Protein AF-A0A150QKT9-F1 (afdb_monomer)

pLDDT: mean 78.92, std 23.18, range [20.81, 98.81]

Sequence (1022 aa):
MRRGVLAGAAAAALGCSGGPGAERGAGDDGDVEAGEPPALGAASLALSSDGKVCVTLQRGTRGTVRDATLWQNAAAWNDSTSPNLSTGFVPRAGHRRSVVQFDLSLVPAGATVVSATLGFHQTHKLESSELSVHRVTVPWDERTVSWRSLGDGGFDAESAATIAAEAGVGARATDVSPLVQTWVLGTAENHGVLLDEAPARLTNLRSSEIERAEERPRLEVCYVTCSDGVMNGHEAGVDCGGPHCAPCVGATTGASSAATSSAATSSSTGASSAADGPCVDPDALPPDPSPPERLSETGLYADIATRSRAANTLEFRPAYELWSDGASKRRFVYLPRCSTVDTSDMDHWSLPVGTRFWKEFRAEGVAVETRLIHRFGPGIDDWLFAAYAWDPSRNDAFLVEEGVEDARGTRHDIPRTADCWECHGKLPERILGFSALQLSHDGPGETMASLSRAGWLTVPRPRGVRPPGDAEAAAALGYLHANCGNCHNSTGVATLRTRLLVANTTVESTDTYTTGVGVTPSFWESGVVHRITAGDPASSAVVRRMAHRGTRAQMPSIGSDVADAAGLAAVSAWIDGLRPPAGAAGGGSSGAAMSSASASSVGASSASASSGAGAGGADPGTGSSSSGAGGAGGAGGASPGGGSGGACSGVPRLKLTQIASGLEAPLFLTSPPGDRSRMFVLEKDGVVRLIKDGVLQATPFLDIRGGTSCPPSRPASAHPLVCTPSPTAEGGLLGMAFHPSYASNGRFWLFYTAAPSGNVTIAELRRSASNPDVADTSAASLPVRKLLDARHGGWNHAGGTLAFGPDGHLYASVGDAAVTPYSTSPAKDLSSPLGKILRINVDTGLGPSGNLTGEGVNPLVWDHGLRNPWRFSFDRRTGDLYIADVGQNAWEELNIEPAGTGRRNYGWPTMEGNHCVAAGCSRVGVAPAVEHSHSSGEGGSITGGYVYRGAAIPCLQGRYVYGDYGTHRFWTLRWDGATVRDHVEITADLASSLPAASFGEDAAGELHVVMLTGEVFRIDPR

Solvent-accessible surface area (backbone atoms only — not comparable to full-atom values): 58226 Å² total; per-residue (Å²): 132,84,89,83,91,89,84,89,79,92,83,87,80,89,86,84,88,87,89,90,87,85,83,88,89,85,80,88,86,89,84,89,80,84,80,79,81,81,88,88,76,81,93,71,94,68,82,48,100,79,68,46,49,73,47,67,32,24,45,96,76,32,56,60,51,45,42,29,25,25,27,54,69,43,33,80,43,50,40,50,81,43,56,50,28,38,26,12,30,38,87,97,50,34,47,26,29,22,40,42,31,72,48,58,86,89,53,64,77,66,35,49,60,77,41,24,39,41,34,33,25,35,73,39,29,83,65,65,49,58,33,38,32,17,45,24,73,46,88,79,50,53,86,67,41,12,15,76,70,52,59,89,44,52,49,48,93,62,59,74,34,61,35,75,45,57,52,45,67,46,82,40,62,33,67,39,36,74,62,53,34,32,39,34,58,64,78,38,80,83,47,29,36,34,39,37,35,64,93,44,81,46,38,33,29,32,20,64,67,38,89,54,64,92,44,23,39,36,38,39,42,25,30,38,65,103,65,96,81,80,86,75,93,90,71,95,75,88,84,90,82,86,94,85,88,86,91,88,87,86,83,89,88,88,88,89,86,90,82,91,89,90,88,86,87,83,90,88,86,90,87,80,82,90,76,98,63,84,80,75,52,91,86,65,74,76,72,54,83,69,78,60,64,37,49,62,72,70,55,61,29,72,36,53,81,81,60,40,60,17,87,75,48,43,49,38,47,41,73,40,69,60,77,42,65,82,39,45,75,50,36,37,39,32,68,45,63,91,57,49,32,42,36,85,46,59,78,54,47,47,74,46,62,55,25,32,36,39,40,40,36,28,39,99,83,42,68,38,38,36,35,45,37,33,26,40,38,91,59,89,76,35,59,38,64,41,30,20,43,47,39,90,90,74,58,48,21,38,59,30,60,84,32,37,76,47,30,93,82,34,95,46,64,44,64,30,35,74,58,50,48,72,62,28,68,42,44,89,57,48,62,88,57,77,45,52,61,24,22,49,56,98,64,76,55,53,24,49,76,48,40,43,74,73,58,39,40,72,52,78,74,77,85,83,46,50,62,27,65,57,77,50,41,23,47,22,48,32,43,36,24,44,54,40,13,49,49,11,29,95,78,24,88,42,81,49,25,28,42,75,52,78,84,30,74,39,52,74,65,25,49,44,35,74,42,16,55,75,30,68,53,99,66,90,53,94,71,50,67,12,31,28,27,48,52,31,37,80,29,7,40,56,52,54,22,34,64,46,63,97,50,101,66,27,46,58,83,66,80,52,84,53,60,54,64,65,60,50,48,36,42,36,50,36,28,47,72,33,73,66,71,96,76,86,78,79,87,86,81,91,85,82,84,86,83,87,81,88,88,90,83,92,87,82,90,85,79,86,88,79,89,87,90,87,88,85,85,90,84,88,87,87,79,91,89,82,90,80,90,85,87,87,88,87,88,86,84,81,89,86,76,80,88,76,72,77,79,61,88,63,76,70,65,38,28,63,45,79,62,47,67,86,45,65,45,28,37,34,43,38,35,42,73,74,37,77,49,42,41,40,33,27,18,25,56,22,35,29,39,31,30,45,79,74,41,73,47,90,65,51,28,39,70,23,24,13,32,68,31,69,55,43,94,59,65,73,28,98,58,42,43,12,19,17,67,38,98,85,40,66,45,10,29,40,24,56,30,57,37,89,57,28,92,80,69,34,39,32,35,41,26,27,16,24,45,58,77,52,20,46,27,31,30,35,37,39,42,24,94,90,42,80,76,27,46,41,80,48,84,92,33,63,63,66,40,73,63,40,77,40,86,46,90,37,64,35,35,56,28,19,30,41,43,67,46,89,86,74,32,40,32,37,27,24,9,25,18,72,44,82,61,51,89,69,34,33,13,69,38,54,58,48,78,28,1,20,36,32,34,29,29,83,85,81,55,41,42,47,93,84,37,42,83,57,91,72,39,34,45,39,33,28,30,31,10,36,47,17,30,41,21,60,36,61,30,94,86,73,40,30,39,39,39,10,28,32,42,90,86,51,28,18,28,35,34,72,44,61,51,89,64,67,64,45,40,48,21,20,60,53,26,48,48,89,37,62,68,48,94,88,57,79,91,59,58,54,71,52,70,44,73,28,36,41,89,78,67,65,26,68,32,32,22,23,39,45,49,34,60,27,76,90,44,72,51,46,53,66,24,36,41,34,34,23,34,63,64,36,41,30,37,33,30,30,75,77,87,84,52,77,38,78,74,43,80,43,34,87,41,49,62,52,95,52,40,37,49,17,41,27,45,45,44,67,29,48,45,31,42,27,24,42,90,10,37,32,24,36,65,40,71,104

Structure (mmCIF, N/CA/C/O backbone):
data_AF-A0A150QKT9-F1
#
_entry.id   AF-A0A150QKT9-F1
#
loop_
_atom_site.group_PDB
_atom_site.id
_atom_site.type_symbol
_atom_site.label_atom_id
_atom_site.label_alt_id
_atom_site.label_comp_id
_atom_site.label_asym_id
_atom_site.label_entity_id
_atom_site.label_seq_id
_atom_site.pdbx_PDB_ins_code
_atom_site.Cartn_x
_atom_site.Cartn_y
_atom_site.Cartn_z
_atom_site.occupancy
_atom_site.B_iso_or_equiv
_atom_site.auth_seq_id
_atom_site.auth_comp_id
_atom_site.auth_asym_id
_atom_site.auth_atom_id
_atom_site.pdbx_PDB_model_num
ATOM 1 N N . MET A 1 1 ? 11.287 46.694 56.024 1.00 31.45 1 MET A N 1
ATOM 2 C CA . MET A 1 1 ? 11.157 47.951 56.808 1.00 31.45 1 MET A CA 1
ATOM 3 C C . MET A 1 1 ? 10.977 49.113 55.833 1.00 31.45 1 MET A C 1
ATOM 5 O O . MET A 1 1 ? 11.669 49.072 54.829 1.00 31.45 1 MET A O 1
ATOM 9 N N . ARG A 1 2 ? 10.151 50.135 56.153 1.00 28.80 2 ARG A N 1
ATOM 10 C CA . ARG A 1 2 ? 9.800 51.316 55.299 1.00 28.80 2 ARG A CA 1
ATOM 11 C C . ARG A 1 2 ? 9.001 50.914 54.023 1.00 28.80 2 ARG A C 1
ATOM 13 O O . ARG A 1 2 ? 9.320 49.908 53.412 1.00 28.80 2 ARG A O 1
ATOM 20 N N . ARG A 1 3 ? 7.773 51.422 53.794 1.00 29.80 3 ARG A N 1
ATOM 21 C CA . ARG A 1 3 ? 7.342 52.730 53.208 1.00 29.80 3 ARG A CA 1
ATOM 22 C C . ARG A 1 3 ? 7.896 52.972 51.785 1.00 29.80 3 ARG A C 1
ATOM 24 O O . ARG A 1 3 ? 9.108 52.898 51.649 1.00 29.80 3 ARG A O 1
ATOM 31 N N . GLY A 1 4 ? 7.129 53.332 50.740 1.00 27.70 4 GLY A N 1
ATOM 32 C CA . GLY A 1 4 ? 5.660 53.437 50.555 1.00 27.70 4 GLY A CA 1
ATOM 33 C C . GLY A 1 4 ? 5.165 54.798 50.002 1.00 27.70 4 GLY A C 1
ATOM 34 O O . GLY A 1 4 ? 5.603 55.822 50.517 1.00 27.70 4 GLY A O 1
ATOM 35 N N . VAL A 1 5 ? 4.176 54.777 49.077 1.00 32.66 5 VAL A N 1
ATOM 36 C CA . VAL A 1 5 ? 3.470 55.927 48.412 1.00 32.66 5 VAL A CA 1
ATOM 37 C C . VAL A 1 5 ? 4.358 56.670 47.371 1.00 32.66 5 VAL A C 1
ATOM 39 O O . VAL A 1 5 ? 5.538 56.858 47.635 1.00 32.66 5 VAL A O 1
ATOM 42 N N . LEU A 1 6 ? 3.954 56.961 46.115 1.00 27.08 6 LEU A N 1
ATOM 43 C CA . LEU A 1 6 ? 2.999 57.962 45.550 1.00 27.08 6 LEU A CA 1
ATOM 44 C C . LEU A 1 6 ? 2.778 57.701 44.020 1.00 27.08 6 LEU A C 1
ATOM 46 O O . LEU A 1 6 ? 3.525 56.903 43.465 1.00 27.08 6 LEU A O 1
ATOM 50 N N . ALA A 1 7 ? 1.951 58.420 43.232 1.00 26.91 7 ALA A N 1
ATOM 51 C CA . ALA A 1 7 ? 0.541 58.862 43.352 1.00 26.91 7 ALA A CA 1
ATOM 52 C C . ALA A 1 7 ? 0.097 59.691 42.101 1.00 26.91 7 ALA A C 1
ATOM 54 O O . ALA A 1 7 ? 0.772 60.656 41.760 1.00 26.91 7 ALA A O 1
ATOM 55 N N . GLY A 1 8 ? -1.078 59.400 41.509 1.00 25.11 8 GLY A N 1
ATOM 56 C CA . GLY A 1 8 ? -1.787 60.257 40.520 1.00 25.11 8 GLY A CA 1
ATOM 57 C C . GLY A 1 8 ? -1.259 60.261 39.063 1.00 25.11 8 GLY A C 1
ATOM 58 O O . GLY A 1 8 ? -0.149 59.808 38.821 1.00 25.11 8 GLY A O 1
ATOM 59 N N . ALA A 1 9 ? -1.995 60.757 38.049 1.00 25.12 9 ALA A N 1
ATOM 60 C CA . ALA A 1 9 ? -3.425 61.122 37.975 1.00 25.12 9 ALA A CA 1
ATOM 61 C C . ALA A 1 9 ? -3.931 61.293 36.506 1.00 25.12 9 ALA A C 1
ATOM 63 O O . ALA A 1 9 ? -3.152 61.711 35.662 1.00 25.12 9 ALA A O 1
ATOM 64 N N . ALA A 1 10 ? -5.230 61.011 36.275 1.00 26.58 10 ALA A N 1
ATOM 65 C CA . ALA A 1 10 ? -6.266 61.755 35.501 1.00 26.58 10 ALA A CA 1
ATOM 66 C C . ALA A 1 10 ? -5.998 62.437 34.116 1.00 26.58 10 ALA A C 1
ATOM 68 O O . ALA A 1 10 ? -4.917 62.952 33.879 1.00 26.58 10 ALA A O 1
ATOM 69 N N . ALA A 1 11 ? -6.983 62.660 33.215 1.00 27.53 11 ALA A N 1
ATOM 70 C CA . ALA A 1 11 ? -8.348 62.114 32.983 1.00 27.53 11 ALA A CA 1
ATOM 71 C C . ALA A 1 11 ? -9.017 62.758 31.719 1.00 27.53 11 ALA A C 1
ATOM 73 O O . ALA A 1 11 ? -8.496 63.736 31.189 1.00 27.53 11 ALA A O 1
ATOM 74 N N . ALA A 1 12 ? -10.243 62.299 31.384 1.00 27.05 12 ALA A N 1
ATOM 75 C CA . ALA A 1 12 ? -11.297 62.947 30.559 1.00 27.05 12 ALA A CA 1
ATOM 76 C C . ALA A 1 12 ? -11.222 62.771 29.008 1.00 27.05 12 ALA A C 1
ATOM 78 O O . ALA A 1 12 ? -10.157 62.471 28.485 1.00 27.05 12 ALA A O 1
ATOM 79 N N . ALA A 1 13 ? -12.318 62.891 28.224 1.00 25.64 13 ALA A N 1
ATOM 80 C CA . ALA A 1 13 ? -13.681 63.376 28.538 1.00 25.64 13 ALA A CA 1
ATOM 81 C C . ALA A 1 13 ? -14.808 62.852 27.590 1.00 25.64 13 ALA A C 1
ATOM 83 O O . ALA A 1 13 ? -14.541 62.691 26.409 1.00 25.64 13 ALA A O 1
ATOM 84 N N . LEU A 1 14 ? -16.061 62.783 28.104 1.00 26.94 14 LEU A N 1
ATOM 85 C CA . LEU A 1 14 ? -17.384 62.980 27.425 1.00 26.94 14 LEU A CA 1
ATOM 86 C C . LEU A 1 14 ? -17.782 62.063 26.226 1.00 26.94 14 LEU A C 1
ATOM 88 O O . LEU A 1 14 ? -16.936 61.442 25.607 1.00 26.94 14 LEU A O 1
ATOM 92 N N . GLY A 1 15 ? -19.061 61.900 25.834 1.00 23.14 15 GLY A N 1
ATOM 93 C CA . GLY A 1 15 ? -20.359 62.428 26.315 1.00 23.14 15 GLY A CA 1
ATOM 94 C C . GLY A 1 15 ? -21.555 61.763 25.572 1.00 23.14 15 GLY A C 1
ATOM 95 O O . GLY A 1 15 ? -21.329 60.967 24.667 1.00 23.14 15 GLY A O 1
ATOM 96 N N . CYS A 1 16 ? -22.820 62.037 25.945 1.00 20.81 16 CYS A N 1
ATOM 97 C CA . CYS A 1 16 ? -23.999 61.246 25.508 1.00 20.81 16 CYS A CA 1
ATOM 98 C C . CYS A 1 16 ? -25.006 61.962 24.566 1.00 20.81 16 CYS A C 1
ATOM 100 O O . CYS A 1 16 ? -25.312 63.131 24.768 1.00 20.81 16 CYS A O 1
ATOM 102 N N . SER A 1 17 ? -25.609 61.174 23.658 1.00 26.55 17 SER A N 1
ATOM 103 C CA . SER A 1 17 ? -27.022 61.184 23.183 1.00 26.55 17 SER A CA 1
ATOM 104 C C . SER A 1 17 ? -27.730 62.452 22.636 1.00 26.55 17 SER A C 1
ATOM 106 O O . SER A 1 17 ? -28.019 63.374 23.395 1.00 26.55 17 SER A O 1
ATOM 108 N N . GLY A 1 18 ? -28.296 62.334 21.417 1.00 25.33 18 GLY A N 1
ATOM 109 C CA . GLY A 1 18 ? -29.719 62.664 21.157 1.00 25.33 18 GLY A CA 1
ATOM 110 C C . GLY A 1 18 ? -30.081 63.660 20.030 1.00 25.33 18 GLY A C 1
ATOM 111 O O . GLY A 1 18 ? -29.546 64.759 19.979 1.00 25.33 18 GLY A O 1
ATOM 112 N N . GLY A 1 19 ? -31.104 63.318 19.221 1.00 23.36 19 GLY A N 1
ATOM 113 C CA . GLY A 1 19 ? -31.942 64.278 18.461 1.00 23.36 19 GLY A CA 1
ATOM 114 C C . GLY A 1 19 ? -31.843 64.249 16.913 1.00 23.36 19 GLY A C 1
ATOM 115 O O . GLY A 1 19 ? -30.731 64.279 16.395 1.00 23.36 19 GLY A O 1
ATOM 116 N N . PRO A 1 20 ? -32.971 64.226 16.158 1.00 53.91 20 PRO A N 1
ATOM 117 C CA . PRO A 1 20 ? -32.985 64.233 14.684 1.00 53.91 20 PRO A CA 1
ATOM 118 C C . PRO A 1 20 ? -33.396 65.583 14.042 1.00 53.91 20 PRO A C 1
ATOM 120 O O . PRO A 1 20 ? -34.081 66.399 14.656 1.00 53.91 20 PRO A O 1
ATOM 123 N N . GLY A 1 21 ? -33.053 65.771 12.761 1.00 25.78 21 GLY A N 1
ATOM 124 C CA . GLY A 1 21 ? -33.454 66.896 11.894 1.00 25.78 21 GLY A CA 1
ATOM 125 C C . GLY A 1 21 ? -33.069 66.627 10.426 1.00 25.78 21 GLY A C 1
ATOM 126 O O . GLY A 1 21 ? -32.240 65.752 10.183 1.00 25.78 21 GLY A O 1
ATOM 127 N N . ALA A 1 22 ? -33.679 67.309 9.447 1.00 25.52 22 ALA A N 1
ATOM 128 C CA . ALA A 1 22 ? -33.623 66.914 8.027 1.00 25.52 22 ALA A CA 1
ATOM 129 C C . ALA A 1 22 ? -33.401 68.074 7.025 1.00 25.52 22 ALA A C 1
ATOM 131 O O . ALA A 1 22 ? -33.485 69.240 7.395 1.00 25.52 22 ALA A O 1
ATOM 132 N N . GLU A 1 23 ? -33.232 67.685 5.748 1.00 26.81 23 GLU A N 1
ATOM 133 C CA . GLU A 1 23 ? -33.258 68.465 4.486 1.00 26.81 23 GLU A CA 1
ATOM 134 C C . GLU A 1 23 ? -31.942 69.053 3.898 1.00 26.81 23 GLU A C 1
ATOM 136 O O . GLU A 1 23 ? -31.367 69.982 4.445 1.00 26.81 23 GLU A O 1
ATOM 141 N N . ARG A 1 24 ? -31.605 68.563 2.679 1.00 26.36 24 ARG A N 1
ATOM 142 C CA . ARG A 1 24 ? -31.046 69.250 1.470 1.00 26.36 24 ARG A CA 1
ATOM 143 C C . ARG A 1 24 ? -29.730 70.070 1.607 1.00 26.36 24 ARG A C 1
ATOM 145 O O . ARG A 1 24 ? -29.690 71.039 2.347 1.00 26.36 24 ARG A O 1
ATOM 152 N N . GLY A 1 25 ? -28.651 69.875 0.827 1.00 24.56 25 GLY A N 1
ATOM 153 C CA . GLY A 1 25 ? -28.302 68.902 -0.238 1.00 24.56 25 GLY A CA 1
ATOM 154 C C . GLY A 1 25 ? -27.644 69.560 -1.481 1.00 24.56 25 GLY A C 1
ATOM 155 O O . GLY A 1 25 ? -28.167 70.577 -1.927 1.00 24.56 25 GLY A O 1
ATOM 156 N N . ALA A 1 26 ? -26.545 68.998 -2.033 1.00 26.14 26 ALA A N 1
ATOM 157 C CA . ALA A 1 26 ? -25.980 69.239 -3.391 1.00 26.14 26 ALA A CA 1
ATOM 158 C C . ALA A 1 26 ? -24.683 68.413 -3.657 1.00 26.14 26 ALA A C 1
ATOM 160 O O . ALA A 1 26 ? -23.853 68.337 -2.755 1.00 26.14 26 ALA A O 1
ATOM 161 N N . GLY A 1 27 ? -24.483 67.908 -4.891 1.00 26.19 27 GLY A N 1
ATOM 162 C CA . GLY A 1 27 ? -23.297 67.143 -5.363 1.00 26.19 27 GLY A CA 1
ATOM 163 C C . GLY A 1 27 ? -23.378 65.633 -5.059 1.00 26.19 27 GLY A C 1
ATOM 164 O O . GLY A 1 27 ? -23.665 65.296 -3.913 1.00 26.19 27 GLY A O 1
ATOM 165 N N . ASP A 1 28 ? -23.215 64.665 -5.977 1.00 26.48 28 ASP A N 1
ATOM 166 C CA . ASP A 1 28 ? -22.579 64.583 -7.322 1.00 26.48 28 ASP A CA 1
ATOM 167 C C . ASP A 1 28 ? -21.125 65.096 -7.343 1.00 26.48 28 ASP A C 1
ATOM 169 O O . ASP A 1 28 ? -20.882 66.251 -6.992 1.00 26.48 28 ASP A O 1
ATOM 173 N N . ASP A 1 29 ? -20.086 64.360 -7.752 1.00 28.52 29 ASP A N 1
ATOM 174 C CA . ASP A 1 29 ? -19.856 62.930 -8.066 1.00 28.52 29 ASP A CA 1
ATOM 175 C C . ASP A 1 29 ? -18.399 62.637 -7.600 1.00 28.52 29 ASP A C 1
ATOM 177 O O . ASP A 1 29 ? -17.619 63.573 -7.425 1.00 28.52 29 ASP A O 1
ATOM 181 N N . GLY A 1 30 ? -17.896 61.423 -7.368 1.00 26.66 30 GLY A N 1
ATOM 182 C CA . GLY A 1 30 ? -18.403 60.078 -7.633 1.00 26.66 30 GLY A CA 1
ATOM 183 C C . GLY A 1 30 ? -17.212 59.191 -8.030 1.00 26.66 30 GLY A C 1
ATOM 184 O O . GLY A 1 30 ? -16.739 59.285 -9.156 1.00 26.66 30 GLY A O 1
ATOM 185 N N . ASP A 1 31 ? -16.708 58.366 -7.109 1.00 27.67 31 ASP A N 1
ATOM 186 C CA . ASP A 1 31 ? -15.625 57.395 -7.347 1.00 27.67 31 ASP A CA 1
ATOM 187 C C . ASP A 1 31 ? -15.801 56.184 -6.410 1.00 27.67 31 ASP A C 1
ATOM 189 O O . ASP A 1 31 ? -16.406 56.308 -5.342 1.00 27.67 31 ASP A O 1
ATOM 193 N N . VAL A 1 32 ? -15.330 55.002 -6.824 1.00 32.78 32 VAL A N 1
ATOM 194 C CA . VAL A 1 32 ? -15.697 53.713 -6.204 1.00 32.78 32 VAL A CA 1
ATOM 195 C C . VAL A 1 32 ? -14.490 53.017 -5.575 1.00 32.78 32 VAL A C 1
ATOM 197 O O . VAL A 1 32 ? -13.610 52.544 -6.290 1.00 32.78 32 VAL A O 1
ATOM 200 N N . GLU A 1 33 ? -14.510 52.840 -4.251 1.00 29.08 33 GLU A N 1
ATOM 201 C CA . GLU A 1 33 ? -13.667 51.860 -3.551 1.00 29.08 33 GLU A CA 1
ATOM 202 C C . GLU A 1 33 ? -14.519 50.759 -2.901 1.00 29.08 33 GLU A C 1
ATOM 204 O O . GLU A 1 33 ? -15.658 50.979 -2.484 1.00 29.08 33 GLU A O 1
ATOM 209 N N . ALA A 1 34 ? -13.968 49.544 -2.850 1.00 28.50 34 ALA A N 1
ATOM 210 C CA . ALA A 1 34 ? -14.644 48.370 -2.309 1.00 28.50 34 ALA A CA 1
ATOM 211 C C . ALA A 1 34 ? -14.567 48.344 -0.774 1.00 28.50 34 ALA A C 1
ATOM 213 O O . ALA A 1 34 ? -13.489 48.484 -0.199 1.00 28.50 34 ALA A O 1
ATOM 214 N N . GLY A 1 35 ? -15.705 48.129 -0.111 1.00 26.20 35 GLY A N 1
ATOM 215 C CA . GLY A 1 35 ? -15.766 48.038 1.348 1.00 26.20 35 GLY A CA 1
ATOM 216 C C . GLY A 1 35 ? -15.135 46.754 1.897 1.00 26.20 35 GLY A C 1
ATOM 217 O O . GLY A 1 35 ? -15.334 45.670 1.348 1.00 26.20 35 GLY A O 1
ATOM 218 N N . GLU A 1 36 ? -14.419 46.871 3.016 1.00 30.30 36 GLU A N 1
ATOM 219 C CA . GLU A 1 36 ? -13.932 45.720 3.782 1.00 30.30 36 GLU A CA 1
ATOM 220 C C . GLU A 1 36 ? -15.105 44.877 4.330 1.00 30.30 36 GLU A C 1
ATOM 222 O O . GLU A 1 36 ? -16.070 45.440 4.860 1.00 30.30 36 GLU A O 1
ATOM 227 N N . PRO A 1 37 ? -15.035 43.532 4.289 1.00 30.80 37 PRO A N 1
ATOM 228 C CA . PRO A 1 37 ? -15.938 42.693 5.067 1.00 30.80 37 PRO A CA 1
ATOM 229 C C . PRO A 1 37 ? -15.598 42.804 6.570 1.00 30.80 37 PRO A C 1
ATOM 231 O O . PRO A 1 37 ? -14.420 42.795 6.933 1.00 30.80 37 PRO A O 1
ATOM 234 N N . PRO A 1 38 ? -16.595 42.889 7.471 1.00 31.42 38 PRO A N 1
ATOM 235 C CA . PRO A 1 38 ? -16.352 43.126 8.893 1.00 31.42 38 PRO A CA 1
ATOM 236 C C . PRO A 1 38 ? -15.676 41.935 9.590 1.00 31.42 38 PRO A C 1
ATOM 238 O O . PRO A 1 38 ? -15.958 40.771 9.300 1.00 31.42 38 PRO A O 1
ATOM 241 N N . ALA A 1 39 ? -14.813 42.238 10.563 1.00 28.41 39 ALA A N 1
ATOM 242 C CA . ALA A 1 39 ? -14.080 41.239 11.336 1.00 28.41 39 ALA A CA 1
ATOM 243 C C . ALA A 1 39 ? -15.013 40.341 12.174 1.00 28.41 39 ALA A C 1
ATOM 245 O O . ALA A 1 39 ? -15.878 40.826 12.905 1.00 28.41 39 ALA A O 1
ATOM 246 N N . LEU A 1 40 ? -14.798 39.025 12.103 1.00 30.45 40 LEU A N 1
ATOM 247 C CA . LEU A 1 40 ? -15.581 38.025 12.830 1.00 30.45 40 LEU A CA 1
ATOM 248 C C . LEU A 1 40 ? -14.998 37.770 14.227 1.00 30.45 40 LEU A C 1
ATOM 250 O O . LEU A 1 40 ? -13.840 37.380 14.364 1.00 30.45 40 LEU A O 1
ATOM 254 N N . GLY A 1 41 ? -15.819 37.932 15.267 1.00 27.27 41 GLY A N 1
ATOM 255 C CA . GLY A 1 41 ? -15.445 37.612 16.643 1.00 27.27 41 GLY A CA 1
ATOM 256 C C . GLY A 1 41 ? -16.657 37.419 17.558 1.00 27.27 41 GLY A C 1
ATOM 257 O O . GLY A 1 41 ? -17.551 38.255 17.579 1.00 27.27 41 GLY A O 1
ATOM 258 N N . ALA A 1 42 ? -16.648 36.321 18.323 1.00 28.97 42 ALA A N 1
ATOM 259 C CA . ALA A 1 42 ? -17.553 35.995 19.435 1.00 28.97 42 ALA A CA 1
ATOM 260 C C . ALA A 1 42 ? -19.074 36.174 19.191 1.00 28.97 42 ALA A C 1
ATOM 262 O O . ALA A 1 42 ? -19.663 37.215 19.485 1.00 28.97 42 ALA A O 1
ATOM 263 N N . ALA A 1 43 ? -19.752 35.093 18.787 1.00 32.69 43 ALA A N 1
ATOM 264 C CA . ALA A 1 43 ? -21.215 35.037 18.732 1.00 32.69 43 ALA A CA 1
ATOM 265 C C . ALA A 1 43 ? -21.848 35.142 20.139 1.00 32.69 43 ALA A C 1
ATOM 267 O O . ALA A 1 43 ? -21.911 34.166 20.891 1.00 32.69 43 ALA A O 1
ATOM 268 N N . SER A 1 44 ? -22.334 36.333 20.498 1.00 33.03 44 SER A N 1
ATOM 269 C CA . SER A 1 44 ? -23.063 36.562 21.751 1.00 33.03 44 SER A CA 1
ATOM 270 C C . SER A 1 44 ? -24.529 36.116 21.658 1.00 33.03 44 SER A C 1
ATOM 272 O O . SER A 1 44 ? -25.183 36.317 20.636 1.00 33.03 44 SER A O 1
ATOM 274 N N . LEU A 1 45 ? -25.078 35.561 22.745 1.00 40.56 45 LEU A N 1
ATOM 275 C CA . LEU A 1 45 ? -26.527 35.371 22.903 1.00 40.56 45 LEU A CA 1
ATOM 276 C C . LEU A 1 45 ? -27.175 36.689 23.354 1.00 40.56 45 LEU A C 1
ATOM 278 O O . LEU A 1 45 ? -27.586 36.842 24.503 1.00 40.56 45 LEU A O 1
ATOM 282 N N . ALA A 1 46 ? -27.233 37.655 22.439 1.00 35.59 46 ALA A N 1
ATOM 283 C CA . ALA A 1 46 ? -27.977 38.892 22.625 1.00 35.59 46 ALA A CA 1
ATOM 284 C C . ALA A 1 46 ? -29.420 38.717 22.129 1.00 35.59 46 ALA A C 1
ATOM 286 O O . ALA A 1 46 ? -29.654 38.483 20.943 1.00 35.59 46 ALA A O 1
ATOM 287 N N . LEU A 1 47 ? -30.396 38.870 23.028 1.00 39.03 47 LEU A N 1
ATOM 288 C CA . LEU A 1 47 ? -31.778 39.128 22.625 1.00 39.03 47 LEU A CA 1
ATOM 289 C C . LEU A 1 47 ? -31.826 40.511 21.965 1.00 39.03 47 LEU A C 1
ATOM 291 O O . LEU A 1 47 ? -31.536 41.518 22.612 1.00 39.03 47 LEU A O 1
ATOM 295 N N . SER A 1 48 ? -32.167 40.550 20.677 1.00 40.44 48 SER A N 1
ATOM 296 C CA . SER A 1 48 ? -32.446 41.805 19.975 1.00 40.44 48 SER A CA 1
ATOM 297 C C . SER A 1 48 ? -33.729 42.452 20.514 1.00 40.44 48 SER A C 1
ATOM 299 O O . SER A 1 48 ? -34.590 41.772 21.077 1.00 40.44 48 SER A O 1
ATOM 301 N N . SER A 1 49 ? -33.887 43.763 20.314 1.00 45.34 49 SER A N 1
ATOM 302 C CA . SER A 1 49 ? -35.093 44.518 20.698 1.00 45.34 49 SER A CA 1
ATOM 303 C C . SER A 1 49 ? -36.380 44.043 20.013 1.00 45.34 49 SER A C 1
ATOM 305 O O . SER A 1 49 ? -37.471 44.427 20.429 1.00 45.34 49 SER A O 1
ATOM 307 N N . ASP A 1 50 ? -36.251 43.205 18.984 1.00 52.38 50 ASP A N 1
ATOM 308 C CA . ASP A 1 50 ? -37.288 42.943 17.989 1.00 52.38 50 ASP A CA 1
ATOM 309 C C . ASP A 1 50 ? -37.875 41.521 18.128 1.00 52.38 50 ASP A C 1
ATOM 311 O O . ASP A 1 50 ? -38.581 41.039 17.246 1.00 52.38 50 ASP A O 1
ATOM 315 N N . GLY A 1 51 ? -37.541 40.805 19.212 1.00 61.84 51 GLY A N 1
ATOM 316 C CA . GLY A 1 51 ? -38.013 39.438 19.491 1.00 61.84 51 GLY A CA 1
ATOM 317 C C . GLY A 1 51 ? -37.397 38.336 18.615 1.00 61.84 51 GLY A C 1
ATOM 318 O O . GLY A 1 51 ? -37.703 37.159 18.799 1.00 61.84 51 GLY A O 1
ATOM 319 N N . LYS A 1 52 ? -36.511 38.696 17.678 1.00 76.94 52 LYS A N 1
ATOM 320 C CA . LYS A 1 52 ? -35.801 37.779 16.775 1.00 76.94 52 LYS A CA 1
ATOM 321 C C . LYS A 1 52 ? -34.627 37.098 17.484 1.00 76.94 52 LYS A C 1
ATOM 323 O O . LYS A 1 52 ? -33.755 37.770 18.044 1.00 76.94 52 LYS A O 1
ATOM 328 N N . VAL A 1 53 ? -34.590 35.767 17.394 1.00 82.94 53 VAL A N 1
ATOM 329 C CA . VAL A 1 53 ? -33.495 34.894 17.848 1.00 82.94 53 VAL A CA 1
ATOM 330 C C . VAL A 1 53 ? -32.737 34.387 16.623 1.00 82.94 53 VAL A C 1
ATOM 332 O O . VAL A 1 53 ? -33.365 33.995 15.644 1.00 82.94 53 VAL A O 1
ATOM 335 N N . CYS A 1 54 ? -31.403 34.380 16.667 1.00 86.88 54 CYS A N 1
ATOM 336 C CA . CYS A 1 54 ? -30.546 33.848 15.603 1.00 86.88 54 CYS A CA 1
ATOM 337 C C . CYS A 1 54 ? -29.656 32.713 16.123 1.00 86.88 54 CYS A C 1
ATOM 339 O O . CYS A 1 54 ? -29.105 32.800 17.223 1.00 86.88 54 CYS A O 1
ATOM 341 N N . VAL A 1 55 ? -29.494 31.663 15.318 1.00 88.44 55 VAL A N 1
ATOM 342 C CA . VAL A 1 55 ? -28.612 30.520 15.581 1.00 88.44 55 VAL A CA 1
ATOM 343 C C . VAL A 1 55 ? -27.762 30.209 14.350 1.00 88.44 55 VAL A C 1
ATOM 345 O O . VAL A 1 55 ? -28.269 30.125 13.237 1.00 88.44 55 VAL A O 1
ATOM 348 N N . THR A 1 56 ? -26.460 30.009 14.550 1.00 90.12 56 THR A N 1
ATOM 349 C CA . THR A 1 56 ? -25.548 29.504 13.514 1.00 90.12 56 THR A CA 1
ATOM 350 C C . THR A 1 56 ? -25.356 28.005 13.712 1.00 90.12 56 THR A C 1
ATOM 352 O O . THR A 1 56 ? -24.997 27.573 14.808 1.00 90.12 56 THR A O 1
ATOM 355 N N . LEU A 1 57 ? -25.608 27.225 12.664 1.00 90.62 57 LEU A N 1
ATOM 356 C CA . LEU A 1 57 ? -25.515 25.766 12.636 1.00 90.62 57 LEU A CA 1
ATOM 357 C C . LEU A 1 57 ? -24.273 25.373 11.827 1.00 90.62 57 LEU A C 1
ATOM 359 O O . LEU A 1 57 ? -24.152 25.763 10.664 1.00 90.62 57 LEU A O 1
ATOM 363 N N . GLN A 1 58 ? -23.328 24.673 12.459 1.00 88.75 58 GLN A N 1
ATOM 364 C CA . GLN A 1 58 ? -21.976 24.430 11.936 1.00 88.75 58 GLN A CA 1
ATOM 365 C C . GLN A 1 58 ? -21.291 23.290 12.719 1.00 88.75 58 GLN A C 1
ATOM 367 O O . GLN A 1 58 ? -21.327 23.289 13.957 1.00 88.75 58 GLN A O 1
ATOM 372 N N . ARG A 1 59 ? -20.657 22.323 12.023 1.00 83.31 59 ARG A N 1
ATOM 373 C CA . ARG A 1 59 ? -19.999 21.153 12.654 1.00 83.31 59 ARG A CA 1
ATOM 374 C C . ARG A 1 59 ? -18.937 21.611 13.657 1.00 83.31 59 ARG A C 1
ATOM 376 O O . ARG A 1 59 ? -18.102 22.460 13.348 1.00 83.31 59 ARG A O 1
ATOM 383 N N . GLY A 1 60 ? -18.968 21.038 14.860 1.00 69.62 60 GLY A N 1
ATOM 384 C CA . GLY A 1 60 ? -18.064 21.394 15.961 1.00 69.62 60 GLY A CA 1
ATOM 385 C C . GLY A 1 60 ? -18.393 22.718 16.664 1.00 69.62 60 GLY A C 1
ATOM 386 O O . GLY A 1 60 ? -17.660 23.119 17.559 1.00 69.62 60 GLY A O 1
ATOM 387 N N . THR A 1 61 ? -19.485 23.398 16.297 1.00 77.69 61 THR A N 1
ATOM 388 C CA . THR A 1 61 ? -19.958 24.607 16.992 1.00 77.69 61 THR A CA 1
ATOM 389 C C . THR A 1 61 ? -21.354 24.396 17.570 1.00 77.69 61 THR A C 1
ATOM 391 O O . THR A 1 61 ? -21.514 24.430 18.789 1.00 77.69 61 THR A O 1
ATOM 394 N N . ARG A 1 62 ? -22.369 24.159 16.724 1.00 71.38 62 ARG A N 1
ATOM 395 C CA . ARG A 1 62 ? -23.761 23.883 17.132 1.00 71.38 62 ARG A CA 1
ATOM 396 C C . ARG A 1 62 ? -24.504 23.088 16.058 1.00 71.38 62 ARG A C 1
ATOM 398 O O . ARG A 1 62 ? -24.395 23.407 14.876 1.00 71.38 62 ARG A O 1
ATOM 405 N N . GLY A 1 63 ? -25.303 22.114 16.497 1.00 68.94 63 GLY A N 1
ATOM 406 C CA . GLY A 1 63 ? -25.997 21.163 15.622 1.00 68.94 63 GLY A CA 1
ATOM 407 C C . GLY A 1 63 ? -25.045 20.153 14.974 1.00 68.94 63 GLY A C 1
ATOM 408 O O . GLY A 1 63 ? -23.821 20.303 15.015 1.00 68.94 63 GLY A O 1
ATOM 409 N N . THR A 1 64 ? -25.606 19.112 14.361 1.00 81.94 64 THR A N 1
ATOM 410 C CA . THR A 1 64 ? -24.850 18.286 13.408 1.00 81.94 64 THR A CA 1
ATOM 411 C C . THR A 1 64 ? -24.945 18.878 11.999 1.00 81.94 64 THR A C 1
ATOM 413 O O . THR A 1 64 ? -25.962 19.446 11.606 1.00 81.94 64 THR A O 1
ATOM 416 N N . VAL A 1 65 ? -23.862 18.770 11.233 1.00 91.25 65 VAL A N 1
ATOM 417 C CA . VAL A 1 65 ? -23.831 19.095 9.800 1.00 91.25 65 VAL A CA 1
ATOM 418 C C . VAL A 1 65 ? -23.181 17.917 9.105 1.00 91.25 65 VAL A C 1
ATOM 420 O O . VAL A 1 65 ? -22.184 17.413 9.623 1.00 91.25 65 VAL A O 1
ATOM 423 N N . ARG A 1 66 ? -23.750 17.466 7.990 1.00 94.00 66 ARG A N 1
ATOM 424 C CA . ARG A 1 66 ? -23.218 16.388 7.147 1.00 94.00 66 ARG A CA 1
ATOM 425 C C . ARG A 1 66 ? -22.887 16.930 5.771 1.00 94.00 66 ARG A C 1
ATOM 427 O O . ARG A 1 66 ? -23.717 17.672 5.251 1.00 94.00 66 ARG A O 1
ATOM 434 N N . ASP A 1 67 ? -21.783 16.519 5.156 1.00 95.25 67 ASP A N 1
ATOM 435 C CA . ASP A 1 67 ? -21.513 16.813 3.745 1.00 95.25 67 ASP A CA 1
ATOM 436 C C . ASP A 1 67 ? -20.647 15.769 3.018 1.00 95.25 67 ASP A C 1
ATOM 438 O O . ASP A 1 67 ? -19.949 14.964 3.627 1.00 95.25 67 ASP A O 1
ATOM 442 N N . ALA A 1 68 ? -20.767 15.729 1.686 1.00 93.31 68 ALA A N 1
ATOM 443 C CA . ALA A 1 68 ? -19.996 14.834 0.821 1.00 93.31 68 ALA A CA 1
ATOM 444 C C . ALA A 1 68 ? -19.940 15.337 -0.631 1.00 93.31 68 ALA A C 1
ATOM 446 O O . ALA A 1 68 ? -20.887 15.959 -1.123 1.00 93.31 68 ALA A O 1
ATOM 447 N N . THR A 1 69 ? -18.873 14.992 -1.360 1.00 93.50 69 THR A N 1
ATOM 448 C CA . THR A 1 69 ? -18.800 15.192 -2.822 1.00 93.50 69 THR A CA 1
ATOM 449 C C . THR A 1 69 ? -19.225 13.926 -3.583 1.00 93.50 69 THR A C 1
ATOM 451 O O . THR A 1 69 ? -18.834 12.809 -3.251 1.00 93.50 69 THR A O 1
ATOM 454 N N . LEU A 1 70 ? -20.002 14.092 -4.655 1.00 91.69 70 LEU A N 1
ATOM 455 C CA . LEU A 1 70 ? -20.486 13.037 -5.551 1.00 91.69 70 LEU A CA 1
ATOM 456 C C . LEU A 1 70 ? -19.698 13.061 -6.872 1.00 91.69 70 LEU A C 1
ATOM 458 O O . LEU A 1 70 ? -19.483 14.121 -7.465 1.00 91.69 70 LEU A O 1
ATOM 462 N N . TRP A 1 71 ? -19.266 11.888 -7.343 1.00 89.44 71 TRP A N 1
ATOM 463 C CA . TRP A 1 71 ? -18.292 11.746 -8.435 1.00 89.44 71 TRP A CA 1
ATOM 464 C C . TRP A 1 71 ? -18.864 10.958 -9.628 1.00 89.44 71 TRP A C 1
ATOM 466 O O . TRP A 1 71 ? -18.974 9.737 -9.557 1.00 89.44 71 TRP A O 1
ATOM 476 N N . GLN A 1 72 ? -19.159 11.617 -10.755 1.00 86.88 72 GLN A N 1
ATOM 477 C CA . GLN A 1 72 ? -19.812 10.971 -11.908 1.00 86.88 72 GLN A CA 1
ATOM 478 C C . GLN A 1 72 ? -19.030 9.780 -12.490 1.00 86.88 72 GLN A C 1
ATOM 480 O O . GLN A 1 72 ? -19.580 8.689 -12.629 1.00 86.88 72 GLN A O 1
ATOM 485 N N . ASN A 1 73 ? -17.733 9.943 -12.780 1.00 80.31 73 ASN A N 1
ATOM 486 C CA . ASN A 1 73 ? -16.923 8.861 -13.367 1.00 80.31 73 ASN A CA 1
ATOM 487 C C . ASN A 1 73 ? -16.482 7.801 -12.340 1.00 80.31 73 ASN A C 1
ATOM 489 O O . ASN A 1 73 ? -15.870 6.804 -12.713 1.00 80.31 73 ASN A O 1
ATOM 493 N N . ALA A 1 74 ? -16.784 8.000 -11.056 1.00 74.38 74 ALA A N 1
ATOM 494 C CA . ALA A 1 74 ? -16.522 7.051 -9.981 1.00 74.38 74 ALA A CA 1
ATOM 495 C C . ALA A 1 74 ? -17.833 6.812 -9.224 1.00 74.38 74 ALA A C 1
ATOM 497 O O . ALA A 1 74 ? -17.946 7.116 -8.045 1.00 74.38 74 ALA A O 1
ATOM 498 N N . ALA A 1 75 ? -18.866 6.331 -9.922 1.00 80.44 75 ALA A N 1
ATOM 499 C CA . ALA A 1 75 ? -20.249 6.560 -9.499 1.00 80.44 75 ALA A CA 1
ATOM 500 C C . ALA A 1 75 ? -20.672 5.936 -8.147 1.00 80.44 75 ALA A C 1
ATOM 502 O O . ALA A 1 75 ? -21.698 6.328 -7.595 1.00 80.44 75 ALA A O 1
ATOM 503 N N . ALA A 1 76 ? -19.909 4.978 -7.611 1.00 71.50 76 ALA A N 1
ATOM 504 C CA . ALA A 1 76 ? -20.110 4.400 -6.275 1.00 71.50 76 ALA A CA 1
ATOM 505 C C . ALA A 1 76 ? -19.251 5.057 -5.171 1.00 71.50 76 ALA A C 1
ATOM 507 O O . ALA A 1 76 ? -19.383 4.700 -4.006 1.00 71.50 76 ALA A O 1
ATOM 508 N N . TRP A 1 77 ? -18.367 5.993 -5.526 1.00 66.12 77 TRP A N 1
ATOM 509 C CA . TRP A 1 77 ? -17.492 6.701 -4.594 1.00 66.12 77 TRP A CA 1
ATOM 510 C C . TRP A 1 77 ? -18.290 7.655 -3.703 1.00 66.12 77 TRP A C 1
ATOM 512 O O . TRP A 1 77 ? -19.172 8.380 -4.175 1.00 66.12 77 TRP A O 1
ATOM 522 N N . ASN A 1 78 ? -17.930 7.653 -2.423 1.00 74.88 78 ASN A N 1
ATOM 523 C CA . ASN A 1 78 ? -18.369 8.589 -1.401 1.00 74.88 78 ASN A CA 1
ATOM 524 C C . ASN A 1 78 ? -17.149 9.400 -0.951 1.00 74.88 78 ASN A C 1
ATOM 526 O O . ASN A 1 78 ? -16.107 8.825 -0.645 1.00 74.88 78 ASN A O 1
ATOM 530 N N . ASP A 1 79 ? -17.283 10.722 -0.913 1.00 77.44 79 ASP A N 1
ATOM 531 C CA . ASP A 1 79 ? -16.188 11.650 -0.615 1.00 77.44 79 ASP A CA 1
ATOM 532 C C . ASP A 1 79 ? -16.571 12.542 0.577 1.00 77.44 79 ASP A C 1
ATOM 534 O O . ASP A 1 79 ? -16.723 13.757 0.444 1.00 77.44 79 ASP A O 1
ATOM 538 N N . SER A 1 80 ? -16.831 11.899 1.723 1.00 70.94 80 SER A N 1
ATOM 539 C CA . SER A 1 80 ? -17.311 12.525 2.972 1.00 70.94 80 SER A CA 1
ATOM 540 C C . SER A 1 80 ? -16.217 12.855 3.991 1.00 70.94 80 SER A C 1
ATOM 542 O O . SER A 1 80 ? -16.501 13.360 5.071 1.00 70.94 80 SER A O 1
ATOM 544 N N . THR A 1 81 ? -14.954 12.575 3.658 1.00 70.94 81 THR A N 1
ATOM 545 C CA . THR A 1 81 ? -13.786 12.879 4.506 1.00 70.94 81 THR A CA 1
ATOM 546 C C . THR A 1 81 ? -12.770 13.787 3.802 1.00 70.94 81 THR A C 1
ATOM 548 O O . THR A 1 81 ? -11.637 13.940 4.259 1.00 70.94 81 THR A O 1
ATOM 551 N N . SER A 1 82 ? -13.131 14.361 2.650 1.00 76.19 82 SER A N 1
ATOM 552 C CA . SER A 1 82 ? -12.318 15.374 1.972 1.00 76.19 82 SER A CA 1
ATOM 553 C C . SER A 1 82 ? -12.411 16.706 2.728 1.00 76.19 82 SER A C 1
ATOM 555 O O . SER A 1 82 ? -13.514 17.095 3.103 1.00 76.19 82 SER A O 1
ATOM 557 N N . PRO A 1 83 ? -11.317 17.480 2.882 1.00 80.88 83 PRO A N 1
ATOM 558 C CA . PRO A 1 83 ? -11.350 18.841 3.435 1.00 80.88 83 PRO A CA 1
ATOM 559 C C . PRO A 1 83 ? -11.932 19.892 2.461 1.00 80.88 83 PRO A C 1
ATOM 561 O O . PRO A 1 83 ? -11.900 21.092 2.749 1.00 80.88 83 PRO A O 1
ATOM 564 N N . ASN A 1 84 ? -12.413 19.476 1.281 1.00 87.88 84 ASN A N 1
ATOM 565 C CA . ASN A 1 84 ? -13.095 20.343 0.320 1.00 87.88 84 ASN A CA 1
ATOM 566 C C . ASN A 1 84 ? -14.288 19.632 -0.343 1.00 87.88 84 ASN A C 1
ATOM 568 O O . ASN A 1 84 ? -14.172 18.488 -0.785 1.00 87.88 84 ASN A O 1
ATOM 572 N N . LEU A 1 85 ? -15.387 20.365 -0.501 1.00 93.19 85 LEU A N 1
ATOM 573 C CA . LEU A 1 85 ? -16.503 20.041 -1.388 1.00 93.19 85 LEU A CA 1
ATOM 574 C C . LEU A 1 85 ? -16.204 20.533 -2.812 1.00 93.19 85 LEU A C 1
ATOM 576 O O . LEU A 1 85 ? -15.531 21.552 -2.982 1.00 93.19 85 LEU A O 1
ATOM 580 N N . SER A 1 86 ? -16.690 19.827 -3.837 1.00 92.31 86 SER A N 1
ATOM 581 C CA . SER A 1 86 ? -16.432 20.155 -5.253 1.00 92.31 86 SER A CA 1
ATOM 582 C C . SER A 1 86 ? -17.700 20.202 -6.116 1.00 92.31 86 SER A C 1
ATOM 584 O O . SER A 1 86 ? -18.580 19.349 -5.980 1.00 92.31 86 SER A O 1
ATOM 586 N N . THR A 1 87 ? -17.756 21.126 -7.080 1.00 92.81 87 THR A N 1
ATOM 587 C CA . THR A 1 87 ? -18.790 21.179 -8.138 1.00 92.81 87 THR A CA 1
ATOM 588 C C . THR A 1 87 ? -18.202 21.458 -9.524 1.00 92.81 87 THR A C 1
ATOM 590 O O . THR A 1 87 ? -17.067 21.919 -9.645 1.00 92.81 87 THR A O 1
ATOM 593 N N . GLY A 1 88 ? -18.961 21.180 -10.586 1.00 89.88 88 GLY A N 1
ATOM 594 C CA . GLY A 1 88 ? -18.544 21.434 -11.973 1.00 89.88 88 GLY A CA 1
ATOM 595 C C . GLY A 1 88 ? -17.807 20.253 -12.611 1.00 89.88 88 GLY A C 1
ATOM 596 O O . GLY A 1 88 ? -17.860 19.128 -12.116 1.00 89.88 88 GLY A O 1
ATOM 597 N N . PHE A 1 89 ? -17.166 20.455 -13.763 1.00 86.00 89 PHE A N 1
ATOM 598 C CA . PHE A 1 89 ? -16.625 19.364 -14.579 1.00 86.00 89 PHE A CA 1
ATOM 599 C C . PHE A 1 89 ? -15.097 19.260 -14.514 1.00 86.00 89 PHE A C 1
ATOM 601 O O . PHE A 1 89 ? -14.381 20.168 -14.934 1.00 86.00 89 PHE A O 1
ATOM 608 N N . VAL A 1 90 ? -14.596 18.100 -14.076 1.00 75.81 90 VAL A N 1
ATOM 609 C CA . VAL A 1 90 ? -13.160 17.807 -13.982 1.00 75.81 90 VAL A CA 1
ATOM 610 C C . VAL A 1 90 ? -12.733 16.861 -15.118 1.00 75.81 90 VAL A C 1
ATOM 612 O O . VAL A 1 90 ? -13.256 15.745 -15.216 1.00 75.81 90 VAL A O 1
ATOM 615 N N . PRO A 1 91 ? -11.750 17.230 -15.966 1.00 58.41 91 PRO A N 1
ATOM 616 C CA . PRO A 1 91 ? -11.222 16.346 -17.006 1.00 58.41 91 PRO A CA 1
ATOM 617 C C . PRO A 1 91 ? -10.786 14.979 -16.456 1.00 58.41 91 PRO A C 1
ATOM 619 O O . PRO A 1 91 ? -10.160 14.895 -15.402 1.00 58.41 91 PRO A O 1
ATOM 622 N N . ARG A 1 92 ? -11.120 13.900 -17.179 1.00 54.41 92 ARG A N 1
ATOM 623 C CA . ARG A 1 92 ? -10.990 12.478 -16.774 1.00 54.41 92 ARG A CA 1
ATOM 624 C C . ARG A 1 92 ? -11.856 12.044 -15.578 1.00 54.41 92 ARG A C 1
ATOM 626 O O . ARG A 1 92 ? -12.296 10.899 -15.571 1.00 54.41 92 ARG A O 1
ATOM 633 N N . ALA A 1 93 ? -12.144 12.916 -14.611 1.00 54.84 93 ALA A N 1
ATOM 634 C CA . ALA A 1 93 ? -12.866 12.558 -13.384 1.00 54.84 93 ALA A CA 1
ATOM 635 C C . ALA A 1 93 ? -14.387 12.842 -13.405 1.00 54.84 93 ALA A C 1
ATOM 637 O O . ALA A 1 93 ? -15.088 12.407 -12.488 1.00 54.84 93 ALA A O 1
ATOM 638 N N . GLY A 1 94 ? -14.899 13.511 -14.442 1.00 82.06 94 GLY A N 1
ATOM 639 C CA . GLY A 1 94 ? -16.331 13.698 -14.706 1.00 82.06 94 GLY A CA 1
ATOM 640 C C . GLY A 1 94 ? -16.953 14.904 -14.000 1.00 82.06 94 GLY A C 1
ATOM 641 O O . GLY A 1 94 ? -16.255 15.743 -13.425 1.00 82.06 94 GLY A O 1
ATOM 642 N N . HIS A 1 95 ? -18.284 14.989 -14.046 1.00 90.31 95 HIS A N 1
ATOM 643 C CA . HIS A 1 95 ? -19.055 15.985 -13.298 1.00 90.31 95 HIS A CA 1
ATOM 644 C C . HIS A 1 95 ? -18.941 15.757 -11.776 1.00 90.31 95 HIS A C 1
ATOM 646 O O . HIS A 1 95 ? -18.681 14.644 -11.293 1.00 90.31 95 HIS A O 1
ATOM 652 N N . ARG A 1 96 ? -19.079 16.847 -11.022 1.00 91.75 96 ARG A N 1
ATOM 653 C CA . ARG A 1 96 ? -19.049 16.924 -9.563 1.00 91.75 96 ARG A CA 1
ATOM 654 C C . ARG A 1 96 ? -20.286 17.654 -9.072 1.00 91.75 96 ARG A C 1
ATOM 656 O O . ARG A 1 96 ? -20.603 18.737 -9.559 1.00 91.75 96 ARG A O 1
ATOM 663 N N . ARG A 1 97 ? -20.909 17.068 -8.057 1.00 93.62 97 ARG A N 1
ATOM 664 C CA . ARG A 1 97 ? -21.974 17.650 -7.236 1.00 93.62 97 ARG A CA 1
ATOM 665 C C . ARG A 1 97 ? -21.554 17.510 -5.780 1.00 93.62 97 ARG A C 1
ATOM 667 O O . ARG A 1 97 ? -20.794 16.599 -5.462 1.00 93.62 97 ARG A O 1
ATOM 674 N N . SER A 1 98 ? -22.029 18.374 -4.899 1.00 95.94 98 SER A N 1
ATOM 675 C CA . SER A 1 98 ? -21.777 18.261 -3.455 1.00 95.94 98 SER A CA 1
ATOM 676 C C . SER A 1 98 ? -23.090 18.313 -2.699 1.00 95.94 98 SER A C 1
ATOM 678 O O . SER A 1 98 ? -23.990 19.029 -3.111 1.00 95.94 98 SER A O 1
ATOM 680 N N . VAL A 1 99 ? -23.227 17.576 -1.605 1.00 97.25 99 VAL A N 1
ATOM 681 C CA . VAL A 1 99 ? -24.446 17.566 -0.785 1.00 97.25 99 VAL A CA 1
ATOM 682 C C . VAL A 1 99 ? -24.117 18.003 0.639 1.00 97.25 99 VAL A C 1
ATOM 684 O O . VAL A 1 99 ? -23.054 17.653 1.143 1.00 97.25 99 VAL A O 1
ATOM 687 N N . VAL A 1 100 ? -25.001 18.779 1.277 1.00 97.38 100 VAL A N 1
ATOM 688 C CA . VAL A 1 100 ? -24.870 19.210 2.678 1.00 97.38 100 VAL A CA 1
ATOM 689 C C . VAL A 1 100 ? -26.227 19.265 3.391 1.00 97.38 100 VAL A C 1
ATOM 691 O O . VAL A 1 100 ? -27.212 19.760 2.846 1.00 97.38 100 VAL A O 1
ATOM 694 N N . GLN A 1 101 ? -26.290 18.776 4.630 1.00 97.25 101 GLN A N 1
ATOM 695 C CA . GLN A 1 101 ? -27.481 18.776 5.491 1.00 97.25 101 GLN A CA 1
ATOM 696 C C . GLN A 1 101 ? -27.139 19.395 6.850 1.00 97.25 101 GLN A C 1
ATOM 698 O O . GLN A 1 101 ? -26.138 19.026 7.460 1.00 97.25 101 GLN A O 1
ATOM 703 N N . PHE A 1 102 ? -27.992 20.300 7.338 1.00 96.25 102 PHE A N 1
ATOM 704 C CA . PHE A 1 102 ? -27.861 20.951 8.646 1.00 96.25 102 PHE A CA 1
ATOM 705 C C . PHE A 1 102 ? -28.978 20.486 9.584 1.00 96.25 102 PHE A C 1
ATOM 707 O O . PHE A 1 102 ? -30.146 20.452 9.195 1.00 96.25 102 PHE A O 1
ATOM 714 N N . ASP A 1 103 ? -28.631 20.166 10.825 1.00 91.00 103 ASP A N 1
ATOM 715 C CA . ASP A 1 103 ? -29.575 19.845 11.893 1.00 91.00 103 ASP A CA 1
ATOM 716 C C . ASP A 1 103 ? -30.275 21.105 12.420 1.00 91.00 103 ASP A C 1
ATOM 718 O O . ASP A 1 103 ? -29.652 21.983 13.018 1.00 91.00 103 ASP A O 1
ATOM 722 N N . LEU A 1 104 ? -31.591 21.172 12.213 1.00 91.81 104 LEU A N 1
ATOM 723 C CA . LEU A 1 104 ? -32.442 22.287 12.632 1.00 91.81 104 LEU A CA 1
ATOM 724 C C . LEU A 1 104 ? -33.037 22.106 14.039 1.00 91.81 104 LEU A C 1
ATOM 726 O O . LEU A 1 104 ? -33.878 22.910 14.424 1.00 91.81 104 LEU A O 1
ATOM 730 N N . SER A 1 105 ? -32.632 21.098 14.823 1.00 86.19 105 SER A N 1
ATOM 731 C CA . SER A 1 105 ? -33.198 20.807 16.157 1.00 86.19 105 SER A CA 1
ATOM 732 C C . SER A 1 105 ? -33.132 21.970 17.162 1.00 86.19 105 SER A C 1
ATOM 734 O O . SER A 1 105 ? -33.887 21.993 18.133 1.00 86.19 105 SER A O 1
ATOM 736 N N . LEU A 1 106 ? -32.260 22.954 16.919 1.00 84.19 106 LEU A N 1
ATOM 737 C CA . LEU A 1 106 ? -32.135 24.189 17.702 1.00 84.19 106 LEU A CA 1
ATOM 738 C C . LEU A 1 106 ? -33.128 25.296 17.293 1.00 84.19 106 LEU A C 1
ATOM 740 O O . LEU A 1 106 ? -33.212 26.312 17.981 1.00 84.19 106 LEU A O 1
ATOM 744 N N . VAL A 1 107 ? -33.874 25.119 16.199 1.00 86.69 107 VAL A N 1
ATOM 745 C CA . VAL A 1 107 ? -34.958 26.006 15.758 1.00 86.69 107 VAL A CA 1
ATOM 746 C C . VAL A 1 107 ? -36.296 25.368 16.160 1.00 86.69 107 VAL A C 1
ATOM 748 O O . VAL A 1 107 ? -36.582 24.250 15.729 1.00 86.69 107 VAL A O 1
ATOM 751 N N . PRO A 1 108 ? -37.142 26.031 16.972 1.00 84.12 108 PRO A N 1
ATOM 752 C CA . PRO A 1 108 ? -38.423 25.468 17.392 1.00 84.12 108 PRO A CA 1
ATOM 753 C C . PRO A 1 108 ? -39.332 25.137 16.203 1.00 84.12 108 PRO A C 1
ATOM 755 O O . PRO A 1 108 ? -39.536 25.967 15.316 1.00 84.12 108 PRO A O 1
ATOM 758 N N . ALA A 1 109 ? -39.916 23.937 16.206 1.00 82.75 109 ALA A N 1
ATOM 759 C CA . ALA A 1 109 ? -40.878 23.527 15.186 1.00 82.75 109 ALA A CA 1
ATOM 760 C C . ALA A 1 109 ? -42.073 24.498 15.144 1.00 82.75 109 ALA A C 1
ATOM 762 O O . ALA A 1 109 ? -42.616 24.876 16.183 1.00 82.75 109 ALA A O 1
ATOM 763 N N . GLY A 1 110 ? -42.470 24.911 13.941 1.00 79.75 110 GLY A N 1
ATOM 764 C CA . GLY A 1 110 ? -43.508 25.921 13.733 1.00 79.75 110 GLY A CA 1
ATOM 765 C C . GLY A 1 110 ? -43.055 27.380 13.891 1.00 79.75 110 GLY A C 1
ATOM 766 O O . GLY A 1 110 ? -43.895 28.269 13.779 1.00 79.75 110 GLY A O 1
ATOM 767 N N . ALA A 1 111 ? -41.769 27.661 14.136 1.00 84.69 111 ALA A N 1
ATOM 768 C CA . ALA A 1 111 ? -41.265 29.035 14.175 1.00 84.69 111 ALA A CA 1
ATOM 769 C C . ALA A 1 111 ? -41.299 29.718 12.792 1.00 84.69 111 ALA A C 1
ATOM 771 O O . ALA A 1 111 ? -41.073 29.093 11.749 1.00 84.69 111 ALA A O 1
ATOM 772 N N . THR A 1 112 ? -41.521 31.033 12.787 1.00 88.12 112 THR A N 1
ATOM 773 C CA . THR A 1 112 ? -41.450 31.845 11.567 1.00 88.12 112 THR A CA 1
ATOM 774 C C . THR A 1 112 ? -39.997 32.228 11.316 1.00 88.12 112 THR A C 1
ATOM 776 O O . THR A 1 112 ? -39.393 32.952 12.110 1.00 88.12 112 THR A O 1
ATOM 779 N N . VAL A 1 113 ? -39.428 31.746 10.214 1.00 92.19 113 VAL A N 1
ATOM 780 C CA . VAL A 1 113 ? -38.067 32.056 9.771 1.00 92.19 113 VAL A CA 1
ATOM 781 C C . VAL A 1 113 ? -38.065 33.460 9.169 1.00 92.19 113 VAL A C 1
ATOM 783 O O . VAL A 1 113 ? -38.742 33.731 8.183 1.00 92.19 113 VAL A O 1
ATOM 786 N N . VAL A 1 114 ? -37.299 34.362 9.779 1.00 91.38 114 VAL A N 1
ATOM 787 C CA . VAL A 1 114 ? -37.136 35.756 9.333 1.00 91.38 114 VAL A CA 1
ATOM 788 C C . VAL A 1 114 ? -36.005 35.874 8.310 1.00 91.38 114 VAL A C 1
ATOM 790 O O . VAL A 1 114 ? -36.048 36.738 7.442 1.00 91.38 114 VAL A O 1
ATOM 793 N N . SER A 1 115 ? -34.974 35.035 8.436 1.00 94.12 115 SER A N 1
ATOM 794 C CA . SER A 1 115 ? -33.863 34.934 7.484 1.00 94.12 115 SER A CA 1
ATOM 795 C C . SER A 1 115 ? -33.102 33.623 7.701 1.00 94.12 115 SER A C 1
ATOM 797 O O . SER A 1 115 ? -32.843 33.276 8.853 1.00 94.12 115 SER A O 1
ATOM 799 N N . ALA A 1 116 ? -32.696 32.925 6.642 1.00 96.50 116 ALA A N 1
ATOM 800 C CA . ALA A 1 116 ? -31.785 31.786 6.711 1.00 96.50 116 ALA A CA 1
ATOM 801 C C . ALA A 1 116 ? -30.695 31.889 5.634 1.00 96.50 116 ALA A C 1
ATOM 803 O O . ALA A 1 116 ? -30.980 31.775 4.444 1.00 96.50 116 ALA A O 1
ATOM 804 N N . THR A 1 117 ? -29.446 32.076 6.058 1.00 97.44 117 THR A N 1
ATOM 805 C CA . THR A 1 117 ? -28.297 32.301 5.170 1.00 97.44 117 THR A CA 1
ATOM 806 C C . THR A 1 117 ? -27.404 31.066 5.137 1.00 97.44 117 THR A C 1
ATOM 808 O O . THR A 1 117 ? -26.796 30.709 6.148 1.00 97.44 117 THR A O 1
ATOM 811 N N . LEU A 1 118 ? -27.295 30.426 3.973 1.00 97.56 118 LEU A N 1
ATOM 812 C CA . LEU A 1 118 ? -26.365 29.323 3.725 1.00 97.56 118 LEU A CA 1
ATOM 813 C C . LEU A 1 118 ? -25.010 29.897 3.292 1.00 97.56 118 LEU A C 1
ATOM 815 O O . LEU A 1 118 ? -24.966 30.711 2.372 1.00 97.56 118 LEU A O 1
ATOM 819 N N . GLY A 1 119 ? -23.911 29.481 3.927 1.00 95.44 119 GLY A N 1
ATOM 820 C CA . GLY A 1 119 ? -22.573 30.023 3.674 1.00 95.44 119 GLY A CA 1
ATOM 821 C C . GLY A 1 119 ? -21.454 28.980 3.626 1.00 95.44 119 GLY A C 1
ATOM 822 O O . GLY A 1 119 ? -21.451 28.015 4.388 1.00 95.44 119 GLY A O 1
ATOM 823 N N . PHE A 1 120 ? -20.469 29.225 2.760 1.00 96.44 120 PHE A N 1
ATOM 824 C CA . PHE A 1 120 ? -19.284 28.391 2.529 1.00 96.44 120 PHE A CA 1
ATOM 825 C C . PHE A 1 120 ? -18.020 29.255 2.396 1.00 96.44 120 PHE A C 1
ATOM 827 O O . PHE A 1 120 ? -18.095 30.425 2.014 1.00 96.44 120 PHE A O 1
ATOM 834 N N . HIS A 1 121 ? -16.843 28.669 2.623 1.00 95.00 121 HIS A N 1
ATOM 835 C CA . HIS A 1 121 ? -15.574 29.249 2.177 1.00 95.00 121 HIS A CA 1
ATOM 836 C C . HIS A 1 121 ? -15.154 28.621 0.840 1.00 95.00 121 HIS A C 1
ATOM 838 O O . HIS A 1 121 ? -14.905 27.421 0.766 1.00 95.00 121 HIS A O 1
ATOM 844 N N . GLN A 1 122 ? -15.029 29.423 -0.217 1.00 93.88 122 GLN A N 1
ATOM 845 C CA . GLN A 1 122 ? -14.498 29.003 -1.516 1.00 93.88 122 GLN A CA 1
ATOM 846 C C . GLN A 1 122 ? -12.968 28.990 -1.491 1.00 93.88 122 GLN A C 1
ATOM 848 O O . GLN A 1 122 ? -12.341 29.974 -1.094 1.00 93.88 122 GLN A O 1
ATOM 853 N N . THR A 1 123 ? -12.364 27.886 -1.926 1.00 92.19 123 THR A N 1
ATOM 854 C CA . THR A 1 123 ? -10.906 27.667 -1.921 1.00 92.19 123 THR A CA 1
ATOM 855 C C . THR A 1 123 ? -10.297 27.626 -3.319 1.00 92.19 123 THR A C 1
ATOM 857 O O . THR A 1 123 ? -9.080 27.746 -3.452 1.00 92.19 123 THR A O 1
ATOM 860 N N . HIS A 1 124 ? -11.113 27.494 -4.370 1.00 87.69 124 HIS A N 1
ATOM 861 C CA . HIS A 1 124 ? -10.651 27.592 -5.753 1.00 87.69 124 HIS A CA 1
ATOM 862 C C . HIS A 1 124 ? -11.770 27.972 -6.730 1.00 87.69 124 HIS A C 1
ATOM 864 O O . HIS A 1 124 ? -12.795 27.290 -6.794 1.00 87.69 124 HIS A O 1
ATOM 870 N N . LYS A 1 125 ? -11.513 28.995 -7.556 1.00 88.19 125 LYS A N 1
ATOM 871 C CA . LYS A 1 125 ? -12.251 29.297 -8.790 1.00 88.19 125 LYS A CA 1
ATOM 872 C C . LYS A 1 125 ? -11.354 30.019 -9.801 1.00 88.19 125 LYS A C 1
ATOM 874 O O . LYS A 1 125 ? -10.586 30.892 -9.405 1.00 88.19 125 LYS A O 1
ATOM 879 N N . LEU A 1 126 ? -11.457 29.678 -11.089 1.00 81.69 126 LEU A N 1
ATOM 880 C CA . LEU A 1 126 ? -10.671 30.302 -12.173 1.00 81.69 126 LEU A CA 1
ATOM 881 C C . LEU A 1 126 ? -11.430 31.394 -12.942 1.00 81.69 126 LEU A C 1
ATOM 883 O O . LEU A 1 126 ? -10.866 32.434 -13.254 1.00 81.69 126 LEU A O 1
ATOM 887 N N . GLU A 1 127 ? -12.695 31.138 -13.264 1.00 83.31 127 GLU A N 1
ATOM 888 C CA . GLU A 1 127 ? -13.578 31.986 -14.074 1.00 83.31 127 GLU A CA 1
ATOM 889 C C . GLU A 1 127 ? -14.931 32.026 -13.352 1.00 83.31 127 GLU A C 1
ATOM 891 O O . GLU A 1 127 ? -15.368 30.986 -12.859 1.00 83.31 127 GLU A O 1
ATOM 896 N N . SER A 1 128 ? -15.564 33.195 -13.224 1.00 90.00 128 SER A N 1
ATOM 897 C CA . SER A 1 128 ? -16.771 33.346 -12.395 1.00 90.00 128 SER A CA 1
ATOM 898 C C . SER A 1 128 ? -17.981 32.588 -12.960 1.00 90.00 128 SER A C 1
ATOM 900 O O . SER A 1 128 ? -18.221 32.621 -14.167 1.00 90.00 128 SER A O 1
ATOM 902 N N . SER A 1 129 ? -18.763 31.943 -12.092 1.00 92.44 129 SER A N 1
ATOM 903 C CA . SER A 1 129 ? -19.990 31.208 -12.447 1.00 92.44 129 SER A CA 1
ATOM 904 C C . SER A 1 129 ? -21.012 31.212 -11.299 1.00 92.44 129 SER A C 1
ATOM 906 O O . SER A 1 129 ? -20.751 31.762 -10.230 1.00 92.44 129 SER A O 1
ATOM 908 N N . GLU A 1 130 ? -22.176 30.595 -11.507 1.00 92.44 130 GLU A N 1
ATOM 909 C CA . GLU A 1 130 ? -23.161 30.327 -10.454 1.00 92.44 130 GLU A CA 1
ATOM 910 C C . GLU A 1 130 ? -23.211 28.828 -10.131 1.00 92.44 130 GLU A C 1
ATOM 912 O O . GLU A 1 130 ? -23.277 28.002 -11.044 1.00 92.44 130 GLU A O 1
ATOM 917 N N . LEU A 1 131 ? -23.231 28.480 -8.840 1.00 95.06 131 LEU A N 1
ATOM 918 C CA . LEU A 1 131 ? -23.712 27.175 -8.382 1.00 95.06 131 LEU A CA 1
ATOM 919 C C . LEU A 1 131 ? -25.225 27.252 -8.187 1.00 95.06 131 LEU A C 1
ATOM 921 O O . LEU A 1 131 ? -25.722 28.237 -7.633 1.00 95.06 131 LEU A O 1
ATOM 925 N N . SER A 1 132 ? -25.946 26.198 -8.552 1.00 95.44 132 SER A N 1
ATOM 926 C CA . SER A 1 132 ? -27.360 26.037 -8.222 1.00 95.44 132 SER A CA 1
ATOM 927 C C . SER A 1 132 ? -27.526 25.203 -6.950 1.00 95.44 132 SER A C 1
ATOM 929 O O . SER A 1 132 ? -26.870 24.179 -6.755 1.00 95.44 132 SER A O 1
ATOM 931 N N . VAL A 1 133 ? -28.409 25.656 -6.059 1.00 97.56 133 VAL A N 1
ATOM 932 C CA . VAL A 1 133 ? -28.722 25.004 -4.783 1.00 97.56 133 VAL A CA 1
ATOM 933 C C . VAL A 1 133 ? -30.079 24.322 -4.913 1.00 97.56 133 VAL A C 1
ATOM 935 O O . VAL A 1 133 ? -31.104 24.986 -5.047 1.00 97.56 133 VAL A O 1
ATOM 938 N N . HIS A 1 134 ? -30.097 22.995 -4.870 1.00 97.25 134 HIS A N 1
ATOM 939 C CA . HIS A 1 134 ? -31.287 22.163 -5.040 1.00 97.25 134 HIS A CA 1
ATOM 940 C C . HIS A 1 134 ? -31.702 21.532 -3.710 1.00 97.25 134 HIS A C 1
ATOM 942 O O . HIS A 1 134 ? -30.847 21.076 -2.954 1.00 97.25 134 HIS A O 1
ATOM 948 N N . ARG A 1 135 ? -33.004 21.444 -3.416 1.00 97.25 135 ARG A N 1
ATOM 949 C CA . ARG A 1 135 ? -33.492 20.700 -2.241 1.00 97.25 135 ARG A CA 1
ATOM 950 C C . ARG A 1 135 ? -33.332 19.199 -2.479 1.00 97.25 135 ARG A C 1
ATOM 952 O O . ARG A 1 135 ? -33.801 18.687 -3.493 1.00 97.25 135 ARG A O 1
ATOM 959 N N . VAL A 1 136 ? -32.731 18.482 -1.532 1.00 97.75 136 VAL A N 1
ATOM 960 C CA . VAL A 1 136 ? -32.680 17.012 -1.556 1.00 97.75 136 VAL A CA 1
ATOM 961 C C . VAL A 1 136 ? -34.045 16.443 -1.156 1.00 97.75 136 VAL A C 1
ATOM 963 O O . VAL A 1 136 ? -34.685 16.928 -0.222 1.00 97.75 136 VAL A O 1
ATOM 966 N N . THR A 1 137 ? -34.507 15.415 -1.868 1.00 95.88 137 THR A N 1
ATOM 967 C CA . THR A 1 137 ? -35.849 14.825 -1.714 1.00 95.88 137 THR A CA 1
ATOM 968 C C . THR A 1 137 ? -35.846 13.397 -1.175 1.00 95.88 137 THR A C 1
ATOM 970 O O . THR A 1 137 ? -36.917 12.863 -0.892 1.00 95.88 137 THR A O 1
ATOM 973 N N . VAL A 1 138 ? -34.669 12.793 -0.991 1.00 93.75 138 VAL A N 1
ATOM 974 C CA . VAL A 1 138 ? -34.493 11.447 -0.424 1.00 93.75 138 VAL A CA 1
ATOM 975 C C . VAL A 1 138 ? -33.520 11.466 0.762 1.00 93.75 138 VAL A C 1
ATOM 977 O O . VAL A 1 138 ? -32.554 12.230 0.737 1.00 93.75 138 VAL A O 1
ATOM 980 N N . PRO A 1 139 ? -33.717 10.622 1.791 1.00 94.00 139 PRO A N 1
ATOM 981 C CA . PRO A 1 139 ? -32.749 10.489 2.871 1.00 94.00 139 PRO A CA 1
ATOM 982 C C . PRO A 1 139 ? -31.429 9.907 2.356 1.00 94.00 139 PRO A C 1
ATOM 984 O O . PRO A 1 139 ? -31.413 8.974 1.552 1.00 94.00 139 PRO A O 1
ATOM 987 N N . TRP A 1 140 ? -30.317 10.423 2.874 1.00 94.56 140 TRP A N 1
ATOM 988 C CA . TRP A 1 140 ? -28.968 9.934 2.603 1.00 94.56 140 TRP A CA 1
ATOM 989 C C . TRP A 1 140 ? -28.163 9.813 3.899 1.00 94.56 140 TRP A C 1
ATOM 991 O O . TRP A 1 140 ? -28.421 10.504 4.888 1.00 94.56 140 TRP A O 1
ATOM 1001 N N . ASP A 1 141 ? -27.178 8.916 3.889 1.00 89.19 141 ASP A N 1
ATOM 1002 C CA . ASP A 1 141 ? -26.153 8.854 4.925 1.00 89.19 141 ASP A CA 1
ATOM 1003 C C . ASP A 1 141 ? -24.838 9.412 4.385 1.00 89.19 141 ASP A C 1
ATOM 1005 O O . ASP A 1 141 ? -24.439 9.130 3.252 1.00 89.19 141 ASP A O 1
ATOM 1009 N N . GLU A 1 142 ? -24.161 10.189 5.225 1.00 87.00 142 GLU A N 1
ATOM 1010 C CA . GLU A 1 142 ? -22.922 10.884 4.892 1.00 87.00 142 GLU A CA 1
ATOM 1011 C C . GLU A 1 142 ? -21.850 9.948 4.333 1.00 87.00 142 GLU A C 1
ATOM 1013 O O . GLU A 1 142 ? -21.171 10.312 3.381 1.00 87.00 142 GLU A O 1
ATOM 1018 N N . ARG A 1 143 ? -21.752 8.719 4.850 1.00 77.69 143 ARG A N 1
ATOM 1019 C CA . ARG A 1 143 ? -20.678 7.765 4.535 1.00 77.69 143 ARG A CA 1
ATOM 1020 C C . ARG A 1 143 ? -21.020 6.809 3.391 1.00 77.69 143 ARG A C 1
ATOM 1022 O O . ARG A 1 143 ? -20.215 5.942 3.062 1.00 77.69 143 ARG A O 1
ATOM 1029 N N . THR A 1 144 ? -22.217 6.919 2.809 1.00 83.25 144 THR A N 1
ATOM 1030 C CA . THR A 1 144 ? -22.674 6.033 1.718 1.00 83.25 144 THR A CA 1
ATOM 1031 C C . THR A 1 144 ? -23.254 6.773 0.513 1.00 83.25 144 THR A C 1
ATOM 1033 O O . THR A 1 144 ? -23.424 6.168 -0.548 1.00 83.25 144 THR A O 1
ATOM 1036 N N . VAL A 1 145 ? -23.525 8.079 0.632 1.00 89.25 145 VAL A N 1
ATOM 1037 C CA . VAL A 1 145 ? -24.031 8.882 -0.485 1.00 89.25 145 VAL A CA 1
ATOM 1038 C C . VAL A 1 145 ? -23.009 8.936 -1.623 1.00 89.25 145 VAL A C 1
ATOM 1040 O O . VAL A 1 145 ? -21.832 9.234 -1.427 1.00 89.25 145 VAL A O 1
ATOM 1043 N N . SER A 1 146 ? -23.455 8.610 -2.828 1.00 90.88 146 SER A N 1
ATOM 1044 C CA . SER A 1 146 ? -22.622 8.496 -4.024 1.00 90.88 146 SER A CA 1
ATOM 1045 C C . SER A 1 146 ? -23.393 8.982 -5.249 1.00 90.88 146 SER A C 1
ATOM 1047 O O . SER A 1 146 ? -24.592 9.273 -5.180 1.00 90.88 146 SER A O 1
ATOM 1049 N N . TRP A 1 147 ? -22.732 9.058 -6.405 1.00 91.44 147 TRP A N 1
ATOM 1050 C CA . TRP A 1 147 ? -23.415 9.461 -7.636 1.00 91.44 147 TRP A CA 1
ATOM 1051 C C . TRP A 1 147 ? -24.564 8.499 -8.002 1.00 91.44 147 TRP A C 1
ATOM 1053 O O . TRP A 1 147 ? -25.618 8.937 -8.452 1.00 91.44 147 TRP A O 1
ATOM 1063 N N . ARG A 1 148 ? -24.418 7.197 -7.716 1.00 86.75 148 ARG A N 1
ATOM 1064 C CA . ARG A 1 148 ? -25.478 6.187 -7.891 1.00 86.75 148 ARG A CA 1
ATOM 1065 C C . ARG A 1 148 ? -26.704 6.400 -6.997 1.00 86.75 148 ARG A C 1
ATOM 1067 O O . ARG A 1 148 ? -27.777 5.940 -7.373 1.00 86.75 148 ARG A O 1
ATOM 1074 N N . SER A 1 149 ? -26.561 7.029 -5.826 1.00 88.62 149 SER A N 1
ATOM 1075 C CA . SER A 1 149 ? -27.674 7.216 -4.879 1.00 88.62 149 SER A CA 1
ATOM 1076 C C . SER A 1 149 ? -28.331 8.595 -4.960 1.00 88.62 149 SER A C 1
ATOM 1078 O O . SER A 1 149 ? -29.510 8.703 -4.642 1.00 88.62 149 SER A O 1
ATOM 1080 N N . LEU A 1 150 ? -27.573 9.636 -5.331 1.00 92.06 150 LEU A N 1
ATOM 1081 C CA . LEU A 1 150 ? -28.039 11.032 -5.329 1.00 92.06 150 LEU A CA 1
ATOM 1082 C C . LEU A 1 150 ? -27.520 11.876 -6.519 1.00 92.06 150 LEU A C 1
ATOM 1084 O O . LEU A 1 150 ? -27.939 13.012 -6.717 1.00 92.06 150 LEU A O 1
ATOM 1088 N N . GLY A 1 151 ? -26.593 11.349 -7.325 1.00 82.25 151 GLY A N 1
ATOM 1089 C CA . GLY A 1 151 ? -25.939 12.101 -8.402 1.00 82.25 151 GLY A CA 1
ATOM 1090 C C . GLY A 1 151 ? -26.842 12.386 -9.598 1.00 82.25 151 GLY A C 1
ATOM 1091 O O . GLY A 1 151 ? -26.864 13.520 -10.064 1.00 82.25 151 GLY A O 1
ATOM 1092 N N . ASP A 1 152 ? -27.611 11.397 -10.063 1.00 83.94 152 ASP A N 1
ATOM 1093 C CA . ASP A 1 152 ? -28.511 11.520 -11.229 1.00 83.94 152 ASP A CA 1
ATOM 1094 C C . ASP A 1 152 ? -30.001 11.727 -10.859 1.00 83.94 152 ASP A C 1
ATOM 1096 O O . ASP A 1 152 ? -30.867 11.738 -11.734 1.00 83.94 152 ASP A O 1
ATOM 1100 N N . GLY A 1 153 ? -30.327 11.895 -9.574 1.00 83.75 153 GLY A N 1
ATOM 1101 C CA . GLY A 1 153 ? -31.696 12.109 -9.088 1.00 83.75 153 GLY A CA 1
ATOM 1102 C C . GLY A 1 153 ? -31.785 12.079 -7.560 1.00 83.75 153 GLY A C 1
ATOM 1103 O O . GLY A 1 153 ? -30.788 11.830 -6.897 1.00 83.75 153 GLY A O 1
ATOM 1104 N N . GLY A 1 154 ? -32.971 12.322 -6.992 1.00 90.06 154 GLY A N 1
ATOM 1105 C CA . GLY A 1 154 ? -33.159 12.431 -5.532 1.00 90.06 154 GLY A CA 1
ATOM 1106 C C . GLY A 1 154 ? -33.055 13.862 -4.981 1.00 90.06 154 GLY A C 1
ATOM 1107 O O . GLY A 1 154 ? -32.915 14.060 -3.776 1.00 90.06 154 GLY A O 1
ATOM 1108 N N . PHE A 1 155 ? -33.141 14.861 -5.858 1.00 95.56 155 PHE A N 1
ATOM 1109 C CA . PHE A 1 155 ? -33.240 16.285 -5.539 1.00 95.56 155 PHE A CA 1
ATOM 1110 C C . PHE A 1 155 ? -34.223 16.972 -6.506 1.00 95.56 155 PHE A C 1
ATOM 1112 O O . PHE A 1 155 ? -34.561 16.406 -7.550 1.00 95.56 155 PHE A O 1
ATOM 1119 N N . ASP A 1 156 ? -34.717 18.161 -6.158 1.00 94.88 156 ASP A N 1
ATOM 1120 C CA . ASP A 1 156 ? -35.617 18.939 -7.020 1.00 94.88 156 ASP A CA 1
ATOM 1121 C C . ASP A 1 156 ? -34.873 19.489 -8.246 1.00 94.88 156 ASP A C 1
ATOM 1123 O O . ASP A 1 156 ? -33.807 20.089 -8.122 1.00 94.88 156 ASP A O 1
ATOM 1127 N N . ALA A 1 157 ? -35.452 19.339 -9.441 1.00 89.38 157 ALA A N 1
ATOM 1128 C CA . ALA A 1 157 ? -34.858 19.855 -10.681 1.00 89.38 157 ALA A CA 1
ATOM 1129 C C . ALA A 1 157 ? -34.826 21.398 -10.748 1.00 89.38 157 ALA A C 1
ATOM 1131 O O . ALA A 1 157 ? -34.012 21.967 -11.472 1.00 89.38 157 ALA A O 1
ATOM 1132 N N . GLU A 1 158 ? -35.696 22.068 -9.991 1.00 92.50 158 GLU A N 1
ATOM 1133 C CA . GLU A 1 158 ? -35.696 23.519 -9.807 1.00 92.50 158 GLU A CA 1
ATOM 1134 C C . GLU A 1 158 ? -34.720 23.910 -8.684 1.00 92.50 158 GLU A C 1
ATOM 1136 O O . GLU A 1 158 ? -34.658 23.263 -7.637 1.00 92.50 158 GLU A O 1
ATOM 1141 N N . SER A 1 159 ? -33.927 24.958 -8.907 1.00 94.12 159 SER A N 1
ATOM 1142 C CA . SER A 1 159 ? -32.982 25.479 -7.917 1.00 94.12 159 SER A CA 1
ATOM 1143 C C . SER A 1 159 ? -33.697 26.372 -6.903 1.00 94.12 159 SER A C 1
ATOM 1145 O O . SER A 1 159 ? -34.282 27.386 -7.279 1.00 94.12 159 SER A O 1
ATOM 1147 N N . ALA A 1 160 ? -33.588 26.044 -5.617 1.00 93.31 160 ALA A N 1
ATOM 1148 C CA . ALA A 1 160 ? -34.127 26.839 -4.515 1.00 93.31 160 ALA A CA 1
ATOM 1149 C C . ALA A 1 160 ? -33.355 28.155 -4.282 1.00 93.31 160 ALA A C 1
ATOM 1151 O O . ALA A 1 160 ? -33.931 29.108 -3.762 1.00 93.31 160 ALA A O 1
ATOM 1152 N N . ALA A 1 161 ? -32.071 28.205 -4.657 1.00 96.12 161 ALA A N 1
ATOM 1153 C CA . ALA A 1 161 ? -31.223 29.403 -4.642 1.00 96.12 161 ALA A CA 1
ATOM 1154 C C . ALA A 1 161 ? -30.035 29.252 -5.618 1.00 96.12 161 ALA A C 1
ATOM 1156 O O . ALA A 1 161 ? -29.767 28.148 -6.103 1.00 96.12 161 ALA A O 1
ATOM 1157 N N . THR A 1 162 ? -29.283 30.330 -5.864 1.00 95.62 162 THR A N 1
ATOM 1158 C CA . THR A 1 162 ? -27.963 30.286 -6.527 1.00 95.62 162 THR A CA 1
ATOM 1159 C C . THR A 1 162 ? -26.873 30.900 -5.646 1.00 95.62 162 THR A C 1
ATOM 1161 O O . THR A 1 162 ? -27.155 31.691 -4.745 1.00 95.62 162 THR A O 1
ATOM 1164 N N . ILE A 1 163 ? -25.615 30.515 -5.877 1.00 94.81 163 ILE A N 1
ATOM 1165 C CA . ILE A 1 163 ? -24.426 31.068 -5.212 1.00 94.81 163 ILE A CA 1
ATOM 1166 C C . ILE A 1 163 ? -23.464 31.572 -6.291 1.00 94.81 163 ILE A C 1
ATOM 1168 O O . ILE A 1 163 ? -22.975 30.783 -7.099 1.00 94.81 163 ILE A O 1
ATOM 1172 N N . ALA A 1 164 ? -23.148 32.868 -6.280 1.00 93.44 164 ALA A N 1
ATOM 1173 C CA . ALA A 1 164 ? -22.180 33.464 -7.199 1.00 93.44 164 ALA A CA 1
ATOM 1174 C C . ALA A 1 164 ? -20.737 33.090 -6.805 1.00 93.44 164 ALA A C 1
ATOM 1176 O O . ALA A 1 164 ? -20.167 33.658 -5.873 1.00 93.44 164 ALA A O 1
ATOM 1177 N N . ALA A 1 165 ? -20.130 32.140 -7.515 1.00 90.62 165 ALA A N 1
ATOM 1178 C CA . ALA A 1 165 ? -18.729 31.767 -7.355 1.00 90.62 165 ALA A CA 1
ATOM 1179 C C . ALA A 1 165 ? -17.834 32.633 -8.243 1.00 90.62 165 ALA A C 1
ATOM 1181 O O . ALA A 1 165 ? -17.510 32.284 -9.379 1.00 90.62 165 ALA A O 1
ATOM 1182 N N . GLU A 1 166 ? -17.423 33.781 -7.711 1.00 90.44 166 GLU A N 1
ATOM 1183 C CA . GLU A 1 166 ? -16.453 34.669 -8.357 1.00 90.44 166 GLU A CA 1
ATOM 1184 C C . GLU A 1 166 ? -15.054 34.029 -8.371 1.00 90.44 166 GLU A C 1
ATOM 1186 O O . GLU A 1 166 ? -14.699 33.299 -7.439 1.00 90.44 166 GLU A O 1
ATOM 1191 N N . ALA A 1 167 ? -14.238 34.332 -9.386 1.00 87.38 167 ALA A N 1
ATOM 1192 C CA . ALA A 1 167 ? -12.851 33.868 -9.485 1.00 87.38 167 ALA A CA 1
ATOM 1193 C C . ALA A 1 167 ? -12.009 34.181 -8.222 1.00 87.38 167 ALA A C 1
ATOM 1195 O O . ALA A 1 167 ? -12.151 35.236 -7.610 1.00 87.38 167 ALA A O 1
ATOM 1196 N N . GLY A 1 168 ? -11.100 33.271 -7.850 1.00 80.31 168 GLY A N 1
ATOM 1197 C CA . GLY A 1 168 ? -10.252 33.386 -6.658 1.00 80.31 168 GLY A CA 1
ATOM 1198 C C . GLY A 1 168 ? -10.743 32.573 -5.453 1.00 80.31 168 GLY A C 1
ATOM 1199 O O . GLY A 1 168 ? -11.188 31.428 -5.592 1.00 80.31 168 GLY A O 1
ATOM 1200 N N . VAL A 1 169 ? -10.609 33.150 -4.256 1.00 87.69 169 VAL A N 1
ATOM 1201 C CA . VAL A 1 169 ? -10.948 32.547 -2.952 1.00 87.69 169 VAL A CA 1
ATOM 1202 C C . VAL A 1 169 ? -11.709 33.554 -2.093 1.00 87.69 169 VAL A C 1
ATOM 1204 O O . VAL A 1 169 ? -11.507 34.756 -2.243 1.00 87.69 169 VAL A O 1
ATOM 1207 N N . GLY A 1 170 ? -12.554 33.080 -1.177 1.00 87.44 170 GLY A N 1
ATOM 1208 C CA . GLY A 1 170 ? -13.293 33.955 -0.263 1.00 87.44 170 GLY A CA 1
ATOM 1209 C C . GLY A 1 170 ? -14.578 33.336 0.274 1.00 87.44 170 GLY A C 1
ATOM 1210 O O . GLY A 1 170 ? -14.935 32.207 -0.065 1.00 87.44 170 GLY A O 1
ATOM 1211 N N . ALA A 1 171 ? -15.293 34.080 1.116 1.00 90.88 171 ALA A N 1
ATOM 1212 C CA . ALA A 1 171 ? -16.610 33.669 1.587 1.00 90.88 171 ALA A CA 1
ATOM 1213 C C . ALA A 1 171 ? -17.654 33.743 0.457 1.00 90.88 171 ALA A C 1
ATOM 1215 O O . ALA A 1 171 ? -17.634 34.646 -0.383 1.00 90.88 171 ALA A O 1
ATOM 1216 N N . ARG A 1 172 ? -18.588 32.791 0.464 1.00 95.38 172 ARG A N 1
ATOM 1217 C CA . ARG A 1 172 ? -19.746 32.715 -0.433 1.00 95.38 172 ARG A CA 1
ATOM 1218 C C . ARG A 1 172 ? -20.989 32.459 0.406 1.00 95.38 172 ARG A C 1
ATOM 1220 O O . ARG A 1 172 ? -20.923 31.676 1.352 1.00 95.38 172 ARG A O 1
ATOM 1227 N N . ALA A 1 173 ? -22.099 33.111 0.085 1.00 94.38 173 ALA A N 1
ATOM 1228 C CA . ALA A 1 173 ? -23.356 32.935 0.802 1.00 94.38 173 ALA A CA 1
ATOM 1229 C C . ALA A 1 173 ? -24.565 33.170 -0.110 1.00 94.38 173 ALA A C 1
ATOM 1231 O O . ALA A 1 173 ? -24.444 33.851 -1.128 1.00 94.38 173 ALA A O 1
ATOM 1232 N N . THR A 1 174 ? -25.717 32.619 0.268 1.00 96.81 174 THR A N 1
ATOM 1233 C CA . THR A 1 174 ? -27.010 32.885 -0.372 1.00 96.81 174 THR A CA 1
ATOM 1234 C C . THR A 1 174 ? -28.163 32.740 0.623 1.00 96.81 174 THR A C 1
ATOM 1236 O O . THR A 1 174 ? -28.004 32.117 1.679 1.00 96.81 174 THR A O 1
ATOM 1239 N N . ASP A 1 175 ? -29.316 33.320 0.297 1.00 96.25 175 ASP A N 1
ATOM 1240 C CA . ASP A 1 175 ? -30.542 33.138 1.074 1.00 96.25 175 ASP A CA 1
ATOM 1241 C C . ASP A 1 175 ? -31.191 31.788 0.737 1.00 96.25 175 ASP A C 1
ATOM 1243 O O . ASP A 1 175 ? -31.322 31.409 -0.425 1.00 96.25 175 ASP A O 1
ATOM 1247 N N . VAL A 1 176 ? -31.603 31.064 1.774 1.00 97.31 176 VAL A N 1
ATOM 1248 C CA . VAL A 1 176 ? -32.391 29.826 1.692 1.00 97.31 176 VAL A CA 1
ATOM 1249 C C . VAL A 1 176 ? -33.620 29.898 2.612 1.00 97.31 176 VAL A C 1
ATOM 1251 O O . VAL A 1 176 ? -34.155 28.870 3.035 1.00 97.31 176 VAL A O 1
ATOM 1254 N N . SER A 1 177 ? -34.090 31.110 2.930 1.00 96.31 177 SER A N 1
ATOM 1255 C CA . SER A 1 177 ? -35.203 31.376 3.852 1.00 96.31 177 SER A CA 1
ATOM 1256 C C . SER A 1 177 ? -36.486 30.614 3.501 1.00 96.31 177 SER A C 1
ATOM 1258 O O . SER A 1 177 ? -37.044 29.988 4.406 1.00 96.31 177 SER A O 1
ATOM 1260 N N . PRO A 1 178 ? -36.953 30.565 2.231 1.00 95.12 178 PRO A N 1
ATOM 1261 C CA . PRO A 1 178 ? -38.161 29.816 1.883 1.00 95.12 178 PRO A CA 1
ATOM 1262 C C . PRO A 1 178 ? -38.003 28.312 2.128 1.00 95.12 178 PRO A C 1
ATOM 1264 O O . PRO A 1 178 ? -38.914 27.665 2.644 1.00 95.12 178 PRO A O 1
ATOM 1267 N N . LEU A 1 179 ? -36.827 27.761 1.812 1.00 96.00 179 LEU A N 1
ATOM 1268 C CA . LEU A 1 179 ? -36.527 26.343 1.983 1.00 96.00 179 LEU A CA 1
ATOM 1269 C C . LEU A 1 179 ? -36.499 25.964 3.469 1.00 96.00 179 LEU A C 1
ATOM 1271 O O . LEU A 1 179 ? -37.234 25.068 3.890 1.00 96.00 179 LEU A O 1
ATOM 1275 N N . VAL A 1 180 ? -35.735 26.698 4.283 1.00 96.56 180 VAL A N 1
ATOM 1276 C CA . VAL A 1 180 ? -35.656 26.455 5.732 1.00 96.56 180 VAL A CA 1
ATOM 1277 C C . VAL A 1 180 ? -37.013 26.665 6.405 1.00 96.56 180 VAL A C 1
ATOM 1279 O O . VAL A 1 180 ? -37.361 25.906 7.309 1.00 96.56 180 VAL A O 1
ATOM 1282 N N . GLN A 1 181 ? -37.841 27.601 5.927 1.00 95.31 181 GLN A N 1
ATOM 1283 C CA . GLN A 1 181 ? -39.201 27.761 6.438 1.00 95.31 181 GLN A CA 1
ATOM 1284 C C . GLN A 1 181 ? -40.068 26.508 6.214 1.00 95.31 181 GLN A C 1
ATOM 1286 O O . GLN A 1 181 ? -40.814 26.148 7.126 1.00 95.31 181 GLN A O 1
ATOM 1291 N N . THR A 1 182 ? -39.963 25.811 5.071 1.00 95.38 182 THR A N 1
ATOM 1292 C CA . THR A 1 182 ? -40.709 24.548 4.851 1.00 95.38 182 THR A CA 1
ATOM 1293 C C . THR A 1 182 ? -40.263 23.423 5.783 1.00 95.38 182 THR A C 1
ATOM 1295 O O . THR A 1 182 ? -41.100 22.673 6.288 1.00 95.38 182 THR A O 1
ATOM 1298 N N . TRP A 1 183 ? -38.964 23.345 6.082 1.00 95.88 183 TRP A N 1
ATOM 1299 C CA . TRP A 1 183 ? -38.411 22.375 7.026 1.00 95.88 183 TRP A CA 1
ATOM 1300 C C . TRP A 1 183 ? -38.853 22.651 8.469 1.00 95.88 183 TRP A C 1
ATOM 1302 O O . TRP A 1 183 ? -39.273 21.733 9.168 1.00 95.88 183 TRP A O 1
ATOM 1312 N N . VAL A 1 184 ? -38.835 23.916 8.904 1.00 92.88 184 VAL A N 1
ATOM 1313 C CA . VAL A 1 184 ? -39.263 24.327 10.256 1.00 92.88 184 VAL A CA 1
ATOM 1314 C C . VAL A 1 184 ? -40.779 24.173 10.461 1.00 92.88 184 VAL A C 1
ATOM 1316 O O . VAL A 1 184 ? -41.220 23.881 11.573 1.00 92.88 184 VAL A O 1
ATOM 1319 N N . LEU A 1 185 ? -41.586 24.309 9.401 1.00 89.62 185 LEU A N 1
ATOM 1320 C CA . LEU A 1 185 ? -43.030 24.022 9.426 1.00 89.62 185 LEU A CA 1
ATOM 1321 C C . LEU A 1 185 ? -43.366 22.526 9.288 1.00 89.62 185 LEU A C 1
ATOM 1323 O O . LEU A 1 185 ? -44.533 22.160 9.421 1.00 89.62 185 LEU A O 1
ATOM 1327 N N . GLY A 1 186 ? -42.390 21.665 8.979 1.00 87.50 186 GLY A N 1
ATOM 1328 C CA . GLY A 1 186 ? -42.625 20.249 8.682 1.00 87.50 186 GLY A CA 1
ATOM 1329 C C . GLY A 1 186 ? -43.426 19.995 7.397 1.00 87.50 186 GLY A C 1
ATOM 1330 O O . GLY A 1 186 ? -43.959 18.902 7.220 1.00 87.50 186 GLY A O 1
ATOM 1331 N N . THR A 1 187 ? -43.533 20.979 6.494 1.00 91.56 187 THR A N 1
ATOM 1332 C CA . THR A 1 187 ? -44.214 20.820 5.194 1.00 91.56 187 THR A CA 1
ATOM 1333 C C . THR A 1 187 ? -43.326 20.163 4.136 1.00 91.56 187 THR A C 1
ATOM 1335 O O . THR A 1 187 ? -43.833 19.680 3.125 1.00 91.56 187 THR A O 1
ATOM 1338 N N . ALA A 1 188 ? -42.017 20.086 4.390 1.00 90.12 188 ALA A N 1
ATOM 1339 C CA . ALA A 1 188 ? -41.070 19.235 3.682 1.00 90.12 188 ALA A CA 1
ATOM 1340 C C . ALA A 1 188 ? -40.086 18.602 4.680 1.00 90.12 188 ALA A C 1
ATOM 1342 O O . ALA A 1 188 ? -39.726 19.221 5.681 1.00 90.12 188 ALA A O 1
ATOM 1343 N N . GLU A 1 189 ? -39.608 17.390 4.394 1.00 92.81 189 GLU A N 1
ATOM 1344 C CA . GLU A 1 189 ? -38.528 16.773 5.171 1.00 92.81 189 GLU A CA 1
ATOM 1345 C C . GLU A 1 189 ? -37.180 17.461 4.892 1.00 92.81 189 GLU A C 1
ATOM 1347 O O . GLU A 1 189 ? -36.871 17.832 3.754 1.00 92.81 189 GLU A O 1
ATOM 1352 N N . ASN A 1 190 ? -36.362 17.615 5.937 1.00 95.56 190 ASN A N 1
ATOM 1353 C CA . ASN A 1 190 ? -35.014 18.167 5.834 1.00 95.56 190 ASN A CA 1
ATOM 1354 C C . ASN A 1 190 ? -33.990 17.078 5.497 1.00 95.56 190 ASN A C 1
ATOM 1356 O O . ASN A 1 190 ? -33.343 16.528 6.387 1.00 95.56 190 ASN A O 1
ATOM 1360 N N . HIS A 1 191 ? -33.797 16.834 4.202 1.00 96.38 191 HIS A N 1
ATOM 1361 C CA . HIS A 1 191 ? -32.674 16.044 3.680 1.00 96.38 191 HIS A CA 1
ATOM 1362 C C . HIS A 1 191 ? -31.499 16.922 3.206 1.00 96.38 191 HIS A C 1
ATOM 1364 O O . HIS A 1 191 ? -30.571 16.425 2.576 1.00 96.38 191 HIS A O 1
ATOM 1370 N N . GLY A 1 192 ? -31.501 18.224 3.516 1.00 96.81 192 GLY A N 1
ATOM 1371 C CA . GLY A 1 192 ? -30.455 19.163 3.103 1.00 96.81 192 GLY A CA 1
ATOM 1372 C C . GLY A 1 192 ? -30.550 19.643 1.648 1.00 96.81 192 GLY A C 1
ATOM 1373 O O . GLY A 1 192 ? -31.609 19.593 1.014 1.00 96.81 192 GLY A O 1
ATOM 1374 N N . VAL A 1 193 ? -29.427 20.143 1.128 1.00 97.75 193 VAL A N 1
ATOM 1375 C CA . VAL A 1 193 ? -29.284 20.667 -0.238 1.00 97.75 193 VAL A CA 1
ATOM 1376 C C . VAL A 1 193 ? -28.171 19.976 -1.017 1.00 97.75 193 VAL A C 1
ATOM 1378 O O . VAL A 1 193 ? -27.148 19.587 -0.457 1.00 97.75 193 VAL A O 1
ATOM 1381 N N . LEU A 1 194 ? -28.359 19.886 -2.331 1.00 97.81 194 LEU A N 1
ATOM 1382 C CA . LEU A 1 194 ? -27.334 19.532 -3.300 1.00 97.81 194 LEU A CA 1
ATOM 1383 C C . LEU A 1 194 ? -26.885 20.797 -4.041 1.00 97.81 194 LEU A C 1
ATOM 1385 O O . LEU A 1 194 ? -27.701 21.543 -4.577 1.00 97.81 194 LEU A O 1
ATOM 1389 N N . LEU A 1 195 ? -25.579 21.025 -4.058 1.00 96.94 195 LEU A N 1
ATOM 1390 C CA . LEU A 1 195 ? -24.889 22.007 -4.877 1.00 96.94 195 LEU A CA 1
ATOM 1391 C C . LEU A 1 195 ? -24.539 21.362 -6.218 1.00 96.94 195 LEU A C 1
ATOM 1393 O O . LEU A 1 195 ? -23.801 20.370 -6.267 1.00 96.94 195 LEU A O 1
ATOM 1397 N N . ASP A 1 196 ? -25.040 21.951 -7.295 1.00 94.50 196 ASP A N 1
ATOM 1398 C CA . ASP A 1 196 ? -24.649 21.628 -8.661 1.00 94.50 196 ASP A CA 1
ATOM 1399 C C . ASP A 1 196 ? -23.985 22.834 -9.331 1.00 94.50 196 ASP A C 1
ATOM 1401 O O . ASP A 1 196 ? -24.099 23.976 -8.886 1.00 94.50 196 ASP A O 1
ATOM 1405 N N . GLU A 1 197 ? -23.274 22.575 -10.418 1.00 91.75 197 GLU A N 1
ATOM 1406 C CA . GLU A 1 197 ? -22.757 23.611 -11.298 1.00 91.75 197 GLU A CA 1
ATOM 1407 C C . GLU A 1 197 ? -22.799 23.100 -12.738 1.00 91.75 197 GLU A C 1
ATOM 1409 O O . GLU A 1 197 ? -22.478 21.937 -13.004 1.00 91.75 197 GLU A O 1
ATOM 1414 N N . ALA A 1 198 ? -23.150 23.975 -13.684 1.00 78.75 198 ALA A N 1
ATOM 1415 C CA . ALA A 1 198 ? -23.040 23.684 -15.112 1.00 78.75 198 ALA A CA 1
ATOM 1416 C C . ALA A 1 198 ? -21.589 23.286 -15.505 1.00 78.75 198 ALA A C 1
ATOM 1418 O O . ALA A 1 198 ? -20.672 23.484 -14.705 1.00 78.75 198 ALA A O 1
ATOM 1419 N N . PRO A 1 199 ? -21.331 22.746 -16.720 1.00 67.88 199 PRO A N 1
ATOM 1420 C CA . PRO A 1 199 ? -20.005 22.258 -17.149 1.00 67.88 199 PRO A CA 1
ATOM 1421 C C . PRO A 1 199 ? -18.880 23.317 -17.291 1.00 67.88 199 PRO A C 1
ATOM 1423 O O . PRO A 1 199 ? -18.314 23.519 -18.365 1.00 67.88 199 PRO A O 1
ATOM 1426 N N . ALA A 1 200 ? -18.524 23.969 -16.188 1.00 63.56 200 ALA A N 1
ATOM 1427 C CA . ALA A 1 200 ? -17.391 24.864 -15.995 1.00 63.56 200 ALA A CA 1
ATOM 1428 C C . ALA A 1 200 ? -16.251 24.143 -15.247 1.00 63.56 200 ALA A C 1
ATOM 1430 O O . ALA A 1 200 ? -16.424 23.035 -14.740 1.00 63.56 200 ALA A O 1
ATOM 1431 N N . ARG A 1 201 ? -15.056 24.752 -15.206 1.00 65.94 201 ARG A N 1
ATOM 1432 C CA . ARG A 1 201 ? -13.789 24.022 -14.973 1.00 65.94 201 ARG A CA 1
ATOM 1433 C C . ARG A 1 201 ? -13.597 23.370 -13.595 1.00 65.94 201 ARG A C 1
ATOM 1435 O O . ARG A 1 201 ? -12.731 22.504 -13.532 1.00 65.94 201 ARG A O 1
ATOM 1442 N N . LEU A 1 202 ? -14.303 23.836 -12.551 1.00 86.12 202 LEU A N 1
ATOM 1443 C CA . LEU A 1 202 ? -14.379 23.356 -11.146 1.00 86.12 202 LEU A CA 1
ATOM 1444 C C . LEU A 1 202 ? -14.786 24.539 -10.233 1.00 86.12 202 LEU A C 1
ATOM 1446 O O . LEU A 1 202 ? -14.418 25.684 -10.517 1.00 86.12 202 LEU A O 1
ATOM 1450 N N . THR A 1 203 ? -15.472 24.276 -9.119 1.00 92.81 203 THR A N 1
ATOM 1451 C CA . THR A 1 203 ? -15.429 25.104 -7.894 1.00 92.81 203 THR A CA 1
ATOM 1452 C C . THR A 1 203 ? -15.032 24.219 -6.722 1.00 92.81 203 THR A C 1
ATOM 1454 O O . THR A 1 203 ? -15.615 23.149 -6.563 1.00 92.81 203 THR A O 1
ATOM 1457 N N . ASN A 1 204 ? -14.102 24.679 -5.877 1.00 93.44 204 ASN A N 1
ATOM 1458 C CA . ASN A 1 204 ? -13.862 24.062 -4.570 1.00 93.44 204 ASN A CA 1
ATOM 1459 C C . ASN A 1 204 ? -14.391 24.961 -3.452 1.00 93.44 204 ASN A C 1
ATOM 1461 O O . ASN A 1 204 ? -14.071 26.153 -3.394 1.00 93.44 204 ASN A O 1
ATOM 1465 N N . LEU A 1 205 ? -15.141 24.357 -2.538 1.00 94.44 205 LEU A N 1
ATOM 1466 C CA . LEU A 1 205 ? -15.602 24.922 -1.274 1.00 94.44 205 LEU A CA 1
ATOM 1467 C C . LEU A 1 205 ? -14.993 24.109 -0.123 1.00 94.44 205 LEU A C 1
ATOM 1469 O O . LEU A 1 205 ? -14.503 23.005 -0.335 1.00 94.44 205 LEU A O 1
ATOM 1473 N N . ARG A 1 206 ? -15.029 24.605 1.109 1.00 92.81 206 ARG A N 1
ATOM 1474 C CA . ARG A 1 206 ? -14.703 23.800 2.296 1.00 92.81 206 ARG A CA 1
ATOM 1475 C C . ARG A 1 206 ? -15.843 22.863 2.679 1.00 92.81 206 ARG A C 1
ATOM 1477 O O . ARG A 1 206 ? -17.009 23.221 2.536 1.00 92.81 206 ARG A O 1
ATOM 1484 N N . SER A 1 207 ? -15.472 21.694 3.183 1.00 94.25 207 SER A N 1
ATOM 1485 C CA . SER A 1 207 ? -16.344 20.739 3.872 1.00 94.25 207 SER A CA 1
ATOM 1486 C C . SER A 1 207 ? -16.384 21.014 5.375 1.00 94.25 207 SER A C 1
ATOM 1488 O O . SER A 1 207 ? -15.646 21.860 5.891 1.00 94.25 207 SER A O 1
ATOM 1490 N N . SER A 1 208 ? -17.209 20.265 6.101 1.00 89.38 208 SER A N 1
ATOM 1491 C CA . SER A 1 208 ? -17.218 20.272 7.568 1.00 89.38 208 SER A CA 1
ATOM 1492 C C . SER A 1 208 ? -15.931 19.718 8.210 1.00 89.38 208 SER A C 1
ATOM 1494 O O . SER A 1 208 ? -15.723 19.931 9.403 1.00 89.38 208 SER A O 1
ATOM 1496 N N . GLU A 1 209 ? -15.050 19.080 7.430 1.00 83.19 209 GLU A N 1
ATOM 1497 C CA . GLU A 1 209 ? -13.812 18.427 7.894 1.00 83.19 209 GLU A CA 1
ATOM 1498 C C . GLU A 1 209 ? -12.610 19.374 8.049 1.00 83.19 209 GLU A C 1
ATOM 1500 O O . GLU A 1 209 ? -11.548 18.959 8.511 1.00 83.19 209 GLU A O 1
ATOM 1505 N N . ILE A 1 210 ? -12.722 20.648 7.654 1.00 84.00 210 ILE A N 1
ATOM 1506 C CA . ILE A 1 210 ? -11.623 21.609 7.835 1.00 84.00 210 ILE A CA 1
ATOM 1507 C C . ILE A 1 210 ? -11.446 21.968 9.321 1.00 84.00 210 ILE A C 1
ATOM 1509 O O . ILE A 1 210 ? -12.422 22.186 10.037 1.00 84.00 210 ILE A O 1
ATOM 1513 N N . GLU A 1 211 ? -10.203 22.055 9.799 1.00 73.25 211 GLU A N 1
ATOM 1514 C CA . GLU A 1 211 ? -9.866 22.350 11.207 1.00 73.25 211 GLU A CA 1
ATOM 1515 C C . GLU A 1 211 ? -10.463 23.686 11.693 1.00 73.25 211 GLU A C 1
ATOM 1517 O O . GLU A 1 211 ? -11.031 23.760 12.781 1.00 73.25 211 GLU A O 1
ATOM 1522 N N . ARG A 1 212 ? -10.387 24.734 10.862 1.00 77.25 212 ARG A N 1
ATOM 1523 C CA . ARG A 1 212 ? -10.885 26.081 11.179 1.00 77.25 212 ARG A CA 1
ATOM 1524 C C . ARG A 1 212 ? -12.405 26.151 11.081 1.00 77.25 212 ARG A C 1
ATOM 1526 O O . ARG A 1 212 ? -12.961 26.071 9.986 1.00 77.25 212 ARG A O 1
ATOM 1533 N N . ALA A 1 213 ? -13.078 26.338 12.214 1.00 76.69 213 ALA A N 1
ATOM 1534 C CA . ALA A 1 213 ? -14.537 26.409 12.272 1.00 76.69 213 ALA A CA 1
ATOM 1535 C C . ALA A 1 213 ? -15.098 27.539 11.390 1.00 76.69 213 ALA A C 1
ATOM 1537 O O . ALA A 1 213 ? -16.077 27.335 10.682 1.00 76.69 213 ALA A O 1
ATOM 1538 N N . GLU A 1 214 ? -14.437 28.695 11.340 1.00 81.88 214 GLU A N 1
ATOM 1539 C CA . GLU A 1 214 ? -14.802 29.841 10.503 1.00 81.88 214 GLU A CA 1
ATOM 1540 C C . GLU A 1 214 ? -14.761 29.554 8.987 1.00 81.88 214 GLU A C 1
ATOM 1542 O O . GLU A 1 214 ? -15.443 30.231 8.213 1.00 81.88 214 GLU A O 1
ATOM 1547 N N . GLU A 1 215 ? -14.016 28.527 8.560 1.00 86.25 215 GLU A N 1
ATOM 1548 C CA . GL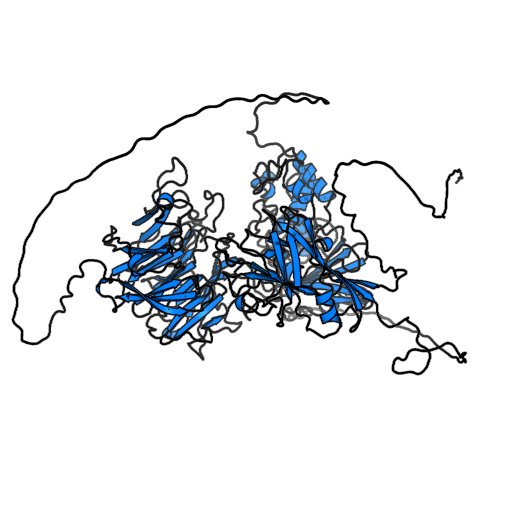U A 1 215 ? -13.949 28.074 7.167 1.00 86.25 215 GLU A CA 1
ATOM 1549 C C . GLU A 1 215 ? -15.051 27.048 6.802 1.00 86.25 215 GLU A C 1
ATOM 1551 O O . GLU A 1 215 ? -15.332 26.873 5.614 1.00 86.25 215 GLU A O 1
ATOM 1556 N N . ARG A 1 216 ? -15.691 26.381 7.778 1.00 93.00 216 ARG A N 1
ATOM 1557 C CA . ARG A 1 216 ? -16.682 25.300 7.553 1.00 93.00 216 ARG A CA 1
ATOM 1558 C C . ARG A 1 216 ? -17.999 25.799 6.926 1.00 93.00 216 ARG A C 1
ATOM 1560 O O . ARG A 1 216 ? -18.392 26.944 7.178 1.00 93.00 216 ARG A O 1
ATOM 1567 N N . PRO A 1 217 ? -18.756 24.935 6.214 1.00 96.50 217 PRO A N 1
ATOM 1568 C CA . PRO A 1 217 ? -20.157 25.178 5.871 1.00 96.50 217 PRO A CA 1
ATOM 1569 C C . PRO A 1 217 ? -20.975 25.619 7.089 1.00 96.50 217 PRO A C 1
ATOM 1571 O O . PRO A 1 217 ? -20.865 25.028 8.166 1.00 96.50 217 PRO A O 1
ATOM 1574 N N . ARG A 1 218 ? -21.811 26.646 6.923 1.00 95.00 218 ARG A N 1
ATOM 1575 C CA . ARG A 1 218 ? -22.703 27.154 7.974 1.00 95.00 218 ARG A CA 1
ATOM 1576 C C . ARG A 1 218 ? -24.086 27.489 7.441 1.00 95.00 218 ARG A C 1
ATOM 1578 O O . ARG A 1 218 ? -24.223 27.951 6.310 1.00 95.00 218 ARG A O 1
ATOM 1585 N N . LEU A 1 219 ? -25.085 27.339 8.301 1.00 96.94 219 LEU A N 1
ATOM 1586 C CA . LEU A 1 219 ? -26.434 27.843 8.085 1.00 96.94 219 LEU A CA 1
ATOM 1587 C C . LEU A 1 219 ? -26.807 28.755 9.257 1.00 96.94 219 LEU A C 1
ATOM 1589 O O . LEU A 1 219 ? -26.928 28.298 10.392 1.00 96.94 219 LEU A O 1
ATOM 1593 N N . GLU A 1 220 ? -26.954 30.051 8.999 1.00 95.75 220 GLU A N 1
ATOM 1594 C CA . GLU A 1 220 ? -27.397 31.024 10.000 1.00 95.75 220 GLU A CA 1
ATOM 1595 C C . GLU A 1 220 ? -28.907 31.227 9.875 1.00 95.75 220 GLU A C 1
ATOM 1597 O O . GLU A 1 220 ? -29.366 31.820 8.904 1.00 95.75 220 GLU A O 1
ATOM 1602 N N . VAL A 1 221 ? -29.679 30.724 10.841 1.00 94.69 221 VAL A N 1
ATOM 1603 C CA . VAL A 1 221 ? -31.144 30.818 10.863 1.00 94.69 221 VAL A CA 1
ATOM 1604 C C . VAL A 1 221 ? -31.577 31.795 11.944 1.00 94.69 221 VAL A C 1
ATOM 1606 O O . VAL A 1 221 ? -31.296 31.597 13.125 1.00 94.69 221 VAL A O 1
ATOM 1609 N N . CYS A 1 222 ? -32.325 32.820 11.554 1.00 92.81 222 CYS A N 1
ATOM 1610 C CA . CYS A 1 222 ? -33.015 33.713 12.468 1.00 92.81 222 CYS A CA 1
ATOM 1611 C C . CYS A 1 222 ? -34.525 33.527 12.374 1.00 92.81 222 CYS A C 1
ATOM 1613 O O . CYS A 1 222 ? -35.090 33.525 11.279 1.00 92.81 222 CYS A O 1
ATOM 1615 N N . TYR A 1 223 ? -35.187 33.441 13.521 1.00 88.19 223 TYR A N 1
ATOM 1616 C CA . TYR A 1 223 ? -36.609 33.145 13.630 1.00 88.19 223 TYR A CA 1
ATOM 1617 C C . TYR A 1 223 ? -37.282 33.949 14.751 1.00 88.19 223 TYR A C 1
ATOM 1619 O O . TYR A 1 223 ? -36.623 34.531 15.616 1.00 88.19 223 TYR A O 1
ATOM 1627 N N . VAL A 1 224 ? -38.614 33.954 14.733 1.00 82.06 224 VAL A N 1
ATOM 1628 C CA . VAL A 1 224 ? -39.479 34.394 15.837 1.00 82.06 224 VAL A CA 1
ATOM 1629 C C . VAL A 1 224 ? -40.448 33.268 16.201 1.00 82.06 224 VAL A C 1
ATOM 1631 O O . VAL A 1 224 ? -40.882 32.506 15.334 1.00 82.06 224 VAL A O 1
ATOM 1634 N N . THR A 1 225 ? -40.794 33.151 17.483 1.00 65.62 225 THR A N 1
ATOM 1635 C CA . THR A 1 225 ? -41.804 32.201 17.974 1.00 65.62 225 THR A CA 1
ATOM 1636 C C . THR A 1 225 ? -43.066 32.940 18.406 1.00 65.62 225 THR A C 1
ATOM 1638 O O . THR A 1 225 ? -43.001 34.038 18.956 1.00 65.62 225 THR A O 1
ATOM 1641 N N . CYS A 1 226 ? -44.235 32.332 18.199 1.00 52.66 226 CYS A N 1
ATOM 1642 C CA . CYS A 1 226 ? -45.516 32.868 18.669 1.00 52.66 226 CYS A CA 1
ATOM 1643 C C . CYS A 1 226 ? -45.714 32.603 20.175 1.00 52.66 226 CYS A C 1
ATOM 1645 O O . CYS A 1 226 ? -46.616 31.873 20.576 1.00 52.66 226 CYS A O 1
ATOM 1647 N N . SER A 1 227 ? -44.830 33.164 21.001 1.00 46.09 227 SER A N 1
ATOM 1648 C CA . SER A 1 227 ? -44.846 33.043 22.462 1.00 46.09 227 SER A CA 1
ATOM 1649 C C . SER A 1 227 ? -44.080 34.211 23.096 1.00 46.09 227 SER A C 1
ATOM 1651 O O . SER A 1 227 ? -42.862 34.296 22.943 1.00 46.09 227 SER A O 1
ATOM 1653 N N . ASP A 1 228 ? -44.758 35.078 23.844 1.00 42.66 228 ASP A N 1
ATOM 1654 C CA . ASP A 1 228 ? -44.168 36.238 24.537 1.00 42.66 228 ASP A CA 1
ATOM 1655 C C . ASP A 1 228 ? -43.486 35.888 25.880 1.00 42.66 228 ASP A C 1
ATOM 1657 O O . ASP A 1 228 ? -42.937 36.756 26.557 1.00 42.66 228 ASP A O 1
ATOM 1661 N N . GLY A 1 229 ? -43.447 34.599 26.235 1.00 39.00 229 GLY A N 1
ATOM 1662 C CA . GLY A 1 229 ? -42.588 34.057 27.292 1.00 39.00 229 GLY A CA 1
ATOM 1663 C C . GLY A 1 229 ? -43.186 34.053 28.701 1.00 39.00 229 GLY A C 1
ATOM 1664 O O . GLY A 1 229 ? -42.458 33.778 29.655 1.00 39.00 229 GLY A O 1
ATOM 1665 N N . VAL A 1 230 ? -44.486 34.321 28.857 1.00 37.84 230 VAL A N 1
ATOM 1666 C CA . VAL A 1 230 ? -45.167 34.337 30.163 1.00 37.84 230 VAL A CA 1
ATOM 1667 C C . VAL A 1 230 ? -46.138 33.159 30.291 1.00 37.84 230 VAL A C 1
ATOM 1669 O O . VAL A 1 230 ? -47.054 33.016 29.490 1.00 37.84 230 VAL A O 1
ATOM 1672 N N . MET A 1 231 ? -45.985 32.339 31.338 1.00 40.78 231 MET A N 1
ATOM 1673 C CA . MET A 1 231 ? -47.017 31.378 31.755 1.00 40.78 231 MET A CA 1
ATOM 1674 C C . MET A 1 231 ? -47.756 31.884 32.993 1.00 40.78 231 MET A C 1
ATOM 1676 O O . MET A 1 231 ? -47.146 32.094 34.043 1.00 40.78 231 MET A O 1
ATOM 1680 N N . ASN A 1 232 ? -49.079 31.990 32.886 1.00 39.72 232 ASN A N 1
ATOM 1681 C CA . ASN A 1 232 ? -49.981 32.129 34.027 1.00 39.72 232 ASN A CA 1
ATOM 1682 C C . ASN A 1 232 ? -50.517 30.740 34.435 1.00 39.72 232 ASN A C 1
ATOM 1684 O O . ASN A 1 232 ? -50.501 29.796 33.649 1.00 39.72 232 ASN A O 1
ATOM 1688 N N . GLY A 1 233 ? -50.902 30.571 35.702 1.00 41.97 233 GLY A N 1
ATOM 1689 C CA . GLY A 1 233 ? -51.051 29.238 36.300 1.00 41.97 233 GLY A CA 1
ATOM 1690 C C . GLY A 1 233 ? -52.272 28.421 35.844 1.00 41.97 233 GLY A C 1
ATOM 1691 O O . GLY A 1 233 ? -53.391 28.919 35.882 1.00 41.97 233 GLY A O 1
ATOM 1692 N N . HIS A 1 234 ? -52.035 27.123 35.600 1.00 54.38 234 HIS A N 1
ATOM 1693 C CA . HIS A 1 234 ? -53.015 26.033 35.413 1.00 54.38 234 HIS A CA 1
ATOM 1694 C C . HIS A 1 234 ? -53.660 25.831 34.028 1.00 54.38 234 HIS A C 1
ATOM 1696 O O . HIS A 1 234 ? -54.806 25.390 33.950 1.00 54.38 234 HIS A O 1
ATOM 1702 N N . GLU A 1 235 ? -52.897 25.988 32.944 1.00 40.53 235 GLU A N 1
ATOM 1703 C CA . GLU A 1 235 ? -53.308 25.524 31.608 1.00 40.53 235 GLU A CA 1
ATOM 1704 C C . GLU A 1 235 ? -52.310 24.524 30.997 1.00 40.53 235 GLU A C 1
ATOM 1706 O O . GLU A 1 235 ? -51.127 24.503 31.337 1.00 40.53 235 GLU A O 1
ATOM 1711 N N . ALA A 1 236 ? -52.816 23.651 30.120 1.00 42.53 236 ALA A N 1
ATOM 1712 C CA . ALA A 1 236 ? -52.060 22.628 29.387 1.00 42.53 236 ALA A CA 1
ATOM 1713 C C . ALA A 1 236 ? -52.317 22.769 27.873 1.00 42.53 236 ALA A C 1
ATOM 1715 O O . ALA A 1 236 ? -52.694 21.824 27.181 1.00 42.53 236 ALA A O 1
ATOM 1716 N N . GLY A 1 237 ? -52.183 24.005 27.397 1.00 48.91 237 GLY A N 1
ATOM 1717 C CA . GLY A 1 237 ? -52.497 24.490 26.057 1.00 48.91 237 GLY A CA 1
ATOM 1718 C C . GLY A 1 237 ? -52.210 25.994 25.992 1.00 48.91 237 GLY A C 1
ATOM 1719 O O . GLY A 1 237 ? -51.767 26.567 26.985 1.00 48.91 237 GLY A O 1
ATOM 1720 N N . VAL A 1 238 ? -52.438 26.622 24.838 1.00 34.22 238 VAL A N 1
ATOM 1721 C CA . VAL A 1 238 ? -52.203 28.061 24.626 1.00 34.22 238 VAL A CA 1
ATOM 1722 C C . VAL A 1 238 ? -53.489 28.714 24.128 1.00 34.22 238 VAL A C 1
ATOM 1724 O O . VAL A 1 238 ? -54.071 28.230 23.158 1.00 34.22 238 VAL A O 1
ATOM 1727 N N . ASP A 1 239 ? -53.885 29.828 24.744 1.00 35.19 239 ASP A N 1
ATOM 1728 C CA . ASP A 1 239 ? -54.839 30.793 24.186 1.00 35.19 239 ASP A CA 1
ATOM 1729 C C . ASP A 1 239 ? -54.380 32.235 24.488 1.00 35.19 239 ASP A C 1
ATOM 1731 O O . ASP A 1 239 ? -53.521 32.475 25.341 1.00 35.19 239 ASP A O 1
ATOM 1735 N N . CYS A 1 240 ? -54.913 33.208 23.752 1.00 44.41 240 CYS A N 1
ATOM 1736 C CA . CYS A 1 240 ? -54.441 34.588 23.727 1.00 44.41 240 CYS A CA 1
ATOM 1737 C C . CYS A 1 240 ? -55.476 35.567 24.313 1.00 44.41 240 CYS A C 1
ATOM 1739 O O . CYS A 1 240 ? -56.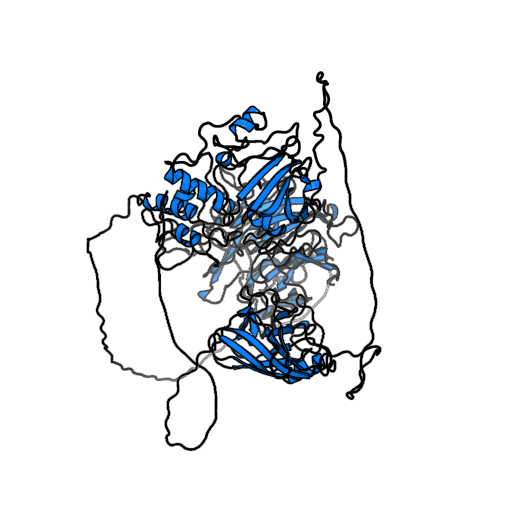374 36.006 23.592 1.00 44.41 240 CYS A O 1
ATOM 1741 N N . GLY A 1 241 ? -55.311 36.040 25.560 1.00 31.09 241 GLY A N 1
ATOM 1742 C CA . GLY A 1 241 ? -56.085 37.219 25.981 1.00 31.09 241 GLY A CA 1
ATOM 1743 C C . GLY A 1 241 ? -56.070 37.683 27.443 1.00 31.09 241 GLY A C 1
ATOM 1744 O O . GLY A 1 241 ? -56.702 37.089 28.307 1.00 31.09 241 GLY A O 1
ATOM 1745 N N . GLY A 1 242 ? -55.577 38.909 27.651 1.00 32.12 242 GLY A N 1
ATOM 1746 C CA . GLY A 1 242 ? -56.205 39.868 28.575 1.00 32.12 242 GLY A CA 1
ATOM 1747 C C . GLY A 1 242 ? -55.696 39.931 30.032 1.00 32.12 242 GLY A C 1
ATOM 1748 O O . GLY A 1 242 ? -54.938 39.072 30.471 1.00 32.12 242 GLY A O 1
ATOM 1749 N N . PRO A 1 243 ? -56.049 40.994 30.797 1.00 41.06 243 PRO A N 1
ATOM 1750 C CA . PRO A 1 243 ? -55.112 41.538 31.787 1.00 41.06 243 PRO A CA 1
ATOM 1751 C C . PRO A 1 243 ? -55.641 41.634 33.240 1.00 41.06 243 PRO A C 1
ATOM 1753 O O . PRO A 1 243 ? -55.418 42.652 33.901 1.00 41.06 243 PRO A O 1
ATOM 1756 N N . HIS A 1 244 ? -56.357 40.629 33.770 1.00 46.56 244 HIS A N 1
ATOM 1757 C CA . HIS A 1 244 ? -56.983 40.713 35.110 1.00 46.56 244 HIS A CA 1
ATOM 1758 C C . HIS A 1 244 ? -56.915 39.422 35.965 1.00 46.56 244 HIS A C 1
ATOM 1760 O O . HIS A 1 244 ? -57.829 38.609 35.886 1.00 46.56 244 HIS A O 1
ATOM 1766 N N . CYS A 1 245 ? -55.914 39.284 36.858 1.00 31.53 245 CYS A N 1
ATOM 1767 C CA . CYS A 1 245 ? -56.042 38.661 38.201 1.00 31.53 245 CYS A CA 1
ATOM 1768 C C . CYS A 1 245 ? -54.745 38.784 39.047 1.00 31.53 245 CYS A C 1
ATOM 1770 O O . CYS A 1 245 ? -53.743 39.307 38.565 1.00 31.53 245 CYS A O 1
ATOM 1772 N N . ALA A 1 246 ? -54.771 38.351 40.319 1.00 31.56 246 ALA A N 1
ATOM 1773 C CA . ALA A 1 246 ? -53.698 38.533 41.319 1.00 31.56 246 ALA A CA 1
ATOM 1774 C C . ALA A 1 246 ? -53.415 37.241 42.150 1.00 31.56 246 ALA A C 1
ATOM 1776 O O . ALA A 1 246 ? -54.262 36.347 42.151 1.00 31.56 246 ALA A O 1
ATOM 1777 N N . PRO A 1 247 ? -52.252 37.105 42.836 1.00 40.12 247 PRO A N 1
ATOM 1778 C CA . PRO A 1 247 ? -51.717 35.810 43.305 1.00 40.12 247 PRO A CA 1
ATOM 1779 C C . PRO A 1 247 ? -52.067 35.409 44.761 1.00 40.12 247 PRO A C 1
ATOM 1781 O O . PRO A 1 247 ? -52.638 36.189 45.522 1.00 40.12 247 PRO A O 1
ATOM 1784 N N . CYS A 1 248 ? -51.666 34.192 45.170 1.00 24.11 248 CYS A N 1
ATOM 1785 C CA . CYS A 1 248 ? -51.762 33.636 46.538 1.00 24.11 248 CYS A CA 1
ATOM 1786 C C . CYS A 1 248 ? -50.502 32.814 46.930 1.00 24.11 248 CYS A C 1
ATOM 1788 O O . CYS A 1 248 ? -49.618 32.620 46.099 1.00 24.11 248 CYS A O 1
ATOM 1790 N N . VAL A 1 249 ? -50.367 32.407 48.209 1.00 30.75 249 VAL A N 1
ATOM 1791 C CA . VAL A 1 249 ? -49.057 32.166 48.875 1.00 30.75 249 VAL A CA 1
ATOM 1792 C C . VAL A 1 249 ? -49.015 30.922 49.798 1.00 30.75 249 VAL A C 1
ATOM 1794 O O . VAL A 1 249 ? -49.974 30.679 50.526 1.00 30.75 249 VAL A O 1
ATOM 1797 N N . GLY A 1 250 ? -47.858 30.234 49.879 1.00 29.39 250 GLY A N 1
ATOM 1798 C CA . GLY A 1 250 ? -47.445 29.346 50.999 1.00 29.39 250 GLY A CA 1
ATOM 1799 C C . GLY A 1 250 ? -47.115 27.883 50.617 1.00 29.39 250 GLY A C 1
ATOM 1800 O O . GLY A 1 250 ? -47.625 27.401 49.616 1.00 29.39 250 GLY A O 1
ATOM 1801 N N . ALA A 1 251 ? -46.294 27.108 51.354 1.00 27.48 251 ALA A N 1
ATOM 1802 C CA . ALA A 1 251 ? -45.449 27.406 52.531 1.00 27.48 251 ALA A CA 1
ATOM 1803 C C . ALA A 1 251 ? -44.313 26.347 52.746 1.00 27.48 251 ALA A C 1
ATOM 1805 O O . ALA A 1 251 ? -44.198 25.386 51.994 1.00 27.48 251 ALA A O 1
ATOM 1806 N N . THR A 1 252 ? -43.470 26.561 53.771 1.00 29.50 252 THR A N 1
ATOM 1807 C CA . THR A 1 252 ? -42.235 25.838 54.205 1.00 29.50 252 THR A CA 1
ATOM 1808 C C . THR A 1 252 ? -42.465 24.409 54.778 1.00 29.50 252 THR A C 1
ATOM 1810 O O . THR A 1 252 ? -43.612 24.033 54.980 1.00 29.50 252 THR A O 1
ATOM 1813 N N . THR A 1 253 ? -41.489 23.522 55.097 1.00 30.23 253 THR A N 1
ATOM 1814 C CA . THR A 1 253 ? -40.019 23.577 55.421 1.00 30.23 253 THR A CA 1
ATOM 1815 C C . THR A 1 253 ? -39.214 22.494 54.622 1.00 30.23 253 THR A C 1
ATOM 1817 O O . THR A 1 253 ? -39.676 22.161 53.540 1.00 30.23 253 THR A O 1
ATOM 1820 N N . GLY A 1 254 ? -38.032 21.912 54.950 1.00 28.50 254 GLY A N 1
ATOM 1821 C CA . GLY A 1 254 ? -37.150 21.856 56.147 1.00 28.50 254 GLY A CA 1
ATOM 1822 C C . GLY A 1 254 ? -35.874 20.974 55.944 1.00 28.50 254 GLY A C 1
ATOM 1823 O O . GLY A 1 254 ? -35.592 20.577 54.818 1.00 28.50 254 GLY A O 1
ATOM 1824 N N . ALA A 1 255 ? -35.089 20.683 57.003 1.00 28.70 255 ALA A N 1
ATOM 1825 C CA . ALA A 1 255 ? -33.831 19.873 57.009 1.00 28.70 255 ALA A CA 1
ATOM 1826 C C . ALA A 1 255 ? -33.566 19.272 58.432 1.00 28.70 255 ALA A C 1
ATOM 1828 O O . ALA A 1 255 ? -34.368 19.555 59.319 1.00 28.70 255 ALA A O 1
ATOM 1829 N N . SER A 1 256 ? -32.537 18.484 58.824 1.00 28.55 256 SER A N 1
ATOM 1830 C CA . SER A 1 256 ? -31.194 18.044 58.321 1.00 28.55 256 SER A CA 1
ATOM 1831 C C . SER A 1 256 ? -30.814 16.676 59.018 1.00 28.55 256 SER A C 1
ATOM 1833 O O . SER A 1 256 ? -31.760 16.010 59.424 1.00 28.55 256 SER A O 1
ATOM 1835 N N . SER A 1 257 ? -29.598 16.106 59.227 1.00 28.73 257 SER A N 1
ATOM 1836 C CA . SER A 1 257 ? -28.163 16.513 59.181 1.00 28.73 257 SER A CA 1
ATOM 1837 C C . SER A 1 257 ? -27.138 15.314 59.183 1.00 28.73 257 SER A C 1
ATOM 1839 O O . SER A 1 257 ? -27.513 14.150 59.102 1.00 28.73 257 SER A O 1
ATOM 1841 N N . ALA A 1 258 ? -25.836 15.662 59.248 1.00 27.67 258 ALA A N 1
ATOM 1842 C CA . ALA A 1 258 ? -24.549 14.958 59.524 1.00 27.67 258 ALA A CA 1
ATOM 1843 C C . ALA A 1 258 ? -24.447 13.914 60.692 1.00 27.67 258 ALA A C 1
ATOM 1845 O O . ALA A 1 258 ? -25.335 13.884 61.533 1.00 27.67 258 ALA A O 1
ATOM 1846 N N . ALA A 1 259 ? -23.353 13.141 60.938 1.00 27.22 259 ALA A N 1
ATOM 1847 C CA . ALA A 1 259 ? -22.151 12.668 60.180 1.00 27.22 259 ALA A CA 1
ATOM 1848 C C . ALA A 1 259 ? -21.227 11.742 61.058 1.00 27.22 259 ALA A C 1
ATOM 1850 O O . ALA A 1 259 ? -21.429 11.670 62.266 1.00 27.22 259 ALA A O 1
ATOM 1851 N N . THR A 1 260 ? -20.132 11.177 60.484 1.00 26.83 260 THR A N 1
ATOM 1852 C CA . THR A 1 260 ? -18.871 10.659 61.139 1.00 26.83 260 THR A CA 1
ATOM 1853 C C . THR A 1 260 ? -18.946 9.460 62.127 1.00 26.83 260 THR A C 1
ATOM 1855 O O . THR A 1 260 ? -20.000 9.196 62.680 1.00 26.83 260 THR A O 1
ATOM 1858 N N . SER A 1 261 ? -17.883 8.707 62.495 1.00 28.08 261 SER A N 1
ATOM 1859 C CA . SER A 1 261 ? -16.596 8.261 61.871 1.00 28.08 261 SER A CA 1
ATOM 1860 C C . SER A 1 261 ? -15.791 7.379 62.865 1.00 28.08 261 SER A C 1
ATOM 1862 O O . SER A 1 261 ? -15.898 7.637 64.061 1.00 28.08 261 SER A O 1
ATOM 1864 N N . SER A 1 262 ? -14.920 6.445 62.435 1.00 27.44 262 SER A N 1
ATOM 1865 C CA . SER A 1 262 ? -13.654 6.047 63.134 1.00 27.44 262 SER A CA 1
ATOM 1866 C C . SER A 1 262 ? -12.918 4.883 62.429 1.00 27.44 262 SER A C 1
ATOM 1868 O O . SER A 1 262 ? -13.468 4.272 61.517 1.00 27.44 262 SER A O 1
ATOM 1870 N N . ALA A 1 263 ? -11.663 4.607 62.817 1.00 26.62 263 ALA A N 1
ATOM 1871 C CA . ALA A 1 263 ? -10.780 3.586 62.229 1.00 26.62 263 ALA A CA 1
ATOM 1872 C C . ALA A 1 263 ? -9.851 2.943 63.287 1.00 26.62 263 ALA A C 1
ATOM 1874 O O . ALA A 1 263 ? -9.713 3.483 64.385 1.00 26.62 263 ALA A O 1
ATOM 1875 N N . ALA A 1 264 ? -9.178 1.833 62.948 1.00 25.95 264 ALA A N 1
ATOM 1876 C CA . ALA A 1 264 ? -8.155 1.199 63.789 1.00 25.95 264 ALA A CA 1
ATOM 1877 C C . ALA A 1 264 ? -7.038 0.516 62.968 1.00 25.95 264 ALA A C 1
ATOM 1879 O O . ALA A 1 264 ? -7.283 -0.042 61.901 1.00 25.95 264 ALA A O 1
ATOM 1880 N N . THR A 1 265 ? -5.815 0.553 63.498 1.00 24.81 265 THR A N 1
ATOM 1881 C CA . THR A 1 265 ? -4.623 -0.211 63.066 1.00 24.81 265 THR A CA 1
ATOM 1882 C C . THR A 1 265 ? -4.442 -1.438 64.010 1.00 24.81 265 THR A C 1
ATOM 1884 O O . THR A 1 265 ? -5.268 -1.623 64.899 1.00 24.81 265 THR A O 1
ATOM 1887 N N . SER A 1 266 ? -3.471 -2.361 63.900 1.00 26.27 266 SER A N 1
ATOM 1888 C CA . SER A 1 266 ? -2.108 -2.258 63.356 1.00 26.27 266 SER A CA 1
ATOM 1889 C C . SER A 1 266 ? -1.394 -3.599 63.074 1.00 26.27 266 SER A C 1
ATOM 1891 O O . SER A 1 266 ? -1.731 -4.635 63.638 1.00 26.27 266 SER A O 1
ATOM 1893 N N . SER A 1 267 ? -0.251 -3.471 62.380 1.00 25.72 267 SER A N 1
ATOM 1894 C CA . SER A 1 267 ? 1.032 -4.186 62.605 1.00 25.72 267 SER A CA 1
ATOM 1895 C C . SER A 1 267 ? 1.208 -5.665 62.210 1.00 25.72 267 SER A C 1
ATOM 1897 O O . SER A 1 267 ? 0.286 -6.468 62.195 1.00 25.72 267 SER A O 1
ATOM 1899 N N . SER A 1 268 ? 2.463 -5.999 61.889 1.00 32.19 268 SER A N 1
ATOM 1900 C CA . SER A 1 268 ? 2.943 -7.242 61.272 1.00 32.19 268 SER A CA 1
ATOM 1901 C C . SER A 1 268 ? 3.935 -8.009 62.160 1.00 32.19 268 SER A C 1
ATOM 1903 O O . SER A 1 268 ? 4.480 -7.448 63.110 1.00 32.19 268 SER A O 1
ATOM 1905 N N . THR A 1 269 ? 4.238 -9.268 61.813 1.00 28.06 269 THR A N 1
ATOM 1906 C CA . THR A 1 269 ? 5.600 -9.866 61.819 1.00 28.06 269 THR A CA 1
ATOM 1907 C C . THR A 1 269 ? 5.570 -11.314 61.307 1.00 28.06 269 THR A C 1
ATOM 1909 O O . THR A 1 269 ? 4.531 -11.964 61.359 1.00 28.06 269 THR A O 1
ATOM 1912 N N . GLY A 1 270 ? 6.720 -11.828 60.848 1.00 27.28 270 GLY A N 1
ATOM 1913 C CA . GLY A 1 270 ? 6.933 -13.257 60.566 1.00 27.28 270 GLY A CA 1
ATOM 1914 C C . GLY A 1 270 ? 7.371 -13.551 59.130 1.00 27.28 270 GLY A C 1
ATOM 1915 O O . GLY A 1 270 ? 6.575 -13.456 58.204 1.00 27.28 270 GLY A O 1
ATOM 1916 N N . ALA A 1 271 ? 8.634 -13.943 58.950 1.00 34.28 271 ALA A N 1
ATOM 1917 C CA . ALA A 1 271 ? 9.178 -14.417 57.678 1.00 34.28 271 ALA A CA 1
ATOM 1918 C C . ALA A 1 271 ? 9.938 -15.732 57.891 1.00 34.28 271 ALA A C 1
ATOM 1920 O O . ALA A 1 271 ? 10.668 -15.864 58.874 1.00 34.28 271 ALA A O 1
ATOM 1921 N N . SER A 1 272 ? 9.808 -16.680 56.962 1.00 30.16 272 SER A N 1
ATOM 1922 C CA . SER A 1 272 ? 10.577 -17.929 56.976 1.00 30.16 272 SER A CA 1
ATOM 1923 C C . SER A 1 272 ? 10.716 -18.539 55.579 1.00 30.16 272 SER A C 1
ATOM 1925 O O . SER A 1 272 ? 9.710 -18.823 54.941 1.00 30.16 272 SER A O 1
ATOM 1927 N N . SER A 1 273 ? 11.972 -18.763 55.176 1.00 33.06 273 SER A N 1
ATOM 1928 C CA . SER A 1 273 ? 12.476 -19.835 54.293 1.00 33.06 273 SER A CA 1
ATOM 1929 C C . SER A 1 273 ? 11.686 -20.263 53.043 1.00 33.06 273 SER A C 1
ATOM 1931 O O . SER A 1 273 ? 10.592 -20.813 53.121 1.00 33.06 273 SER A O 1
ATOM 1933 N N . ALA A 1 274 ? 12.390 -20.157 51.915 1.00 44.91 274 ALA A N 1
ATOM 1934 C CA . ALA A 1 274 ? 12.156 -20.791 50.620 1.00 44.91 274 ALA A CA 1
ATOM 1935 C C . ALA A 1 274 ? 11.500 -22.189 50.625 1.00 44.91 274 ALA A C 1
ATOM 1937 O O . ALA A 1 274 ? 11.797 -23.039 51.465 1.00 44.91 274 ALA A O 1
ATOM 1938 N N . ALA A 1 275 ? 10.728 -22.442 49.567 1.00 34.78 275 ALA A N 1
ATOM 1939 C CA . ALA A 1 275 ? 10.396 -23.771 49.068 1.00 34.78 275 ALA A CA 1
ATOM 1940 C C . ALA A 1 275 ? 10.640 -23.795 47.550 1.00 34.78 275 ALA A C 1
ATOM 1942 O O . ALA A 1 275 ? 10.234 -22.861 46.855 1.00 34.78 275 ALA A O 1
ATOM 1943 N N . ASP A 1 276 ? 11.284 -24.848 47.040 1.00 43.88 276 ASP A N 1
ATOM 1944 C CA . ASP A 1 276 ? 11.528 -25.041 45.605 1.00 43.88 276 ASP A CA 1
ATOM 1945 C C . ASP A 1 276 ? 10.235 -25.445 44.878 1.00 43.88 276 ASP A C 1
ATOM 1947 O O . ASP A 1 276 ? 9.953 -26.621 44.644 1.00 43.88 276 ASP A O 1
ATOM 1951 N N . GLY A 1 277 ? 9.424 -24.445 44.539 1.00 51.22 277 GLY A N 1
ATOM 1952 C CA . GLY A 1 277 ? 8.366 -24.546 43.535 1.00 51.22 277 GLY A CA 1
ATOM 1953 C C . GLY A 1 277 ? 8.791 -23.885 42.218 1.00 51.22 277 GLY A C 1
ATOM 1954 O O . GLY A 1 277 ? 9.748 -23.105 42.204 1.00 51.22 277 GLY A O 1
ATOM 1955 N N . PRO A 1 278 ? 8.082 -24.138 41.100 1.00 60.34 278 PRO A N 1
ATOM 1956 C CA . PRO A 1 278 ? 8.225 -23.295 39.919 1.00 60.34 278 PRO A CA 1
ATOM 1957 C C . PRO A 1 278 ? 7.938 -21.842 40.315 1.00 60.34 278 PRO A C 1
ATOM 1959 O O . PRO A 1 278 ? 6.985 -21.565 41.042 1.00 60.34 278 PRO A O 1
ATOM 1962 N N . CYS A 1 279 ? 8.778 -20.918 39.860 1.00 73.75 279 CYS A N 1
ATOM 1963 C CA . CYS A 1 279 ? 8.603 -19.502 40.151 1.00 73.75 279 CYS A CA 1
ATOM 1964 C C . CYS A 1 279 ? 7.317 -19.011 39.459 1.00 73.75 279 CYS A C 1
ATOM 1966 O O . CYS A 1 279 ? 7.218 -19.053 38.233 1.00 73.75 279 CYS A O 1
ATOM 1968 N N . VAL A 1 280 ? 6.326 -18.599 40.254 1.00 75.94 280 VAL A N 1
ATOM 1969 C CA . VAL A 1 280 ? 5.032 -18.075 39.789 1.00 75.94 280 VAL A CA 1
ATOM 1970 C C . VAL A 1 280 ? 4.986 -16.573 40.036 1.00 75.94 280 VAL A C 1
ATOM 1972 O O . VAL A 1 280 ? 5.372 -16.100 41.107 1.00 75.94 280 VAL A O 1
ATOM 1975 N N . ASP A 1 281 ? 4.469 -15.834 39.061 1.00 81.56 281 ASP A N 1
ATOM 1976 C CA . ASP A 1 281 ? 4.145 -14.424 39.217 1.00 81.56 281 ASP A CA 1
ATOM 1977 C C . ASP A 1 281 ? 2.683 -14.259 39.677 1.00 81.56 281 ASP A C 1
ATOM 1979 O O . ASP A 1 281 ? 1.773 -14.570 38.908 1.00 81.56 281 ASP A O 1
ATOM 1983 N N . PRO A 1 282 ? 2.422 -13.814 40.922 1.00 76.75 282 PRO A N 1
ATOM 1984 C CA . PRO A 1 282 ? 1.066 -13.634 41.433 1.00 76.75 282 PRO A CA 1
ATOM 1985 C C . PRO A 1 282 ? 0.396 -12.357 40.910 1.00 76.75 282 PRO A C 1
ATOM 1987 O O . PRO A 1 282 ? -0.812 -12.209 41.060 1.00 76.75 282 PRO A O 1
ATOM 1990 N N . ASP A 1 283 ? 1.172 -11.433 40.334 1.00 79.31 283 ASP A N 1
ATOM 1991 C CA . ASP A 1 283 ? 0.704 -10.116 39.894 1.00 79.31 283 ASP A CA 1
ATOM 1992 C C . ASP A 1 283 ? 0.415 -10.091 38.371 1.00 79.31 283 ASP A C 1
ATOM 1994 O O . ASP A 1 283 ? 0.072 -9.042 37.813 1.00 79.31 283 ASP A O 1
ATOM 1998 N N . ALA A 1 284 ? 0.572 -11.236 37.692 1.00 76.38 284 ALA A N 1
ATOM 1999 C CA . ALA A 1 284 ? 0.408 -11.398 36.250 1.00 76.38 284 ALA A CA 1
ATOM 2000 C C . ALA A 1 284 ? -1.070 -11.398 35.820 1.00 76.38 284 ALA A C 1
ATOM 2002 O O . ALA A 1 284 ? -1.910 -12.092 36.394 1.00 76.38 284 ALA A O 1
ATOM 2003 N N . LEU A 1 285 ? -1.372 -10.641 34.763 1.00 71.94 285 LEU A N 1
ATOM 2004 C CA . LEU A 1 285 ? -2.685 -10.633 34.114 1.00 71.94 285 LEU A CA 1
ATOM 2005 C C . LEU A 1 285 ? -2.805 -11.786 33.098 1.00 71.94 285 LEU A C 1
ATOM 2007 O O . LEU A 1 285 ? -1.783 -12.269 32.602 1.00 71.94 285 LEU A O 1
ATOM 2011 N N . PRO A 1 286 ? -4.031 -12.222 32.746 1.00 69.38 286 PRO A N 1
ATOM 2012 C CA . PRO A 1 286 ? -4.235 -13.086 31.586 1.00 69.38 286 PRO A CA 1
ATOM 2013 C C . PRO A 1 286 ? -3.733 -12.416 30.289 1.00 69.38 286 PRO A C 1
ATOM 2015 O O . PRO A 1 286 ? -3.656 -11.185 30.224 1.00 69.38 286 PRO A O 1
ATOM 2018 N N . PRO A 1 287 ? -3.424 -13.201 29.237 1.00 71.31 287 PRO A N 1
ATOM 2019 C CA . PRO A 1 287 ? -3.046 -12.693 27.917 1.00 71.31 287 PRO A CA 1
ATOM 2020 C C . PRO A 1 287 ? -4.279 -12.153 27.169 1.00 71.31 287 PRO A C 1
ATOM 2022 O O . PRO A 1 287 ? -4.740 -12.732 26.187 1.00 71.31 287 PRO A O 1
ATOM 2025 N N . ASP A 1 288 ? -4.843 -11.065 27.687 1.00 73.12 288 ASP A N 1
ATOM 2026 C CA . ASP A 1 288 ? -6.022 -10.385 27.157 1.00 73.12 288 ASP A CA 1
ATOM 2027 C C . ASP A 1 288 ? -5.592 -9.199 26.266 1.00 73.12 288 ASP A C 1
ATOM 2029 O O . ASP A 1 288 ? -4.830 -8.340 26.730 1.00 73.12 288 ASP A O 1
ATOM 2033 N N . PRO A 1 289 ? -6.039 -9.127 24.995 1.00 74.25 289 PRO A N 1
ATOM 2034 C CA . PRO A 1 289 ? -5.809 -7.970 24.131 1.00 74.25 289 PRO A CA 1
ATOM 2035 C C . PRO A 1 289 ? -6.695 -6.759 24.481 1.00 74.25 289 PRO A C 1
ATOM 2037 O O . PRO A 1 289 ? -6.553 -5.717 23.844 1.00 74.25 289 PRO A O 1
ATOM 2040 N N . SER A 1 290 ? -7.609 -6.878 25.448 1.00 81.06 290 SER A N 1
ATOM 2041 C CA . SER A 1 290 ? -8.570 -5.838 25.837 1.00 81.06 290 SER A CA 1
ATOM 2042 C C . SER A 1 290 ? -8.032 -4.969 26.987 1.00 81.06 290 SER A C 1
ATOM 2044 O O . SER A 1 290 ? -7.532 -5.509 27.979 1.00 81.06 290 SER A O 1
ATOM 2046 N N . PRO A 1 291 ? -8.146 -3.630 26.929 1.00 86.25 291 PRO A N 1
ATOM 2047 C CA . PRO A 1 291 ? -7.862 -2.779 28.081 1.00 86.25 291 PRO A CA 1
ATOM 2048 C C . PRO A 1 291 ? -8.978 -2.860 29.138 1.00 86.25 291 PRO A C 1
ATOM 2050 O O . PRO A 1 291 ? -10.154 -2.837 28.777 1.00 86.25 291 PRO A O 1
ATOM 2053 N N . PRO A 1 292 ? -8.646 -2.879 30.444 1.00 89.62 292 PRO A N 1
ATOM 2054 C CA . PRO A 1 292 ? -9.630 -2.653 31.503 1.00 89.62 292 PRO A CA 1
ATOM 2055 C C . PRO A 1 292 ? -10.303 -1.280 31.371 1.00 89.62 292 PRO A C 1
ATOM 2057 O O . PRO A 1 292 ? -9.662 -0.332 30.909 1.00 89.62 292 PRO A O 1
ATOM 2060 N N . GLU A 1 293 ? -11.548 -1.137 31.835 1.00 92.44 293 GLU A N 1
ATOM 2061 C CA . GLU A 1 293 ? -12.268 0.147 31.804 1.00 92.44 293 GLU A CA 1
ATOM 2062 C C . GLU A 1 293 ? -11.620 1.199 32.719 1.00 92.44 293 GLU A C 1
ATOM 2064 O O . GLU A 1 293 ? -11.714 2.401 32.446 1.00 92.44 293 GLU A O 1
ATOM 2069 N N . ARG A 1 294 ? -10.963 0.770 33.807 1.00 93.75 294 ARG A N 1
ATOM 2070 C CA . ARG A 1 294 ? -10.414 1.659 34.843 1.00 93.75 294 ARG A CA 1
ATOM 2071 C C . ARG A 1 294 ? -8.910 1.526 35.005 1.00 93.75 294 ARG A C 1
ATOM 2073 O O . ARG A 1 294 ? -8.343 0.436 34.958 1.00 93.75 294 ARG A O 1
ATOM 2080 N N . LEU A 1 295 ? -8.256 2.636 35.334 1.00 94.75 295 LEU A N 1
ATOM 2081 C CA . LEU A 1 295 ? -6.828 2.650 35.636 1.00 94.75 295 LEU A CA 1
ATOM 2082 C C . LEU A 1 295 ? -6.501 1.819 36.888 1.00 94.75 295 LEU A C 1
ATOM 2084 O O . LEU A 1 295 ? -5.448 1.175 36.932 1.00 94.75 295 LEU A O 1
ATOM 2088 N N . SER A 1 296 ? -7.405 1.793 37.872 1.00 92.94 296 SER A N 1
ATOM 2089 C CA . SER A 1 296 ? -7.312 0.941 39.067 1.00 92.94 296 SER A CA 1
ATOM 2090 C C . SER A 1 296 ? -7.193 -0.558 38.753 1.00 92.94 296 SER A C 1
ATOM 2092 O O . SER A 1 296 ? -6.472 -1.267 39.452 1.00 92.94 296 SER A O 1
ATOM 2094 N N . GLU A 1 297 ? -7.812 -1.032 37.672 1.00 91.62 297 GLU A N 1
ATOM 2095 C CA . GLU A 1 297 ? -7.818 -2.444 37.258 1.00 91.62 297 GLU A CA 1
ATOM 2096 C C . GLU A 1 297 ? -6.526 -2.856 36.525 1.00 91.62 297 GLU A C 1
ATOM 2098 O O . GLU A 1 297 ? -6.197 -4.038 36.451 1.00 91.62 297 GLU A O 1
ATOM 2103 N N . THR A 1 298 ? -5.738 -1.896 36.022 1.00 92.12 298 THR A N 1
ATOM 2104 C CA . THR A 1 298 ? -4.515 -2.185 35.241 1.00 92.12 298 THR A CA 1
ATOM 2105 C C . THR A 1 298 ? -3.366 -2.779 36.067 1.00 92.12 298 THR A C 1
ATOM 2107 O O . THR A 1 298 ? -2.470 -3.423 35.511 1.00 92.12 298 THR A O 1
ATOM 2110 N N . GLY A 1 299 ? -3.367 -2.558 37.387 1.00 90.88 299 GLY A N 1
ATOM 2111 C CA . GLY A 1 299 ? -2.300 -2.969 38.309 1.00 90.88 299 GLY A CA 1
ATOM 2112 C C . GLY A 1 299 ? -1.217 -1.917 38.594 1.00 90.88 299 GLY A C 1
ATOM 2113 O O . GLY A 1 299 ? -0.222 -2.251 39.225 1.00 90.88 299 GLY A O 1
ATOM 2114 N N . LEU A 1 300 ? -1.384 -0.653 38.178 1.00 94.75 300 LEU A N 1
ATOM 2115 C CA . LEU A 1 300 ? -0.443 0.441 38.497 1.00 94.75 300 LEU A CA 1
ATOM 2116 C C . LEU A 1 300 ? -0.384 0.773 40.003 1.00 94.75 300 LEU A C 1
ATOM 2118 O O . LEU A 1 300 ? 0.680 1.075 40.555 1.00 94.75 300 LEU A O 1
ATOM 2122 N N . TYR A 1 301 ? -1.537 0.741 40.672 1.00 93.75 301 TYR A N 1
ATOM 2123 C CA . TYR A 1 301 ? -1.701 1.146 42.067 1.00 93.75 301 TYR A CA 1
ATOM 2124 C C . TYR A 1 301 ? -2.274 0.002 42.908 1.00 93.75 301 TYR A C 1
ATOM 2126 O O . TYR A 1 301 ? -3.230 -0.645 42.499 1.00 93.75 301 TYR A O 1
ATOM 2134 N N . ALA A 1 302 ? -1.722 -0.206 44.107 1.00 90.94 302 ALA A N 1
ATOM 2135 C CA . ALA A 1 302 ? -2.342 -1.035 45.144 1.00 90.94 302 ALA A CA 1
ATOM 2136 C C . ALA A 1 302 ? -3.513 -0.303 45.826 1.00 90.94 302 ALA A C 1
ATOM 2138 O O . ALA A 1 302 ? -4.441 -0.935 46.319 1.00 90.94 302 ALA A O 1
ATOM 2139 N N . ASP A 1 303 ? -3.466 1.031 45.839 1.00 89.44 303 ASP A N 1
ATOM 2140 C CA . ASP A 1 303 ? -4.596 1.899 46.159 1.00 89.44 303 ASP A CA 1
ATOM 2141 C C . ASP A 1 303 ? -4.506 3.160 45.290 1.00 89.44 303 ASP A C 1
ATOM 2143 O O . ASP A 1 303 ? -3.599 3.982 45.453 1.00 89.44 303 ASP A O 1
ATOM 2147 N N . ILE A 1 304 ? -5.443 3.311 44.352 1.00 90.44 304 ILE A N 1
ATOM 2148 C CA . ILE A 1 304 ? -5.497 4.473 43.460 1.00 90.44 304 ILE A CA 1
ATOM 2149 C C . ILE A 1 304 ? -5.902 5.755 44.199 1.00 90.44 304 ILE A C 1
ATOM 2151 O O . ILE A 1 304 ? -5.440 6.836 43.830 1.00 90.44 304 ILE A O 1
ATOM 2155 N N . ALA A 1 305 ? -6.678 5.648 45.283 1.00 85.88 305 ALA A N 1
ATOM 2156 C CA . ALA A 1 305 ? -7.211 6.800 45.999 1.00 85.88 305 ALA A CA 1
ATOM 2157 C C . ALA A 1 305 ? -6.120 7.570 46.759 1.00 85.88 305 ALA A C 1
ATOM 2159 O O . ALA A 1 305 ? -6.180 8.798 46.838 1.00 85.88 305 ALA A O 1
ATOM 2160 N N . THR A 1 306 ? -5.096 6.867 47.257 1.00 88.62 306 THR A N 1
ATOM 2161 C CA . THR A 1 306 ? -3.848 7.463 47.775 1.00 88.62 306 THR A CA 1
ATOM 2162 C C . THR A 1 306 ? -2.708 7.504 46.746 1.00 88.62 306 THR A C 1
ATOM 2164 O O . THR A 1 306 ? -1.642 8.049 47.037 1.00 88.62 306 THR A O 1
ATOM 2167 N N . ARG A 1 307 ? -2.914 6.956 45.538 1.00 88.31 307 ARG A N 1
ATOM 2168 C CA . ARG A 1 307 ? -1.892 6.721 44.493 1.00 88.31 307 ARG A CA 1
ATOM 2169 C C . ARG A 1 307 ? -0.688 5.907 44.990 1.00 88.31 307 ARG A C 1
ATOM 2171 O O . ARG A 1 307 ? 0.448 6.107 44.547 1.00 88.31 307 ARG A O 1
ATOM 2178 N N . SER A 1 308 ? -0.937 4.970 45.903 1.00 91.94 308 SER A N 1
ATOM 2179 C CA . SER A 1 308 ? 0.053 4.014 46.396 1.00 91.94 308 SER A CA 1
ATOM 2180 C C . SER A 1 308 ? 0.358 2.983 45.305 1.00 91.94 308 SER A C 1
ATOM 2182 O O . SER A 1 308 ? -0.524 2.221 44.906 1.00 91.94 308 SER A O 1
ATOM 2184 N N . ARG A 1 309 ? 1.587 2.991 44.768 1.00 92.50 309 ARG A N 1
ATOM 2185 C CA . ARG A 1 309 ? 2.009 2.107 43.660 1.00 92.50 309 ARG A CA 1
ATOM 2186 C C . ARG A 1 309 ? 1.895 0.632 44.049 1.00 92.50 309 ARG A C 1
ATOM 2188 O O . ARG A 1 309 ? 2.153 0.275 45.197 1.00 92.50 309 ARG A O 1
ATOM 2195 N N . ALA A 1 310 ? 1.555 -0.219 43.085 1.00 89.88 310 ALA A N 1
ATOM 2196 C CA . ALA A 1 310 ? 1.553 -1.663 43.287 1.00 89.88 310 ALA A CA 1
ATOM 2197 C C . ALA A 1 310 ? 2.966 -2.211 43.561 1.00 89.88 310 ALA A C 1
ATOM 2199 O O . ALA A 1 310 ? 3.980 -1.611 43.183 1.00 89.88 310 ALA A O 1
ATOM 2200 N N . ALA A 1 311 ? 3.038 -3.378 44.207 1.00 80.25 311 ALA A N 1
ATOM 2201 C CA . ALA A 1 311 ? 4.299 -4.089 44.389 1.00 80.25 311 ALA A CA 1
ATOM 2202 C C . ALA A 1 311 ? 4.942 -4.400 43.024 1.00 80.25 311 ALA A C 1
ATOM 2204 O O . ALA A 1 311 ? 4.249 -4.654 42.042 1.00 80.25 311 ALA A O 1
ATOM 2205 N N . ASN A 1 312 ? 6.275 -4.349 42.957 1.00 80.62 312 ASN A N 1
ATOM 2206 C CA . ASN A 1 312 ? 7.069 -4.574 41.737 1.00 80.62 312 ASN A CA 1
ATOM 2207 C C . ASN A 1 312 ? 6.791 -3.607 40.563 1.00 80.62 312 ASN A C 1
ATOM 2209 O O . ASN A 1 312 ? 7.416 -3.744 39.515 1.00 80.62 312 ASN A O 1
ATOM 2213 N N . THR A 1 313 ? 5.924 -2.600 40.732 1.00 91.81 313 THR A N 1
ATOM 2214 C CA . THR A 1 313 ? 5.758 -1.515 39.756 1.00 91.81 313 THR A CA 1
ATOM 2215 C C . THR A 1 313 ? 6.790 -0.426 40.036 1.00 91.81 313 THR A C 1
ATOM 2217 O O . THR A 1 313 ? 6.673 0.373 40.972 1.00 91.81 313 THR A O 1
ATOM 2220 N N . LEU A 1 314 ? 7.850 -0.445 39.234 1.00 93.38 314 LEU A N 1
ATOM 2221 C CA . LEU A 1 314 ? 9.040 0.384 39.366 1.00 93.38 314 LEU A CA 1
ATOM 2222 C C . LEU A 1 314 ? 8.829 1.739 38.679 1.00 93.38 314 LEU A C 1
ATOM 2224 O O . LEU A 1 314 ? 8.249 1.803 37.600 1.00 93.38 314 LEU A O 1
ATOM 2228 N N . GLU A 1 315 ? 9.313 2.831 39.273 1.00 96.00 315 GLU A N 1
ATOM 2229 C CA . GLU A 1 315 ? 9.239 4.178 38.685 1.00 96.00 315 GLU A CA 1
ATOM 2230 C C . GLU A 1 315 ? 10.587 4.540 38.048 1.00 96.00 315 GLU A C 1
ATOM 2232 O O . GLU A 1 315 ? 11.618 4.469 38.715 1.00 96.00 315 GLU A O 1
ATOM 2237 N N . PHE A 1 316 ? 10.593 4.924 36.770 1.00 95.69 316 PHE A N 1
ATOM 2238 C CA . PHE A 1 316 ? 11.808 5.230 36.003 1.00 95.69 316 PHE A CA 1
ATOM 2239 C C . PHE A 1 316 ? 11.718 6.602 35.327 1.00 95.69 316 PHE A C 1
ATOM 2241 O O . PHE A 1 316 ? 10.630 7.154 35.134 1.00 95.69 316 PHE A O 1
ATOM 2248 N N . ARG A 1 317 ? 12.868 7.156 34.929 1.00 95.00 317 ARG A N 1
ATOM 2249 C CA . ARG A 1 317 ? 12.933 8.426 34.200 1.00 95.00 317 ARG A CA 1
ATOM 2250 C C . ARG A 1 317 ? 13.926 8.333 33.036 1.00 95.00 317 ARG A C 1
ATOM 2252 O O . ARG A 1 317 ? 15.076 8.026 33.299 1.00 95.00 317 ARG A O 1
ATOM 2259 N N . PRO A 1 318 ? 13.527 8.626 31.786 1.00 94.62 318 PRO A N 1
ATOM 2260 C CA . PRO A 1 318 ? 14.463 8.740 30.671 1.00 94.62 318 PRO A CA 1
ATOM 2261 C C . PRO A 1 318 ? 15.434 9.909 30.883 1.00 94.62 318 PRO A C 1
ATOM 2263 O O . PRO A 1 318 ? 15.020 10.971 31.353 1.00 94.62 318 PRO A O 1
ATOM 2266 N N . ALA A 1 319 ? 16.694 9.743 30.482 1.00 93.12 319 ALA A N 1
ATOM 2267 C CA . ALA A 1 319 ? 17.707 10.800 30.490 1.00 93.12 319 ALA A CA 1
ATOM 2268 C C . ALA A 1 319 ? 17.320 12.003 29.606 1.00 93.12 319 ALA A C 1
ATOM 2270 O O . ALA A 1 319 ? 17.618 13.144 29.957 1.00 93.12 319 ALA A O 1
ATOM 2271 N N . TYR A 1 320 ? 16.623 11.750 28.494 1.00 93.00 320 TYR A N 1
ATOM 2272 C CA . TYR A 1 320 ? 16.107 12.761 27.571 1.00 93.00 320 TYR A CA 1
ATOM 2273 C C . TYR A 1 320 ? 14.610 12.535 27.362 1.00 93.00 320 TYR A C 1
ATOM 2275 O O . TYR A 1 320 ? 14.188 11.506 26.830 1.00 93.00 320 TYR A O 1
ATOM 2283 N N . GLU A 1 321 ? 13.785 13.484 27.796 1.00 90.94 321 GLU A N 1
ATOM 2284 C CA . GLU A 1 321 ? 12.333 13.329 27.745 1.00 90.94 321 GLU A CA 1
ATOM 2285 C C . GLU A 1 321 ? 11.721 13.807 26.424 1.00 90.94 321 GLU A C 1
ATOM 2287 O O . GLU A 1 321 ? 12.116 14.821 25.853 1.00 90.94 321 GLU A O 1
ATOM 2292 N N . LEU A 1 322 ? 10.699 13.071 25.981 1.00 90.50 322 LEU A N 1
ATOM 2293 C CA . LEU A 1 322 ? 9.772 13.497 24.937 1.00 90.50 322 LEU A CA 1
ATOM 2294 C C . LEU A 1 322 ? 8.980 14.729 25.415 1.00 90.50 322 LEU A C 1
ATOM 2296 O O . LEU A 1 322 ? 8.335 14.688 26.472 1.00 90.50 322 LEU A O 1
ATOM 2300 N N . TRP A 1 323 ? 9.021 15.800 24.628 1.00 91.81 323 TRP A N 1
ATOM 2301 C CA . TRP A 1 323 ? 8.224 17.010 24.785 1.00 91.81 323 TRP A CA 1
ATOM 2302 C C . TRP A 1 323 ? 6.727 16.694 24.682 1.00 91.81 323 TRP A C 1
ATOM 2304 O O . TRP A 1 323 ? 6.309 15.723 24.052 1.00 91.81 323 TRP A O 1
ATOM 2314 N N . SER A 1 324 ? 5.914 17.455 25.410 1.00 90.31 324 SER A N 1
ATOM 2315 C CA . SER A 1 324 ? 4.445 17.348 25.422 1.00 90.31 324 SER A CA 1
ATOM 2316 C C . SER A 1 324 ? 3.898 18.657 25.998 1.00 90.31 324 SER A C 1
ATOM 2318 O O . SER A 1 324 ? 3.365 18.667 27.099 1.00 90.31 324 SER A O 1
ATOM 2320 N N . ASP A 1 325 ? 4.227 19.778 25.355 1.00 89.25 325 ASP A N 1
ATOM 2321 C CA . ASP A 1 325 ? 3.734 21.129 25.670 1.00 89.25 325 ASP A CA 1
ATOM 2322 C C . ASP A 1 325 ? 3.786 21.518 27.161 1.00 89.25 325 ASP A C 1
ATOM 2324 O O . ASP A 1 325 ? 2.847 22.040 27.756 1.00 89.25 325 ASP A O 1
ATOM 2328 N N . GLY A 1 326 ? 4.928 21.237 27.797 1.00 87.81 326 GLY A N 1
ATOM 2329 C CA . GLY A 1 326 ? 5.162 21.511 29.218 1.00 87.81 326 GLY A CA 1
ATOM 2330 C C . GLY A 1 326 ? 4.524 20.518 30.203 1.00 87.81 326 GLY A C 1
ATOM 2331 O O . GLY A 1 326 ? 4.825 20.590 31.396 1.00 87.81 326 GLY A O 1
ATOM 2332 N N . ALA A 1 327 ? 3.714 19.554 29.750 1.00 91.69 327 ALA A N 1
ATOM 2333 C CA . ALA A 1 327 ? 3.110 18.546 30.616 1.00 91.69 327 ALA A CA 1
ATOM 2334 C C . ALA A 1 327 ? 4.180 17.685 31.309 1.00 91.69 327 ALA A C 1
ATOM 2336 O O . ALA A 1 327 ? 4.994 16.996 30.676 1.00 91.69 327 ALA A O 1
ATOM 2337 N N . SER A 1 328 ? 4.155 17.712 32.641 1.00 93.12 328 SER A N 1
ATOM 2338 C CA . SER A 1 328 ? 5.031 16.922 33.506 1.00 93.12 328 SER A CA 1
ATOM 2339 C C . SER A 1 328 ? 4.610 15.448 33.504 1.00 93.12 328 SER A C 1
ATOM 2341 O O . SER A 1 328 ? 3.426 15.134 33.388 1.00 93.12 328 SER A O 1
ATOM 2343 N N . LYS A 1 329 ? 5.580 14.529 33.577 1.00 94.06 329 LYS A N 1
ATOM 2344 C CA . LYS A 1 329 ? 5.370 13.100 33.294 1.00 94.06 329 LYS A CA 1
ATOM 2345 C C . LYS A 1 329 ? 6.014 12.208 34.352 1.00 94.06 329 LYS A C 1
ATOM 2347 O O . LYS A 1 329 ? 7.192 12.374 34.661 1.00 94.06 329 LYS A O 1
ATOM 2352 N N . ARG A 1 330 ? 5.274 11.210 34.841 1.00 95.12 330 ARG A N 1
ATOM 2353 C CA . ARG A 1 330 ? 5.799 10.091 35.649 1.00 95.12 330 ARG A CA 1
ATOM 2354 C C . ARG A 1 330 ? 5.658 8.799 34.858 1.00 95.12 330 ARG A C 1
ATOM 2356 O O . ARG A 1 330 ? 4.653 8.617 34.173 1.00 95.12 330 ARG A O 1
ATOM 2363 N N . ARG A 1 331 ? 6.665 7.926 34.906 1.00 97.31 331 ARG A N 1
ATOM 2364 C CA . ARG A 1 331 ? 6.702 6.695 34.104 1.00 97.31 331 ARG A CA 1
ATOM 2365 C C . ARG A 1 331 ? 6.995 5.489 34.974 1.00 97.31 331 ARG A C 1
ATOM 2367 O O . ARG A 1 331 ? 7.845 5.546 35.861 1.00 97.31 331 ARG A O 1
ATOM 2374 N N . PHE A 1 332 ? 6.293 4.404 34.692 1.00 97.25 332 PHE A N 1
ATOM 2375 C CA . PHE A 1 332 ? 6.332 3.187 35.485 1.00 97.25 332 PHE A CA 1
ATOM 2376 C C . PHE A 1 332 ? 6.516 1.974 34.586 1.00 97.25 332 PHE A C 1
ATOM 2378 O O . PHE A 1 332 ? 6.029 1.971 33.456 1.00 97.25 332 PHE A O 1
ATOM 2385 N N . VAL A 1 333 ? 7.190 0.952 35.101 1.00 96.50 333 VAL A N 1
ATOM 2386 C CA . VAL A 1 333 ? 7.312 -0.363 34.474 1.00 96.50 333 VAL A CA 1
ATOM 2387 C C . VAL A 1 333 ? 7.030 -1.446 35.508 1.00 96.50 333 VAL A C 1
ATOM 2389 O O . VAL A 1 333 ? 7.557 -1.420 36.618 1.00 96.50 333 VAL A O 1
ATOM 2392 N N . TYR A 1 334 ? 6.202 -2.408 35.133 1.00 94.94 334 TYR A N 1
ATOM 2393 C CA . TYR A 1 334 ? 6.092 -3.695 35.798 1.00 94.94 334 TYR A CA 1
ATOM 2394 C C . TYR A 1 334 ? 6.817 -4.716 34.923 1.00 94.94 334 TYR A C 1
ATOM 2396 O O . TYR A 1 334 ? 6.469 -4.896 33.752 1.00 94.94 334 TYR A O 1
ATOM 2404 N N . LEU A 1 335 ? 7.830 -5.362 35.499 1.00 92.38 335 LEU A N 1
ATOM 2405 C CA . LEU A 1 335 ? 8.526 -6.491 34.894 1.00 92.38 335 LEU A CA 1
ATOM 2406 C C . LEU A 1 335 ? 7.990 -7.779 35.540 1.00 92.38 335 LEU A C 1
ATOM 2408 O O . LEU A 1 335 ? 8.021 -7.873 36.771 1.00 92.38 335 LEU A O 1
ATOM 2412 N N . PRO A 1 336 ? 7.505 -8.757 34.753 1.00 90.31 336 PRO A N 1
ATOM 2413 C CA . PRO A 1 336 ? 7.025 -10.028 35.273 1.00 90.31 336 PRO A CA 1
ATOM 2414 C C . PRO A 1 336 ? 8.101 -10.724 36.097 1.00 90.31 336 PRO A C 1
ATOM 2416 O O . PRO A 1 336 ? 9.261 -10.823 35.679 1.00 90.31 336 PRO A O 1
ATOM 2419 N N . ARG A 1 337 ? 7.727 -11.248 37.259 1.00 86.00 337 ARG A N 1
ATOM 2420 C CA . ARG A 1 337 ? 8.610 -12.076 38.080 1.00 86.00 337 ARG A CA 1
ATOM 2421 C C . ARG A 1 337 ? 9.087 -13.278 37.268 1.00 86.00 337 ARG A C 1
ATOM 2423 O O . ARG A 1 337 ? 8.452 -13.704 36.308 1.00 86.00 337 ARG A O 1
ATOM 2430 N N . CYS A 1 338 ? 10.220 -13.845 37.680 1.00 84.25 338 CYS A N 1
ATOM 2431 C CA . CYS A 1 338 ? 10.795 -15.037 37.048 1.00 84.25 338 CYS A CA 1
ATOM 2432 C C . CYS A 1 338 ? 11.263 -14.823 35.588 1.00 84.25 338 CYS A C 1
ATOM 2434 O O . CYS A 1 338 ? 11.662 -15.784 34.933 1.00 84.25 338 CYS A O 1
ATOM 2436 N N . SER A 1 339 ? 11.244 -13.581 35.088 1.00 88.69 339 SER A N 1
ATOM 2437 C CA . SER A 1 339 ? 11.649 -13.198 33.733 1.00 88.69 339 SER A CA 1
ATOM 2438 C C . SER A 1 339 ? 12.812 -12.196 33.745 1.00 88.69 339 SER A C 1
ATOM 2440 O O . SER A 1 339 ? 13.161 -11.642 34.788 1.00 88.69 339 SER A O 1
ATOM 2442 N N . THR A 1 340 ? 13.422 -11.964 32.582 1.00 90.81 340 THR A N 1
ATOM 2443 C CA . THR A 1 340 ? 14.428 -10.911 32.370 1.00 90.81 340 THR A CA 1
ATOM 2444 C C . THR A 1 340 ? 14.153 -10.196 31.050 1.00 90.81 340 THR A C 1
ATOM 2446 O O . THR A 1 340 ? 13.572 -10.777 30.133 1.00 90.81 340 THR A O 1
ATOM 2449 N N . VAL A 1 341 ? 14.556 -8.930 30.965 1.00 93.38 341 VAL A N 1
ATOM 2450 C CA . VAL A 1 341 ? 14.640 -8.181 29.709 1.00 93.38 341 VAL A CA 1
ATOM 2451 C C . VAL A 1 341 ? 15.885 -8.658 28.976 1.00 93.38 341 VAL A C 1
ATOM 2453 O O . VAL A 1 341 ? 16.984 -8.591 29.536 1.00 93.38 341 VAL A O 1
ATOM 2456 N N . ASP A 1 342 ? 15.732 -9.123 27.736 1.00 92.38 342 ASP A N 1
ATOM 2457 C CA . ASP A 1 342 ? 16.897 -9.457 26.929 1.00 92.38 342 ASP A CA 1
ATOM 2458 C C . ASP A 1 342 ? 17.506 -8.190 26.325 1.00 92.38 342 ASP A C 1
ATOM 2460 O O . ASP A 1 342 ? 16.872 -7.459 25.563 1.00 92.38 342 ASP A O 1
ATOM 2464 N N . THR A 1 343 ? 18.752 -7.939 26.713 1.00 92.00 343 THR A N 1
ATOM 2465 C CA . THR A 1 343 ? 19.586 -6.816 26.286 1.00 92.00 343 THR A CA 1
ATOM 2466 C C . THR A 1 343 ? 20.808 -7.319 25.510 1.00 92.00 343 THR A C 1
ATOM 2468 O O . THR A 1 343 ? 21.889 -6.737 25.605 1.00 92.00 343 THR A O 1
ATOM 2471 N N . SER A 1 344 ? 20.667 -8.452 24.813 1.00 89.12 344 SER A N 1
ATOM 2472 C CA . SER A 1 344 ? 21.670 -8.998 23.890 1.00 89.12 344 SER A CA 1
ATOM 2473 C C . SER A 1 344 ? 21.949 -8.029 22.734 1.00 89.12 344 SER A C 1
ATOM 2475 O O . SER A 1 344 ? 23.108 -7.729 22.443 1.00 89.12 344 SER A O 1
ATOM 2477 N N . ASP A 1 345 ? 20.888 -7.459 22.163 1.0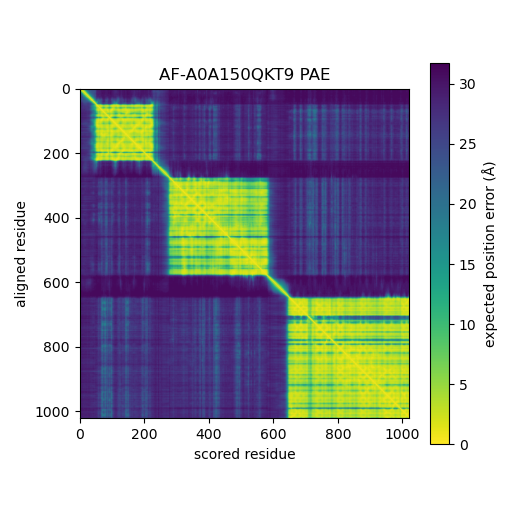0 89.94 345 ASP A N 1
ATOM 2478 C CA . ASP A 1 345 ? 20.909 -6.190 21.441 1.00 89.94 345 ASP A CA 1
ATOM 2479 C C . ASP A 1 345 ? 20.718 -5.044 22.457 1.00 89.94 345 ASP A C 1
ATOM 2481 O O . ASP A 1 345 ? 19.755 -5.020 23.228 1.00 89.94 345 ASP A O 1
ATOM 2485 N N . MET A 1 346 ? 21.658 -4.095 22.497 1.00 89.19 346 MET A N 1
ATOM 2486 C CA . MET A 1 346 ? 21.584 -2.932 23.392 1.00 89.19 346 MET A CA 1
ATOM 2487 C C . MET A 1 346 ? 20.785 -1.766 22.791 1.00 89.19 346 MET A C 1
ATOM 2489 O O . MET A 1 346 ? 20.362 -0.882 23.535 1.00 89.19 346 MET A O 1
ATOM 2493 N N . ASP A 1 347 ? 20.576 -1.758 21.477 1.00 88.19 347 ASP A N 1
ATOM 2494 C CA . ASP A 1 347 ? 19.782 -0.768 20.757 1.00 88.19 347 ASP A CA 1
ATOM 2495 C C . ASP A 1 347 ? 18.306 -1.172 20.655 1.00 88.19 347 ASP A C 1
ATOM 2497 O O . ASP A 1 347 ? 17.458 -0.284 20.597 1.00 88.19 347 ASP A O 1
ATOM 2501 N N . HIS A 1 348 ? 17.978 -2.468 20.723 1.00 88.62 348 HIS A N 1
ATOM 2502 C CA . HIS A 1 348 ? 16.604 -2.989 20.694 1.00 88.62 348 HIS A CA 1
ATOM 2503 C C . HIS A 1 348 ? 16.350 -4.050 21.781 1.00 88.62 348 HIS A C 1
ATOM 2505 O O . HIS A 1 348 ? 16.456 -5.252 21.550 1.00 88.62 348 HIS A O 1
ATOM 2511 N N . TRP A 1 349 ? 15.978 -3.602 22.985 1.00 91.62 349 TRP A N 1
ATOM 2512 C CA . TRP A 1 349 ? 15.694 -4.485 24.126 1.00 91.62 349 TRP A CA 1
ATOM 2513 C C . TRP A 1 349 ? 14.412 -5.306 23.926 1.00 91.62 349 TRP A C 1
ATOM 2515 O O . TRP A 1 349 ? 13.343 -4.750 23.670 1.00 91.62 349 TRP A O 1
ATOM 2525 N N . SER A 1 350 ? 14.495 -6.623 24.123 1.00 91.81 350 SER A N 1
ATOM 2526 C CA . SER A 1 350 ? 13.344 -7.528 24.041 1.00 91.81 350 SER A CA 1
ATOM 2527 C C . SER A 1 350 ? 12.709 -7.719 25.420 1.00 91.81 350 SER A C 1
ATOM 2529 O O . SER A 1 350 ? 13.327 -8.224 26.361 1.00 91.81 350 SER A O 1
ATOM 2531 N N . LEU A 1 351 ? 11.461 -7.271 25.552 1.00 93.44 351 LEU A N 1
ATOM 2532 C CA . LEU A 1 351 ? 10.734 -7.196 26.820 1.00 93.44 351 LEU A CA 1
ATOM 2533 C C . LEU A 1 351 ? 9.869 -8.458 27.029 1.00 93.44 351 LEU A C 1
ATOM 2535 O O . LEU A 1 351 ? 9.180 -8.879 26.095 1.00 93.44 351 LEU A O 1
ATOM 2539 N N . PRO A 1 352 ? 9.867 -9.080 28.223 1.00 92.38 352 PRO A N 1
ATOM 2540 C CA . PRO A 1 352 ? 9.140 -10.327 28.473 1.00 92.38 352 PRO A CA 1
ATOM 2541 C C . PRO A 1 352 ? 7.610 -10.160 28.417 1.00 92.38 352 PRO A C 1
ATOM 2543 O O . PRO A 1 352 ? 7.073 -9.071 28.632 1.00 92.38 352 PRO A O 1
ATOM 2546 N N . VAL A 1 353 ? 6.898 -11.253 28.128 1.00 91.19 353 VAL A N 1
ATOM 2547 C CA . VAL A 1 353 ? 5.423 -11.287 28.068 1.00 91.19 353 VAL A CA 1
ATOM 2548 C C . VAL A 1 353 ? 4.834 -11.046 29.461 1.00 91.19 353 VAL A C 1
ATOM 2550 O O . VAL A 1 353 ? 5.306 -11.630 30.432 1.00 91.19 353 VAL A O 1
ATOM 2553 N N . GLY A 1 354 ? 3.828 -10.176 29.556 1.00 90.06 354 GLY A N 1
ATOM 2554 C CA . GLY A 1 354 ? 3.270 -9.634 30.799 1.00 90.06 354 GLY A CA 1
ATOM 2555 C C . GLY A 1 354 ? 3.870 -8.283 31.222 1.00 90.06 354 GLY A C 1
ATOM 2556 O O . GLY A 1 354 ? 3.408 -7.680 32.194 1.00 90.06 354 GLY A O 1
ATOM 2557 N N . THR A 1 355 ? 4.894 -7.780 30.517 1.00 94.00 355 THR A N 1
ATOM 2558 C CA . THR A 1 355 ? 5.482 -6.460 30.806 1.00 94.00 355 THR A CA 1
ATOM 2559 C C . THR A 1 355 ? 4.460 -5.354 30.569 1.00 94.00 355 THR A C 1
ATOM 2561 O O . THR A 1 355 ? 3.872 -5.261 29.488 1.00 94.00 355 THR A O 1
ATOM 2564 N N . ARG A 1 356 ? 4.285 -4.481 31.566 1.00 94.50 356 ARG A N 1
ATOM 2565 C CA . ARG A 1 356 ? 3.388 -3.319 31.504 1.00 94.50 356 ARG A CA 1
ATOM 2566 C C . ARG A 1 356 ? 4.168 -2.032 31.734 1.00 94.50 356 ARG A C 1
ATOM 2568 O O . ARG A 1 356 ? 5.020 -1.972 32.615 1.00 94.50 356 ARG A O 1
ATOM 2575 N N . PHE A 1 357 ? 3.841 -0.997 30.975 1.00 97.00 357 PHE A N 1
ATOM 2576 C CA . PHE A 1 357 ? 4.344 0.360 31.143 1.00 97.00 357 PHE A CA 1
ATOM 2577 C C . PHE A 1 357 ? 3.187 1.323 31.367 1.00 97.00 357 PHE A C 1
ATOM 2579 O O . PHE A 1 357 ? 2.155 1.213 30.707 1.00 97.00 357 PHE A O 1
ATOM 2586 N N . TRP A 1 358 ? 3.398 2.321 32.224 1.00 97.12 358 TRP A N 1
ATOM 2587 C CA . TRP A 1 358 ? 2.461 3.430 32.389 1.00 97.12 358 TRP A CA 1
ATOM 2588 C C . TRP A 1 358 ? 3.154 4.782 32.280 1.00 97.12 358 TRP A C 1
ATOM 2590 O O . TRP A 1 358 ? 4.325 4.929 32.639 1.00 97.12 358 TRP A O 1
ATOM 2600 N N . LYS A 1 359 ? 2.409 5.790 31.826 1.00 96.31 359 LYS A N 1
ATOM 2601 C CA . LYS A 1 359 ? 2.850 7.188 31.732 1.00 96.31 359 LYS A CA 1
ATOM 2602 C C . LYS A 1 359 ? 1.728 8.105 32.233 1.00 96.31 359 LYS A C 1
ATOM 2604 O O . LYS A 1 359 ? 0.789 8.355 31.486 1.00 96.31 359 LYS A O 1
ATOM 2609 N N . GLU A 1 360 ? 1.816 8.564 33.486 1.00 95.44 360 GLU A N 1
ATOM 2610 C CA . GLU A 1 360 ? 0.911 9.577 34.073 1.00 95.44 360 GLU A CA 1
ATOM 2611 C C . GLU A 1 360 ? 1.363 10.968 33.604 1.00 95.44 360 GLU A C 1
ATOM 2613 O O . GLU A 1 360 ? 2.545 11.307 33.734 1.00 95.44 360 GLU A O 1
ATOM 2618 N N . PHE A 1 361 ? 0.431 11.774 33.092 1.00 95.25 361 PHE A N 1
ATOM 2619 C CA . PHE A 1 361 ? 0.665 13.155 32.671 1.00 95.25 361 PHE A CA 1
ATOM 2620 C C . PHE A 1 361 ? -0.030 14.158 33.596 1.00 95.25 361 PHE A C 1
ATOM 2622 O O . PHE A 1 361 ? -1.159 13.960 34.059 1.00 95.25 361 PHE A O 1
ATOM 2629 N N . ARG A 1 362 ? 0.643 15.291 33.803 1.00 94.56 362 ARG A N 1
ATOM 2630 C CA . ARG A 1 362 ? 0.124 16.464 34.503 1.00 94.56 362 ARG A CA 1
ATOM 2631 C C . ARG A 1 362 ? 0.438 17.744 33.735 1.00 94.56 362 ARG A C 1
ATOM 2633 O O . ARG A 1 362 ? 1.574 18.228 33.792 1.00 94.56 362 ARG A O 1
ATOM 2640 N N . ALA A 1 363 ? -0.573 18.281 33.063 1.00 92.50 363 ALA A N 1
ATOM 2641 C CA . ALA A 1 363 ? -0.562 19.594 32.427 1.00 92.50 363 ALA A CA 1
ATOM 2642 C C . ALA A 1 363 ? -1.168 20.636 33.378 1.00 92.50 363 ALA A C 1
ATOM 2644 O O . ALA A 1 363 ? -2.087 20.328 34.134 1.00 92.50 363 ALA A O 1
ATOM 2645 N N . GLU A 1 364 ? -0.603 21.845 33.404 1.00 89.75 364 GLU A N 1
ATOM 2646 C CA . GLU A 1 364 ? -1.107 22.984 34.202 1.00 89.75 364 GLU A CA 1
ATOM 2647 C C . GLU A 1 364 ? -1.340 22.657 35.706 1.00 89.75 364 GLU A C 1
ATOM 2649 O O . GLU A 1 364 ? -2.146 23.269 36.401 1.00 89.75 364 GLU A O 1
ATOM 2654 N N . GLY A 1 365 ? -0.608 21.661 36.231 1.00 87.25 365 GLY A N 1
ATOM 2655 C CA . GLY A 1 365 ? -0.723 21.118 37.595 1.00 87.25 365 GLY A CA 1
ATOM 2656 C C . GLY A 1 365 ? -1.800 20.033 37.785 1.00 87.25 365 GLY A C 1
ATOM 2657 O O . GLY A 1 365 ? -1.705 19.221 38.716 1.00 87.25 365 GLY A O 1
ATOM 2658 N N . VAL A 1 366 ? -2.785 19.963 36.890 1.00 89.94 366 VAL A N 1
ATOM 2659 C CA . VAL A 1 366 ? -3.906 19.013 36.904 1.00 89.94 366 VAL A CA 1
ATOM 2660 C C . VAL A 1 366 ? -3.449 17.642 36.391 1.00 89.94 366 VAL A C 1
ATOM 2662 O O . VAL A 1 366 ? -2.665 17.554 35.456 1.00 89.94 366 VAL A O 1
ATOM 2665 N N . ALA A 1 367 ? -3.923 16.547 36.997 1.00 91.56 367 ALA A N 1
ATOM 2666 C CA . ALA A 1 367 ? -3.761 15.212 36.410 1.00 91.56 367 ALA A CA 1
ATOM 2667 C C . ALA A 1 367 ? -4.766 15.045 35.265 1.00 91.56 367 ALA A C 1
ATOM 2669 O O . ALA A 1 367 ? -5.972 15.139 35.512 1.00 91.56 367 ALA A O 1
ATOM 2670 N N . VAL A 1 368 ? -4.256 14.829 34.052 1.00 94.19 368 VAL A N 1
ATOM 2671 C CA . VAL A 1 368 ? -5.046 14.798 32.809 1.00 94.19 368 VAL A CA 1
ATOM 2672 C C . VAL A 1 368 ? -5.284 13.365 32.347 1.00 94.19 368 VAL A C 1
ATOM 2674 O O . VAL A 1 368 ? -6.428 12.919 32.314 1.00 94.19 368 VAL A O 1
ATOM 2677 N N . GLU A 1 369 ? -4.214 12.596 32.140 1.00 94.56 369 GLU A N 1
ATOM 2678 C CA . GLU A 1 369 ? -4.292 11.200 31.701 1.00 94.56 369 GLU A CA 1
ATOM 2679 C C . GLU A 1 369 ? -3.243 10.283 32.341 1.00 94.56 369 GLU A C 1
ATOM 2681 O O . GLU A 1 369 ? -2.236 10.732 32.897 1.00 94.56 369 GLU A O 1
ATOM 2686 N N . THR A 1 370 ? -3.461 8.980 32.184 1.00 95.94 370 THR A N 1
ATOM 2687 C CA . THR A 1 370 ? -2.423 7.951 32.267 1.00 95.94 370 THR A CA 1
ATOM 2688 C C . THR A 1 370 ? -2.534 7.035 31.050 1.00 95.94 370 THR A C 1
ATOM 2690 O O . THR A 1 370 ? -3.606 6.498 30.796 1.00 95.94 370 THR A O 1
ATOM 2693 N N . ARG A 1 371 ? -1.439 6.799 30.318 1.00 95.06 371 ARG A N 1
ATOM 2694 C CA . ARG A 1 371 ? -1.405 5.784 29.241 1.00 95.06 371 ARG A CA 1
ATOM 2695 C C . ARG A 1 371 ? -0.857 4.462 29.757 1.00 95.06 371 ARG A C 1
ATOM 2697 O O . ARG A 1 371 ? 0.093 4.490 30.537 1.00 95.06 371 ARG A O 1
ATOM 2704 N N . LEU A 1 372 ? -1.418 3.349 29.288 1.00 94.75 372 LEU A N 1
ATOM 2705 C CA . LEU A 1 372 ? -0.956 1.972 29.484 1.00 94.75 372 LEU A CA 1
ATOM 2706 C C . LEU A 1 372 ? -0.342 1.445 28.179 1.00 94.75 372 LEU A C 1
ATOM 2708 O O . LEU A 1 372 ? -0.843 1.723 27.090 1.00 94.75 372 LEU A O 1
ATOM 2712 N N . ILE A 1 373 ? 0.707 0.634 28.306 1.00 94.88 373 ILE A N 1
ATOM 2713 C CA . ILE A 1 373 ? 1.208 -0.244 27.247 1.00 94.88 373 ILE A CA 1
ATOM 2714 C C . ILE A 1 373 ? 1.458 -1.622 27.868 1.00 94.88 373 ILE A C 1
ATOM 2716 O O . ILE A 1 373 ? 2.164 -1.706 28.870 1.00 94.88 373 ILE A O 1
ATOM 2720 N N . HIS A 1 374 ? 0.901 -2.694 27.310 1.00 93.31 374 HIS A N 1
ATOM 2721 C CA . HIS A 1 374 ? 0.994 -4.052 27.858 1.00 93.31 374 HIS A CA 1
ATOM 2722 C C . HIS A 1 374 ? 1.395 -5.053 26.773 1.00 93.31 374 HIS A C 1
ATOM 2724 O O . HIS A 1 374 ? 0.682 -5.212 25.785 1.00 93.31 374 HIS A O 1
ATOM 2730 N N . ARG A 1 375 ? 2.509 -5.766 26.972 1.00 92.50 375 ARG A N 1
ATOM 2731 C CA . ARG A 1 375 ? 2.883 -6.903 26.124 1.00 92.50 375 ARG A CA 1
ATOM 2732 C C . ARG A 1 375 ? 2.120 -8.153 26.562 1.00 92.50 375 ARG A C 1
ATOM 2734 O O . ARG A 1 375 ? 2.627 -8.914 27.383 1.00 92.50 375 ARG A O 1
ATOM 2741 N N . PHE A 1 376 ? 0.914 -8.360 26.043 1.00 89.50 376 PHE A N 1
ATOM 2742 C CA . PHE A 1 376 ? 0.044 -9.458 26.478 1.00 89.50 376 PHE A CA 1
ATOM 2743 C C . PHE A 1 376 ? 0.441 -10.830 25.902 1.00 89.50 376 PHE A C 1
ATOM 2745 O O . PHE A 1 376 ? 0.042 -11.851 26.459 1.00 89.50 376 PHE A O 1
ATOM 2752 N N . GLY A 1 377 ? 1.237 -10.884 24.823 1.00 84.31 377 GLY A N 1
ATOM 2753 C CA . GLY A 1 377 ? 1.587 -12.140 24.144 1.00 84.31 377 GLY A CA 1
ATOM 2754 C C . GLY A 1 377 ? 3.019 -12.228 23.582 1.00 84.31 377 GLY A C 1
ATOM 2755 O O . GLY A 1 377 ? 3.796 -11.269 23.656 1.00 84.31 377 GLY A O 1
ATOM 2756 N N . PRO A 1 378 ? 3.416 -13.413 23.071 1.00 80.38 378 PRO A N 1
ATOM 2757 C CA . PRO A 1 378 ? 4.772 -13.708 22.605 1.00 80.38 378 PRO A CA 1
ATOM 2758 C C . PRO A 1 378 ? 5.099 -13.197 21.192 1.00 80.38 378 PRO A C 1
ATOM 2760 O O . PRO A 1 378 ? 6.275 -13.202 20.821 1.00 80.38 378 PRO A O 1
ATOM 2763 N N . GLY A 1 379 ? 4.112 -12.760 20.409 1.00 75.06 379 GLY A N 1
ATOM 2764 C CA . GLY A 1 379 ? 4.309 -12.154 19.094 1.00 75.06 379 GLY A CA 1
ATOM 2765 C C . GLY A 1 379 ? 5.009 -10.791 19.145 1.00 75.06 379 GLY A C 1
ATOM 2766 O O . GLY A 1 379 ? 5.242 -10.211 20.211 1.00 75.06 379 GLY A O 1
ATOM 2767 N N . ILE A 1 380 ? 5.378 -10.286 17.965 1.00 68.25 380 ILE A N 1
ATOM 2768 C CA . ILE A 1 380 ? 6.052 -8.985 17.801 1.00 68.25 380 ILE A CA 1
ATOM 2769 C C . ILE A 1 380 ? 5.082 -7.798 17.939 1.00 68.25 380 ILE A C 1
ATOM 2771 O O . ILE A 1 380 ? 5.486 -6.719 18.368 1.00 68.25 380 ILE A O 1
ATOM 2775 N N . ASP A 1 381 ? 3.800 -8.029 17.643 1.00 77.50 381 ASP A N 1
ATOM 2776 C CA . ASP A 1 381 ? 2.714 -7.043 17.688 1.00 77.50 381 ASP A CA 1
ATOM 2777 C C . ASP A 1 381 ? 1.662 -7.352 18.770 1.00 77.50 381 ASP A C 1
ATOM 2779 O O . ASP A 1 381 ? 0.626 -6.695 18.823 1.00 77.50 381 ASP A O 1
ATOM 2783 N N . ASP A 1 382 ? 1.952 -8.293 19.679 1.00 85.69 382 ASP A N 1
ATOM 2784 C CA . ASP A 1 382 ? 1.098 -8.675 20.817 1.00 85.69 382 ASP A CA 1
ATOM 2785 C C . ASP A 1 382 ? 1.172 -7.621 21.946 1.00 85.69 382 ASP A C 1
ATOM 2787 O O . ASP A 1 382 ? 1.580 -7.885 23.085 1.00 85.69 382 ASP A O 1
ATOM 2791 N N . TRP A 1 383 ? 0.827 -6.387 21.581 1.00 89.81 383 TRP A N 1
ATOM 2792 C CA . TRP A 1 383 ? 0.955 -5.177 22.375 1.00 89.81 383 TRP A CA 1
ATOM 2793 C C . TRP A 1 383 ? -0.369 -4.417 22.41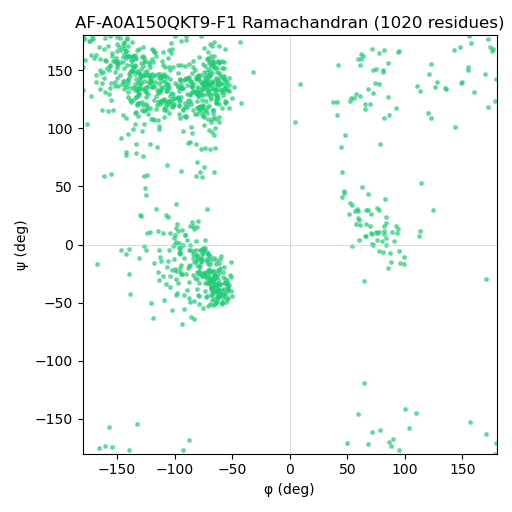6 1.00 89.81 383 TRP A C 1
ATOM 2795 O O . TRP A 1 383 ? -0.847 -3.893 21.411 1.00 89.81 383 TRP A O 1
ATOM 2805 N N . LEU A 1 384 ? -0.931 -4.325 23.615 1.00 89.69 384 LEU A N 1
ATOM 2806 C CA . LEU A 1 384 ? -2.066 -3.476 23.938 1.00 89.69 384 LEU A CA 1
ATOM 2807 C C . LEU A 1 384 ? -1.562 -2.063 24.266 1.00 89.69 384 LEU A C 1
ATOM 2809 O O . LEU A 1 384 ? -0.615 -1.898 25.037 1.00 89.69 384 LEU A O 1
ATOM 2813 N N . PHE A 1 385 ? -2.242 -1.052 23.732 1.00 92.44 385 PHE A N 1
ATOM 2814 C CA . PHE A 1 385 ? -2.082 0.361 24.072 1.00 92.44 385 PHE A CA 1
ATOM 2815 C C . PHE A 1 385 ? -3.429 0.889 24.570 1.00 92.44 385 PHE A C 1
ATOM 2817 O O . PHE A 1 385 ? -4.461 0.469 24.059 1.00 92.44 385 PHE A O 1
ATOM 2824 N N . ALA A 1 386 ? -3.432 1.798 25.545 1.00 91.88 386 ALA A N 1
ATOM 2825 C CA . ALA A 1 386 ? -4.651 2.464 26.008 1.00 91.88 386 ALA A CA 1
ATOM 2826 C C . ALA A 1 386 ? -4.345 3.814 26.669 1.00 91.88 386 ALA A C 1
ATOM 2828 O O . ALA A 1 386 ? -3.260 4.011 27.226 1.00 91.88 386 ALA A O 1
ATOM 2829 N N . ALA A 1 387 ? -5.316 4.725 26.657 1.00 94.19 387 ALA A N 1
ATOM 2830 C CA . ALA A 1 387 ? -5.275 5.991 27.384 1.00 94.19 387 ALA A CA 1
ATOM 2831 C C . ALA A 1 387 ? -6.446 6.086 28.374 1.00 94.19 387 ALA A C 1
ATOM 2833 O O . ALA A 1 387 ? -7.557 5.664 28.064 1.00 94.19 387 ALA A O 1
ATOM 2834 N N . TYR A 1 388 ? -6.192 6.634 29.564 1.00 95.31 388 TYR A N 1
ATOM 2835 C CA . TYR A 1 388 ? -7.173 6.775 30.642 1.00 95.31 388 TYR A CA 1
ATOM 2836 C C . TYR A 1 388 ? -7.272 8.236 31.086 1.00 95.31 388 TYR A C 1
ATOM 2838 O O . TYR A 1 388 ? -6.278 8.789 31.561 1.00 95.31 388 TYR A O 1
ATOM 2846 N N . ALA A 1 389 ? -8.451 8.853 30.993 1.00 95.62 389 ALA A N 1
ATOM 2847 C CA . ALA A 1 389 ? -8.700 10.229 31.426 1.00 95.62 389 ALA A CA 1
ATOM 2848 C C . ALA A 1 389 ? -9.059 10.291 32.923 1.00 95.62 389 ALA A C 1
ATOM 2850 O O . ALA A 1 389 ? -9.941 9.565 33.385 1.00 95.62 389 ALA A O 1
ATOM 2851 N N . TRP A 1 390 ? -8.396 11.157 33.698 1.00 93.44 390 TRP A N 1
ATOM 2852 C CA . TRP A 1 390 ? -8.620 11.278 35.150 1.00 93.44 390 TRP A CA 1
ATOM 2853 C C . TRP A 1 390 ? -9.923 12.022 35.483 1.00 93.44 390 TRP A C 1
ATOM 2855 O O . TRP A 1 390 ? -10.041 13.216 35.200 1.00 93.44 390 TRP A O 1
ATOM 2865 N N . ASP A 1 391 ? -10.851 11.370 36.191 1.00 85.44 391 ASP A N 1
ATOM 2866 C CA . ASP A 1 391 ? -12.111 11.972 36.654 1.00 85.44 391 ASP A CA 1
ATOM 2867 C C . ASP A 1 391 ? -11.953 12.543 38.086 1.00 85.44 391 ASP A C 1
ATOM 2869 O O . ASP A 1 391 ? -11.723 11.786 39.039 1.00 85.44 391 ASP A O 1
ATOM 2873 N N . PRO A 1 392 ? -12.099 13.871 38.291 1.00 73.38 392 PRO A N 1
ATOM 2874 C CA . PRO A 1 392 ? -11.941 14.494 39.606 1.00 73.38 392 PRO A CA 1
ATOM 2875 C C . PRO A 1 392 ? -13.082 14.171 40.584 1.00 73.38 392 PRO A C 1
ATOM 2877 O O . PRO A 1 392 ? -12.915 14.375 41.784 1.00 73.38 392 PRO A O 1
ATOM 2880 N N . SER A 1 393 ? -14.226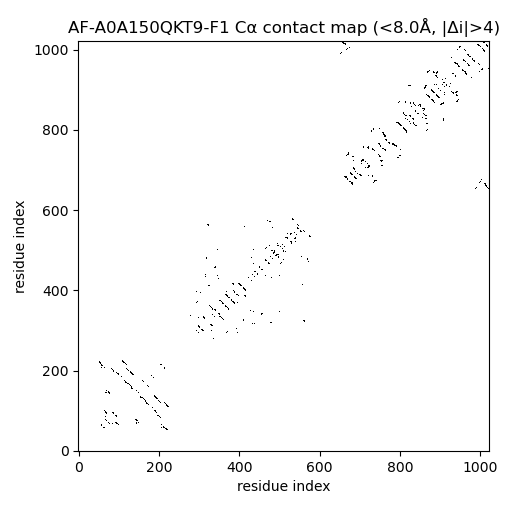 13.683 40.097 1.00 78.50 393 SER A N 1
ATOM 2881 C CA . SER A 1 393 ? -15.386 13.294 40.907 1.00 78.50 393 SER A CA 1
ATOM 2882 C C . SER A 1 393 ? -15.341 11.834 41.374 1.00 78.50 393 SER A C 1
ATOM 2884 O O . SER A 1 393 ? -16.002 11.491 42.353 1.00 78.50 393 SER A O 1
ATOM 2886 N N . ARG A 1 394 ? -14.548 10.979 40.707 1.00 68.94 394 ARG A N 1
ATOM 2887 C CA . ARG A 1 394 ? -14.486 9.524 40.964 1.00 68.94 394 ARG A CA 1
ATOM 2888 C C . ARG A 1 394 ? -13.160 9.027 41.547 1.00 68.94 394 ARG A C 1
ATOM 2890 O O . ARG A 1 394 ? -13.110 7.893 42.008 1.00 68.94 394 ARG A O 1
ATOM 2897 N N . ASN A 1 395 ? -12.118 9.865 41.570 1.00 84.88 395 ASN A N 1
ATOM 2898 C CA . ASN A 1 395 ? -10.782 9.547 42.107 1.00 84.88 395 ASN A CA 1
ATOM 2899 C C . ASN A 1 395 ? -10.083 8.345 41.423 1.00 84.88 395 ASN A C 1
ATOM 2901 O O . ASN A 1 395 ? -9.268 7.652 42.027 1.00 84.88 395 ASN A O 1
ATOM 2905 N N . ASP A 1 396 ? -10.404 8.130 40.147 1.00 92.81 396 ASP A N 1
ATOM 2906 C CA . ASP A 1 396 ? -9.890 7.084 39.253 1.00 92.81 396 ASP A CA 1
ATOM 2907 C C . ASP A 1 396 ? -9.710 7.709 37.850 1.00 92.81 396 ASP A C 1
ATOM 2909 O O . ASP A 1 396 ? -10.035 8.886 37.639 1.00 92.81 396 ASP A O 1
ATOM 2913 N N . ALA A 1 397 ? -9.205 6.948 36.884 1.00 93.88 397 ALA A N 1
ATOM 2914 C CA . ALA A 1 397 ? -9.169 7.337 35.480 1.00 93.88 397 ALA A CA 1
ATOM 2915 C C . ALA A 1 397 ? -9.822 6.260 34.605 1.00 93.88 397 ALA A C 1
ATOM 2917 O O . ALA A 1 397 ? -9.639 5.069 34.846 1.00 93.88 397 ALA A O 1
ATOM 2918 N N . PHE A 1 398 ? -10.576 6.683 33.594 1.00 93.81 398 PHE A N 1
ATOM 2919 C CA . PHE A 1 398 ? -11.408 5.808 32.762 1.00 93.81 398 PHE A CA 1
ATOM 2920 C C . PHE A 1 398 ? -10.888 5.768 31.329 1.00 93.81 398 PHE A C 1
ATOM 2922 O O . PHE A 1 398 ? -10.399 6.783 30.829 1.00 93.81 398 PHE A O 1
ATOM 2929 N N . LEU A 1 399 ? -10.981 4.600 30.696 1.00 93.00 399 LEU A N 1
ATOM 2930 C CA . LEU A 1 399 ? -10.556 4.361 29.320 1.00 93.00 399 LEU A CA 1
ATOM 2931 C C . LEU A 1 399 ? -11.185 5.382 28.355 1.00 93.00 399 LEU A C 1
ATOM 2933 O O . LEU A 1 399 ? -12.392 5.617 28.390 1.00 93.00 399 LEU A O 1
ATOM 2937 N N . VAL A 1 400 ? -10.363 5.965 27.482 1.00 86.69 400 VAL A N 1
ATOM 2938 C CA . VAL A 1 400 ? -10.789 6.872 26.407 1.00 86.69 400 VAL A CA 1
ATOM 2939 C C . VAL A 1 400 ? -10.206 6.405 25.074 1.00 86.69 400 VAL A C 1
ATOM 2941 O O . VAL A 1 400 ? -9.047 6.648 24.740 1.00 86.69 400 VAL A O 1
ATOM 2944 N N . GLU A 1 401 ? -11.019 5.678 24.309 1.00 79.12 401 GLU A N 1
ATOM 2945 C CA . GLU A 1 401 ? -10.606 5.094 23.028 1.00 79.12 401 GLU A CA 1
ATOM 2946 C C . GLU A 1 401 ? -10.468 6.165 21.938 1.00 79.12 401 GLU A C 1
ATOM 2948 O O . GLU A 1 401 ? -9.437 6.221 21.268 1.00 79.12 401 GLU A O 1
ATOM 2953 N N . GLU A 1 402 ? -11.450 7.067 21.845 1.00 77.50 402 GLU A N 1
ATOM 2954 C CA . GLU A 1 402 ? -11.519 8.192 20.894 1.00 77.50 402 GLU A CA 1
ATOM 2955 C C . GLU A 1 402 ? -10.810 9.471 21.386 1.00 77.50 402 GLU A C 1
ATOM 2957 O O . GLU A 1 402 ? -10.990 10.542 20.812 1.00 77.50 402 GLU A O 1
ATOM 2962 N N . GLY A 1 403 ? -9.960 9.369 22.414 1.00 82.75 403 GLY A N 1
ATOM 2963 C CA . GLY A 1 403 ? -9.184 10.503 22.926 1.00 82.75 403 GLY A CA 1
ATOM 2964 C C . GLY A 1 403 ? -10.028 11.592 23.607 1.00 82.75 403 GLY A C 1
ATOM 2965 O O . GLY A 1 403 ? -11.212 11.400 23.889 1.00 82.75 403 GLY A O 1
ATOM 2966 N N . VAL A 1 404 ? -9.388 12.719 23.935 1.00 85.00 404 VAL A N 1
ATOM 2967 C CA . VAL A 1 404 ? -10.001 13.929 24.517 1.00 85.00 404 VAL A CA 1
ATOM 2968 C C . VAL A 1 404 ? -9.155 15.154 24.143 1.00 85.00 404 VAL A C 1
ATOM 2970 O O . VAL A 1 404 ? -8.015 15.256 24.597 1.00 85.00 404 VAL A O 1
ATOM 2973 N N . GLU A 1 405 ? -9.716 16.085 23.370 1.00 84.88 405 GLU A N 1
ATOM 2974 C CA . GLU A 1 405 ? -9.127 17.412 23.100 1.00 84.88 405 GLU A CA 1
ATOM 2975 C C . GLU A 1 405 ? -9.199 18.323 24.344 1.00 84.88 405 GLU A C 1
ATOM 2977 O O . GLU A 1 405 ? -10.134 18.206 25.145 1.00 84.88 405 GLU A O 1
ATOM 2982 N N . ASP A 1 406 ? -8.221 19.223 24.515 1.00 84.56 406 ASP A N 1
ATOM 2983 C CA . ASP A 1 406 ? -8.131 20.212 25.611 1.00 84.56 406 ASP A CA 1
ATOM 2984 C C . ASP A 1 406 ? -8.403 19.582 27.002 1.00 84.56 406 ASP A C 1
ATOM 2986 O O . ASP A 1 406 ? -9.176 20.079 27.839 1.00 84.56 406 ASP A O 1
ATOM 2990 N N . ALA A 1 407 ? -7.815 18.407 27.259 1.00 85.31 407 ALA A N 1
ATOM 2991 C CA . ALA A 1 407 ? -8.287 17.528 28.320 1.00 85.31 407 ALA A CA 1
ATOM 2992 C C . ALA A 1 407 ? -8.236 18.193 29.704 1.00 85.31 407 ALA A C 1
ATOM 2994 O O . ALA A 1 407 ? -7.234 18.772 30.132 1.00 85.31 407 ALA A O 1
ATOM 2995 N N . ARG A 1 408 ? -9.358 18.083 30.432 1.00 86.75 408 ARG A N 1
ATOM 2996 C CA . ARG A 1 408 ? -9.615 18.749 31.726 1.00 86.75 408 ARG A CA 1
ATOM 2997 C C . ARG A 1 408 ? -9.598 20.289 31.678 1.00 86.75 408 ARG A C 1
ATOM 2999 O O . ARG A 1 408 ? -9.555 20.901 32.745 1.00 86.75 408 ARG A O 1
ATOM 3006 N N . GLY A 1 409 ? -9.698 20.898 30.496 1.00 83.19 409 GLY A N 1
ATOM 3007 C CA . GLY A 1 409 ? -9.583 22.346 30.297 1.00 83.19 409 GLY A CA 1
ATOM 3008 C C . GLY A 1 409 ? -8.134 22.835 30.339 1.00 83.19 409 GLY A C 1
ATOM 3009 O O . GLY A 1 409 ? -7.884 23.949 30.791 1.00 83.19 409 GLY A O 1
ATOM 3010 N N . THR A 1 410 ? -7.194 21.977 29.939 1.00 88.25 410 THR A N 1
ATOM 3011 C CA . THR A 1 410 ? -5.763 22.280 29.790 1.00 88.25 410 THR A CA 1
ATOM 3012 C C . THR A 1 410 ? -5.354 21.985 28.356 1.00 88.25 410 THR A C 1
ATOM 3014 O O . THR A 1 410 ? -5.957 21.107 27.747 1.00 88.25 410 THR A O 1
ATOM 3017 N N . ARG A 1 411 ? -4.291 22.615 27.848 1.00 83.00 411 ARG A N 1
ATOM 3018 C CA . ARG A 1 411 ? -3.818 22.435 26.454 1.00 83.00 411 ARG A CA 1
ATOM 3019 C C . ARG A 1 411 ? -3.146 21.083 26.160 1.00 83.00 411 ARG A C 1
ATOM 3021 O O . ARG A 1 411 ? -2.174 21.021 25.412 1.00 83.00 411 ARG A O 1
ATOM 3028 N N . HIS A 1 412 ? -3.548 20.018 26.844 1.00 87.31 412 HIS A N 1
ATOM 3029 C CA . HIS A 1 412 ? -2.950 18.694 26.712 1.00 87.31 412 HIS A CA 1
ATOM 3030 C C . HIS A 1 412 ? -3.993 17.716 26.198 1.00 87.31 412 HIS A C 1
ATOM 3032 O O . HIS A 1 412 ? -4.868 17.282 26.948 1.00 87.31 412 HIS A O 1
ATOM 3038 N N . ASP A 1 413 ? -3.847 17.323 24.940 1.00 86.62 413 ASP A N 1
ATOM 3039 C CA . ASP A 1 413 ? -4.714 16.330 24.324 1.00 86.62 413 ASP A CA 1
ATOM 3040 C C . ASP A 1 413 ? -4.370 14.911 24.778 1.00 86.62 413 ASP A C 1
ATOM 3042 O O . ASP A 1 413 ? -3.206 14.487 24.852 1.00 86.62 413 ASP A O 1
ATOM 3046 N N . ILE A 1 414 ? -5.420 14.135 25.024 1.00 88.50 414 ILE A N 1
ATOM 3047 C CA . ILE A 1 414 ? -5.335 12.686 25.147 1.00 88.50 414 ILE A CA 1
ATOM 3048 C C . ILE A 1 414 ? -5.548 12.119 23.739 1.00 88.50 414 ILE A C 1
ATOM 3050 O O . ILE A 1 414 ? -6.660 12.216 23.223 1.00 88.50 414 ILE A O 1
ATOM 3054 N N . PRO A 1 415 ? -4.526 11.535 23.090 1.00 81.50 415 PRO A N 1
ATOM 3055 C CA . PRO A 1 415 ? -4.681 10.981 21.753 1.00 81.50 415 PRO A CA 1
ATOM 3056 C C . PRO A 1 415 ? -5.533 9.717 21.794 1.00 81.50 415 PRO A C 1
ATOM 3058 O O . PRO A 1 415 ? -5.639 9.049 22.829 1.00 81.50 415 PRO A O 1
ATOM 3061 N N . ARG A 1 416 ? -6.081 9.346 20.638 1.00 78.75 416 ARG A N 1
ATOM 3062 C CA . ARG A 1 416 ? -6.886 8.136 20.509 1.00 78.75 416 ARG A CA 1
ATOM 3063 C C . ARG A 1 416 ? -6.013 6.908 20.715 1.00 78.75 416 ARG A C 1
ATOM 3065 O O . ARG A 1 416 ? -4.812 6.901 20.425 1.00 78.75 416 ARG A O 1
ATOM 3072 N N . THR A 1 417 ? -6.630 5.819 21.150 1.00 75.44 417 THR A N 1
ATOM 3073 C CA . THR A 1 417 ? -5.934 4.540 21.332 1.00 75.44 417 THR A CA 1
ATOM 3074 C C . THR A 1 417 ? -5.368 4.009 20.002 1.00 75.44 417 THR A C 1
ATOM 3076 O O . THR A 1 417 ? -4.278 3.434 19.989 1.00 75.44 417 THR A O 1
ATOM 3079 N N . ALA A 1 418 ? -6.016 4.314 18.870 1.00 68.75 418 ALA A N 1
ATOM 3080 C CA . ALA A 1 418 ? -5.493 4.041 17.528 1.00 68.75 418 ALA A CA 1
ATOM 3081 C C . ALA A 1 418 ? -4.188 4.806 17.205 1.00 68.75 418 ALA A C 1
ATOM 3083 O O . ALA A 1 418 ? -3.252 4.225 16.651 1.00 68.75 418 ALA A O 1
ATOM 3084 N N . ASP A 1 419 ? -4.084 6.082 17.595 1.00 74.38 419 ASP A N 1
ATOM 3085 C CA . ASP A 1 419 ? -2.956 6.960 17.238 1.00 74.38 419 ASP A CA 1
ATOM 3086 C C . ASP A 1 419 ? -1.651 6.560 17.953 1.00 74.38 419 ASP A C 1
ATOM 3088 O O . ASP A 1 419 ? -0.547 6.846 17.481 1.00 74.38 419 ASP A O 1
ATOM 3092 N N . CYS A 1 420 ? -1.745 5.830 19.072 1.00 79.25 420 CYS A N 1
ATOM 3093 C CA . CYS A 1 420 ? -0.582 5.300 19.788 1.00 79.25 420 CYS A CA 1
ATOM 3094 C C . CYS A 1 420 ? 0.344 4.465 18.883 1.00 79.25 420 CYS A C 1
ATOM 3096 O O . CYS A 1 420 ? 1.568 4.529 19.039 1.00 79.25 420 CYS A O 1
ATOM 3098 N N . TRP A 1 421 ? -0.202 3.746 17.895 1.00 77.81 421 TRP A N 1
ATOM 3099 C CA . TRP A 1 421 ? 0.586 2.960 16.939 1.00 77.81 421 TRP A CA 1
ATOM 3100 C C . TRP A 1 421 ? 1.435 3.806 15.978 1.00 77.81 421 TRP A C 1
ATOM 3102 O O . TRP A 1 421 ? 2.462 3.311 15.503 1.00 77.81 421 TRP A O 1
ATOM 3112 N N . GLU A 1 422 ? 1.090 5.074 15.717 1.00 72.94 422 GLU A N 1
ATOM 3113 C CA . GLU A 1 422 ? 1.922 5.944 14.873 1.00 72.94 422 GLU A CA 1
ATOM 3114 C C . GLU A 1 422 ? 3.273 6.234 15.541 1.00 72.94 422 GLU A C 1
ATOM 3116 O O . GLU A 1 422 ? 4.313 6.164 14.887 1.00 72.94 422 GLU A O 1
ATOM 3121 N N . CYS A 1 423 ? 3.266 6.460 16.856 1.00 73.50 423 CYS A N 1
ATOM 3122 C CA . CYS A 1 423 ? 4.465 6.662 17.668 1.00 73.50 423 CYS A CA 1
ATOM 3123 C C . CYS A 1 423 ? 5.187 5.350 18.018 1.00 73.50 423 CYS A C 1
ATOM 3125 O O . CYS A 1 423 ? 6.415 5.282 17.965 1.00 73.50 423 CYS A O 1
ATOM 3127 N N . HIS A 1 424 ? 4.442 4.314 18.415 1.00 84.44 424 HIS A N 1
ATOM 3128 C CA . HIS A 1 424 ? 5.012 3.110 19.031 1.00 84.44 424 HIS A CA 1
ATOM 3129 C C . HIS A 1 424 ? 5.313 1.973 18.037 1.00 84.44 424 HIS A C 1
ATOM 3131 O O . HIS A 1 424 ? 6.236 1.190 18.262 1.00 84.44 424 HIS A O 1
ATOM 3137 N N . GLY A 1 425 ? 4.626 1.906 16.891 1.00 80.94 425 GLY A N 1
ATOM 3138 C CA . GLY A 1 425 ? 4.853 0.876 15.865 1.00 80.94 425 GLY A CA 1
ATOM 3139 C C . GLY A 1 425 ? 6.159 1.022 15.069 1.00 80.94 425 GLY A C 1
ATOM 3140 O O . GLY A 1 425 ? 6.498 0.146 14.274 1.00 80.94 425 GLY A O 1
ATOM 3141 N N . LYS A 1 426 ? 6.906 2.119 15.258 1.00 79.31 426 LYS A N 1
ATOM 3142 C CA . LYS A 1 426 ? 8.116 2.472 14.484 1.00 79.31 426 LYS A CA 1
ATOM 3143 C C . LYS A 1 426 ? 9.431 2.000 15.124 1.00 79.31 426 LYS A C 1
ATOM 3145 O O . LYS A 1 426 ? 10.501 2.459 14.730 1.00 79.31 426 LYS A O 1
ATOM 3150 N N . LEU A 1 427 ? 9.346 1.128 16.132 1.00 78.69 427 LEU A N 1
ATOM 3151 C CA . LEU A 1 427 ? 10.476 0.539 16.857 1.00 78.69 427 LEU A CA 1
ATOM 3152 C C . LEU A 1 427 ? 10.162 -0.918 17.247 1.00 78.69 427 LEU A C 1
ATOM 3154 O O . LEU A 1 427 ? 9.061 -1.149 17.754 1.00 78.69 427 LEU A O 1
ATOM 3158 N N . PRO A 1 428 ? 11.073 -1.894 17.044 1.00 79.69 428 PRO A N 1
ATOM 3159 C CA . PRO A 1 428 ? 10.862 -3.300 17.417 1.00 79.69 428 PRO A CA 1
ATOM 3160 C C . PRO A 1 428 ? 10.462 -3.507 18.883 1.00 79.69 428 PRO A C 1
ATOM 3162 O O . PRO A 1 428 ? 9.587 -4.314 19.172 1.00 79.69 428 PRO A O 1
ATOM 3165 N N . GLU A 1 429 ? 11.055 -2.739 19.799 1.00 85.25 429 GLU A N 1
ATOM 3166 C CA . GLU A 1 429 ? 10.799 -2.815 21.241 1.00 85.25 429 GLU A CA 1
ATOM 3167 C C . GLU A 1 429 ? 9.456 -2.195 21.677 1.00 85.25 429 GLU A C 1
ATOM 3169 O O . GLU A 1 429 ? 9.097 -2.290 22.848 1.00 85.25 429 GLU A O 1
ATOM 3174 N N . ARG A 1 430 ? 8.738 -1.520 20.762 1.00 88.94 430 ARG A N 1
ATOM 3175 C CA . ARG A 1 430 ? 7.445 -0.821 20.947 1.00 88.94 430 ARG A CA 1
ATOM 3176 C C . ARG A 1 430 ? 7.369 0.225 22.081 1.00 88.94 430 ARG A C 1
ATOM 3178 O O . ARG A 1 430 ? 6.343 0.891 22.220 1.00 88.94 430 ARG A O 1
ATOM 3185 N N . ILE A 1 431 ? 8.424 0.447 22.869 1.00 92.00 431 ILE A N 1
ATOM 3186 C CA . ILE A 1 431 ? 8.433 1.350 24.034 1.00 92.00 431 ILE A CA 1
ATOM 3187 C C . ILE A 1 431 ? 9.325 2.576 23.813 1.00 92.00 431 ILE A C 1
ATOM 3189 O O . ILE A 1 431 ? 10.490 2.474 23.439 1.00 92.00 431 ILE A O 1
ATOM 3193 N N . LEU A 1 432 ? 8.786 3.762 24.118 1.00 90.38 432 LEU A N 1
ATOM 3194 C CA . LEU A 1 432 ? 9.501 5.034 23.999 1.00 90.38 432 LEU A CA 1
ATOM 3195 C C . LEU A 1 432 ? 10.100 5.459 25.347 1.00 90.38 432 LEU A C 1
ATOM 3197 O O . LEU A 1 432 ? 9.374 5.694 26.315 1.00 90.38 432 LEU A O 1
ATOM 3201 N N . GLY A 1 433 ? 11.425 5.615 25.397 1.00 90.81 433 GLY A N 1
ATOM 3202 C CA . GLY A 1 433 ? 12.147 6.111 26.577 1.00 90.81 433 GLY A CA 1
ATOM 3203 C C . GLY A 1 433 ? 12.631 5.044 27.568 1.00 90.81 433 GLY A C 1
ATOM 3204 O O . GLY A 1 433 ? 13.206 5.410 28.588 1.00 90.81 433 GLY A O 1
ATOM 3205 N N . PHE A 1 434 ? 12.438 3.752 27.285 1.00 94.00 434 PHE A N 1
ATOM 3206 C CA . PHE A 1 434 ? 13.000 2.643 28.069 1.00 94.00 434 PHE A CA 1
ATOM 3207 C C . PHE A 1 434 ? 13.988 1.857 27.196 1.00 94.00 434 PHE A C 1
ATOM 3209 O O . PHE A 1 434 ? 13.629 0.889 26.536 1.00 94.00 434 PHE A O 1
ATOM 3216 N N . SER A 1 435 ? 15.227 2.342 27.131 1.00 92.00 435 SER A N 1
ATOM 3217 C CA . SER A 1 435 ? 16.299 1.781 26.300 1.00 92.00 435 SER A CA 1
ATOM 3218 C C . SER A 1 435 ? 17.661 1.996 26.961 1.00 92.00 435 SER A C 1
ATOM 3220 O O . SER A 1 435 ? 17.781 2.768 27.918 1.00 92.00 435 SER A O 1
ATOM 3222 N N . ALA A 1 436 ? 18.710 1.363 26.431 1.00 91.12 436 ALA A N 1
ATOM 3223 C CA . ALA A 1 436 ? 20.062 1.488 26.969 1.00 91.12 436 ALA A CA 1
ATOM 3224 C C . ALA A 1 436 ? 20.546 2.940 27.082 1.00 91.12 436 ALA A C 1
ATOM 3226 O O . ALA A 1 436 ? 21.053 3.336 28.132 1.00 91.12 436 ALA A O 1
ATOM 3227 N N . LEU A 1 437 ? 20.365 3.740 26.026 1.00 91.38 437 LEU A N 1
ATOM 3228 C CA . LEU A 1 437 ? 20.747 5.153 26.009 1.00 91.38 437 LEU A CA 1
ATOM 3229 C C . LEU A 1 437 ? 19.946 5.962 27.039 1.00 91.38 437 LEU A C 1
ATOM 3231 O O . LEU A 1 437 ? 20.509 6.766 27.777 1.00 91.38 437 LEU A O 1
ATOM 3235 N N . GLN A 1 438 ? 18.636 5.718 27.110 1.00 93.62 438 GLN A N 1
ATOM 3236 C CA . GLN A 1 438 ? 17.721 6.491 27.946 1.00 93.62 438 GLN A CA 1
ATOM 3237 C C . GLN A 1 438 ? 17.833 6.173 29.439 1.00 93.62 438 GLN A C 1
ATOM 3239 O O . GLN A 1 438 ? 17.558 7.046 30.253 1.00 93.62 438 GLN A O 1
ATOM 3244 N N . LEU A 1 439 ? 18.273 4.968 29.807 1.00 93.69 439 LEU A N 1
ATOM 3245 C CA . LEU A 1 439 ? 18.445 4.540 31.201 1.00 93.69 439 LEU A CA 1
ATOM 3246 C C . LEU A 1 439 ? 19.910 4.617 31.685 1.00 93.69 439 LEU A C 1
ATOM 3248 O O . LEU A 1 439 ? 20.222 4.153 32.783 1.00 93.69 439 LEU A O 1
ATOM 3252 N N . SER A 1 440 ? 20.823 5.194 30.894 1.00 90.69 440 SER A N 1
ATOM 3253 C CA . SER A 1 440 ? 22.248 5.348 31.242 1.00 90.69 440 SER A CA 1
ATOM 3254 C C . SER A 1 440 ? 22.566 6.707 31.874 1.00 90.69 440 SER A C 1
ATOM 3256 O O . SER A 1 440 ? 23.342 7.500 31.349 1.00 90.69 440 SER A O 1
ATOM 3258 N N . HIS A 1 441 ? 21.971 6.964 33.035 1.00 90.25 441 HIS A N 1
ATOM 3259 C CA . HIS A 1 441 ? 22.161 8.182 33.827 1.00 90.25 441 HIS A CA 1
ATOM 3260 C C . HIS A 1 441 ? 22.164 7.850 35.329 1.00 90.25 441 HIS A C 1
ATOM 3262 O O . HIS A 1 441 ? 21.639 6.819 35.746 1.00 90.25 441 HIS A O 1
ATOM 3268 N N . ASP A 1 442 ? 22.712 8.745 36.152 1.00 87.62 442 ASP A N 1
ATOM 3269 C CA . ASP A 1 442 ? 22.750 8.625 37.621 1.00 87.62 442 ASP A CA 1
ATOM 3270 C C . ASP A 1 442 ? 21.619 9.449 38.286 1.00 87.62 442 ASP A C 1
ATOM 3272 O O . ASP A 1 442 ? 21.794 10.074 39.331 1.00 87.62 442 ASP A O 1
ATOM 3276 N N . GLY A 1 443 ? 20.458 9.513 37.620 1.00 86.94 443 GLY A N 1
ATOM 3277 C CA . GLY A 1 443 ? 19.290 10.305 38.036 1.00 86.94 443 GLY A CA 1
ATOM 3278 C C . GLY A 1 443 ? 18.276 9.533 38.897 1.00 86.94 443 GLY A C 1
ATOM 3279 O O . GLY A 1 443 ? 18.501 8.370 39.224 1.00 86.94 443 GLY A O 1
ATOM 3280 N N . PRO A 1 444 ? 17.147 10.165 39.273 1.00 87.81 444 PRO A N 1
ATOM 3281 C CA . PRO A 1 444 ? 16.107 9.531 40.082 1.00 87.81 444 PRO A CA 1
ATOM 3282 C C . PRO A 1 444 ? 15.262 8.526 39.282 1.00 87.81 444 PRO A C 1
ATOM 3284 O O . PRO A 1 444 ? 14.978 8.744 38.103 1.00 87.81 444 PRO A O 1
ATOM 3287 N N . GLY A 1 445 ? 14.788 7.486 39.972 1.00 90.56 445 GLY A N 1
ATOM 3288 C CA . GLY A 1 445 ? 14.062 6.351 39.391 1.00 90.56 445 GLY A CA 1
ATOM 3289 C C . GLY A 1 445 ? 14.982 5.165 39.088 1.00 90.56 445 GLY A C 1
ATOM 3290 O O . GLY A 1 445 ? 16.173 5.198 39.399 1.00 90.56 445 GLY A O 1
ATOM 3291 N N . GLU A 1 446 ? 14.431 4.109 38.494 1.00 93.75 446 GLU A N 1
ATOM 3292 C CA . GLU A 1 446 ? 15.234 3.003 37.973 1.00 93.75 446 GLU A CA 1
ATOM 3293 C C . GLU A 1 446 ? 16.091 3.436 36.778 1.00 93.75 446 GLU A C 1
ATOM 3295 O O . GLU A 1 446 ? 15.643 4.170 35.895 1.00 93.75 446 GLU A O 1
ATOM 3300 N N . THR A 1 447 ? 17.316 2.918 36.739 1.00 92.94 447 THR A N 1
ATOM 3301 C CA . THR A 1 447 ? 18.318 3.138 35.692 1.00 92.94 447 THR A CA 1
ATOM 3302 C C . THR A 1 447 ? 18.880 1.785 35.250 1.00 92.94 447 THR A C 1
ATOM 3304 O O . THR A 1 447 ? 18.708 0.771 35.932 1.00 92.94 447 THR A O 1
ATOM 3307 N N . MET A 1 448 ? 19.630 1.726 34.146 1.00 90.50 448 MET A N 1
ATOM 3308 C CA . MET A 1 448 ? 20.305 0.488 33.720 1.00 90.50 448 MET A CA 1
ATOM 3309 C C . MET A 1 448 ? 21.192 -0.078 34.848 1.00 90.50 448 MET A C 1
ATOM 3311 O O . MET A 1 448 ? 21.318 -1.292 35.006 1.00 90.50 448 MET A O 1
ATOM 3315 N N . ALA A 1 449 ? 21.778 0.795 35.675 1.00 88.88 449 ALA A N 1
ATOM 3316 C CA . ALA A 1 449 ? 22.642 0.406 36.782 1.00 88.88 449 ALA A CA 1
ATOM 3317 C C . ALA A 1 449 ? 21.887 -0.089 38.031 1.00 88.88 449 ALA A C 1
ATOM 3319 O O . ALA A 1 449 ? 22.504 -0.761 38.857 1.00 88.88 449 ALA A O 1
ATOM 3320 N N . SER A 1 450 ? 20.596 0.208 38.217 1.00 91.12 450 SER A N 1
ATOM 3321 C CA . SER A 1 450 ? 19.771 -0.446 39.247 1.00 91.12 450 SER A CA 1
ATOM 3322 C C . SER A 1 450 ? 19.138 -1.732 38.717 1.00 91.12 450 SER A C 1
ATOM 3324 O O . SER A 1 450 ? 19.317 -2.771 39.349 1.00 91.12 450 SER A O 1
ATOM 3326 N N . LEU A 1 451 ? 18.553 -1.714 37.515 1.00 91.44 451 LEU A N 1
ATOM 3327 C CA . LEU A 1 451 ? 17.970 -2.895 36.864 1.00 91.44 451 LEU A CA 1
ATOM 3328 C C . LEU A 1 451 ? 18.991 -4.035 36.710 1.00 91.44 451 LEU A C 1
ATOM 3330 O O . LEU A 1 451 ? 18.704 -5.175 37.071 1.00 91.44 451 LEU A O 1
ATOM 3334 N N . SER A 1 452 ? 20.220 -3.730 36.274 1.00 90.00 452 SER A N 1
ATOM 3335 C CA . SER A 1 452 ? 21.302 -4.723 36.178 1.00 90.00 452 SER A CA 1
ATOM 3336 C C . SER A 1 452 ? 21.736 -5.272 37.548 1.00 90.00 452 SER A C 1
ATOM 3338 O O . SER A 1 452 ? 22.034 -6.458 37.652 1.00 90.00 452 SER A O 1
ATOM 3340 N N . ARG A 1 453 ? 21.724 -4.458 38.619 1.00 89.62 453 ARG A N 1
ATOM 3341 C CA . ARG A 1 453 ? 22.010 -4.928 39.994 1.00 89.62 453 ARG A CA 1
ATOM 3342 C C . ARG A 1 453 ? 20.873 -5.759 40.592 1.00 89.62 453 ARG A C 1
ATOM 3344 O O . ARG A 1 453 ? 21.140 -6.600 41.441 1.00 89.62 453 ARG A O 1
ATOM 3351 N N . ALA A 1 454 ? 19.637 -5.519 40.163 1.00 88.56 454 ALA A N 1
ATOM 3352 C CA . ALA A 1 454 ? 18.460 -6.294 40.542 1.00 88.56 454 ALA A CA 1
ATOM 3353 C C . ALA A 1 454 ? 18.306 -7.601 39.734 1.00 88.56 454 ALA A C 1
ATOM 3355 O O . ALA A 1 454 ? 17.420 -8.393 40.036 1.00 88.56 454 ALA A O 1
ATOM 3356 N N . GLY A 1 455 ? 19.166 -7.841 38.734 1.00 89.56 455 GLY A N 1
ATOM 3357 C CA . GLY A 1 455 ? 19.139 -9.048 37.900 1.00 89.56 455 GLY A CA 1
ATOM 3358 C C . GLY A 1 455 ? 18.128 -9.015 36.749 1.00 89.56 455 GLY A C 1
ATOM 3359 O O . GLY A 1 455 ? 17.895 -10.047 36.133 1.00 89.56 455 GLY A O 1
ATOM 3360 N N . TRP A 1 456 ? 17.541 -7.855 36.432 1.00 91.12 456 TRP A N 1
ATOM 3361 C CA . TRP A 1 456 ? 16.477 -7.737 35.425 1.00 91.12 456 TRP A CA 1
ATOM 3362 C C . TRP A 1 456 ? 16.945 -7.789 33.963 1.00 91.12 456 TRP A C 1
ATOM 3364 O O . TRP A 1 456 ? 16.095 -7.897 33.084 1.00 91.12 456 TRP A O 1
ATOM 3374 N N . LEU A 1 457 ? 18.248 -7.679 33.681 1.00 92.00 457 LEU A N 1
ATOM 3375 C CA . LEU A 1 457 ? 18.806 -7.582 32.322 1.00 92.00 457 LEU A CA 1
ATOM 3376 C C . LEU A 1 457 ? 19.724 -8.780 32.027 1.00 92.00 457 LEU A C 1
ATOM 3378 O O . LEU A 1 457 ? 20.557 -9.115 32.872 1.00 92.00 457 LEU A O 1
ATOM 3382 N N . THR A 1 458 ? 19.626 -9.383 30.838 1.00 87.19 458 THR A N 1
ATOM 3383 C CA . THR A 1 458 ? 20.457 -10.547 30.452 1.00 87.19 458 THR A CA 1
ATOM 3384 C C . THR A 1 458 ? 21.949 -10.223 30.325 1.00 87.19 458 THR A C 1
ATOM 3386 O O . THR A 1 458 ? 22.782 -11.064 30.667 1.00 87.19 458 THR A O 1
ATOM 3389 N N . VAL A 1 459 ? 22.309 -9.015 29.869 1.00 78.94 459 VAL A N 1
ATOM 3390 C CA . VAL A 1 459 ? 23.708 -8.593 29.676 1.00 78.94 459 VAL A CA 1
ATOM 3391 C C . VAL A 1 459 ? 24.090 -7.488 30.673 1.00 78.94 459 VAL A C 1
ATOM 3393 O O . VAL A 1 459 ? 23.497 -6.406 30.662 1.00 78.94 459 VAL A O 1
ATOM 3396 N N . PRO A 1 460 ? 25.110 -7.692 31.532 1.00 63.69 460 PRO A N 1
ATOM 3397 C CA . PRO A 1 460 ? 25.569 -6.659 32.457 1.00 63.69 460 PRO A CA 1
ATOM 3398 C C . PRO A 1 460 ? 26.161 -5.422 31.753 1.00 63.69 460 PRO A C 1
ATOM 3400 O O . PRO A 1 460 ? 27.149 -5.523 31.028 1.00 63.69 460 PRO A O 1
ATOM 3403 N N . ARG A 1 461 ? 25.572 -4.252 32.044 1.00 66.00 461 ARG A N 1
ATOM 3404 C CA . ARG A 1 461 ? 25.997 -2.868 31.722 1.00 66.00 461 ARG A CA 1
ATOM 3405 C C . ARG A 1 461 ? 27.258 -2.710 30.834 1.00 66.00 461 ARG A C 1
ATOM 3407 O O . ARG A 1 461 ? 28.378 -2.716 31.364 1.00 66.00 461 ARG A O 1
ATOM 3414 N N . PRO A 1 462 ? 27.104 -2.340 29.548 1.00 65.00 462 PRO A N 1
ATOM 3415 C CA . PRO A 1 462 ? 28.173 -1.695 28.786 1.00 65.00 462 PRO A CA 1
ATOM 3416 C C . PRO A 1 462 ? 28.599 -0.376 29.451 1.00 65.00 462 PRO A C 1
ATOM 3418 O O . PRO A 1 462 ? 27.772 0.405 29.932 1.00 65.00 462 PRO A O 1
ATOM 3421 N N . ARG A 1 463 ? 29.906 -0.104 29.513 1.00 63.12 463 ARG A N 1
ATOM 3422 C CA . ARG A 1 463 ? 30.425 1.114 30.158 1.00 63.12 463 ARG A CA 1
ATOM 3423 C C . ARG A 1 463 ? 30.306 2.320 29.227 1.00 63.12 463 ARG A C 1
ATOM 3425 O O . ARG A 1 463 ? 30.815 2.284 28.116 1.00 63.12 463 ARG A O 1
ATOM 3432 N N . GLY A 1 464 ? 29.748 3.418 29.738 1.00 71.06 464 GLY A N 1
ATOM 3433 C CA . GLY A 1 464 ? 29.831 4.732 29.091 1.00 71.06 464 GLY A CA 1
ATOM 3434 C C . GLY A 1 464 ? 28.809 5.008 27.987 1.00 71.06 464 GLY A C 1
ATOM 3435 O O . GLY A 1 464 ? 29.033 5.932 27.214 1.00 71.06 464 GLY A O 1
ATOM 3436 N N . VAL A 1 465 ? 27.704 4.256 27.920 1.00 86.06 465 VAL A N 1
ATOM 3437 C CA . VAL A 1 465 ? 26.586 4.539 27.002 1.00 86.06 465 VAL A CA 1
ATOM 3438 C C . VAL A 1 465 ? 26.018 5.937 27.279 1.00 86.06 465 VAL A C 1
ATOM 3440 O O . VAL A 1 465 ? 25.543 6.201 28.381 1.00 86.06 465 VAL A O 1
ATOM 3443 N N . ARG A 1 466 ? 26.096 6.832 26.291 1.00 88.88 466 ARG A N 1
ATOM 3444 C CA . ARG A 1 466 ? 25.558 8.206 26.290 1.00 88.88 466 ARG A CA 1
ATOM 3445 C C . ARG A 1 466 ? 25.623 8.771 24.861 1.00 88.88 466 ARG A C 1
ATOM 3447 O O . ARG A 1 466 ? 26.397 8.236 24.067 1.00 88.88 466 ARG A O 1
ATOM 3454 N N . PRO A 1 467 ? 24.900 9.854 24.528 1.00 93.81 467 PRO A N 1
ATOM 3455 C CA . PRO A 1 467 ? 25.121 10.575 23.276 1.00 93.81 467 PRO A CA 1
ATOM 3456 C C . PRO A 1 467 ? 26.587 11.022 23.108 1.00 93.81 467 PRO A C 1
ATOM 3458 O O . PRO A 1 467 ? 27.206 11.441 24.092 1.00 93.81 467 PRO A O 1
ATOM 3461 N N . PRO A 1 468 ? 27.161 10.933 21.895 1.00 93.19 468 PRO A N 1
ATOM 3462 C CA . PRO A 1 468 ? 28.553 11.292 21.653 1.00 93.19 468 PRO A CA 1
ATOM 3463 C C . PRO A 1 468 ? 28.761 12.810 21.546 1.00 93.19 468 PRO A C 1
ATOM 3465 O O . PRO A 1 468 ? 27.834 13.564 21.257 1.00 93.19 468 PRO A O 1
ATOM 3468 N N . GLY A 1 469 ? 30.014 13.240 21.720 1.00 92.25 469 GLY A N 1
ATOM 3469 C CA . GLY A 1 469 ? 30.423 14.647 21.692 1.00 92.25 469 GLY A CA 1
ATOM 3470 C C . GLY A 1 469 ? 30.687 15.232 23.082 1.00 92.25 469 GLY A C 1
ATOM 3471 O O . GLY A 1 469 ? 30.997 14.507 24.032 1.00 92.25 469 GLY A O 1
ATOM 3472 N N . ASP A 1 470 ? 30.608 16.558 23.174 1.00 93.62 470 ASP A N 1
ATOM 3473 C CA . ASP A 1 470 ? 30.641 17.311 24.429 1.00 93.62 470 ASP A CA 1
ATOM 3474 C C . ASP A 1 470 ? 29.231 17.456 25.039 1.00 93.62 470 ASP A C 1
ATOM 3476 O O . ASP A 1 470 ? 28.288 16.777 24.634 1.00 93.62 470 ASP A O 1
ATOM 3480 N N . ALA A 1 471 ? 29.079 18.315 26.052 1.00 92.81 471 ALA A N 1
ATOM 3481 C CA . ALA A 1 471 ? 27.801 18.518 26.733 1.00 92.81 471 ALA A CA 1
ATOM 3482 C C . ALA A 1 471 ? 26.714 19.153 25.842 1.00 92.81 471 ALA A C 1
ATOM 3484 O O . ALA A 1 471 ? 25.532 18.909 26.076 1.00 92.81 471 ALA A O 1
ATOM 3485 N N . GLU A 1 472 ? 27.092 19.942 24.834 1.00 94.62 472 GLU A N 1
ATOM 3486 C CA . GLU A 1 472 ? 26.158 20.647 23.953 1.00 94.62 472 GLU A CA 1
ATOM 3487 C C . GLU A 1 472 ? 25.681 19.722 22.832 1.00 94.62 472 GLU A C 1
ATOM 3489 O O . GLU A 1 472 ? 24.475 19.521 22.658 1.00 94.62 472 GLU A O 1
ATOM 3494 N N . ALA A 1 473 ? 26.620 19.039 22.169 1.00 95.19 473 ALA A N 1
ATOM 3495 C CA . ALA A 1 473 ? 26.302 17.983 21.215 1.00 95.19 473 ALA A CA 1
ATOM 3496 C C . ALA A 1 473 ? 25.477 16.863 21.871 1.00 95.19 473 ALA A C 1
ATOM 3498 O O . ALA A 1 473 ? 24.474 16.425 21.306 1.00 95.19 473 ALA A O 1
ATOM 3499 N N . ALA A 1 474 ? 25.822 16.441 23.093 1.00 93.69 474 ALA A N 1
ATOM 3500 C CA . ALA A 1 474 ? 25.054 15.427 23.809 1.00 93.69 474 ALA A CA 1
ATOM 3501 C C . ALA A 1 474 ? 23.645 15.901 24.209 1.00 93.69 474 ALA A C 1
ATOM 3503 O O . ALA A 1 474 ? 22.724 15.082 24.256 1.00 93.69 474 ALA A O 1
ATOM 3504 N N . ALA A 1 475 ? 23.445 17.197 24.476 1.00 94.19 475 ALA A N 1
ATOM 3505 C CA . ALA A 1 475 ? 22.120 17.763 24.725 1.00 94.19 475 ALA A CA 1
ATOM 3506 C C . ALA A 1 475 ? 21.263 17.766 23.449 1.00 94.19 475 ALA A C 1
ATOM 3508 O O . ALA A 1 475 ? 20.154 17.229 23.457 1.00 94.19 475 ALA A O 1
ATOM 3509 N N . ALA A 1 476 ? 21.793 18.295 22.342 1.00 96.75 476 ALA A N 1
ATOM 3510 C CA . ALA A 1 476 ? 21.095 18.363 21.059 1.00 96.75 476 ALA A CA 1
ATOM 3511 C C . ALA A 1 476 ? 20.774 16.972 20.486 1.00 96.75 476 ALA A C 1
ATOM 3513 O O . ALA A 1 476 ? 19.629 16.685 20.132 1.00 96.75 476 ALA A O 1
ATOM 3514 N N . LEU A 1 477 ? 21.763 16.076 20.437 1.00 96.94 477 LEU A N 1
ATOM 3515 C CA . LEU A 1 477 ? 21.598 14.725 19.898 1.00 96.94 477 LEU A CA 1
ATOM 3516 C C . LEU A 1 477 ? 20.697 13.856 20.787 1.00 96.94 477 LEU A C 1
ATOM 3518 O O . LEU A 1 477 ? 19.887 13.090 20.267 1.00 96.94 477 LEU A O 1
ATOM 3522 N N . GLY A 1 478 ? 20.786 13.991 22.115 1.00 95.50 478 GLY A N 1
ATOM 3523 C CA . GLY A 1 478 ? 19.888 13.306 23.047 1.00 95.50 478 GLY A CA 1
ATOM 3524 C C . GLY A 1 478 ? 18.439 13.794 22.937 1.00 95.50 478 GLY A C 1
ATOM 3525 O O . GLY A 1 478 ? 17.517 12.976 22.877 1.00 95.50 478 GLY A O 1
ATOM 3526 N N . TYR A 1 479 ? 18.231 15.111 22.803 1.00 95.50 479 TYR A N 1
ATOM 3527 C CA . TYR A 1 479 ? 16.917 15.692 22.513 1.00 95.50 479 TYR A CA 1
ATOM 3528 C C . TYR A 1 479 ? 16.343 15.154 21.192 1.00 95.50 479 TYR A C 1
ATOM 3530 O O . TYR A 1 479 ? 15.205 14.682 21.166 1.00 95.50 479 TYR A O 1
ATOM 3538 N N . LEU A 1 480 ? 17.130 15.165 20.110 1.00 95.69 480 LEU A N 1
ATOM 3539 C CA . LEU A 1 480 ? 16.706 14.683 18.790 1.00 95.69 480 LEU A CA 1
ATOM 3540 C C . LEU A 1 480 ? 16.472 13.160 18.753 1.00 95.69 480 LEU A C 1
ATOM 3542 O O . LEU A 1 480 ? 15.571 12.711 18.042 1.00 95.69 480 LEU A O 1
ATOM 3546 N N . HIS A 1 481 ? 17.200 12.361 19.540 1.00 94.38 481 HIS A N 1
ATOM 3547 C CA . HIS A 1 481 ? 16.901 10.937 19.737 1.00 94.38 481 HIS A CA 1
ATOM 3548 C C . HIS A 1 481 ? 15.541 10.755 20.431 1.00 94.38 481 HIS A C 1
ATOM 3550 O O . HIS A 1 481 ? 14.700 10.014 19.928 1.00 94.38 481 HIS A O 1
ATOM 3556 N N . ALA A 1 482 ? 15.291 11.460 21.541 1.00 92.50 482 ALA A N 1
ATOM 3557 C CA . ALA A 1 482 ? 14.059 11.316 22.322 1.00 92.50 482 ALA A CA 1
ATOM 3558 C C . ALA A 1 482 ? 12.797 11.809 21.593 1.00 92.50 482 ALA A C 1
ATOM 3560 O O . ALA A 1 482 ? 11.744 11.174 21.683 1.00 92.50 482 ALA A O 1
ATOM 3561 N N . ASN A 1 483 ? 12.908 12.935 20.882 1.00 91.69 483 ASN A N 1
ATOM 3562 C CA . ASN A 1 483 ? 11.773 13.658 20.304 1.00 91.69 483 ASN A CA 1
ATOM 3563 C C . ASN A 1 483 ? 11.520 13.327 18.832 1.00 91.69 483 ASN A C 1
ATOM 3565 O O . ASN A 1 483 ? 10.371 13.310 18.402 1.00 91.69 483 ASN A O 1
ATOM 3569 N N . CYS A 1 484 ? 12.573 13.048 18.058 1.00 90.06 484 CYS A N 1
ATOM 3570 C CA . CYS A 1 484 ? 12.459 12.774 16.623 1.00 90.06 484 CYS A CA 1
ATOM 3571 C C . CYS A 1 484 ? 12.817 11.319 16.271 1.00 90.06 484 CYS A C 1
ATOM 3573 O O . CYS A 1 484 ? 12.224 10.760 15.350 1.00 90.06 484 CYS A O 1
ATOM 3575 N N . GLY A 1 485 ? 13.718 10.663 17.015 1.00 89.81 485 GLY A N 1
ATOM 3576 C CA . GLY A 1 485 ? 14.296 9.356 16.658 1.00 89.81 485 GLY A CA 1
ATOM 3577 C C . GLY A 1 485 ? 13.289 8.208 16.517 1.00 89.81 485 GLY A C 1
ATOM 3578 O O . GLY A 1 485 ? 13.547 7.233 15.812 1.00 89.81 485 GLY A O 1
ATOM 3579 N N . ASN A 1 486 ? 12.104 8.340 17.108 1.00 85.38 486 ASN A N 1
ATOM 3580 C CA . ASN A 1 486 ? 11.018 7.365 16.973 1.00 85.38 486 ASN A CA 1
ATOM 3581 C C . ASN A 1 486 ? 10.467 7.335 15.530 1.00 85.38 486 ASN A C 1
ATOM 3583 O O . ASN A 1 486 ? 10.188 6.265 15.005 1.00 85.38 486 ASN A O 1
ATOM 3587 N N . CYS A 1 487 ? 10.420 8.485 14.846 1.00 82.44 487 CYS A N 1
ATOM 3588 C CA . CYS A 1 487 ? 10.028 8.597 13.431 1.00 82.44 487 CYS A CA 1
ATOM 3589 C C . CYS A 1 487 ? 11.240 8.694 12.480 1.00 82.44 487 CYS A C 1
ATOM 3591 O O . CYS A 1 487 ? 11.140 8.373 11.294 1.00 82.44 487 CYS A O 1
ATOM 3593 N N . HIS A 1 488 ? 12.387 9.122 13.010 1.00 89.31 488 HIS A N 1
ATOM 3594 C CA . HIS A 1 488 ? 13.650 9.352 12.313 1.00 89.31 488 HIS A CA 1
ATOM 3595 C C . HIS A 1 488 ? 14.674 8.248 12.659 1.00 89.31 488 HIS A C 1
ATOM 3597 O O . HIS A 1 488 ? 15.682 8.493 13.323 1.00 89.31 488 HIS A O 1
ATOM 3603 N N . ASN A 1 489 ? 14.423 7.016 12.211 1.00 86.56 489 ASN A N 1
ATOM 3604 C CA . ASN A 1 489 ? 15.341 5.874 12.347 1.00 86.56 489 ASN A CA 1
ATOM 3605 C C . ASN A 1 489 ? 15.369 5.013 11.068 1.00 86.56 489 ASN A C 1
ATOM 3607 O O . ASN A 1 489 ? 14.716 5.342 10.081 1.00 86.56 489 ASN A O 1
ATOM 3611 N N . SER A 1 490 ? 16.120 3.909 11.078 1.00 79.25 490 SER A N 1
ATOM 3612 C CA . SER A 1 490 ? 16.258 2.967 9.954 1.00 79.25 490 SER A CA 1
ATOM 3613 C C . SER A 1 490 ? 14.930 2.377 9.449 1.00 79.25 490 SER A C 1
ATOM 3615 O O . SER A 1 490 ? 14.783 2.161 8.245 1.00 79.25 490 SER A O 1
ATOM 3617 N N . THR A 1 491 ? 13.951 2.158 10.332 1.00 69.75 491 THR A N 1
ATOM 3618 C CA . THR A 1 491 ? 12.594 1.676 10.000 1.00 69.75 491 THR A CA 1
ATOM 3619 C C . THR A 1 491 ? 11.575 2.810 9.816 1.00 69.75 491 THR A C 1
ATOM 3621 O O . THR A 1 491 ? 10.540 2.621 9.177 1.00 69.75 491 THR A O 1
ATOM 3624 N N . GLY A 1 492 ? 11.892 4.008 10.316 1.00 63.03 492 GLY A N 1
ATOM 3625 C CA . GLY A 1 492 ? 11.092 5.223 10.180 1.00 63.03 492 GLY A CA 1
ATOM 3626 C C . GLY A 1 492 ? 11.031 5.771 8.748 1.00 63.03 492 GLY A C 1
ATOM 3627 O O . GLY A 1 492 ? 11.827 5.409 7.878 1.00 63.03 492 GLY A O 1
ATOM 3628 N N . VAL A 1 493 ? 10.049 6.637 8.480 1.00 62.56 493 VAL A N 1
ATOM 3629 C CA . VAL A 1 493 ? 9.761 7.182 7.132 1.00 62.56 493 VAL A CA 1
ATOM 3630 C C . VAL A 1 493 ? 10.617 8.394 6.748 1.00 62.56 493 VAL A C 1
ATOM 3632 O O . VAL A 1 493 ? 10.616 8.796 5.588 1.00 62.56 493 VAL A O 1
ATOM 3635 N N . ALA A 1 494 ? 11.341 8.993 7.695 1.00 70.50 494 ALA A N 1
ATOM 3636 C CA . ALA A 1 494 ? 12.106 10.209 7.445 1.00 70.50 494 ALA A CA 1
ATOM 3637 C C . ALA A 1 494 ? 13.508 9.934 6.866 1.00 70.50 494 ALA A C 1
ATOM 3639 O O . ALA A 1 494 ? 14.227 9.038 7.303 1.00 70.50 494 ALA A O 1
ATOM 3640 N N . THR A 1 495 ? 13.914 10.760 5.897 1.00 80.44 495 THR A N 1
ATOM 3641 C CA . THR A 1 495 ? 15.224 10.678 5.223 1.00 80.44 495 THR A CA 1
ATOM 3642 C C . THR A 1 495 ? 16.363 11.313 6.021 1.00 80.44 495 THR A C 1
ATOM 3644 O O . THR A 1 495 ? 17.520 10.949 5.816 1.00 80.44 495 THR A O 1
ATOM 3647 N N . LEU A 1 496 ? 16.047 12.251 6.921 1.00 88.12 496 LEU A N 1
ATOM 3648 C CA . LEU A 1 496 ? 16.876 12.592 8.077 1.00 88.12 496 LEU A CA 1
ATOM 3649 C C . LEU A 1 496 ? 16.614 11.534 9.149 1.00 88.12 496 LEU A C 1
ATOM 3651 O O . LEU A 1 496 ? 15.457 11.295 9.489 1.00 88.12 496 LEU A O 1
ATOM 3655 N N . ARG A 1 497 ? 17.659 10.958 9.729 1.00 92.38 497 ARG A N 1
ATOM 3656 C CA . ARG A 1 497 ? 17.583 10.053 10.877 1.00 92.38 497 ARG A CA 1
ATOM 3657 C C . ARG A 1 497 ? 18.171 10.742 12.105 1.00 92.38 497 ARG A C 1
ATOM 3659 O O . ARG A 1 497 ? 19.102 11.521 11.968 1.00 92.38 497 ARG A O 1
ATOM 3666 N N . THR A 1 498 ? 17.628 10.487 13.292 1.00 93.81 498 THR A N 1
ATOM 3667 C CA . THR A 1 498 ? 18.079 11.105 14.552 1.00 93.81 498 THR A CA 1
ATOM 3668 C C . THR A 1 498 ? 18.122 10.147 15.745 1.00 93.81 498 THR A C 1
ATOM 3670 O O . THR A 1 498 ? 18.551 10.540 16.831 1.00 93.81 498 THR A O 1
ATOM 3673 N N . ARG A 1 499 ? 17.696 8.883 15.588 1.00 92.62 499 ARG A N 1
ATOM 3674 C CA . ARG A 1 499 ? 17.901 7.856 16.618 1.00 92.62 499 ARG A CA 1
ATOM 3675 C C . ARG A 1 499 ? 19.390 7.529 16.724 1.00 92.62 499 ARG A C 1
ATOM 3677 O O . ARG A 1 499 ? 19.934 6.816 15.890 1.00 92.62 499 ARG A O 1
ATOM 3684 N N . LEU A 1 500 ? 20.011 8.023 17.791 1.00 93.69 500 LEU A N 1
ATOM 3685 C CA . LEU A 1 500 ? 21.303 7.533 18.268 1.00 93.69 500 LEU A CA 1
ATOM 3686 C C . LEU A 1 500 ? 21.255 6.033 18.574 1.00 93.69 500 LEU A C 1
ATOM 3688 O O . LEU A 1 500 ? 20.265 5.562 19.141 1.00 93.69 500 LEU A O 1
ATOM 3692 N N . LEU A 1 501 ? 22.358 5.356 18.264 1.00 90.69 501 LEU A N 1
ATOM 3693 C CA . LEU A 1 501 ? 22.663 3.970 18.601 1.00 90.69 501 LEU A CA 1
ATOM 3694 C C . LEU A 1 501 ? 23.790 3.906 19.646 1.00 90.69 501 LEU A C 1
ATOM 3696 O O . LEU A 1 501 ? 24.652 4.788 19.697 1.00 90.69 501 LEU A O 1
ATOM 3700 N N . VAL A 1 502 ? 23.844 2.835 20.437 1.00 89.44 502 VAL A N 1
ATOM 3701 C CA . VAL A 1 502 ? 24.868 2.590 21.471 1.00 89.44 502 VAL A CA 1
ATOM 3702 C C . VAL A 1 502 ? 26.279 2.491 20.872 1.00 89.44 502 VAL A C 1
ATOM 3704 O O . VAL A 1 502 ? 27.262 2.799 21.547 1.00 89.44 502 VAL A O 1
ATOM 3707 N N . ALA A 1 503 ? 26.390 2.125 19.593 1.00 85.00 503 ALA A N 1
ATOM 3708 C CA . ALA A 1 503 ? 27.648 2.100 18.848 1.00 85.00 503 ALA A CA 1
ATOM 3709 C C . ALA A 1 503 ? 28.168 3.491 18.404 1.00 85.00 503 ALA A C 1
ATOM 3711 O O . ALA A 1 503 ? 29.325 3.593 17.985 1.00 85.00 503 ALA A O 1
ATOM 3712 N N . ASN A 1 504 ? 27.367 4.567 18.474 1.00 89.38 504 ASN A N 1
ATOM 3713 C CA . ASN A 1 504 ? 27.819 5.899 18.053 1.00 89.38 504 ASN A CA 1
ATOM 3714 C C . ASN A 1 504 ? 28.786 6.502 19.088 1.00 89.38 504 ASN A C 1
ATOM 3716 O O . ASN A 1 504 ? 28.386 6.899 20.181 1.00 89.38 504 ASN A O 1
ATOM 3720 N N . THR A 1 505 ? 30.066 6.609 18.728 1.00 86.69 505 THR A N 1
ATOM 3721 C CA . THR A 1 505 ? 31.143 7.065 19.630 1.00 86.69 505 THR A CA 1
ATOM 3722 C C . THR A 1 505 ? 31.647 8.481 19.340 1.00 86.69 505 THR A C 1
ATOM 3724 O O . THR A 1 505 ? 32.208 9.115 20.233 1.00 86.69 505 THR A O 1
ATOM 3727 N N . THR A 1 506 ? 31.395 9.018 18.142 1.00 92.75 506 THR A N 1
ATOM 3728 C CA . THR A 1 506 ? 31.626 10.435 17.789 1.00 92.75 506 THR A CA 1
ATOM 3729 C C . THR A 1 506 ? 30.366 11.061 17.188 1.00 92.75 506 THR A C 1
ATOM 3731 O O . THR A 1 506 ? 29.465 10.341 16.752 1.00 92.75 506 THR A O 1
ATOM 3734 N N . VAL A 1 507 ? 30.286 12.394 17.148 1.00 94.25 507 VAL A N 1
ATOM 3735 C CA . VAL A 1 507 ? 29.146 13.119 16.554 1.00 94.25 507 VAL A CA 1
ATOM 3736 C C . VAL A 1 507 ? 28.997 12.764 15.072 1.00 94.25 507 VAL A C 1
ATOM 3738 O O . VAL A 1 507 ? 27.901 12.457 14.612 1.00 94.25 507 VAL A O 1
ATOM 3741 N N . GLU A 1 508 ? 30.113 12.712 14.352 1.00 93.56 508 GLU A N 1
ATOM 3742 C CA . GLU A 1 508 ? 30.209 12.389 12.926 1.00 93.56 508 GLU A CA 1
ATOM 3743 C C . GLU A 1 508 ? 29.797 10.943 12.622 1.00 93.56 508 GLU A C 1
ATOM 3745 O O . GLU A 1 508 ? 29.327 10.655 11.525 1.00 93.56 508 GLU A O 1
ATOM 3750 N N . SER A 1 509 ? 29.927 10.039 13.602 1.00 91.69 509 SER A N 1
ATOM 3751 C CA . SER A 1 509 ? 29.460 8.651 13.496 1.00 91.69 509 SER A CA 1
ATOM 3752 C C . SER A 1 509 ? 27.941 8.490 13.643 1.00 91.69 509 SER A C 1
ATOM 3754 O O . SER A 1 509 ? 27.440 7.383 13.463 1.00 91.69 509 SER A O 1
ATOM 3756 N N . THR A 1 510 ? 27.206 9.550 14.008 1.00 93.94 510 THR A N 1
ATOM 3757 C CA . THR A 1 510 ? 25.748 9.486 14.192 1.00 93.94 510 THR A CA 1
ATOM 3758 C C . THR A 1 510 ? 24.997 9.599 12.872 1.00 93.94 510 THR A C 1
ATOM 3760 O O . THR A 1 510 ? 25.337 10.412 12.011 1.00 93.94 510 THR A O 1
ATOM 3763 N N . ASP A 1 511 ? 23.887 8.868 12.767 1.00 92.00 511 ASP A N 1
ATOM 3764 C CA . ASP A 1 511 ? 22.933 9.009 11.664 1.00 92.00 511 ASP A CA 1
ATOM 3765 C C . ASP A 1 511 ? 22.378 10.450 11.554 1.00 92.00 511 ASP A C 1
ATOM 3767 O O . ASP A 1 511 ? 22.098 10.919 10.450 1.00 92.00 511 ASP A O 1
ATOM 3771 N N . THR A 1 512 ? 22.311 11.196 12.668 1.00 94.56 512 THR A N 1
ATOM 3772 C CA . THR A 1 512 ? 21.969 12.633 12.700 1.00 94.56 512 THR A CA 1
ATOM 3773 C C . THR A 1 512 ? 22.948 13.492 11.909 1.00 94.56 512 THR A C 1
ATOM 3775 O O . THR A 1 512 ? 22.535 14.407 11.196 1.00 94.56 512 THR A O 1
ATOM 3778 N N . TYR A 1 513 ? 24.246 13.204 12.019 1.00 94.56 513 TYR A N 1
ATOM 3779 C CA . TYR A 1 513 ? 25.273 13.923 11.278 1.00 94.56 513 TYR A CA 1
ATOM 3780 C C . TYR A 1 513 ? 25.286 13.480 9.813 1.00 94.56 513 TYR A C 1
ATOM 3782 O O . TYR A 1 513 ? 25.104 14.310 8.923 1.00 94.56 513 TYR A O 1
ATOM 3790 N N . THR A 1 514 ? 25.413 12.174 9.554 1.00 92.69 514 THR A N 1
ATOM 3791 C CA . THR A 1 514 ? 25.596 11.624 8.196 1.00 92.69 514 THR A CA 1
ATOM 3792 C C . THR A 1 514 ? 24.393 11.833 7.272 1.00 92.69 514 THR A C 1
ATOM 3794 O O . THR A 1 514 ? 24.573 11.968 6.064 1.00 92.69 514 THR A O 1
ATOM 3797 N N . THR A 1 515 ? 23.169 11.900 7.812 1.00 92.75 515 THR A N 1
ATOM 3798 C CA . THR A 1 515 ? 21.942 12.139 7.023 1.00 92.75 515 THR A CA 1
ATOM 3799 C C . THR A 1 515 ? 21.417 13.579 7.101 1.00 92.75 515 THR A C 1
ATOM 3801 O O . THR A 1 515 ? 20.402 13.894 6.469 1.00 92.75 515 THR A O 1
ATOM 3804 N N . GLY A 1 516 ? 22.081 14.456 7.863 1.00 93.00 516 GLY A N 1
ATOM 3805 C CA . GLY A 1 516 ? 21.631 15.823 8.135 1.00 93.00 516 GLY A CA 1
ATOM 3806 C C . GLY A 1 516 ? 22.600 16.920 7.697 1.00 93.00 516 GLY A C 1
ATOM 3807 O O . GLY A 1 516 ? 22.186 17.866 7.023 1.00 93.00 516 GLY A O 1
ATOM 3808 N N . VAL A 1 517 ? 23.875 16.818 8.073 1.00 95.19 517 VAL A N 1
ATOM 3809 C CA . VAL A 1 517 ? 24.849 17.912 7.940 1.00 95.19 517 VAL A CA 1
ATOM 3810 C C . VAL A 1 517 ? 25.311 18.062 6.493 1.00 95.19 517 VAL A C 1
ATOM 3812 O O . VAL A 1 517 ? 25.895 17.149 5.917 1.00 95.19 517 VAL A O 1
ATOM 3815 N N . GLY A 1 518 ? 25.032 19.222 5.892 1.00 88.81 518 GLY A N 1
ATOM 3816 C CA . GLY A 1 518 ? 25.340 19.493 4.482 1.00 88.81 518 GLY A CA 1
ATOM 3817 C C . GLY A 1 518 ? 24.462 18.724 3.483 1.00 88.81 518 GLY A C 1
ATOM 3818 O O . GLY A 1 518 ? 24.739 18.739 2.288 1.00 88.81 518 GLY A O 1
ATOM 3819 N N . VAL A 1 519 ? 23.396 18.058 3.943 1.00 89.19 519 VAL A N 1
ATOM 3820 C CA . VAL A 1 519 ? 22.490 17.281 3.084 1.00 89.19 519 VAL A CA 1
ATOM 3821 C C . VAL A 1 519 ? 21.259 18.118 2.733 1.00 89.19 519 VAL A C 1
ATOM 3823 O O . VAL A 1 519 ? 20.575 18.624 3.622 1.00 89.19 519 VAL A O 1
ATOM 3826 N N . THR A 1 520 ? 20.935 18.247 1.446 1.00 82.38 520 THR A N 1
ATOM 3827 C CA . THR A 1 520 ? 19.764 19.000 0.959 1.00 82.38 520 THR A CA 1
ATOM 3828 C C . THR A 1 520 ? 18.444 18.437 1.531 1.00 82.38 520 THR A C 1
ATOM 3830 O O . THR A 1 520 ? 18.282 17.210 1.633 1.00 82.38 520 THR A O 1
ATOM 3833 N N . PRO A 1 521 ? 17.474 19.282 1.937 1.00 74.44 521 PRO A N 1
ATOM 3834 C CA . PRO A 1 521 ? 16.137 18.821 2.312 1.00 74.44 521 PRO A CA 1
ATOM 3835 C C . PRO A 1 521 ? 15.393 18.215 1.111 1.00 74.44 521 PRO A C 1
ATOM 3837 O O . PRO A 1 521 ? 15.607 18.600 -0.033 1.00 74.44 521 PRO A O 1
ATOM 3840 N N . SER A 1 522 ? 14.471 17.285 1.372 1.00 65.75 522 SER A N 1
ATOM 3841 C CA . SER A 1 522 ? 13.577 16.702 0.354 1.00 65.75 522 SER A CA 1
ATOM 3842 C C . SER A 1 522 ? 12.314 17.544 0.101 1.00 65.75 522 SER A C 1
ATOM 3844 O O . SER A 1 522 ? 11.304 17.030 -0.370 1.00 65.75 522 SER A O 1
ATOM 3846 N N . PHE A 1 523 ? 12.344 18.820 0.483 1.00 63.69 523 PHE A N 1
ATOM 3847 C CA . PHE A 1 523 ? 11.283 19.808 0.312 1.00 63.69 523 PHE A CA 1
ATOM 3848 C C . PHE A 1 523 ? 11.930 21.189 0.160 1.00 63.69 523 PHE A C 1
ATOM 3850 O O . PHE A 1 523 ? 13.051 21.396 0.627 1.00 63.69 523 PHE A O 1
ATOM 3857 N N . TRP A 1 524 ? 11.236 22.127 -0.482 1.00 57.16 524 TRP A N 1
ATOM 3858 C CA . TRP A 1 524 ? 11.717 23.497 -0.659 1.00 57.16 524 TRP A CA 1
ATOM 3859 C C . TRP A 1 524 ? 11.015 24.446 0.317 1.00 57.16 524 TRP A C 1
ATOM 3861 O O . TRP A 1 524 ? 9.789 24.448 0.409 1.00 57.16 524 TRP A O 1
ATOM 3871 N N . GLU A 1 525 ? 11.795 25.259 1.025 1.00 67.88 525 GLU A N 1
ATOM 3872 C CA . GLU A 1 525 ? 11.329 26.337 1.898 1.00 67.88 525 GLU A CA 1
ATOM 3873 C C . GLU A 1 525 ? 12.288 27.525 1.740 1.00 67.88 525 GLU A C 1
ATOM 3875 O O . GLU A 1 525 ? 13.508 27.346 1.714 1.00 67.88 525 GLU A O 1
ATOM 3880 N N . SER A 1 526 ? 11.753 28.741 1.613 1.00 68.50 526 SER A N 1
ATOM 3881 C CA . SER A 1 526 ? 12.577 29.937 1.404 1.00 68.50 526 SER A CA 1
ATOM 3882 C C . SER A 1 526 ? 13.515 30.183 2.592 1.00 68.50 526 SER A C 1
ATOM 3884 O O . SER A 1 526 ? 13.073 30.252 3.738 1.00 68.50 526 SER A O 1
ATOM 3886 N N . GLY A 1 527 ? 14.814 30.315 2.309 1.00 76.75 527 GLY A N 1
ATOM 3887 C CA . GLY A 1 527 ? 15.870 30.479 3.312 1.00 76.75 527 GLY A CA 1
ATOM 3888 C C . GLY A 1 527 ? 16.454 29.174 3.868 1.00 76.75 527 GLY A C 1
ATOM 3889 O O . GLY A 1 527 ? 17.460 29.231 4.564 1.00 76.75 527 GLY A O 1
ATOM 3890 N N . VAL A 1 528 ? 15.898 27.999 3.550 1.00 85.94 528 VAL A N 1
ATOM 3891 C CA . VAL A 1 528 ? 16.476 26.707 3.963 1.00 85.94 528 VAL A CA 1
ATOM 3892 C C . VAL A 1 528 ? 17.471 26.211 2.914 1.00 85.94 528 VAL A C 1
ATOM 3894 O O . VAL A 1 528 ? 17.136 26.116 1.735 1.00 85.94 528 VAL A O 1
ATOM 3897 N N . VAL A 1 529 ? 18.683 25.845 3.347 1.00 81.75 529 VAL A N 1
ATOM 3898 C CA . VAL A 1 529 ? 19.756 25.368 2.450 1.00 81.75 529 VAL A CA 1
ATOM 3899 C C . VAL A 1 529 ? 20.008 23.866 2.625 1.00 81.75 529 VAL A C 1
ATOM 3901 O O . VAL A 1 529 ? 20.022 23.114 1.649 1.00 81.75 529 VAL A O 1
ATOM 3904 N N . HIS A 1 530 ? 20.135 23.399 3.869 1.00 90.88 530 HIS A N 1
ATOM 3905 C CA . HIS A 1 530 ? 20.337 21.985 4.203 1.00 90.88 530 HIS A CA 1
ATOM 3906 C C . HIS A 1 530 ? 19.390 21.543 5.326 1.00 90.88 530 HIS A C 1
ATOM 3908 O O . HIS A 1 530 ? 18.785 22.359 6.023 1.00 90.88 530 HIS A O 1
ATOM 3914 N N . ARG A 1 531 ? 19.292 20.227 5.546 1.00 93.12 531 ARG A N 1
ATOM 3915 C CA . ARG A 1 531 ? 18.608 19.641 6.711 1.00 93.12 531 ARG A CA 1
ATOM 3916 C C . ARG A 1 531 ? 19.229 20.163 8.010 1.00 93.12 531 ARG A C 1
ATOM 3918 O O . ARG A 1 531 ? 18.503 20.612 8.897 1.00 93.12 531 ARG A O 1
ATOM 3925 N N . ILE A 1 532 ? 20.563 20.160 8.053 1.00 95.31 532 ILE A N 1
ATOM 3926 C CA . ILE A 1 532 ? 21.413 20.888 8.996 1.00 95.31 532 ILE A CA 1
ATOM 3927 C C . ILE A 1 532 ? 22.512 21.596 8.187 1.00 95.31 532 ILE A C 1
ATOM 3929 O O . ILE A 1 532 ? 23.301 20.944 7.499 1.00 95.31 532 ILE A O 1
ATOM 3933 N N . THR A 1 533 ? 22.577 22.921 8.271 1.00 94.88 533 THR A N 1
ATOM 3934 C CA . THR A 1 533 ? 23.664 23.744 7.726 1.00 94.88 533 THR A CA 1
ATOM 3935 C C . THR A 1 533 ? 24.651 24.027 8.858 1.00 94.88 533 THR A C 1
ATOM 3937 O O . THR A 1 533 ? 24.312 24.704 9.822 1.00 94.88 533 THR A O 1
ATOM 3940 N N . ALA A 1 534 ? 25.862 23.474 8.773 1.00 94.31 534 ALA A N 1
ATOM 3941 C CA . ALA A 1 534 ? 26.883 23.652 9.806 1.00 94.31 534 ALA A CA 1
ATOM 3942 C C . ALA A 1 534 ? 27.296 25.130 9.935 1.00 94.31 534 ALA A C 1
ATOM 3944 O O . ALA A 1 534 ? 27.686 25.737 8.935 1.00 94.31 534 ALA A O 1
ATOM 3945 N N . GLY A 1 535 ? 27.205 25.688 11.144 1.00 95.25 535 GLY A N 1
ATOM 3946 C CA . GLY A 1 535 ? 27.448 27.105 11.417 1.00 95.25 535 GLY A CA 1
ATOM 3947 C C . GLY A 1 535 ? 26.298 28.039 11.019 1.00 95.25 535 GLY A C 1
ATOM 3948 O O . GLY A 1 535 ? 26.498 29.249 10.992 1.00 95.25 535 GLY A O 1
ATOM 3949 N N . ASP A 1 536 ? 25.116 27.509 10.674 1.00 95.38 536 ASP A N 1
ATOM 3950 C CA . ASP A 1 536 ? 23.926 28.319 10.382 1.00 95.38 536 ASP A CA 1
ATOM 3951 C C . ASP A 1 536 ? 22.617 27.616 10.816 1.00 95.38 536 ASP A C 1
ATOM 3953 O O . ASP A 1 536 ? 21.990 26.870 10.046 1.00 95.38 536 ASP A O 1
ATOM 3957 N N . PRO A 1 537 ? 22.153 27.869 12.054 1.00 95.00 537 PRO A N 1
ATOM 3958 C CA . PRO A 1 537 ? 20.859 27.392 12.535 1.00 95.00 537 PRO A CA 1
ATOM 3959 C C . PRO A 1 537 ? 19.656 27.986 11.786 1.00 95.00 537 PRO A C 1
ATOM 3961 O O . PRO A 1 537 ? 18.615 27.336 11.710 1.00 95.00 537 PRO A O 1
ATOM 3964 N N . ALA A 1 538 ? 19.763 29.190 11.214 1.00 91.06 538 ALA A N 1
ATOM 3965 C CA . ALA A 1 538 ? 18.647 29.846 10.529 1.00 91.06 538 ALA A CA 1
ATOM 3966 C C . ALA A 1 538 ? 18.355 29.193 9.167 1.00 91.06 538 ALA A C 1
ATOM 3968 O O . ALA A 1 538 ? 17.193 28.947 8.838 1.00 91.06 538 ALA A O 1
ATOM 3969 N N . SER A 1 539 ? 19.409 28.822 8.433 1.00 91.19 539 SER A N 1
ATOM 3970 C CA . SER A 1 539 ? 19.346 28.084 7.162 1.00 91.19 539 SER A CA 1
ATOM 3971 C C . SER A 1 539 ? 19.219 26.559 7.331 1.00 91.19 539 SER A C 1
ATOM 3973 O O . SER A 1 539 ? 19.430 25.805 6.370 1.00 91.19 539 SER A O 1
ATOM 3975 N N . SER A 1 540 ? 18.913 26.080 8.543 1.00 94.50 540 SER A N 1
ATOM 3976 C CA . SER A 1 540 ? 18.789 24.657 8.884 1.00 94.50 540 SER A CA 1
ATOM 3977 C C . SER A 1 540 ? 17.329 24.211 8.975 1.00 94.50 540 SER A C 1
ATOM 3979 O O . SER A 1 540 ? 16.574 24.655 9.843 1.00 94.50 540 SER A O 1
ATOM 3981 N N . ALA A 1 541 ? 16.939 23.259 8.123 1.00 91.50 541 ALA A N 1
ATOM 3982 C CA . ALA A 1 541 ? 15.562 22.769 8.043 1.00 91.50 541 ALA A CA 1
ATOM 3983 C C . ALA A 1 541 ? 15.031 22.232 9.384 1.00 91.50 541 ALA A C 1
ATOM 3985 O O . ALA A 1 541 ? 13.867 22.447 9.711 1.00 91.50 541 ALA A O 1
ATOM 3986 N N . VAL A 1 542 ? 15.865 21.540 10.173 1.00 93.12 542 VAL A N 1
ATOM 3987 C CA . VAL A 1 542 ? 15.433 20.971 11.463 1.00 93.12 542 VAL A CA 1
ATOM 3988 C C . VAL A 1 542 ? 15.020 22.058 12.465 1.00 93.12 542 VAL A C 1
ATOM 3990 O O . VAL A 1 542 ? 13.988 21.923 13.115 1.00 93.12 542 VAL A O 1
ATOM 3993 N N . VAL A 1 543 ? 15.754 23.174 12.520 1.00 94.19 543 VAL A N 1
ATOM 3994 C CA . VAL A 1 543 ? 15.476 24.314 13.413 1.00 94.19 543 VAL A CA 1
ATOM 3995 C C . VAL A 1 543 ? 14.178 25.002 12.993 1.00 94.19 543 VAL A C 1
ATOM 3997 O O . VAL A 1 543 ? 13.283 25.199 13.815 1.00 94.19 543 VAL A O 1
ATOM 4000 N N . ARG A 1 544 ? 14.025 25.281 11.690 1.00 89.00 544 ARG A N 1
ATOM 4001 C CA . ARG A 1 544 ? 12.798 25.848 11.107 1.00 89.00 544 ARG A CA 1
ATOM 4002 C C . ARG A 1 544 ? 11.572 24.995 11.435 1.00 89.00 544 ARG A C 1
ATOM 4004 O O . ARG A 1 544 ? 10.583 25.522 11.941 1.00 89.00 544 ARG A O 1
ATOM 4011 N N . ARG A 1 545 ? 11.649 23.680 11.213 1.00 88.44 545 ARG A N 1
ATOM 4012 C CA . ARG A 1 545 ? 10.540 22.745 11.459 1.00 88.44 545 ARG A CA 1
ATOM 4013 C C . ARG A 1 545 ? 10.225 22.549 12.945 1.00 88.44 545 ARG A C 1
ATOM 4015 O O . ARG A 1 545 ? 9.060 22.367 13.283 1.00 88.44 545 ARG A O 1
ATOM 4022 N N . MET A 1 546 ? 11.223 22.623 13.828 1.00 91.75 546 MET A N 1
ATOM 4023 C CA . MET A 1 546 ? 11.015 22.588 15.282 1.00 91.75 546 MET A CA 1
ATOM 4024 C C . MET A 1 546 ? 10.348 23.861 15.825 1.00 91.75 546 MET A C 1
ATOM 4026 O O . MET A 1 546 ? 9.581 23.772 16.784 1.00 91.75 546 MET A O 1
ATOM 4030 N N . ALA A 1 547 ? 10.625 25.025 15.225 1.00 90.06 547 ALA A N 1
ATOM 4031 C CA . ALA A 1 547 ? 10.121 26.321 15.683 1.00 90.06 547 ALA A CA 1
ATOM 4032 C C . ALA A 1 547 ? 8.663 26.617 15.281 1.00 90.06 547 ALA A C 1
ATOM 4034 O O . ALA A 1 547 ? 7.956 27.294 16.024 1.00 90.06 547 ALA A O 1
ATOM 4035 N N . HIS A 1 548 ? 8.208 26.140 14.118 1.00 83.12 548 HIS A N 1
ATOM 4036 C CA . HIS A 1 548 ? 6.853 26.414 13.621 1.00 83.12 548 HIS A CA 1
ATOM 4037 C C . HIS A 1 548 ? 5.820 25.398 14.139 1.00 83.12 548 HIS A C 1
ATOM 4039 O O . HIS A 1 548 ? 6.151 24.256 14.472 1.00 83.12 548 HIS A O 1
ATOM 4045 N N . ARG A 1 549 ? 4.552 25.822 14.184 1.00 81.56 549 ARG A N 1
ATOM 4046 C CA . ARG A 1 549 ? 3.380 25.016 14.561 1.00 81.56 549 ARG A CA 1
ATOM 4047 C C . ARG A 1 549 ? 2.202 25.293 13.625 1.00 81.56 549 ARG A C 1
ATOM 4049 O O . ARG A 1 549 ? 2.230 26.288 12.902 1.00 81.56 549 ARG A O 1
ATOM 4056 N N . GLY A 1 550 ? 1.216 24.397 13.590 1.00 63.28 550 GLY A N 1
ATOM 4057 C CA . GLY A 1 550 ? 0.042 24.501 12.715 1.00 63.28 550 GLY A CA 1
ATOM 4058 C C . GLY A 1 550 ? 0.362 24.342 11.223 1.00 63.28 550 GLY A C 1
ATOM 4059 O O . GLY A 1 550 ? -0.291 24.951 10.377 1.00 63.28 550 GLY A O 1
ATOM 4060 N N . THR A 1 551 ? 1.401 23.571 10.871 1.00 63.75 551 THR A N 1
ATOM 4061 C CA . THR A 1 551 ? 1.756 23.301 9.464 1.00 63.75 551 THR A CA 1
ATOM 4062 C C . THR A 1 551 ? 2.107 21.834 9.242 1.00 63.75 551 THR A C 1
ATOM 4064 O O . THR A 1 551 ? 2.723 21.198 10.094 1.00 63.75 551 THR A O 1
ATOM 4067 N N . ARG A 1 552 ? 1.848 21.316 8.033 1.00 58.12 552 ARG A N 1
ATOM 4068 C CA . ARG A 1 552 ? 2.250 19.956 7.609 1.00 58.12 552 ARG A CA 1
ATOM 4069 C C . ARG A 1 552 ? 3.774 19.714 7.648 1.00 58.12 552 ARG A C 1
ATOM 4071 O O . ARG A 1 552 ? 4.224 18.581 7.495 1.00 58.12 552 ARG A O 1
ATOM 4078 N N . ALA A 1 553 ? 4.573 20.765 7.844 1.00 62.88 553 ALA A N 1
ATOM 4079 C CA . ALA A 1 553 ? 6.022 20.703 7.991 1.00 62.88 553 ALA A CA 1
ATOM 4080 C C . ALA A 1 553 ? 6.507 20.764 9.456 1.00 62.88 553 ALA A C 1
ATOM 4082 O O . ALA A 1 553 ? 7.712 20.690 9.672 1.00 62.88 553 ALA A O 1
ATOM 4083 N N . GLN A 1 554 ? 5.643 20.863 10.471 1.00 81.38 554 GLN A N 1
ATOM 4084 C CA . GLN A 1 554 ? 6.097 20.937 11.869 1.00 81.38 554 GLN A CA 1
ATOM 4085 C C . GLN A 1 554 ? 6.871 19.677 12.330 1.00 81.38 554 GLN A C 1
ATOM 4087 O O . GLN A 1 554 ? 6.784 18.608 11.711 1.00 81.38 554 GLN A O 1
ATOM 4092 N N . MET A 1 555 ? 7.686 19.817 13.381 1.00 81.94 555 MET A N 1
ATOM 4093 C CA . MET A 1 555 ? 8.407 18.723 14.049 1.00 81.94 555 MET A CA 1
ATOM 4094 C C . MET A 1 555 ? 8.376 18.886 15.587 1.00 81.94 555 MET A C 1
ATOM 4096 O O . MET A 1 555 ? 8.852 19.910 16.085 1.00 81.94 555 MET A O 1
ATOM 4100 N N . PRO A 1 556 ? 7.899 17.880 16.353 1.00 75.56 556 PRO A N 1
ATOM 4101 C CA . PRO A 1 556 ? 7.216 16.664 15.886 1.00 75.56 556 PRO A CA 1
ATOM 4102 C C . PRO A 1 556 ? 5.911 17.003 15.145 1.00 75.56 556 PRO A C 1
ATOM 4104 O O . PRO A 1 556 ? 5.369 18.087 15.318 1.00 75.56 556 PRO A O 1
ATOM 4107 N N . SER A 1 557 ? 5.430 16.102 14.285 1.00 66.06 557 SER A N 1
ATOM 4108 C CA . SER A 1 557 ? 4.212 16.324 13.487 1.00 66.06 557 SER A CA 1
ATOM 4109 C C . SER A 1 557 ? 2.916 16.219 14.296 1.00 66.06 557 SER A C 1
ATOM 4111 O O . SER A 1 557 ? 1.919 16.810 13.894 1.00 66.06 557 SER A O 1
ATOM 4113 N N . ILE A 1 558 ? 2.946 15.480 15.408 1.00 67.50 558 ILE A N 1
ATOM 4114 C CA . ILE A 1 558 ? 1.798 15.071 16.227 1.00 67.50 558 ILE A CA 1
ATOM 4115 C C . ILE A 1 558 ? 2.103 15.251 17.721 1.00 67.50 558 ILE A C 1
ATOM 4117 O O . ILE A 1 558 ? 3.253 15.093 18.142 1.00 67.50 558 ILE A O 1
ATOM 4121 N N . GLY A 1 559 ? 1.073 15.534 18.526 1.00 67.62 559 GLY A N 1
ATOM 4122 C CA . GLY A 1 559 ? 1.164 15.589 19.992 1.00 67.62 559 GLY A CA 1
ATOM 4123 C C . GLY A 1 559 ? 2.029 16.725 20.555 1.00 67.62 559 GLY A C 1
ATOM 4124 O O . GLY A 1 559 ? 2.660 16.538 21.599 1.00 67.62 559 GLY A O 1
ATOM 4125 N N . SER A 1 560 ? 2.116 17.854 19.842 1.00 79.38 560 SER A N 1
ATOM 4126 C CA . SER A 1 560 ? 2.713 19.099 20.335 1.00 79.38 560 SER A CA 1
ATOM 4127 C C . SER A 1 560 ? 2.310 20.302 19.480 1.00 79.38 560 SER A C 1
ATOM 4129 O O . SER A 1 560 ? 2.765 20.442 18.343 1.00 79.38 560 SER A O 1
ATOM 4131 N N . ASP A 1 561 ? 1.585 21.232 20.084 1.00 81.62 561 ASP A N 1
ATOM 4132 C CA . ASP A 1 561 ? 1.128 22.500 19.515 1.00 81.62 561 ASP A CA 1
ATOM 4133 C C . ASP A 1 561 ? 1.933 23.700 20.036 1.00 81.62 561 ASP A C 1
ATOM 4135 O O . ASP A 1 561 ? 1.797 24.823 19.546 1.00 81.62 561 ASP A O 1
ATOM 4139 N N . VAL A 1 562 ? 2.853 23.466 20.980 1.00 86.69 562 VAL A N 1
ATOM 4140 C CA . VAL A 1 562 ? 3.794 24.466 21.503 1.00 86.69 562 VAL A CA 1
ATOM 4141 C C . VAL A 1 562 ? 5.229 24.115 21.106 1.00 86.69 562 VAL A C 1
ATOM 4143 O O . VAL A 1 562 ? 5.695 22.992 21.292 1.00 86.69 562 VAL A O 1
ATOM 4146 N N . ALA A 1 563 ? 5.977 25.091 20.586 1.00 89.94 563 ALA A N 1
ATOM 4147 C CA . ALA A 1 563 ? 7.400 24.923 20.302 1.00 89.94 563 ALA A CA 1
ATOM 4148 C C . ALA A 1 563 ? 8.221 24.789 21.601 1.00 89.94 563 ALA A C 1
ATOM 4150 O O . ALA A 1 563 ? 8.190 25.679 22.455 1.00 89.94 563 ALA A O 1
ATOM 4151 N N . ASP A 1 564 ? 9.001 23.710 21.736 1.00 92.94 564 ASP A N 1
ATOM 4152 C CA . ASP A 1 564 ? 9.964 23.562 22.834 1.00 92.94 564 ASP A CA 1
ATOM 4153 C C . ASP A 1 564 ? 11.125 24.549 22.643 1.00 92.94 564 ASP A C 1
ATOM 4155 O O . ASP A 1 564 ? 12.068 24.302 21.888 1.00 92.94 564 ASP A O 1
ATOM 4159 N N . ALA A 1 565 ? 11.060 25.682 23.342 1.00 93.31 565 ALA A N 1
ATOM 4160 C CA . ALA A 1 565 ? 12.093 26.710 23.300 1.00 93.31 565 ALA A CA 1
ATOM 4161 C C . ALA A 1 565 ? 13.456 26.225 23.837 1.00 93.31 565 ALA A C 1
ATOM 4163 O O . ALA A 1 565 ? 14.491 26.723 23.393 1.00 93.31 565 ALA A O 1
ATOM 4164 N N . ALA A 1 566 ? 13.484 25.254 24.758 1.00 93.25 566 ALA A N 1
ATOM 4165 C CA . ALA A 1 566 ? 14.725 24.705 25.304 1.00 93.25 566 ALA A CA 1
ATOM 4166 C C . ALA A 1 566 ? 15.353 23.686 24.340 1.00 93.25 566 ALA A C 1
ATOM 4168 O O . ALA A 1 566 ? 16.555 23.746 24.079 1.00 93.25 566 ALA A O 1
ATOM 4169 N N . GLY A 1 567 ? 14.537 22.807 23.751 1.00 94.50 567 GLY A N 1
ATOM 4170 C CA . GLY A 1 567 ? 14.947 21.904 22.676 1.00 94.50 567 GLY A CA 1
ATOM 4171 C C . GLY A 1 567 ? 15.446 22.658 21.442 1.00 94.50 567 GLY A C 1
ATOM 4172 O O . GLY A 1 567 ? 16.500 22.330 20.894 1.00 94.50 567 GLY A O 1
ATOM 4173 N N . LEU A 1 568 ? 14.739 23.721 21.042 1.00 95.56 568 LEU A N 1
ATOM 4174 C CA . LEU A 1 568 ? 15.139 24.603 19.945 1.00 95.56 568 LEU A CA 1
ATOM 4175 C C . LEU A 1 568 ? 16.469 25.308 20.234 1.00 95.56 568 LEU A C 1
ATOM 4177 O O . LEU A 1 568 ? 17.335 25.328 19.361 1.00 95.56 568 LEU A O 1
ATOM 4181 N N . ALA A 1 569 ? 16.665 25.832 21.449 1.00 96.19 569 ALA A N 1
ATOM 4182 C CA . ALA A 1 569 ? 17.926 26.454 21.848 1.00 96.19 569 ALA A CA 1
ATOM 4183 C C . ALA A 1 569 ? 19.096 25.454 21.839 1.00 96.19 569 ALA A C 1
ATOM 4185 O O . ALA A 1 569 ? 20.142 25.759 21.271 1.00 96.19 569 ALA A O 1
ATOM 4186 N N . ALA A 1 570 ? 18.912 24.252 22.398 1.00 96.44 570 ALA A N 1
ATOM 4187 C CA . ALA A 1 570 ? 19.951 23.221 22.442 1.00 96.44 570 ALA A CA 1
ATOM 4188 C C . ALA A 1 570 ? 20.376 22.752 21.040 1.00 96.44 570 ALA A C 1
ATOM 4190 O O . ALA A 1 570 ? 21.568 22.674 20.748 1.00 96.44 570 ALA A O 1
ATOM 4191 N N . VAL A 1 571 ? 19.411 22.483 20.152 1.00 97.81 571 VAL A N 1
ATOM 4192 C CA . VAL A 1 571 ? 19.698 22.083 18.764 1.00 97.81 571 VAL A CA 1
ATOM 4193 C C . VAL A 1 571 ? 20.314 23.235 17.965 1.00 97.81 571 VAL A C 1
ATOM 4195 O O . VAL A 1 571 ? 21.223 22.993 17.176 1.00 97.81 571 VAL A O 1
ATOM 4198 N N . SER A 1 572 ? 19.884 24.481 18.188 1.00 97.44 572 SER A N 1
ATOM 4199 C CA . SER A 1 572 ? 20.458 25.645 17.495 1.00 97.44 572 SER A CA 1
ATOM 4200 C C . SER A 1 572 ? 21.906 25.913 17.910 1.00 97.44 572 SER A C 1
ATOM 4202 O O . SER A 1 572 ? 22.736 26.131 17.036 1.00 97.44 572 SER A O 1
ATOM 4204 N N . ALA A 1 573 ? 22.224 25.847 19.208 1.00 96.69 573 ALA A N 1
ATOM 4205 C CA . ALA A 1 573 ? 23.588 26.038 19.709 1.00 96.69 573 ALA A CA 1
ATOM 4206 C C . ALA A 1 573 ? 24.559 25.012 19.103 1.00 96.69 573 ALA A C 1
ATOM 4208 O O . ALA A 1 573 ? 25.534 25.393 18.459 1.00 96.69 573 ALA A O 1
ATOM 4209 N N . TRP A 1 574 ? 24.207 23.721 19.172 1.00 96.88 574 TRP A N 1
ATOM 4210 C CA . TRP A 1 574 ? 25.019 22.656 18.578 1.00 96.88 574 TRP A CA 1
ATOM 4211 C C . TRP A 1 574 ? 25.286 22.881 17.082 1.00 96.88 574 TRP A C 1
ATOM 4213 O O . TRP A 1 574 ? 26.408 22.667 16.626 1.00 96.88 574 TRP A O 1
ATOM 4223 N N . ILE A 1 575 ? 24.282 23.332 16.320 1.00 97.12 575 ILE A N 1
ATOM 4224 C CA . ILE A 1 575 ? 24.415 23.606 14.880 1.00 97.12 575 ILE A CA 1
ATOM 4225 C C . ILE A 1 575 ? 25.318 24.819 14.605 1.00 97.12 575 ILE A C 1
ATOM 4227 O O . ILE A 1 575 ? 26.096 24.770 13.652 1.00 97.12 575 ILE A O 1
ATOM 4231 N N . ASP A 1 576 ? 25.263 25.862 15.437 1.00 96.00 576 ASP A N 1
ATOM 4232 C CA . ASP A 1 576 ? 26.165 27.026 15.385 1.00 96.00 576 ASP A CA 1
ATOM 4233 C C . ASP A 1 576 ? 27.630 26.608 15.638 1.00 96.00 576 ASP A C 1
ATOM 4235 O O . ASP A 1 576 ? 28.547 27.044 14.943 1.00 96.00 576 ASP A O 1
ATOM 4239 N N . GLY A 1 577 ? 27.844 25.660 16.560 1.00 92.56 577 GLY A N 1
ATOM 4240 C CA . GLY A 1 577 ? 29.151 25.057 16.844 1.00 92.56 577 GLY A CA 1
ATOM 4241 C C . GLY A 1 577 ? 29.696 24.100 15.769 1.00 92.56 577 GLY A C 1
ATOM 4242 O O . GLY A 1 577 ? 30.888 23.765 15.795 1.00 92.56 577 GLY A O 1
ATOM 4243 N N . LEU A 1 578 ? 28.878 23.644 14.809 1.00 93.06 578 LEU A N 1
ATOM 4244 C CA . LEU A 1 578 ? 29.325 22.726 13.754 1.00 93.06 578 LEU A CA 1
ATOM 4245 C C . LEU A 1 578 ? 30.227 23.424 12.727 1.00 93.06 578 LEU A C 1
ATOM 4247 O O . LEU A 1 578 ? 29.891 24.453 12.149 1.00 93.06 578 LEU A O 1
ATOM 4251 N N . ARG A 1 579 ? 31.353 22.785 12.394 1.00 83.44 579 ARG A N 1
ATOM 4252 C CA . ARG A 1 579 ? 32.243 23.245 11.316 1.00 83.44 579 ARG A CA 1
ATOM 4253 C C . ARG A 1 579 ? 31.759 22.746 9.947 1.00 83.44 579 ARG A C 1
ATOM 4255 O O . ARG A 1 579 ? 31.418 21.566 9.840 1.00 83.44 579 ARG A O 1
ATOM 4262 N N . PRO A 1 580 ? 31.796 23.579 8.888 1.00 66.19 580 PRO A N 1
ATOM 4263 C CA . PRO A 1 580 ? 31.539 23.129 7.523 1.00 66.19 580 PRO A CA 1
ATOM 4264 C C . PRO A 1 580 ? 32.481 21.990 7.089 1.00 66.19 580 PRO A C 1
ATOM 4266 O O . PRO A 1 580 ? 33.674 22.035 7.414 1.00 66.19 580 PRO A O 1
ATOM 4269 N N . PRO A 1 581 ? 31.999 20.995 6.318 1.00 56.47 581 PRO A N 1
ATOM 4270 C CA . PRO A 1 581 ? 32.853 19.970 5.724 1.00 56.47 581 PRO A CA 1
ATOM 4271 C C . PRO A 1 581 ? 33.967 20.570 4.853 1.00 56.47 581 PRO A C 1
ATOM 4273 O O . PRO A 1 581 ? 33.755 21.532 4.107 1.00 56.47 581 PRO A O 1
ATOM 4276 N N . ALA A 1 582 ? 35.165 19.985 4.928 1.00 47.03 582 ALA A N 1
ATOM 4277 C CA . ALA A 1 582 ? 36.346 20.474 4.221 1.00 47.03 582 ALA A CA 1
ATOM 4278 C C . ALA A 1 582 ? 36.198 20.320 2.693 1.00 47.03 582 ALA A C 1
ATOM 4280 O O . ALA A 1 582 ? 36.453 19.259 2.129 1.00 47.03 582 ALA A O 1
ATOM 4281 N N . GLY A 1 583 ? 35.785 21.403 2.033 1.00 45.06 583 GLY A N 1
ATOM 4282 C CA . GLY A 1 583 ? 35.573 21.476 0.584 1.00 45.06 583 GLY A CA 1
ATOM 4283 C C . GLY A 1 583 ? 34.878 22.766 0.135 1.00 45.06 583 GLY A C 1
ATOM 4284 O O . GLY A 1 583 ? 35.164 23.272 -0.947 1.00 45.06 583 GLY A O 1
ATOM 4285 N N . ALA A 1 584 ? 34.035 23.359 0.987 1.00 40.59 584 ALA A N 1
ATOM 4286 C CA . ALA A 1 584 ? 33.312 24.602 0.703 1.00 40.59 584 ALA A CA 1
ATOM 4287 C C . ALA A 1 584 ? 34.164 25.876 0.928 1.00 40.59 584 ALA A C 1
ATOM 4289 O O . ALA A 1 584 ? 33.820 26.736 1.735 1.00 40.59 584 ALA A O 1
ATOM 4290 N N . ALA A 1 585 ? 35.292 26.006 0.221 1.00 37.56 585 ALA A N 1
ATOM 4291 C CA . ALA A 1 585 ? 36.151 27.196 0.255 1.00 37.56 585 ALA A CA 1
ATOM 4292 C C . ALA A 1 585 ? 36.149 27.907 -1.111 1.00 37.56 585 ALA A C 1
ATOM 4294 O O . ALA A 1 585 ? 36.851 27.490 -2.029 1.00 37.56 585 ALA A O 1
ATOM 4295 N N . GLY A 1 586 ? 35.355 28.977 -1.252 1.00 32.19 586 GLY A N 1
ATOM 4296 C CA . GLY A 1 586 ? 35.069 29.575 -2.564 1.00 32.19 586 GLY A CA 1
ATOM 4297 C C . GLY A 1 586 ? 34.665 31.051 -2.551 1.00 32.19 586 GLY A C 1
ATOM 4298 O O . GLY A 1 586 ? 33.589 31.382 -3.027 1.00 32.19 586 GLY A O 1
ATOM 4299 N N . GLY A 1 587 ? 35.548 31.930 -2.065 1.00 29.06 587 GLY A N 1
ATOM 4300 C CA . GLY A 1 587 ? 35.456 33.383 -2.276 1.00 29.06 587 GLY A CA 1
ATOM 4301 C C . GLY A 1 587 ? 34.498 34.130 -1.341 1.00 29.06 587 GLY A C 1
ATOM 4302 O O . GLY A 1 587 ? 33.285 34.076 -1.493 1.00 29.06 587 GLY A O 1
ATOM 4303 N N . GLY A 1 588 ? 35.057 34.911 -0.417 1.00 31.39 588 GLY A N 1
ATOM 4304 C CA . GLY A 1 588 ? 34.306 35.885 0.376 1.00 31.39 588 GLY A CA 1
ATOM 4305 C C . GLY A 1 588 ? 34.968 37.260 0.340 1.00 31.39 588 GLY A C 1
ATOM 4306 O O . GLY A 1 588 ? 36.179 37.364 0.136 1.00 31.39 588 GLY A O 1
ATOM 4307 N N . SER A 1 589 ? 34.190 38.312 0.588 1.00 31.97 589 SER A N 1
ATOM 4308 C CA . SER A 1 589 ? 34.715 39.622 0.972 1.00 31.97 589 SER A CA 1
ATOM 4309 C C . SER A 1 589 ? 33.737 40.362 1.888 1.00 31.97 589 SER A C 1
ATOM 4311 O O . SER A 1 589 ? 32.525 40.368 1.693 1.00 31.97 589 SER A O 1
ATOM 4313 N N . SER A 1 590 ? 34.296 40.960 2.934 1.00 34.59 590 SER A N 1
ATOM 4314 C CA . SER A 1 590 ? 33.612 41.743 3.963 1.00 34.59 590 SER A CA 1
ATOM 4315 C C . SER A 1 590 ? 32.921 43.003 3.427 1.00 34.59 590 SER A C 1
ATOM 4317 O O . SER A 1 590 ? 33.524 43.746 2.653 1.00 34.59 590 SER A O 1
ATOM 4319 N N . GLY A 1 591 ? 31.749 43.332 3.971 1.00 26.33 591 GLY A N 1
ATOM 4320 C CA . GLY A 1 591 ? 31.095 44.637 3.825 1.00 26.33 591 GLY A CA 1
ATOM 4321 C C . GLY A 1 591 ? 30.043 44.832 4.919 1.00 26.33 591 GLY A C 1
ATOM 4322 O O . GLY A 1 591 ? 29.402 43.866 5.323 1.00 26.33 591 GLY A O 1
ATOM 4323 N N . ALA A 1 592 ? 29.888 46.052 5.437 1.00 26.69 592 ALA A N 1
ATOM 4324 C CA . ALA A 1 592 ? 29.009 46.344 6.571 1.00 26.69 592 ALA A CA 1
ATOM 4325 C C . ALA A 1 592 ? 28.015 47.479 6.275 1.00 26.69 592 ALA A C 1
ATOM 4327 O O . ALA A 1 592 ? 28.304 48.361 5.475 1.00 26.69 592 ALA A O 1
ATOM 4328 N N . ALA A 1 593 ? 26.920 47.474 7.043 1.00 25.62 593 ALA A N 1
ATOM 4329 C CA . ALA A 1 593 ? 25.994 48.581 7.313 1.00 25.62 593 ALA A CA 1
ATOM 4330 C C . ALA A 1 593 ? 25.061 49.108 6.189 1.00 25.62 593 ALA A C 1
ATOM 4332 O O . ALA A 1 593 ? 25.482 49.705 5.211 1.00 25.62 593 ALA A O 1
ATOM 4333 N N . MET A 1 594 ? 23.759 49.020 6.501 1.00 26.11 594 MET A N 1
ATOM 4334 C CA . MET A 1 594 ? 22.727 50.072 6.393 1.00 26.11 594 MET A CA 1
ATOM 4335 C C . MET A 1 594 ? 22.333 50.731 5.045 1.00 26.11 594 MET A C 1
ATOM 4337 O O . MET A 1 594 ? 23.093 51.451 4.413 1.00 26.11 594 MET A O 1
ATOM 4341 N N . SER A 1 595 ? 21.008 50.697 4.828 1.00 25.55 595 SER A N 1
ATOM 4342 C CA . SER A 1 595 ? 20.144 51.806 4.363 1.00 25.55 595 SER A CA 1
ATOM 4343 C C . SER A 1 595 ? 19.947 52.126 2.866 1.00 25.55 595 SER A C 1
ATOM 4345 O O . SER A 1 595 ? 20.698 52.883 2.262 1.00 25.55 595 SER A O 1
ATOM 4347 N N . SER A 1 596 ? 18.701 51.856 2.436 1.00 27.03 596 SER A N 1
ATOM 4348 C CA . SER A 1 596 ? 17.791 52.794 1.730 1.00 27.03 596 SER A CA 1
ATOM 4349 C C . SER A 1 596 ? 17.907 53.030 0.205 1.00 27.03 596 SER A C 1
ATOM 4351 O O . SER A 1 596 ? 18.888 52.679 -0.433 1.00 27.03 596 SER A O 1
ATOM 4353 N N . ALA A 1 597 ? 16.855 53.680 -0.326 1.00 24.84 597 ALA A N 1
ATOM 4354 C CA . ALA A 1 597 ? 16.713 54.321 -1.646 1.00 24.84 597 ALA A CA 1
ATOM 4355 C C . ALA A 1 597 ? 16.450 53.449 -2.906 1.00 24.84 597 ALA A C 1
ATOM 4357 O O . ALA A 1 597 ? 17.336 53.131 -3.690 1.00 24.84 597 ALA A O 1
ATOM 4358 N N . SER A 1 598 ? 15.159 53.177 -3.137 1.00 27.00 598 SER A N 1
ATOM 4359 C CA . SER A 1 598 ? 14.402 53.431 -4.391 1.00 27.00 598 SER A CA 1
ATOM 4360 C C . SER A 1 598 ? 15.130 53.887 -5.680 1.00 27.00 598 SER A C 1
ATOM 4362 O O . SER A 1 598 ? 15.826 54.900 -5.639 1.00 27.00 598 SER A O 1
ATOM 4364 N N . ALA A 1 599 ? 14.751 53.330 -6.848 1.00 26.45 599 ALA A N 1
ATOM 4365 C CA . ALA A 1 599 ? 14.026 54.055 -7.928 1.00 26.45 599 ALA A CA 1
ATOM 4366 C C . ALA A 1 599 ? 13.930 53.288 -9.276 1.00 26.45 599 ALA A C 1
ATOM 4368 O O . ALA A 1 599 ? 14.835 52.569 -9.685 1.00 26.45 599 ALA A O 1
ATOM 4369 N N . SER A 1 600 ? 12.815 53.503 -9.981 1.00 26.75 600 SER A N 1
ATOM 4370 C CA . SER A 1 600 ? 12.399 52.921 -11.270 1.00 26.75 600 SER A CA 1
ATOM 4371 C C . SER A 1 600 ? 13.130 53.445 -12.523 1.00 26.75 600 SER A C 1
ATOM 4373 O O . SER A 1 600 ? 13.466 54.624 -12.583 1.00 26.75 600 SER A O 1
ATOM 4375 N N . SER A 1 601 ? 13.204 52.639 -13.597 1.00 28.38 601 SER A N 1
ATOM 4376 C CA . SER A 1 601 ? 12.731 52.971 -14.978 1.00 28.38 601 SER A CA 1
ATOM 4377 C C . SER A 1 601 ? 13.013 51.807 -15.961 1.00 28.38 601 SER A C 1
ATOM 4379 O O . SER A 1 601 ? 14.078 51.210 -15.919 1.00 28.38 601 SER A O 1
ATOM 4381 N N . VAL A 1 602 ? 12.013 51.253 -16.665 1.00 28.36 602 VAL A N 1
ATOM 4382 C CA . VAL A 1 602 ? 11.448 51.647 -17.986 1.00 28.36 602 VAL A CA 1
ATOM 4383 C C . VAL A 1 602 ? 12.416 51.503 -19.179 1.00 28.36 602 VAL A C 1
ATOM 4385 O O . VAL A 1 602 ? 13.380 52.248 -19.303 1.00 28.36 602 VAL A O 1
ATOM 4388 N N . GLY A 1 603 ? 12.066 50.614 -20.121 1.00 24.84 603 GLY A N 1
ATOM 4389 C CA . GLY A 1 603 ? 12.655 50.488 -21.464 1.00 24.84 603 GLY A CA 1
ATOM 4390 C C . GLY A 1 603 ? 11.867 49.474 -22.311 1.00 24.84 603 GLY A C 1
ATOM 4391 O O . GLY A 1 603 ? 11.602 48.373 -21.839 1.00 24.84 603 GLY A O 1
ATOM 4392 N N . ALA A 1 604 ? 11.435 49.845 -23.523 1.00 27.47 604 ALA A N 1
ATOM 4393 C CA . ALA A 1 604 ? 10.506 49.059 -24.354 1.00 27.47 604 ALA A CA 1
ATOM 4394 C C . ALA A 1 604 ? 10.770 49.232 -25.868 1.00 27.47 604 ALA A C 1
ATOM 4396 O O . ALA A 1 604 ? 11.566 50.090 -26.250 1.00 27.47 604 ALA A O 1
ATOM 4397 N N . SER A 1 605 ? 10.004 48.514 -26.713 1.00 29.64 605 SER A N 1
ATOM 4398 C CA . SER A 1 605 ? 10.100 48.437 -28.200 1.00 29.64 605 SER A CA 1
ATOM 4399 C C . SER A 1 605 ? 11.198 47.472 -28.686 1.00 29.64 605 SER A C 1
ATOM 4401 O O . SER A 1 605 ? 12.198 47.304 -28.000 1.00 29.64 605 SER A O 1
ATOM 4403 N N . SER A 1 606 ? 11.135 46.793 -29.840 1.00 29.61 606 SER A N 1
ATOM 4404 C CA . SER A 1 606 ? 10.151 46.610 -30.944 1.00 29.61 606 SER A CA 1
ATOM 4405 C C . SER A 1 606 ? 10.740 45.506 -31.864 1.00 29.61 606 SER A C 1
ATOM 4407 O O . SER A 1 606 ? 11.953 45.334 -31.828 1.00 29.61 606 SER A O 1
ATOM 4409 N N . ALA A 1 607 ? 10.113 44.772 -32.791 1.00 29.50 607 ALA A N 1
ATOM 4410 C CA . ALA A 1 607 ? 8.776 44.516 -33.359 1.00 29.50 607 ALA A CA 1
ATOM 4411 C C . ALA A 1 607 ? 9.045 43.936 -34.793 1.00 29.50 607 ALA A C 1
ATOM 4413 O O . ALA A 1 607 ? 10.188 43.984 -35.244 1.00 29.50 607 ALA A O 1
ATOM 4414 N N . SER A 1 608 ? 8.026 43.470 -35.542 1.00 28.33 608 SER A N 1
ATOM 4415 C CA . SER A 1 608 ? 8.101 42.839 -36.901 1.00 28.33 608 SER A CA 1
ATOM 4416 C C . SER A 1 608 ? 8.795 41.449 -36.953 1.00 28.33 608 SER A C 1
ATOM 4418 O O . SER A 1 608 ? 9.784 41.246 -36.264 1.00 28.33 608 SER A O 1
ATOM 4420 N N . ALA A 1 609 ? 8.314 40.374 -37.609 1.00 30.12 609 ALA A N 1
ATOM 4421 C CA . ALA A 1 609 ? 7.356 40.119 -38.715 1.00 30.12 609 ALA A CA 1
ATOM 4422 C C . ALA A 1 609 ? 7.940 40.322 -40.146 1.00 30.12 609 ALA A C 1
ATOM 4424 O O . ALA A 1 609 ? 8.816 41.155 -40.319 1.00 30.12 609 ALA A O 1
ATOM 4425 N N . SER A 1 610 ? 7.537 39.607 -41.217 1.00 30.72 610 SER A N 1
ATOM 4426 C CA . SER A 1 610 ? 6.335 38.770 -41.443 1.00 30.72 610 SER A CA 1
ATOM 4427 C C . SER A 1 610 ? 6.441 37.829 -42.674 1.00 30.72 610 SER A C 1
ATOM 4429 O O . SER A 1 610 ? 7.124 38.183 -43.627 1.00 30.72 610 SER A O 1
ATOM 4431 N N . SER A 1 611 ? 5.612 36.766 -42.720 1.00 31.42 611 SER A N 1
ATOM 4432 C CA . SER A 1 611 ? 5.041 36.107 -43.935 1.00 31.42 611 SER A CA 1
ATOM 4433 C C . SER A 1 611 ? 5.993 35.453 -44.978 1.00 31.42 611 SER A C 1
ATOM 4435 O O . SER A 1 611 ? 7.195 35.669 -44.955 1.00 31.42 611 SER A O 1
ATOM 4437 N N . GLY A 1 612 ? 5.537 34.589 -45.901 1.00 27.48 612 GLY A N 1
ATOM 4438 C CA . GLY A 1 612 ? 4.166 34.151 -46.224 1.00 27.48 612 GLY A CA 1
ATOM 4439 C C . GLY A 1 612 ? 4.113 32.817 -47.003 1.00 27.48 612 GLY A C 1
ATOM 4440 O O . GLY A 1 612 ? 5.127 32.143 -47.150 1.00 27.48 612 GLY A O 1
ATOM 4441 N N . ALA A 1 613 ? 2.920 32.416 -47.462 1.00 31.50 613 ALA A N 1
ATOM 4442 C CA . ALA A 1 613 ? 2.624 31.059 -47.951 1.00 31.50 613 ALA A CA 1
ATOM 4443 C C . ALA A 1 613 ? 2.498 30.924 -49.487 1.00 31.50 613 ALA A C 1
ATOM 4445 O O . ALA A 1 613 ? 2.326 31.908 -50.203 1.00 31.50 613 ALA A O 1
ATOM 4446 N N . GLY A 1 614 ? 2.496 29.677 -49.974 1.00 26.83 614 GLY A N 1
ATOM 4447 C CA . GLY A 1 614 ? 2.157 29.282 -51.348 1.00 26.83 614 GLY A CA 1
ATOM 4448 C C . GLY A 1 614 ? 1.830 27.782 -51.413 1.00 26.83 614 GLY A C 1
ATOM 4449 O O . GLY A 1 614 ? 2.360 27.015 -50.614 1.00 26.83 614 GLY A O 1
ATOM 4450 N N . ALA A 1 615 ? 0.933 27.359 -52.311 1.00 30.92 615 ALA A N 1
ATOM 4451 C CA . ALA A 1 615 ? 0.396 25.992 -52.335 1.00 30.92 615 ALA A CA 1
ATOM 4452 C C . ALA A 1 615 ? 0.136 25.466 -53.759 1.00 30.92 615 ALA A C 1
ATOM 4454 O O . ALA A 1 615 ? -0.136 26.252 -54.664 1.00 30.92 615 ALA A O 1
ATOM 4455 N N . GLY A 1 616 ? 0.107 24.133 -53.911 1.00 26.41 616 GLY A N 1
ATOM 4456 C CA . GLY A 1 616 ? -0.622 23.454 -54.990 1.00 26.41 616 GLY A CA 1
ATOM 4457 C C . GLY A 1 616 ? 0.100 22.304 -55.708 1.00 26.41 616 GLY A C 1
ATOM 4458 O O . GLY A 1 616 ? 1.208 22.478 -56.199 1.00 26.41 616 GLY A O 1
ATOM 4459 N N . GLY A 1 617 ? -0.619 21.189 -55.902 1.00 25.48 617 GLY A N 1
ATOM 4460 C CA . GLY A 1 617 ? -0.659 20.536 -57.220 1.00 25.48 617 GLY A CA 1
ATOM 4461 C C . GLY A 1 617 ? -0.177 19.082 -57.372 1.00 25.48 617 GLY A C 1
ATOM 4462 O O . GLY A 1 617 ? 1.017 18.830 -57.417 1.00 25.48 617 GLY A O 1
ATOM 4463 N N . ALA A 1 618 ? -1.149 18.215 -57.689 1.00 28.14 618 ALA A N 1
ATOM 4464 C CA . ALA A 1 618 ? -1.085 17.090 -58.641 1.00 28.14 618 ALA A CA 1
ATOM 4465 C C . ALA A 1 618 ? -0.402 15.739 -58.290 1.00 28.14 618 ALA A C 1
ATOM 4467 O O . ALA A 1 618 ? 0.713 15.653 -57.792 1.00 28.14 618 ALA A O 1
ATOM 4468 N N . ASP A 1 619 ? -1.111 14.687 -58.713 1.00 33.41 619 ASP A N 1
ATOM 4469 C CA . ASP A 1 619 ? -0.742 13.277 -58.941 1.00 33.41 619 ASP A CA 1
ATOM 4470 C C . ASP A 1 619 ? -1.265 12.942 -60.367 1.00 33.41 619 ASP A C 1
ATOM 4472 O O . ASP A 1 619 ? -2.254 13.576 -60.776 1.00 33.41 619 ASP A O 1
ATOM 4476 N N . PRO A 1 620 ? -0.619 12.080 -61.193 1.00 43.62 620 PRO A N 1
ATOM 4477 C CA . PRO A 1 620 ? -1.155 10.710 -61.334 1.00 43.62 620 PRO A CA 1
ATOM 4478 C C . PRO A 1 620 ? -0.171 9.585 -61.777 1.00 43.62 620 PRO A C 1
ATOM 4480 O O . PRO A 1 620 ? 0.411 9.640 -62.860 1.00 43.62 620 PRO A O 1
ATOM 4483 N N . GLY A 1 621 ? -0.232 8.436 -61.091 1.00 28.16 621 GLY A N 1
ATOM 4484 C CA . GLY A 1 621 ? -0.797 7.205 -61.694 1.00 28.16 621 GLY A CA 1
ATOM 4485 C C . GLY A 1 621 ? 0.068 6.114 -62.386 1.00 28.16 621 GLY A C 1
ATOM 4486 O O . GLY A 1 621 ? 1.205 6.303 -62.803 1.00 28.16 621 GLY A O 1
ATOM 4487 N N . THR A 1 622 ? -0.603 4.963 -62.608 1.00 30.42 622 THR A N 1
ATOM 4488 C CA . THR A 1 622 ? -0.214 3.715 -63.336 1.00 30.42 622 THR A CA 1
ATOM 4489 C C . THR A 1 622 ? 0.790 2.753 -62.654 1.00 30.42 622 THR A C 1
ATOM 4491 O O . THR A 1 622 ? 1.760 3.192 -62.056 1.00 30.42 622 THR A O 1
ATOM 4494 N N . GLY A 1 623 ? 0.628 1.414 -62.708 1.00 27.33 623 GLY A N 1
ATOM 4495 C CA . GLY A 1 623 ? -0.510 0.598 -63.188 1.00 27.33 623 GLY A CA 1
ATOM 4496 C C . GLY A 1 623 ? -0.269 -0.938 -63.186 1.00 27.33 623 GLY A C 1
ATOM 4497 O O . GLY A 1 623 ? 0.868 -1.373 -63.073 1.00 27.33 623 GLY A O 1
ATOM 4498 N N . SER A 1 624 ? -1.352 -1.728 -63.337 1.00 29.78 624 SER A N 1
ATOM 4499 C CA . SER A 1 624 ? -1.471 -3.105 -63.911 1.00 29.78 624 SER A CA 1
ATOM 4500 C C . SER A 1 624 ? -0.361 -4.160 -63.653 1.00 29.78 624 SER A C 1
ATOM 4502 O O . SER A 1 624 ? 0.747 -4.020 -64.151 1.00 29.78 624 SER A O 1
ATOM 4504 N N . SER A 1 625 ? -0.597 -5.358 -63.083 1.00 29.30 625 SER A N 1
ATOM 4505 C CA . SER A 1 625 ? -1.309 -6.543 -63.661 1.00 29.30 625 SER A CA 1
ATOM 4506 C C . SER A 1 625 ? -0.676 -7.852 -63.093 1.00 29.30 625 SER A C 1
ATOM 4508 O O . SER A 1 625 ? 0.399 -7.754 -62.514 1.00 29.30 625 SER A O 1
ATOM 4510 N N . SER A 1 626 ? -1.165 -9.102 -63.240 1.00 30.45 626 SER A N 1
ATOM 4511 C CA . SER A 1 626 ? -2.509 -9.719 -63.401 1.00 30.45 626 SER A CA 1
ATOM 4512 C C . SER A 1 626 ? -2.404 -11.275 -63.297 1.00 30.45 626 SER A C 1
ATOM 4514 O O . SER A 1 626 ? -1.301 -11.811 -63.248 1.00 30.45 626 SER A O 1
ATOM 4516 N N . SER A 1 627 ? -3.543 -11.995 -63.361 1.00 30.72 627 SER A N 1
ATOM 4517 C CA . SER A 1 627 ? -3.706 -13.473 -63.515 1.00 30.72 627 SER A CA 1
ATOM 4518 C C . SER A 1 627 ? -3.362 -14.401 -62.320 1.00 30.72 627 SER A C 1
ATOM 4520 O O . SER A 1 627 ? -2.511 -14.075 -61.505 1.00 30.72 627 SER A O 1
ATOM 4522 N N . GLY A 1 628 ? -4.000 -15.576 -62.150 1.00 28.52 628 GLY A N 1
ATOM 4523 C CA . GLY A 1 628 ? -5.259 -16.052 -62.763 1.00 28.52 628 GLY A CA 1
ATOM 4524 C C . GLY A 1 628 ? -5.487 -17.583 -62.755 1.00 28.52 628 GLY A C 1
ATOM 4525 O O . GLY A 1 628 ? -4.642 -18.311 -63.256 1.00 28.52 628 GLY A O 1
ATOM 4526 N N . ALA A 1 629 ? -6.682 -18.029 -62.314 1.00 30.66 629 ALA A N 1
ATOM 4527 C CA . ALA A 1 629 ? -7.240 -19.406 -62.393 1.00 30.66 629 ALA A CA 1
ATOM 4528 C C . ALA A 1 629 ? -6.470 -20.539 -61.650 1.00 30.66 629 ALA A C 1
ATOM 4530 O O . ALA A 1 629 ? -5.299 -20.402 -61.329 1.00 30.66 629 ALA A O 1
ATOM 4531 N N . GLY A 1 630 ? -7.061 -21.699 -61.315 1.00 27.61 630 GLY A N 1
ATOM 4532 C CA . GLY A 1 630 ? -8.470 -22.136 -61.367 1.00 27.61 630 GLY A CA 1
ATOM 4533 C C . GLY A 1 630 ? -8.614 -23.659 -61.599 1.00 27.61 630 GLY A C 1
ATOM 4534 O O . GLY A 1 630 ? -7.877 -24.220 -62.401 1.00 27.61 630 GLY A O 1
ATOM 4535 N N . GLY A 1 631 ? -9.559 -24.336 -60.928 1.00 28.42 631 GLY A N 1
ATOM 4536 C CA . GLY A 1 631 ? -9.827 -25.782 -61.100 1.00 28.42 631 GLY A CA 1
ATOM 4537 C C . GLY A 1 631 ? -10.463 -26.438 -59.862 1.00 28.42 631 GLY A C 1
ATOM 4538 O O . GLY A 1 631 ? -10.286 -25.934 -58.757 1.00 28.42 631 GLY A O 1
ATOM 4539 N N . ALA A 1 632 ? -11.234 -27.525 -60.026 1.00 30.05 632 ALA A N 1
ATOM 4540 C CA . ALA A 1 632 ? -12.034 -28.123 -58.943 1.00 30.05 632 ALA A CA 1
ATOM 4541 C C . ALA A 1 632 ? -12.335 -29.629 -59.125 1.00 30.05 632 ALA A C 1
ATOM 4543 O O . ALA A 1 632 ? -12.337 -30.124 -60.250 1.00 30.05 632 ALA A O 1
ATOM 4544 N N . GLY A 1 633 ? -12.723 -30.303 -58.029 1.00 27.89 633 GLY A N 1
ATOM 4545 C CA . GLY A 1 633 ? -13.598 -31.491 -58.052 1.00 27.89 633 GLY A CA 1
ATOM 4546 C C . GLY A 1 633 ? -13.046 -32.802 -57.461 1.00 27.89 633 GLY A C 1
ATOM 4547 O O . GLY A 1 633 ? -11.870 -33.114 -57.603 1.00 27.89 633 GLY A O 1
ATOM 4548 N N . GLY A 1 634 ? -13.944 -33.607 -56.869 1.00 28.02 634 GLY A N 1
ATOM 4549 C CA . GLY A 1 634 ? -13.715 -35.016 -56.489 1.00 28.02 634 GLY A CA 1
ATOM 4550 C C . GLY A 1 634 ? -13.639 -35.289 -54.977 1.00 28.02 634 GLY A C 1
ATOM 4551 O O . GLY A 1 634 ? -13.007 -34.539 -54.241 1.00 28.02 634 GLY A O 1
ATOM 4552 N N . ALA A 1 635 ? -14.282 -36.366 -54.501 1.00 32.81 635 ALA A N 1
ATOM 4553 C CA . ALA A 1 635 ? -14.327 -36.741 -53.080 1.00 32.81 635 ALA A CA 1
ATOM 4554 C C . ALA A 1 635 ? -14.436 -38.266 -52.859 1.00 32.81 635 ALA A C 1
ATOM 4556 O O . ALA A 1 635 ? -15.017 -38.965 -53.689 1.00 32.81 635 ALA A O 1
ATOM 4557 N N . GLY A 1 636 ? -13.965 -38.757 -51.700 1.00 28.67 636 GLY A N 1
ATOM 4558 C CA . GLY A 1 636 ? -14.318 -40.079 -51.149 1.00 28.67 636 GLY A CA 1
ATOM 4559 C C . GLY A 1 636 ? -13.227 -40.777 -50.312 1.00 28.67 636 GLY A C 1
ATOM 4560 O O . GLY A 1 636 ? -12.074 -40.808 -50.722 1.00 28.67 636 GLY A O 1
ATOM 4561 N N . GLY A 1 637 ? -13.608 -41.419 -49.192 1.00 28.06 637 GLY A N 1
ATOM 4562 C CA . GLY A 1 637 ? -12.899 -42.632 -48.719 1.00 28.06 637 GLY A CA 1
ATOM 4563 C C . GLY A 1 637 ? -12.101 -42.637 -47.396 1.00 28.06 637 GLY A C 1
ATOM 4564 O O . GLY A 1 637 ? -10.965 -43.082 -47.401 1.00 28.06 637 GLY A O 1
ATOM 4565 N N . ALA A 1 638 ? -12.706 -42.238 -46.272 1.00 27.78 638 ALA A N 1
ATOM 4566 C CA . ALA A 1 638 ? -12.521 -42.809 -44.914 1.00 27.78 638 ALA A CA 1
ATOM 4567 C C . ALA A 1 638 ? -11.121 -43.232 -44.350 1.00 27.78 638 ALA A C 1
ATOM 4569 O O . ALA A 1 638 ? -10.652 -44.330 -44.616 1.00 27.78 638 ALA A O 1
ATOM 4570 N N . SER A 1 639 ? -10.662 -42.470 -43.336 1.00 30.08 639 SER A N 1
ATOM 4571 C CA . SER A 1 639 ? -10.158 -42.917 -42.002 1.00 30.08 639 SER A CA 1
ATOM 4572 C C . SER A 1 639 ? -8.921 -43.839 -41.825 1.00 30.08 639 SER A C 1
ATOM 4574 O O . SER A 1 639 ? -8.710 -44.764 -42.599 1.00 30.08 639 SER A O 1
ATOM 4576 N N . PRO A 1 640 ? -8.219 -43.776 -40.666 1.00 44.16 640 PRO A N 1
ATOM 4577 C CA . PRO A 1 640 ? -7.972 -42.635 -39.775 1.00 44.16 640 PRO A CA 1
ATOM 4578 C C . PRO A 1 640 ? -6.464 -42.463 -39.483 1.00 44.16 640 PRO A C 1
ATOM 4580 O O . PRO A 1 640 ? -5.834 -43.331 -38.878 1.00 44.16 640 PRO A O 1
ATOM 4583 N N . GLY A 1 641 ? -5.868 -41.322 -39.832 1.00 32.38 641 GLY A N 1
ATOM 4584 C CA . GLY A 1 641 ? -4.455 -41.077 -39.533 1.00 32.38 641 GLY A CA 1
ATOM 4585 C C . GLY A 1 641 ? -4.056 -39.611 -39.639 1.00 32.38 641 GLY A C 1
ATOM 4586 O O . GLY A 1 641 ? -4.615 -38.883 -40.449 1.00 32.38 641 GLY A O 1
ATOM 4587 N N . GLY A 1 642 ? -3.091 -39.212 -38.802 1.00 38.59 642 GLY A N 1
ATOM 4588 C CA . GLY A 1 642 ? -2.317 -37.970 -38.908 1.00 38.59 642 GLY A CA 1
ATOM 4589 C C . GLY A 1 642 ? -3.115 -36.704 -39.222 1.00 38.59 642 GLY A C 1
ATOM 4590 O O . GLY A 1 642 ? -3.138 -36.269 -40.368 1.00 38.59 642 GLY A O 1
ATOM 4591 N N . GLY A 1 643 ? -3.690 -36.063 -38.200 1.00 29.80 643 GLY A N 1
ATOM 4592 C CA . GLY A 1 643 ? -4.272 -34.725 -38.333 1.00 29.80 643 GLY A CA 1
ATOM 4593 C C . GLY A 1 643 ? -3.207 -33.673 -38.653 1.00 29.80 643 GLY A C 1
ATOM 4594 O O . GLY A 1 643 ? -2.713 -32.994 -37.756 1.00 29.80 643 GLY A O 1
ATOM 4595 N N . SER A 1 644 ? -2.848 -33.543 -39.931 1.00 38.12 644 SER A N 1
ATOM 4596 C CA . SER A 1 644 ? -1.983 -32.487 -40.448 1.00 38.12 644 SER A CA 1
ATOM 4597 C C . SER A 1 644 ? -2.697 -31.144 -40.302 1.00 38.12 644 SER A C 1
ATOM 4599 O O . SER A 1 644 ? -3.511 -30.769 -41.148 1.00 38.12 644 SER A O 1
ATOM 4601 N N . GLY A 1 645 ? -2.425 -30.438 -39.203 1.00 38.34 645 GLY A N 1
ATOM 4602 C CA . GLY A 1 645 ? -2.987 -29.115 -38.963 1.00 38.34 645 GLY A CA 1
ATOM 4603 C C . GLY A 1 645 ? -2.641 -28.185 -40.122 1.00 38.34 645 GLY A C 1
ATOM 4604 O O . GLY A 1 645 ? -1.465 -28.020 -40.450 1.00 38.34 645 GLY A O 1
ATOM 4605 N N . GLY A 1 646 ? -3.661 -27.593 -40.748 1.00 42.84 646 GLY A N 1
ATOM 4606 C CA . GLY A 1 646 ? -3.456 -26.571 -41.768 1.00 42.84 646 GLY A CA 1
ATOM 4607 C C . GLY A 1 646 ? -2.623 -25.439 -41.175 1.00 42.84 646 GLY A C 1
ATOM 4608 O O . GLY A 1 646 ? -2.992 -24.880 -40.142 1.00 42.84 646 GLY A O 1
ATOM 4609 N N . ALA A 1 647 ? -1.473 -25.144 -41.783 1.00 56.56 647 ALA A N 1
ATOM 4610 C CA . ALA A 1 647 ? -0.531 -24.177 -41.238 1.00 56.56 647 ALA A CA 1
ATOM 4611 C C . ALA A 1 647 ? -1.172 -22.781 -41.203 1.00 56.56 647 ALA A C 1
ATOM 4613 O O . ALA A 1 647 ? -1.374 -22.156 -42.242 1.00 56.56 647 ALA A O 1
ATOM 4614 N N . CYS A 1 648 ? -1.505 -22.303 -40.003 1.00 69.75 648 CYS A N 1
ATOM 4615 C CA . CYS A 1 648 ? -2.156 -21.014 -39.804 1.00 69.75 648 CYS A CA 1
ATOM 4616 C C . CYS A 1 648 ? -1.278 -19.860 -40.305 1.00 69.75 648 CYS A C 1
ATOM 4618 O O . CYS A 1 648 ? -0.297 -19.476 -39.661 1.00 69.75 648 CYS A O 1
ATOM 4620 N N . SER A 1 649 ? -1.655 -19.291 -41.449 1.00 65.94 649 SER A N 1
ATOM 4621 C CA . SER A 1 649 ? -0.982 -18.162 -42.085 1.00 65.94 649 SER A CA 1
ATOM 4622 C C . SER A 1 649 ? -1.330 -16.844 -41.381 1.00 65.94 649 SER A C 1
ATOM 4624 O O . SER A 1 649 ? -2.214 -16.111 -41.821 1.00 65.94 649 SER A O 1
ATOM 4626 N N . GLY A 1 650 ? -0.634 -16.552 -40.279 1.00 79.88 650 GLY A N 1
ATOM 4627 C CA . GLY A 1 650 ? -0.721 -15.278 -39.556 1.00 79.88 650 GLY A CA 1
ATOM 4628 C C . GLY A 1 650 ? -1.412 -15.367 -38.192 1.00 79.88 650 GLY A C 1
ATOM 4629 O O . GLY A 1 650 ? -1.231 -16.338 -37.451 1.00 79.88 650 GLY A O 1
ATOM 4630 N N . VAL A 1 651 ? -2.147 -14.310 -37.844 1.00 86.88 651 VAL A N 1
ATOM 4631 C CA . VAL A 1 651 ? -2.967 -14.183 -36.629 1.00 86.88 651 VAL A CA 1
ATOM 4632 C C . VAL A 1 651 ? -4.442 -14.297 -37.053 1.00 86.88 651 VAL A C 1
ATOM 4634 O O . VAL A 1 651 ? -4.818 -13.668 -38.044 1.00 86.88 651 VAL A O 1
ATOM 4637 N N . PRO A 1 652 ? -5.280 -15.111 -36.384 1.00 89.75 652 PRO A N 1
ATOM 4638 C CA . PRO A 1 652 ? -6.712 -15.179 -36.686 1.00 89.75 652 PRO A CA 1
ATOM 4639 C C . PRO A 1 652 ? -7.417 -13.889 -36.248 1.00 89.75 652 PRO A C 1
ATOM 4641 O O . PRO A 1 652 ? -6.937 -13.212 -35.345 1.00 89.75 652 PRO A O 1
ATOM 4644 N N . ARG A 1 653 ? -8.582 -13.576 -36.830 1.00 91.25 653 ARG A N 1
ATOM 4645 C CA . ARG A 1 653 ? -9.371 -12.419 -36.381 1.00 91.25 653 ARG A CA 1
ATOM 4646 C C . ARG A 1 653 ? -9.949 -12.675 -34.981 1.00 91.25 653 ARG A C 1
ATOM 4648 O O . ARG A 1 653 ? -10.611 -13.694 -34.786 1.00 91.25 653 ARG A O 1
ATOM 4655 N N . LEU A 1 654 ? -9.717 -11.769 -34.031 1.00 94.06 654 LEU A N 1
ATOM 4656 C CA . LEU A 1 654 ? -10.091 -11.914 -32.612 1.00 94.06 654 LEU A CA 1
ATOM 4657 C C . LEU A 1 654 ? -11.210 -10.954 -32.185 1.00 94.06 654 LEU A C 1
ATOM 4659 O O . LEU A 1 654 ? -11.428 -9.921 -32.818 1.00 94.06 654 LEU A O 1
ATOM 4663 N N . LYS A 1 655 ? -11.918 -11.292 -31.102 1.00 93.31 655 LYS A N 1
ATOM 4664 C CA . LYS A 1 655 ? -12.875 -10.431 -30.387 1.00 93.31 655 LYS A CA 1
ATOM 4665 C C . LYS A 1 655 ? -12.785 -10.640 -28.873 1.00 93.31 655 LYS A C 1
ATOM 4667 O O . LYS A 1 655 ? -12.288 -11.665 -28.412 1.00 93.31 655 LYS A O 1
ATOM 4672 N N . LEU A 1 656 ? -13.319 -9.686 -28.117 1.00 94.44 656 LEU A N 1
ATOM 4673 C CA . LEU A 1 656 ? -13.562 -9.815 -26.682 1.00 94.44 656 LEU A CA 1
ATOM 4674 C C . LEU A 1 656 ? -15.023 -10.215 -26.432 1.00 94.44 656 LEU A C 1
ATOM 4676 O O . LEU A 1 656 ? -15.942 -9.538 -26.891 1.00 94.44 656 LEU A O 1
ATOM 4680 N N . THR A 1 657 ? -15.233 -11.298 -25.685 1.00 94.88 657 THR A N 1
ATOM 4681 C CA . THR A 1 657 ? -16.551 -11.763 -25.226 1.00 94.88 657 THR A CA 1
ATOM 4682 C C . THR A 1 657 ? -16.652 -11.536 -23.722 1.00 94.88 657 THR A C 1
ATOM 4684 O O . THR A 1 657 ? -15.878 -12.114 -22.963 1.00 94.88 657 THR A O 1
ATOM 4687 N N . GLN A 1 658 ? -17.583 -10.697 -23.269 1.00 93.44 658 GLN A N 1
ATOM 4688 C CA . GLN A 1 658 ? -17.741 -10.381 -21.844 1.00 93.44 658 GLN A CA 1
ATOM 4689 C C . GLN A 1 658 ? -18.211 -11.616 -21.062 1.00 93.44 658 GLN A C 1
ATOM 4691 O O . GLN A 1 658 ? -19.186 -12.256 -21.455 1.00 93.44 658 GLN A O 1
ATOM 4696 N N . ILE A 1 659 ? -17.528 -11.941 -19.961 1.00 94.31 659 ILE A N 1
ATOM 4697 C CA . ILE A 1 659 ? -17.888 -13.053 -19.062 1.00 94.31 659 ILE A CA 1
ATOM 4698 C C . ILE A 1 659 ? -18.307 -12.583 -17.662 1.00 94.31 659 ILE A C 1
ATOM 4700 O O . ILE A 1 659 ? -19.041 -13.290 -16.978 1.00 94.31 659 ILE A O 1
ATOM 4704 N N . ALA A 1 660 ? -17.876 -11.393 -17.237 1.00 93.19 660 ALA A N 1
ATOM 4705 C CA . ALA A 1 660 ? -18.312 -10.757 -15.997 1.00 93.19 660 ALA A CA 1
ATOM 4706 C C . ALA A 1 660 ? -18.233 -9.228 -16.107 1.00 93.19 660 ALA A C 1
ATOM 4708 O O . ALA A 1 660 ? -17.492 -8.687 -16.929 1.00 93.19 660 ALA A O 1
ATOM 4709 N N . SER A 1 661 ? -19.002 -8.539 -15.268 1.00 91.94 661 SER A N 1
ATOM 4710 C CA . SER A 1 661 ? -19.051 -7.076 -15.171 1.00 91.94 661 SER A CA 1
ATOM 4711 C C . SER A 1 661 ? -19.615 -6.646 -13.821 1.00 91.94 661 SER A C 1
ATOM 4713 O O . SER A 1 661 ? -20.364 -7.406 -13.207 1.00 91.94 661 SER A O 1
ATOM 4715 N N . GLY A 1 662 ? -19.312 -5.419 -13.396 1.00 85.44 662 GLY A N 1
ATOM 4716 C CA . GLY A 1 662 ? -19.722 -4.898 -12.087 1.00 85.44 662 GLY A CA 1
ATOM 4717 C C . GLY A 1 662 ? -18.788 -5.311 -10.946 1.00 85.44 662 GLY A C 1
ATOM 4718 O O . GLY A 1 662 ? -19.222 -5.350 -9.800 1.00 85.44 662 GLY A O 1
ATOM 4719 N N . LEU A 1 663 ? -17.536 -5.638 -11.275 1.00 89.12 663 LEU A N 1
ATOM 4720 C CA . LEU A 1 663 ? -16.456 -5.918 -10.329 1.00 89.12 663 LEU A CA 1
ATOM 4721 C C . LEU A 1 663 ? -15.818 -4.605 -9.842 1.00 89.12 663 LEU A C 1
ATOM 4723 O O . LEU A 1 663 ? -15.761 -3.623 -10.585 1.00 89.12 663 LEU A O 1
ATOM 4727 N N . GLU A 1 664 ? -15.304 -4.587 -8.618 1.00 86.62 664 GLU A N 1
ATOM 4728 C CA . GLU A 1 664 ? -14.727 -3.394 -7.983 1.00 86.62 664 GLU A CA 1
ATOM 4729 C C . GLU A 1 664 ? -13.209 -3.311 -8.231 1.00 86.62 664 GLU A C 1
ATOM 4731 O O . GLU A 1 664 ? -12.409 -3.959 -7.559 1.00 86.62 664 GLU A O 1
ATOM 4736 N N . ALA A 1 665 ? -12.808 -2.523 -9.239 1.00 88.62 665 ALA A N 1
ATOM 4737 C CA . ALA A 1 665 ? -11.413 -2.318 -9.655 1.00 88.62 665 ALA A CA 1
ATOM 4738 C C . ALA A 1 665 ? -10.595 -3.632 -9.754 1.00 88.62 665 ALA A C 1
ATOM 4740 O O . ALA A 1 665 ? -9.628 -3.822 -9.007 1.00 88.62 665 ALA A O 1
ATOM 4741 N N . PRO A 1 666 ? -10.979 -4.575 -10.637 1.00 93.62 666 PRO A N 1
ATOM 4742 C CA . PRO A 1 666 ? -10.337 -5.878 -10.702 1.00 93.62 666 PRO A CA 1
ATOM 4743 C C . PRO A 1 666 ? -8.923 -5.778 -11.298 1.00 93.62 666 PRO A C 1
ATOM 4745 O O . PRO A 1 666 ? -8.701 -5.111 -12.309 1.00 93.62 666 PRO A O 1
ATOM 4748 N N . LEU A 1 667 ? -7.963 -6.467 -10.676 1.00 93.69 667 LEU A N 1
ATOM 4749 C CA . LEU A 1 667 ? -6.536 -6.405 -11.021 1.00 93.69 667 LEU A CA 1
ATOM 4750 C C . LEU A 1 667 ? -5.939 -7.733 -11.493 1.00 93.69 667 LEU A C 1
ATOM 4752 O O . LEU A 1 667 ? -4.847 -7.725 -12.054 1.00 93.69 667 LEU A O 1
ATOM 4756 N N . PHE A 1 668 ? -6.584 -8.879 -11.275 1.00 96.69 668 PHE A N 1
ATOM 4757 C CA . PHE A 1 668 ? -6.028 -10.177 -11.682 1.00 96.69 668 PHE A CA 1
ATOM 4758 C C . PHE A 1 668 ? -7.116 -11.240 -11.854 1.00 96.69 668 PHE A C 1
ATOM 4760 O O . PHE A 1 668 ? -8.124 -11.196 -11.151 1.00 96.69 668 PHE A O 1
ATOM 4767 N N . LEU A 1 669 ? -6.894 -12.212 -12.745 1.00 97.38 669 LEU A N 1
ATOM 4768 C CA . LEU A 1 669 ? -7.726 -13.409 -12.896 1.00 97.38 669 LEU A CA 1
ATOM 4769 C C . LEU A 1 669 ? -6.840 -14.652 -12.989 1.00 97.38 669 LEU A C 1
ATOM 4771 O O . LEU A 1 669 ? -5.879 -14.679 -13.755 1.00 97.38 669 LEU A O 1
ATOM 4775 N N . THR A 1 670 ? -7.193 -15.706 -12.254 1.00 97.38 670 THR A N 1
ATOM 4776 C CA . THR A 1 670 ? -6.521 -17.012 -12.339 1.00 97.38 670 THR A CA 1
ATOM 4777 C C . THR A 1 670 ? -7.479 -18.167 -12.027 1.00 97.38 670 THR A C 1
ATOM 4779 O O . THR A 1 670 ? -8.580 -17.955 -11.518 1.00 97.38 670 THR A O 1
ATOM 4782 N N . SER A 1 671 ? -7.079 -19.400 -12.340 1.00 96.94 671 SER A N 1
ATOM 4783 C CA . SER A 1 671 ? -7.814 -20.632 -12.010 1.00 96.94 671 SER A CA 1
ATOM 4784 C C . SER A 1 671 ? -6.890 -21.650 -11.336 1.00 96.94 671 SER A C 1
ATOM 4786 O O . SER A 1 671 ? -5.710 -21.724 -11.688 1.00 96.94 671 SER A O 1
ATOM 4788 N N . PRO A 1 672 ? -7.386 -22.479 -10.403 1.00 96.56 672 PRO A N 1
ATOM 4789 C CA . PRO A 1 672 ? -6.586 -23.554 -9.841 1.00 96.56 672 PRO A CA 1
ATOM 4790 C C . PRO A 1 672 ? -6.188 -24.602 -10.897 1.00 96.56 672 PRO A C 1
ATOM 4792 O O . PRO A 1 672 ? -6.970 -24.883 -11.810 1.00 96.56 672 PRO A O 1
ATOM 4795 N N . PRO A 1 673 ? -5.015 -25.250 -10.767 1.00 93.88 673 PRO A N 1
ATOM 4796 C CA . PRO A 1 673 ? -4.582 -26.300 -11.687 1.00 93.88 673 PRO A CA 1
ATOM 4797 C C . PRO A 1 673 ? -5.628 -27.413 -11.866 1.00 93.88 673 PRO A C 1
ATOM 4799 O O . PRO A 1 673 ? -5.986 -28.112 -10.919 1.00 93.88 673 PRO A O 1
ATOM 4802 N N . GLY A 1 674 ? -6.117 -27.568 -13.100 1.00 93.56 674 GLY A N 1
ATOM 4803 C CA . GLY A 1 674 ? -7.135 -28.554 -13.484 1.00 93.56 674 GLY A CA 1
ATOM 4804 C C . GLY A 1 674 ? -8.594 -28.174 -13.184 1.00 93.56 674 GLY A C 1
ATOM 4805 O O . GLY A 1 674 ? -9.495 -28.887 -13.626 1.00 93.56 674 GLY A O 1
ATOM 4806 N N . ASP A 1 675 ? -8.854 -27.066 -12.487 1.00 96.25 675 ASP A N 1
ATOM 4807 C CA . ASP A 1 675 ? -10.203 -26.622 -12.118 1.00 96.25 675 ASP A CA 1
ATOM 4808 C C . ASP A 1 675 ? -10.851 -25.820 -13.257 1.00 96.25 675 ASP A C 1
ATOM 4810 O O . ASP A 1 675 ? -10.600 -24.630 -13.441 1.00 96.25 675 ASP A O 1
ATOM 4814 N N . ARG A 1 676 ? -11.661 -26.505 -14.071 1.00 95.12 676 ARG A N 1
ATOM 4815 C CA . ARG A 1 676 ? -12.303 -25.930 -15.266 1.00 95.12 676 ARG A CA 1
ATOM 4816 C C . ARG A 1 676 ? -13.639 -25.238 -15.007 1.00 95.12 676 ARG A C 1
ATOM 4818 O O . ARG A 1 676 ? -14.195 -24.685 -15.951 1.00 95.12 676 ARG A O 1
ATOM 4825 N N . SER A 1 677 ? -14.168 -25.282 -13.785 1.00 95.31 677 SER A N 1
ATOM 4826 C CA . SER A 1 677 ? -15.421 -24.598 -13.454 1.00 95.31 677 SER A CA 1
ATOM 4827 C C . SER A 1 677 ? -15.200 -23.263 -12.752 1.00 95.31 677 SER A C 1
ATOM 4829 O O . SER A 1 677 ? -16.112 -22.441 -12.783 1.00 95.31 677 SER A O 1
ATOM 4831 N N . ARG A 1 678 ? -14.036 -23.010 -12.131 1.00 97.50 678 ARG A N 1
ATOM 4832 C CA . ARG A 1 678 ? -13.862 -21.865 -11.220 1.00 97.50 678 ARG A CA 1
ATOM 4833 C C . ARG A 1 678 ? -12.687 -20.953 -11.569 1.00 97.50 678 ARG A C 1
ATOM 4835 O O . ARG A 1 678 ? -11.526 -21.333 -11.434 1.00 97.50 678 ARG A O 1
ATOM 4842 N N . MET A 1 679 ? -13.020 -19.710 -11.912 1.00 98.12 679 MET A N 1
ATOM 4843 C CA . MET A 1 679 ? -12.084 -18.592 -12.054 1.00 98.12 679 MET A CA 1
ATOM 4844 C C . MET A 1 679 ? -12.199 -17.658 -10.847 1.00 98.12 679 MET A C 1
ATOM 4846 O O . MET A 1 679 ? -13.294 -17.397 -10.345 1.00 98.12 679 MET A O 1
ATOM 4850 N N . PHE A 1 680 ? -11.066 -17.128 -10.404 1.00 98.56 680 PHE A N 1
ATOM 4851 C CA . PHE A 1 680 ? -10.944 -16.270 -9.231 1.00 98.56 680 PHE A CA 1
ATOM 4852 C C . PHE A 1 680 ? -10.424 -14.909 -9.680 1.00 98.56 680 PHE A C 1
ATOM 4854 O O . PHE A 1 680 ? -9.388 -14.840 -10.345 1.00 98.56 680 PHE A O 1
ATOM 4861 N N . VAL A 1 681 ? -11.155 -13.845 -9.346 1.00 98.44 681 VAL A N 1
ATOM 4862 C CA . VAL A 1 681 ? -10.851 -12.4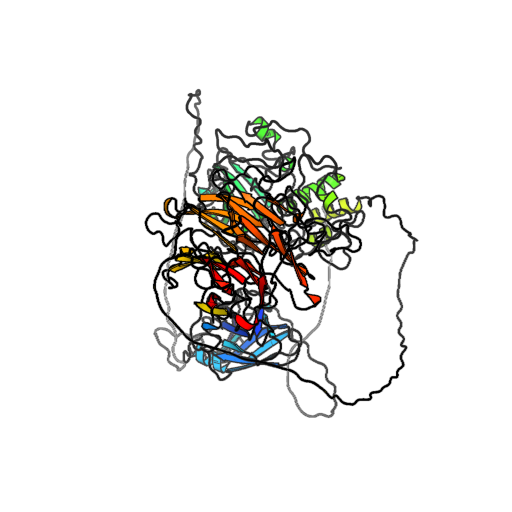69 -9.763 1.00 98.44 681 VAL A CA 1
ATOM 4863 C C . VAL A 1 681 ? -10.535 -11.627 -8.536 1.00 98.44 681 VAL A C 1
ATOM 4865 O O . VAL A 1 681 ? -11.307 -11.624 -7.579 1.00 98.44 681 VAL A O 1
ATOM 4868 N N . LEU A 1 682 ? -9.398 -10.939 -8.548 1.00 97.12 682 LEU A N 1
ATOM 4869 C CA . LEU A 1 682 ? -8.945 -10.099 -7.439 1.00 97.12 682 LEU A CA 1
ATOM 4870 C C . LEU A 1 682 ? -9.449 -8.675 -7.646 1.00 97.12 682 LEU A C 1
ATOM 4872 O O . LEU A 1 682 ? -9.107 -8.050 -8.647 1.00 97.12 682 LEU A O 1
ATOM 4876 N N . GLU A 1 683 ? -10.214 -8.175 -6.685 1.00 93.19 683 GLU A N 1
ATOM 4877 C CA . GLU A 1 683 ? -10.651 -6.784 -6.568 1.00 93.19 683 GLU A CA 1
ATOM 4878 C C . GLU A 1 683 ? -9.704 -6.040 -5.622 1.00 93.19 683 GLU A C 1
ATOM 4880 O O . GLU A 1 683 ? -9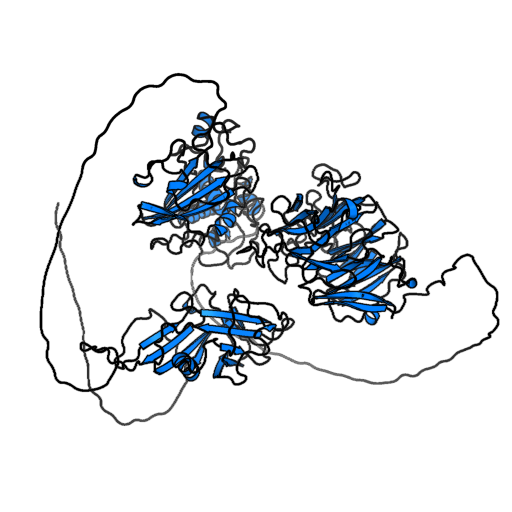.370 -6.529 -4.533 1.00 93.19 683 GLU A O 1
ATOM 4885 N N . LYS A 1 684 ? -9.249 -4.863 -6.062 1.00 89.00 684 LYS A N 1
ATOM 4886 C CA . LYS A 1 684 ? -8.091 -4.145 -5.513 1.00 89.00 684 LYS A CA 1
ATOM 4887 C C . LYS A 1 684 ? -8.111 -3.952 -3.995 1.00 89.00 684 LYS A C 1
ATOM 4889 O O . LYS A 1 684 ? -7.067 -4.097 -3.364 1.00 89.00 684 LYS A O 1
ATOM 4894 N N . ASP A 1 685 ? -9.263 -3.656 -3.402 1.00 84.88 685 ASP A N 1
ATOM 4895 C CA . ASP A 1 685 ? -9.367 -3.347 -1.969 1.00 84.88 685 ASP A CA 1
ATOM 4896 C C . ASP A 1 685 ? -9.191 -4.561 -1.042 1.00 84.88 685 ASP A C 1
ATOM 4898 O O . ASP A 1 685 ? -8.982 -4.388 0.159 1.00 84.88 685 ASP A O 1
ATOM 4902 N N . GLY A 1 686 ? -9.229 -5.790 -1.575 1.00 88.88 686 GLY A N 1
ATOM 4903 C CA . GLY A 1 686 ? -9.011 -7.014 -0.796 1.00 88.88 686 GLY A CA 1
ATOM 4904 C C . GLY A 1 686 ? -10.125 -8.052 -0.876 1.00 88.88 686 GLY A C 1
ATOM 4905 O O . GLY A 1 686 ? -10.323 -8.796 0.084 1.00 88.88 686 GLY A O 1
ATOM 4906 N N . VAL A 1 687 ? -10.849 -8.122 -1.995 1.00 92.38 687 VAL A N 1
ATOM 4907 C CA . VAL A 1 687 ? -11.873 -9.152 -2.232 1.00 92.38 687 VAL A CA 1
ATOM 4908 C C . VAL A 1 687 ? -11.400 -10.097 -3.334 1.00 92.38 687 VAL A C 1
ATOM 4910 O O . VAL A 1 687 ? -10.809 -9.677 -4.327 1.00 92.38 687 VAL A O 1
ATOM 4913 N N . VAL A 1 688 ? -11.665 -11.394 -3.178 1.00 97.62 688 VAL A N 1
ATOM 4914 C CA . VAL A 1 688 ? -11.533 -12.376 -4.261 1.00 97.62 688 VAL A CA 1
ATOM 4915 C C . VAL A 1 688 ? -12.931 -12.811 -4.675 1.00 97.62 688 VAL A C 1
ATOM 4917 O O . VAL A 1 688 ? -13.619 -13.515 -3.933 1.00 97.62 688 VAL A O 1
ATOM 4920 N N . ARG A 1 689 ? -13.367 -12.410 -5.867 1.00 98.19 689 ARG A N 1
ATOM 4921 C CA . ARG A 1 689 ? -14.623 -12.863 -6.470 1.00 98.19 689 ARG A CA 1
ATOM 4922 C C . ARG A 1 689 ? -14.454 -14.242 -7.086 1.00 98.19 689 ARG A C 1
ATOM 4924 O O . ARG A 1 689 ? -13.409 -14.562 -7.648 1.00 98.19 689 ARG A O 1
ATOM 4931 N N . LEU A 1 690 ? -15.517 -15.036 -7.018 1.00 98.31 690 LEU A N 1
ATOM 4932 C CA . LEU A 1 690 ? -15.610 -16.337 -7.669 1.00 98.31 690 LEU A CA 1
ATOM 4933 C C . LEU A 1 690 ? -16.535 -16.236 -8.886 1.00 98.31 690 LEU A C 1
ATOM 4935 O O . LEU A 1 690 ? -17.702 -15.875 -8.746 1.00 98.31 690 LEU A O 1
ATOM 4939 N N . ILE A 1 691 ? -16.037 -16.604 -10.063 1.00 97.81 691 ILE A N 1
ATOM 4940 C CA . ILE A 1 691 ? -16.862 -16.952 -11.223 1.00 97.81 691 ILE A CA 1
ATOM 4941 C C . ILE A 1 691 ? -16.885 -18.477 -11.291 1.00 97.81 691 ILE A C 1
ATOM 4943 O O . ILE A 1 691 ? -15.834 -19.107 -11.407 1.00 97.81 691 ILE A O 1
ATOM 4947 N N . LYS A 1 692 ? -18.075 -19.071 -11.208 1.00 97.06 692 LYS A N 1
ATOM 4948 C CA . LYS A 1 692 ? -18.281 -20.520 -11.202 1.00 97.06 692 LYS A CA 1
ATOM 4949 C C . LYS A 1 692 ? -19.246 -20.924 -12.309 1.00 97.06 692 LYS A C 1
ATOM 4951 O O . LYS A 1 692 ? -20.329 -20.357 -12.412 1.00 97.06 692 LYS A O 1
ATOM 4956 N N . ASP A 1 693 ? -18.829 -21.869 -13.147 1.00 94.50 693 ASP A N 1
ATOM 4957 C CA . ASP A 1 693 ? -19.574 -22.380 -14.306 1.00 94.50 693 ASP A CA 1
ATOM 4958 C C . ASP A 1 693 ? -20.067 -21.251 -15.244 1.00 94.50 693 ASP A C 1
ATOM 4960 O O . ASP A 1 693 ? -21.153 -21.302 -15.817 1.00 94.50 693 ASP A O 1
ATOM 4964 N N . GLY A 1 694 ? -19.249 -20.196 -15.379 1.00 91.31 694 GLY A N 1
ATOM 4965 C CA . GLY A 1 694 ? -19.549 -18.986 -16.157 1.00 91.31 694 GLY A CA 1
ATOM 4966 C C . GLY A 1 694 ? -20.378 -17.918 -15.428 1.00 91.31 694 GLY A C 1
ATOM 4967 O O . GLY A 1 694 ? -20.642 -16.871 -16.009 1.00 91.31 694 GLY A O 1
ATOM 4968 N N . VAL A 1 695 ? -20.771 -18.140 -14.169 1.00 94.06 695 VAL A N 1
ATOM 4969 C CA . VAL A 1 695 ? -21.623 -17.231 -13.385 1.00 94.06 695 VAL A CA 1
ATOM 4970 C C . VAL A 1 695 ? -20.836 -16.592 -12.238 1.00 94.06 695 VAL A C 1
ATOM 4972 O O . VAL A 1 695 ? -20.306 -17.290 -11.369 1.00 94.06 695 VAL A O 1
ATOM 4975 N N . LEU A 1 696 ? -20.790 -15.257 -12.194 1.00 95.44 696 LEU A N 1
ATOM 4976 C CA . LEU A 1 696 ? -20.257 -14.501 -11.055 1.00 95.44 696 LEU A CA 1
ATOM 4977 C C . LEU A 1 696 ? -21.108 -14.767 -9.802 1.00 95.44 696 LEU A C 1
ATOM 4979 O O . LEU A 1 696 ? -22.315 -14.534 -9.798 1.00 95.44 696 LEU A O 1
ATOM 4983 N N . GLN A 1 697 ? -20.481 -15.269 -8.740 1.00 96.94 697 GLN A N 1
ATOM 4984 C CA . GLN A 1 697 ? -21.162 -15.621 -7.498 1.00 96.94 697 GLN A CA 1
ATOM 4985 C C . GLN A 1 697 ? -21.424 -14.381 -6.628 1.00 96.94 697 GLN A C 1
ATOM 4987 O O . GLN A 1 697 ? -20.607 -13.455 -6.557 1.00 96.94 697 GLN A O 1
ATOM 4992 N N . ALA A 1 698 ? -22.570 -14.380 -5.940 1.00 92.00 698 ALA A N 1
ATOM 4993 C CA . ALA A 1 698 ? -22.964 -13.300 -5.033 1.00 92.00 698 ALA A CA 1
ATOM 4994 C C . ALA A 1 698 ? -22.025 -13.213 -3.817 1.00 92.00 698 ALA A C 1
ATOM 4996 O O . ALA A 1 698 ? -21.524 -12.135 -3.501 1.00 92.00 698 ALA A O 1
ATOM 4997 N N . THR A 1 699 ? -21.740 -14.356 -3.188 1.00 93.19 699 THR A N 1
ATOM 4998 C CA . THR A 1 699 ? -20.734 -14.488 -2.127 1.00 93.19 699 THR A CA 1
ATOM 4999 C C . THR A 1 699 ? -19.325 -14.489 -2.741 1.00 93.19 699 THR A C 1
ATOM 5001 O O . THR A 1 699 ? -19.088 -15.257 -3.678 1.00 93.19 699 THR A O 1
ATOM 5004 N N . PRO A 1 700 ? -18.377 -13.670 -2.248 1.00 95.12 700 PRO A N 1
ATOM 5005 C CA . PRO A 1 700 ? -16.978 -13.755 -2.660 1.00 95.12 700 PRO A CA 1
ATOM 5006 C C . PRO A 1 700 ? -16.312 -15.026 -2.109 1.00 95.12 700 PRO A C 1
ATOM 5008 O O . PRO A 1 700 ? -16.752 -15.593 -1.111 1.00 95.12 700 PRO A O 1
ATOM 5011 N N . PHE A 1 701 ? -15.208 -15.450 -2.725 1.00 97.44 701 PHE A N 1
ATOM 5012 C CA . PHE A 1 701 ? -14.347 -16.499 -2.173 1.00 97.44 701 PHE A CA 1
ATOM 5013 C C . PHE A 1 701 ? -13.648 -16.025 -0.890 1.00 97.44 701 PHE A C 1
ATOM 5015 O O . PHE A 1 701 ? -13.496 -16.800 0.050 1.00 97.44 701 PHE A O 1
ATOM 5022 N N . LEU A 1 702 ? -13.228 -14.759 -0.845 1.00 94.50 702 LEU A N 1
ATOM 5023 C CA . LEU A 1 702 ? -12.529 -14.149 0.287 1.00 94.50 702 LEU A CA 1
ATOM 5024 C C . LEU A 1 702 ? -12.854 -12.653 0.358 1.00 94.50 702 LEU A C 1
ATOM 5026 O O . LEU A 1 702 ? -12.925 -12.001 -0.681 1.00 94.50 702 LEU A O 1
ATOM 5030 N N . ASP A 1 703 ? -12.980 -12.113 1.568 1.00 89.69 703 ASP A N 1
ATOM 5031 C CA . ASP A 1 703 ? -13.003 -10.673 1.845 1.00 89.69 703 ASP A CA 1
ATOM 5032 C C . ASP A 1 703 ? -12.071 -10.393 3.034 1.00 89.69 703 ASP A C 1
ATOM 5034 O O . ASP A 1 703 ? -12.296 -10.884 4.141 1.00 89.69 703 ASP A O 1
ATOM 5038 N N . ILE A 1 704 ? -10.985 -9.667 2.766 1.00 84.75 704 ILE A N 1
ATOM 5039 C CA . ILE A 1 704 ? -9.920 -9.284 3.712 1.00 84.75 704 ILE A CA 1
ATOM 5040 C C . ILE A 1 704 ? -9.632 -7.777 3.631 1.00 84.75 704 ILE A C 1
ATOM 5042 O O . ILE A 1 704 ? -8.524 -7.321 3.945 1.00 84.75 704 ILE A O 1
ATOM 5046 N N . ARG A 1 705 ? -10.633 -6.998 3.191 1.00 80.25 705 ARG A N 1
ATOM 5047 C CA . ARG A 1 705 ? -10.568 -5.536 3.088 1.00 80.25 705 ARG A CA 1
ATOM 5048 C C . ARG A 1 705 ? -10.198 -4.920 4.435 1.00 80.25 705 ARG A C 1
ATOM 5050 O O . ARG A 1 705 ? -10.895 -5.132 5.432 1.00 80.25 705 ARG A O 1
ATOM 5057 N N . GLY A 1 706 ? -9.112 -4.149 4.467 1.00 57.41 706 GLY A N 1
ATOM 5058 C CA . GLY A 1 706 ? -8.746 -3.340 5.627 1.00 57.41 706 GLY A CA 1
ATOM 5059 C C . GLY A 1 706 ? -9.572 -2.063 5.705 1.00 57.41 706 GLY A C 1
ATOM 5060 O O . GLY A 1 706 ? -10.186 -1.790 6.731 1.00 57.41 706 GLY A O 1
ATOM 5061 N N . GLY A 1 707 ? -9.623 -1.326 4.600 1.00 49.31 707 GLY A N 1
ATOM 5062 C CA . GLY A 1 707 ? -10.242 -0.008 4.479 1.00 49.31 707 GLY A CA 1
ATOM 5063 C C . GLY A 1 707 ? -9.415 0.880 3.546 1.00 49.31 707 GLY A C 1
ATOM 5064 O O . GLY A 1 707 ? -8.275 0.551 3.221 1.00 49.31 707 GLY A O 1
ATOM 5065 N N . THR A 1 708 ? -9.979 2.014 3.134 1.00 47.84 708 THR A N 1
ATOM 5066 C CA . THR A 1 708 ? -9.395 2.937 2.140 1.00 47.84 708 THR A CA 1
ATOM 5067 C C . THR A 1 708 ? -8.328 3.892 2.703 1.00 47.84 708 THR A C 1
ATOM 5069 O O . THR A 1 708 ? -7.962 4.879 2.067 1.00 47.84 708 THR A O 1
ATOM 5072 N N . SER A 1 709 ? -7.809 3.619 3.904 1.00 45.94 709 SER A N 1
ATOM 5073 C CA . SER A 1 709 ? -6.724 4.376 4.537 1.00 45.94 709 SER A CA 1
ATOM 5074 C C . SER A 1 709 ? -5.671 3.435 5.124 1.00 45.94 709 SER A C 1
ATOM 5076 O O . SER A 1 709 ? -5.963 2.290 5.470 1.00 45.94 709 SER A O 1
ATOM 5078 N N . CYS A 1 710 ? -4.433 3.920 5.252 1.00 47.81 710 CYS A N 1
ATOM 5079 C CA . CYS A 1 710 ? -3.314 3.172 5.832 1.00 47.81 710 CYS A CA 1
ATOM 5080 C C . CYS A 1 710 ? -2.655 3.994 6.954 1.00 47.81 710 CYS A C 1
ATOM 5082 O O . CYS A 1 710 ? -1.912 4.925 6.637 1.00 47.81 710 CYS A O 1
ATOM 5084 N N . PRO A 1 711 ? -2.901 3.680 8.245 1.00 44.47 711 PRO A N 1
ATOM 5085 C CA . PRO A 1 711 ? -3.752 2.596 8.763 1.00 44.47 711 PRO A CA 1
ATOM 5086 C C . PRO A 1 711 ? -5.257 2.787 8.469 1.00 44.47 711 PRO A C 1
ATOM 5088 O O . PRO A 1 711 ? -5.701 3.924 8.277 1.00 44.47 711 PRO A O 1
ATOM 5091 N N . PRO A 1 712 ? -6.061 1.705 8.455 1.00 40.25 712 PRO A N 1
ATOM 5092 C CA . PRO A 1 712 ? -7.517 1.801 8.380 1.00 40.25 712 PRO A CA 1
ATOM 5093 C C . PRO A 1 712 ? -8.085 2.345 9.698 1.00 40.25 712 PRO A C 1
ATOM 5095 O O . PRO A 1 712 ? -7.752 1.838 10.767 1.00 40.25 712 PRO A O 1
ATOM 5098 N N . SER A 1 713 ? -8.960 3.352 9.632 1.00 39.28 713 SER A N 1
ATOM 5099 C CA . SER A 1 713 ? -9.595 3.954 10.820 1.00 39.28 713 SER A CA 1
ATOM 5100 C C . SER A 1 713 ? -10.579 3.015 11.529 1.00 39.28 713 SER A C 1
ATOM 5102 O O . SER A 1 713 ? -10.731 3.078 12.745 1.00 39.28 713 SER A O 1
ATOM 5104 N N . ARG A 1 714 ? -11.220 2.104 10.786 1.00 40.06 714 ARG A N 1
ATOM 5105 C CA . ARG A 1 714 ? -11.967 0.958 11.321 1.00 40.06 714 ARG A CA 1
ATOM 5106 C C . ARG A 1 714 ? -11.940 -0.178 10.293 1.00 40.06 714 ARG A C 1
ATOM 5108 O O . ARG A 1 714 ? -12.156 0.106 9.114 1.00 40.06 714 ARG A O 1
ATOM 5115 N N . PRO A 1 715 ? -11.706 -1.443 10.682 1.00 42.34 715 PRO A N 1
ATOM 5116 C CA . PRO A 1 715 ? -11.616 -2.531 9.716 1.00 42.34 715 PRO A CA 1
ATOM 5117 C C . PRO A 1 715 ? -12.957 -2.837 9.032 1.00 42.34 715 PRO A C 1
ATOM 5119 O O . PRO A 1 715 ? -14.002 -2.929 9.685 1.00 42.34 715 PRO A O 1
ATOM 5122 N N . ALA A 1 716 ? -12.915 -3.003 7.707 1.00 48.88 716 ALA A N 1
ATOM 5123 C CA . ALA A 1 716 ? -14.081 -3.339 6.882 1.00 48.88 716 ALA A CA 1
ATOM 5124 C C . ALA A 1 716 ? -14.447 -4.839 6.918 1.00 48.88 716 ALA A C 1
ATOM 5126 O O . ALA A 1 716 ? -15.609 -5.197 6.735 1.00 48.88 716 ALA A O 1
ATOM 5127 N N . SER A 1 717 ? -13.469 -5.704 7.196 1.00 53.88 717 SER A N 1
ATOM 5128 C CA . SER A 1 717 ? -13.619 -7.152 7.388 1.00 53.88 717 SER A CA 1
ATOM 5129 C C . SER A 1 717 ? -13.203 -7.561 8.810 1.00 53.88 717 SER A C 1
ATOM 5131 O O . SER A 1 717 ? -12.546 -6.797 9.514 1.00 53.88 717 SER A O 1
ATOM 5133 N N . ALA A 1 718 ? -13.555 -8.775 9.250 1.00 51.41 718 ALA A N 1
ATOM 5134 C CA . ALA A 1 718 ? -13.143 -9.280 10.569 1.00 51.41 718 ALA A CA 1
ATOM 5135 C C . ALA A 1 718 ? -11.616 -9.480 10.697 1.00 51.41 718 ALA A C 1
ATOM 5137 O O . ALA A 1 718 ? -11.077 -9.443 11.801 1.00 51.41 718 ALA A O 1
ATOM 5138 N N . HIS A 1 719 ? -10.927 -9.675 9.567 1.00 60.16 719 HIS A N 1
ATOM 5139 C CA . HIS A 1 719 ? -9.488 -9.926 9.489 1.00 60.16 719 HIS A CA 1
ATOM 5140 C C . HIS A 1 719 ? -8.865 -9.033 8.399 1.00 60.16 719 HIS A C 1
ATOM 5142 O O . HIS A 1 719 ? -8.627 -9.495 7.280 1.00 60.16 719 HIS A O 1
ATOM 5148 N N . PRO A 1 720 ? -8.637 -7.741 8.706 1.00 70.06 720 PRO A N 1
ATOM 5149 C CA . PRO A 1 720 ? -8.130 -6.751 7.759 1.00 70.06 720 PRO A CA 1
ATOM 5150 C C . PRO A 1 720 ? -6.682 -7.066 7.361 1.00 70.06 720 PRO A C 1
ATOM 5152 O O . PRO A 1 720 ? -5.762 -6.868 8.152 1.00 70.06 720 PRO A O 1
ATOM 5155 N N . LEU A 1 721 ? -6.456 -7.528 6.128 1.00 75.44 721 LEU A N 1
ATOM 5156 C CA . LEU A 1 721 ? -5.100 -7.783 5.624 1.00 75.44 721 LEU A CA 1
ATOM 5157 C C . LEU A 1 721 ? -4.655 -6.753 4.583 1.00 75.44 721 LEU A C 1
ATOM 5159 O O . LEU A 1 721 ? -3.473 -6.423 4.545 1.00 75.44 721 LEU A O 1
ATOM 5163 N N . VAL A 1 722 ? -5.564 -6.242 3.750 1.00 79.88 722 VAL A N 1
ATOM 5164 C CA . VAL A 1 722 ? -5.224 -5.419 2.574 1.00 79.88 722 VAL A CA 1
ATOM 5165 C C . VAL A 1 722 ? -5.389 -3.928 2.860 1.00 79.88 722 VAL A C 1
ATOM 5167 O O . VAL A 1 722 ? -6.355 -3.520 3.501 1.00 79.88 722 VAL A O 1
ATOM 5170 N N . CYS A 1 723 ? -4.445 -3.119 2.374 1.00 72.12 723 CYS A N 1
ATOM 5171 C CA . CYS A 1 723 ? -4.399 -1.673 2.580 1.00 72.12 723 CYS A CA 1
ATOM 5172 C C . CYS A 1 723 ? -4.354 -0.923 1.240 1.00 72.12 723 CYS A C 1
ATOM 5174 O O . CYS A 1 723 ? -3.380 -1.061 0.492 1.00 72.12 723 CYS A O 1
ATOM 5176 N N . THR A 1 724 ? -5.387 -0.122 0.960 1.00 69.69 724 THR A N 1
ATOM 5177 C CA . THR A 1 724 ? -5.554 0.670 -0.272 1.00 69.69 724 THR A CA 1
ATOM 5178 C C . THR A 1 724 ? -5.677 2.167 0.048 1.00 69.69 724 THR A C 1
ATOM 5180 O O . THR A 1 724 ? -6.774 2.696 0.182 1.00 69.69 724 THR A O 1
ATOM 5183 N N . PRO A 1 725 ? -4.554 2.899 0.167 1.00 53.62 725 PRO A N 1
ATOM 5184 C CA . PRO A 1 725 ? -4.535 4.273 0.692 1.00 53.62 725 PRO A CA 1
ATOM 5185 C C . PRO A 1 725 ? -5.074 5.345 -0.274 1.00 53.62 725 PRO A C 1
ATOM 5187 O O . PRO A 1 725 ? -5.112 6.523 0.070 1.00 53.62 725 PRO A O 1
ATOM 5190 N N . SER A 1 726 ? -5.409 4.962 -1.507 1.00 59.72 726 SER A N 1
ATOM 5191 C CA . SER A 1 726 ? -6.079 5.791 -2.513 1.00 59.72 726 SER A CA 1
ATOM 5192 C C . SER A 1 726 ? -6.538 4.895 -3.671 1.00 59.72 726 SER A C 1
ATOM 5194 O O . SER A 1 726 ? -5.778 3.998 -4.060 1.00 59.72 726 SER A O 1
ATOM 5196 N N . PRO A 1 727 ? -7.678 5.183 -4.331 1.00 60.75 727 PRO A N 1
ATOM 5197 C CA . PRO A 1 727 ? -8.025 4.583 -5.622 1.00 60.75 727 PRO A CA 1
ATOM 5198 C C . PRO A 1 727 ? -6.912 4.701 -6.678 1.00 60.75 727 PRO A C 1
ATOM 5200 O O . PRO A 1 727 ? -6.815 3.844 -7.555 1.00 60.75 727 PRO A O 1
ATOM 5203 N N . THR A 1 728 ? -6.044 5.717 -6.578 1.00 64.06 728 THR A N 1
ATOM 5204 C CA . THR A 1 728 ? -4.938 5.994 -7.516 1.00 64.06 728 THR A CA 1
ATOM 5205 C C . THR A 1 728 ? -3.573 5.423 -7.115 1.00 64.06 728 THR A C 1
ATOM 5207 O O . THR A 1 728 ? -2.643 5.510 -7.912 1.00 64.06 728 THR A O 1
ATOM 5210 N N . ALA A 1 729 ? -3.414 4.853 -5.914 1.00 73.94 729 ALA A N 1
ATOM 5211 C CA . ALA A 1 729 ? -2.183 4.140 -5.544 1.00 73.94 729 ALA A CA 1
ATOM 5212 C C . ALA A 1 729 ? -2.081 2.819 -6.330 1.00 73.94 729 ALA A C 1
ATOM 5214 O O . ALA A 1 729 ? -3.112 2.280 -6.721 1.00 73.94 729 ALA A O 1
ATOM 5215 N N . GLU A 1 730 ? -0.893 2.244 -6.542 1.00 82.19 730 GLU A N 1
ATOM 5216 C CA . GLU A 1 730 ? -0.826 0.887 -7.131 1.00 82.19 730 GLU A CA 1
ATOM 5217 C C . GLU A 1 730 ? -1.177 -0.199 -6.110 1.00 82.19 730 GLU A C 1
ATOM 5219 O O . GLU A 1 730 ? -1.655 -1.260 -6.494 1.00 82.19 730 GLU A O 1
ATOM 5224 N N . GLY A 1 731 ? -0.954 0.072 -4.818 1.00 83.81 731 GLY A N 1
ATOM 5225 C CA . GLY A 1 731 ? -1.207 -0.866 -3.725 1.00 83.81 731 GLY A CA 1
ATOM 5226 C C . GLY A 1 731 ? -2.651 -1.378 -3.658 1.00 83.81 731 GLY A C 1
ATOM 5227 O O . GLY A 1 731 ? -3.599 -0.700 -4.060 1.00 83.81 731 GLY A O 1
ATOM 5228 N N . GLY A 1 732 ? -2.789 -2.589 -3.123 1.00 87.94 732 GLY A N 1
ATOM 5229 C CA . GLY A 1 732 ? -4.029 -3.334 -2.952 1.00 87.94 732 GLY A CA 1
ATOM 5230 C C . GLY A 1 732 ? -3.760 -4.834 -2.853 1.00 87.94 732 GLY A C 1
ATOM 5231 O O . GLY A 1 732 ? -2.679 -5.255 -2.437 1.00 87.94 732 GLY A O 1
ATOM 5232 N N . LEU A 1 733 ? -4.737 -5.642 -3.256 1.00 93.06 733 LEU A N 1
ATOM 5233 C CA . LEU A 1 733 ? -4.615 -7.074 -3.515 1.00 93.06 733 LEU A CA 1
ATOM 5234 C C . LEU A 1 733 ? -4.232 -7.282 -4.988 1.00 93.06 733 LEU A C 1
ATOM 5236 O O . LEU A 1 733 ? -5.031 -7.017 -5.883 1.00 93.06 733 LEU A O 1
ATOM 5240 N N . LEU A 1 734 ? -2.995 -7.719 -5.239 1.00 94.62 734 LEU A N 1
ATOM 5241 C CA . LEU A 1 734 ? -2.350 -7.580 -6.554 1.00 94.62 734 LEU A CA 1
ATOM 5242 C C . LEU A 1 734 ? -2.159 -8.895 -7.310 1.00 94.62 734 LEU A C 1
ATOM 5244 O O . LEU A 1 734 ? -2.144 -8.875 -8.541 1.00 94.62 734 LEU A O 1
ATOM 5248 N N . GLY A 1 735 ? -2.043 -10.024 -6.606 1.00 96.88 735 GLY A N 1
ATOM 5249 C CA . GLY A 1 735 ? -1.811 -11.327 -7.229 1.00 96.88 735 GLY A CA 1
ATOM 5250 C C . GLY A 1 735 ? -2.175 -12.510 -6.340 1.00 96.88 735 GLY A C 1
ATOM 5251 O O . GLY A 1 735 ? -2.258 -12.398 -5.116 1.00 96.88 735 GLY A O 1
ATOM 5252 N N . MET A 1 736 ? -2.400 -13.660 -6.976 1.00 98.12 736 MET A N 1
ATOM 5253 C CA . MET A 1 736 ? -2.816 -14.903 -6.327 1.00 98.12 736 MET A CA 1
ATOM 5254 C C . MET A 1 736 ? -2.206 -16.111 -7.038 1.00 98.12 736 MET A C 1
ATOM 5256 O O . MET A 1 736 ? -2.230 -16.180 -8.263 1.00 98.12 736 MET A O 1
ATOM 5260 N N . ALA A 1 737 ? -1.729 -17.098 -6.280 1.00 98.44 737 ALA A N 1
ATOM 5261 C CA . ALA A 1 737 ? -1.282 -18.377 -6.828 1.00 98.44 737 ALA A CA 1
ATOM 5262 C C . ALA A 1 737 ? -1.845 -19.558 -6.033 1.00 98.44 737 ALA A C 1
ATOM 5264 O O . ALA A 1 737 ? -1.676 -19.653 -4.818 1.00 98.44 737 ALA A O 1
ATOM 5265 N N . PHE A 1 738 ? -2.484 -20.496 -6.728 1.00 98.38 738 PHE A N 1
ATOM 5266 C CA . PHE A 1 738 ? -2.912 -21.775 -6.162 1.00 98.38 738 PHE A CA 1
ATOM 5267 C C . PHE A 1 738 ? -1.748 -22.768 -6.129 1.00 98.38 738 PHE A C 1
ATOM 5269 O O . PHE A 1 738 ? -0.968 -22.828 -7.077 1.00 98.38 738 PHE A O 1
ATOM 5276 N N . HIS A 1 739 ? -1.650 -23.590 -5.078 1.00 97.75 739 HIS A N 1
ATOM 5277 C CA . HIS A 1 739 ? -0.678 -24.687 -5.052 1.00 97.75 739 HIS A CA 1
ATOM 5278 C C . HIS A 1 739 ? -0.878 -25.625 -6.262 1.00 97.75 739 HIS A C 1
ATOM 5280 O O . HIS A 1 739 ? -2.031 -25.919 -6.595 1.00 97.75 739 HIS A O 1
ATOM 5286 N N . PRO A 1 740 ? 0.185 -26.218 -6.845 1.00 96.56 740 PRO A N 1
ATOM 5287 C CA . PRO A 1 740 ? 0.058 -27.263 -7.870 1.00 96.56 740 PRO A CA 1
ATOM 5288 C C . PRO A 1 740 ? -0.873 -28.422 -7.462 1.00 96.56 740 PRO A C 1
ATOM 5290 O O . PRO A 1 740 ? -1.518 -29.046 -8.296 1.00 96.56 740 PRO A O 1
ATOM 5293 N N . SER A 1 741 ? -0.984 -28.676 -6.153 1.00 96.31 741 SER A N 1
ATOM 5294 C CA . SER A 1 741 ? -1.872 -29.678 -5.531 1.00 96.31 741 SER A CA 1
ATOM 5295 C C . SER A 1 741 ? -3.102 -29.084 -4.815 1.00 96.31 741 SER A C 1
ATOM 5297 O O . SER A 1 741 ? -3.639 -29.721 -3.910 1.00 96.31 741 SER A O 1
ATOM 5299 N N . TYR A 1 742 ? -3.558 -27.876 -5.169 1.00 97.12 742 TYR A N 1
ATOM 5300 C CA . TYR A 1 742 ? -4.669 -27.187 -4.483 1.00 97.12 742 TYR A CA 1
ATOM 5301 C C . TYR A 1 742 ? -5.942 -28.039 -4.363 1.00 97.12 742 TYR A C 1
ATOM 5303 O O . TYR A 1 742 ? -6.625 -27.995 -3.339 1.00 97.12 742 TYR A O 1
ATOM 5311 N N . ALA A 1 743 ? -6.233 -28.870 -5.370 1.00 95.19 743 ALA A N 1
ATOM 5312 C CA . ALA A 1 743 ? -7.377 -29.778 -5.362 1.00 95.19 743 ALA A CA 1
ATOM 5313 C C . ALA A 1 743 ? -7.415 -30.698 -4.123 1.00 95.19 743 ALA A C 1
ATOM 5315 O O . ALA A 1 743 ? -8.504 -30.952 -3.602 1.00 95.19 743 ALA A O 1
ATOM 5316 N N . SER A 1 744 ? -6.253 -31.142 -3.619 1.00 95.44 744 SER A N 1
ATOM 5317 C CA . SER A 1 744 ? -6.139 -31.981 -2.419 1.00 95.44 744 SER A CA 1
ATOM 5318 C C . SER A 1 744 ? -5.803 -31.195 -1.149 1.00 95.44 744 SER A C 1
ATOM 5320 O O . SER A 1 744 ? -6.395 -31.475 -0.110 1.00 95.44 744 SER A O 1
ATOM 5322 N N . ASN A 1 745 ? -4.895 -30.211 -1.203 1.00 94.88 745 ASN A N 1
ATOM 5323 C CA . ASN A 1 745 ? -4.389 -29.537 0.004 1.00 94.88 745 ASN A CA 1
ATOM 5324 C C . ASN A 1 745 ? -5.019 -28.167 0.315 1.00 94.88 745 ASN A C 1
ATOM 5326 O O . ASN A 1 745 ? -4.818 -27.649 1.411 1.00 94.88 745 ASN A O 1
ATOM 5330 N N . GLY A 1 746 ? -5.765 -27.573 -0.621 1.00 95.69 746 GLY A N 1
ATOM 5331 C CA . GLY A 1 746 ? -6.469 -26.305 -0.421 1.00 95.69 746 GLY A CA 1
ATOM 5332 C C . GLY A 1 746 ? -5.593 -25.060 -0.221 1.00 95.69 746 GLY A C 1
ATOM 5333 O O . GLY A 1 746 ? -6.152 -24.011 0.091 1.00 95.69 746 GLY A O 1
ATOM 5334 N N . ARG A 1 747 ? -4.263 -25.146 -0.382 1.00 96.38 747 ARG A N 1
ATOM 5335 C CA . ARG A 1 747 ? -3.312 -24.043 -0.132 1.00 96.38 747 ARG A CA 1
ATOM 5336 C C . ARG A 1 747 ? -3.245 -23.065 -1.305 1.00 96.38 747 ARG A C 1
ATOM 5338 O O . ARG A 1 747 ? -3.122 -23.483 -2.460 1.00 96.38 747 ARG A O 1
ATOM 5345 N N . PHE A 1 748 ? -3.258 -21.773 -1.007 1.00 97.94 748 PHE A N 1
ATOM 5346 C CA . PHE A 1 748 ? -3.010 -20.708 -1.976 1.00 97.94 748 PHE A CA 1
ATOM 5347 C C . PHE A 1 748 ? -2.234 -19.556 -1.332 1.00 97.94 748 PHE A C 1
ATOM 5349 O O . PHE A 1 748 ? -2.152 -19.459 -0.109 1.00 97.94 748 PHE A O 1
ATOM 5356 N N . TRP A 1 749 ? -1.663 -18.689 -2.162 1.00 98.12 749 TRP A N 1
ATOM 5357 C CA . TRP A 1 749 ? -0.930 -17.501 -1.739 1.00 98.12 749 TRP A CA 1
ATOM 5358 C C . TRP A 1 749 ? -1.540 -16.248 -2.336 1.00 98.12 749 TRP A C 1
ATOM 5360 O O . TRP A 1 749 ? -2.010 -16.279 -3.473 1.00 98.12 749 TRP A O 1
ATOM 5370 N N . LEU A 1 750 ? -1.492 -15.159 -1.573 1.00 97.62 750 LEU A N 1
ATOM 5371 C CA . LEU A 1 750 ? -1.853 -13.814 -2.015 1.00 97.62 750 LEU A CA 1
ATOM 5372 C C . LEU A 1 750 ? -0.645 -12.884 -1.917 1.00 97.62 750 LEU A C 1
ATOM 5374 O O . LEU A 1 750 ? 0.145 -13.007 -0.980 1.00 97.62 750 LEU A O 1
ATOM 5378 N N . PHE A 1 751 ? -0.551 -11.945 -2.857 1.00 97.19 751 PHE A N 1
ATOM 5379 C CA . PHE A 1 751 ? 0.350 -10.795 -2.823 1.00 97.19 751 PHE A CA 1
ATOM 5380 C C . PHE A 1 751 ? -0.484 -9.539 -2.605 1.00 97.19 751 PHE A C 1
ATOM 5382 O O . PHE A 1 751 ? -1.404 -9.265 -3.381 1.00 97.19 751 PHE A O 1
ATOM 5389 N N . TYR A 1 752 ? -0.167 -8.771 -1.567 1.00 92.75 752 TYR A N 1
ATOM 5390 C CA . TYR A 1 752 ? -0.898 -7.554 -1.228 1.00 92.75 752 TYR A CA 1
ATOM 5391 C C . TYR A 1 752 ? -0.033 -6.539 -0.473 1.00 92.75 752 TYR A C 1
ATOM 5393 O O . TYR A 1 752 ? 0.958 -6.903 0.162 1.00 92.75 752 TYR A O 1
ATOM 5401 N N . THR A 1 753 ? -0.424 -5.263 -0.502 1.00 87.81 753 THR A N 1
ATOM 5402 C CA . THR A 1 753 ? 0.092 -4.254 0.436 1.00 87.81 753 THR A CA 1
ATOM 5403 C C . THR A 1 753 ? -0.621 -4.400 1.777 1.00 87.81 753 THR A C 1
ATOM 5405 O O . THR A 1 753 ? -1.836 -4.222 1.868 1.00 87.81 753 THR A O 1
ATOM 5408 N N . ALA A 1 754 ? 0.122 -4.769 2.819 1.00 82.50 754 ALA A N 1
ATOM 5409 C CA . ALA A 1 754 ? -0.446 -5.149 4.106 1.00 82.50 754 ALA A CA 1
ATOM 5410 C C . ALA A 1 754 ? -0.941 -3.958 4.934 1.00 82.50 754 ALA A C 1
ATOM 5412 O O . ALA A 1 754 ? -0.261 -2.939 5.060 1.00 82.50 754 ALA A O 1
ATOM 5413 N N . ALA A 1 755 ? -2.099 -4.116 5.569 1.00 70.94 755 ALA A N 1
ATOM 5414 C CA . ALA A 1 755 ? -2.541 -3.234 6.641 1.00 70.94 755 ALA A CA 1
ATOM 5415 C C . ALA A 1 755 ? -1.840 -3.623 7.963 1.00 70.94 755 ALA A C 1
ATOM 5417 O O . ALA A 1 755 ? -1.647 -4.813 8.214 1.00 70.94 755 ALA A O 1
ATOM 5418 N N . PRO A 1 756 ? -1.451 -2.663 8.827 1.00 62.44 756 PRO A N 1
ATOM 5419 C CA . PRO A 1 756 ? -1.383 -1.215 8.604 1.00 62.44 756 PRO A CA 1
ATOM 5420 C C . PRO A 1 756 ? -0.053 -0.741 7.974 1.00 62.44 756 PRO A C 1
ATOM 5422 O O . PRO A 1 756 ? 0.139 0.459 7.798 1.00 62.44 756 PRO A O 1
ATOM 5425 N N . SER A 1 757 ? 0.901 -1.641 7.703 1.00 65.94 757 SER A N 1
ATOM 5426 C CA . SER A 1 757 ? 2.306 -1.288 7.430 1.00 65.94 757 SER A CA 1
ATOM 5427 C C . SER A 1 757 ? 2.584 -0.690 6.046 1.00 65.94 757 SER A C 1
ATOM 5429 O O . SER A 1 757 ? 3.591 -0.003 5.880 1.00 65.94 757 SER A O 1
ATOM 5431 N N . GLY A 1 758 ? 1.737 -0.965 5.051 1.00 73.94 758 GLY A N 1
ATOM 5432 C CA . GLY A 1 758 ? 2.010 -0.683 3.639 1.00 73.94 758 GLY A CA 1
ATOM 5433 C C . GLY A 1 758 ? 3.074 -1.602 3.018 1.00 73.94 758 GLY A C 1
ATOM 5434 O O . GLY A 1 758 ? 3.522 -1.352 1.900 1.00 73.94 758 GLY A O 1
ATOM 5435 N N . ASN A 1 759 ? 3.504 -2.655 3.723 1.00 82.62 759 ASN A N 1
ATOM 5436 C CA . ASN A 1 759 ? 4.535 -3.577 3.246 1.00 82.62 759 ASN A CA 1
ATOM 5437 C C . ASN A 1 759 ? 4.006 -4.491 2.136 1.00 82.62 759 ASN A C 1
ATOM 5439 O O . ASN A 1 759 ? 2.896 -5.016 2.234 1.00 82.62 759 ASN A O 1
ATOM 5443 N N . VAL A 1 760 ? 4.843 -4.773 1.137 1.00 88.88 760 VAL A N 1
ATOM 5444 C CA . VAL A 1 760 ? 4.588 -5.837 0.161 1.00 88.88 760 VAL A CA 1
ATOM 5445 C C . VAL A 1 760 ? 4.656 -7.181 0.884 1.00 88.88 760 VAL A C 1
ATOM 5447 O O . VAL A 1 760 ? 5.709 -7.586 1.375 1.00 88.88 760 VAL A O 1
ATOM 5450 N N . THR A 1 761 ? 3.521 -7.868 0.969 1.00 92.12 761 THR A N 1
ATOM 5451 C CA . THR A 1 761 ? 3.369 -9.119 1.715 1.00 92.12 761 THR A CA 1
ATOM 5452 C C . THR A 1 761 ? 2.949 -10.252 0.794 1.00 92.12 761 THR A C 1
ATOM 5454 O O . THR A 1 761 ? 2.034 -10.100 -0.012 1.00 92.12 761 THR A O 1
ATOM 5457 N N . ILE A 1 762 ? 3.595 -11.409 0.956 1.00 96.06 762 ILE A N 1
ATOM 5458 C CA . ILE A 1 762 ? 3.196 -12.678 0.336 1.00 96.06 762 ILE A CA 1
ATOM 5459 C C . ILE A 1 762 ? 2.806 -13.626 1.466 1.00 96.06 762 ILE A C 1
ATOM 5461 O O . ILE A 1 762 ? 3.644 -13.925 2.318 1.00 96.06 762 ILE A O 1
ATOM 5465 N N . ALA A 1 763 ? 1.567 -14.117 1.486 1.00 93.31 763 ALA A N 1
ATOM 5466 C CA . ALA A 1 763 ? 1.059 -14.930 2.594 1.00 93.31 763 ALA A CA 1
ATOM 5467 C C . ALA A 1 763 ? 0.316 -16.195 2.140 1.00 93.31 763 ALA A C 1
ATOM 5469 O O . ALA A 1 763 ? -0.403 -16.165 1.145 1.00 93.31 763 ALA A O 1
ATOM 5470 N N . GLU A 1 764 ? 0.492 -17.293 2.884 1.00 94.00 764 GLU A N 1
ATOM 5471 C CA . GLU A 1 764 ? -0.231 -18.562 2.729 1.00 94.00 764 GLU A CA 1
ATOM 5472 C C . GLU A 1 764 ? -1.615 -18.477 3.387 1.00 94.00 764 GLU A C 1
ATOM 5474 O O . GLU A 1 764 ? -1.735 -18.141 4.568 1.00 94.00 764 GLU A O 1
ATOM 5479 N N . LEU A 1 765 ? -2.647 -18.831 2.626 1.00 94.00 765 LEU A N 1
ATOM 5480 C CA . LEU A 1 765 ? -4.035 -18.988 3.054 1.00 94.00 765 LEU A CA 1
ATOM 5481 C C . LEU A 1 765 ? -4.553 -20.375 2.618 1.00 94.00 765 LEU A C 1
ATOM 5483 O O . LEU A 1 765 ? -3.901 -21.105 1.859 1.00 94.00 765 LEU A O 1
ATOM 5487 N N . ARG A 1 766 ? -5.738 -20.765 3.101 1.00 94.06 766 ARG A N 1
ATOM 5488 C CA . ARG A 1 766 ? -6.392 -22.037 2.748 1.00 94.06 766 ARG A CA 1
ATOM 5489 C C . ARG A 1 766 ? -7.859 -21.841 2.388 1.00 94.06 766 ARG A C 1
ATOM 5491 O O . ARG A 1 766 ? -8.512 -20.939 2.903 1.00 94.06 766 ARG A O 1
ATOM 5498 N N . ARG A 1 767 ? -8.386 -22.691 1.500 1.00 94.88 767 ARG A N 1
ATOM 5499 C CA . ARG A 1 767 ? -9.841 -22.818 1.292 1.00 94.88 767 ARG A CA 1
ATOM 5500 C C . ARG A 1 767 ? -10.501 -23.443 2.525 1.00 94.88 767 ARG A C 1
ATOM 5502 O O . ARG A 1 767 ? -9.863 -24.247 3.206 1.00 94.88 767 ARG A O 1
ATOM 5509 N N . SER A 1 768 ? -11.777 -23.153 2.756 1.00 93.19 768 SER A N 1
ATOM 5510 C CA . SER A 1 768 ? -12.545 -23.820 3.807 1.00 93.19 768 SER A CA 1
ATOM 5511 C C . SER A 1 768 ? -12.649 -25.326 3.541 1.00 93.19 768 SER A C 1
ATOM 5513 O O . SER A 1 768 ? -12.871 -25.777 2.413 1.00 93.19 768 SER A O 1
ATOM 5515 N N . ALA A 1 769 ? -12.501 -26.121 4.602 1.00 89.25 769 ALA A N 1
ATOM 5516 C CA . ALA A 1 769 ? -12.648 -27.573 4.545 1.00 89.25 769 ALA A CA 1
ATOM 5517 C C . ALA A 1 769 ? -14.112 -28.026 4.370 1.00 89.25 769 ALA A C 1
ATOM 5519 O O . ALA A 1 769 ? -14.348 -29.133 3.890 1.00 89.25 769 ALA A O 1
ATOM 5520 N N . SER A 1 770 ? -15.089 -27.188 4.743 1.00 92.38 770 SER A N 1
ATOM 5521 C CA . SER A 1 770 ? -16.525 -27.485 4.624 1.00 92.38 770 SER A CA 1
ATOM 5522 C C . SER A 1 770 ? -17.158 -26.937 3.343 1.00 92.38 770 SER A C 1
ATOM 5524 O O . SER A 1 770 ? -18.168 -27.473 2.890 1.00 92.38 770 SER A O 1
ATOM 5526 N N . ASN A 1 771 ? -16.568 -25.904 2.735 1.00 94.38 771 ASN A N 1
ATOM 5527 C CA . ASN A 1 771 ? -17.013 -25.343 1.464 1.00 94.38 771 ASN A CA 1
ATOM 5528 C C . ASN A 1 771 ? -15.798 -24.929 0.606 1.00 94.38 771 ASN A C 1
ATOM 5530 O O . ASN A 1 771 ? -15.162 -23.922 0.913 1.00 94.38 771 ASN A O 1
ATOM 5534 N N . PRO A 1 772 ? -15.481 -25.639 -0.494 1.00 92.88 772 PRO A N 1
ATOM 5535 C CA . PRO A 1 772 ? -14.309 -25.335 -1.312 1.00 92.88 772 PRO A CA 1
ATOM 5536 C C . PRO A 1 772 ? -14.434 -24.031 -2.115 1.00 92.88 772 PRO A C 1
ATOM 5538 O O . PRO A 1 772 ? -13.433 -23.604 -2.696 1.00 92.88 772 PRO A O 1
ATOM 5541 N N . ASP A 1 773 ? -15.633 -23.440 -2.191 1.00 96.31 773 ASP A N 1
ATOM 5542 C CA . ASP A 1 773 ? -15.944 -22.190 -2.899 1.00 96.31 773 ASP A CA 1
ATOM 5543 C C . ASP A 1 773 ? -15.762 -20.932 -2.026 1.00 96.31 773 ASP A C 1
ATOM 5545 O O . ASP A 1 773 ? -16.010 -19.827 -2.502 1.00 96.31 773 ASP A O 1
ATOM 5549 N N . VAL A 1 774 ? -15.280 -21.073 -0.783 1.00 95.44 774 VAL A N 1
ATOM 5550 C CA . VAL A 1 774 ? -14.826 -19.959 0.075 1.00 95.44 774 VAL A CA 1
ATOM 5551 C C . VAL A 1 774 ? -13.485 -20.273 0.748 1.00 95.44 774 VAL A C 1
ATOM 5553 O O . VAL A 1 774 ? -13.079 -21.431 0.878 1.00 95.44 774 VAL A O 1
ATOM 5556 N N . ALA A 1 775 ? -12.787 -19.233 1.187 1.00 93.44 775 ALA A N 1
ATOM 5557 C CA . ALA A 1 775 ? -11.603 -19.318 2.027 1.00 93.44 775 ALA A CA 1
ATOM 5558 C C . ALA A 1 775 ? -11.941 -19.741 3.468 1.00 93.44 775 ALA A C 1
ATOM 5560 O O . ALA A 1 775 ? -13.075 -19.604 3.928 1.00 93.44 775 ALA A O 1
ATOM 5561 N N . ASP A 1 776 ? -10.946 -20.243 4.198 1.00 88.38 776 ASP A N 1
ATOM 5562 C CA . ASP A 1 776 ? -10.996 -20.292 5.657 1.00 88.38 776 ASP A CA 1
ATOM 5563 C C . ASP A 1 776 ? -10.617 -18.907 6.193 1.00 88.38 776 ASP A C 1
ATOM 5565 O O . ASP A 1 776 ? -9.480 -18.461 6.031 1.00 88.38 776 ASP A O 1
ATOM 5569 N N . THR A 1 777 ? -11.588 -18.217 6.791 1.00 80.06 777 THR A N 1
ATOM 5570 C CA . THR A 1 777 ? -11.409 -16.880 7.369 1.00 80.06 777 THR A CA 1
ATOM 5571 C C . THR A 1 777 ? -11.415 -16.890 8.896 1.00 80.06 777 THR A C 1
ATOM 5573 O O . THR A 1 777 ? -11.794 -15.899 9.513 1.00 80.06 777 THR A O 1
ATOM 5576 N N . SER A 1 778 ? -11.061 -18.011 9.528 1.00 74.69 778 SER A N 1
ATOM 5577 C CA . SER A 1 778 ? -10.898 -18.062 10.982 1.00 74.69 778 SER A CA 1
ATOM 5578 C C . SER A 1 778 ? -9.628 -17.327 11.433 1.00 74.69 778 SER A C 1
ATOM 5580 O O . SER A 1 778 ? -8.596 -17.366 10.763 1.00 74.69 778 SER A O 1
ATOM 5582 N N . ALA A 1 779 ? -9.684 -16.684 12.604 1.00 57.84 779 ALA A N 1
ATOM 5583 C CA . ALA A 1 779 ? -8.571 -15.903 13.161 1.00 57.84 779 ALA A CA 1
ATOM 5584 C C . ALA A 1 779 ? -7.263 -16.706 13.317 1.00 57.84 779 ALA A C 1
ATOM 5586 O O . ALA A 1 779 ? -6.176 -16.152 13.202 1.00 57.84 779 ALA A O 1
ATOM 5587 N N . ALA A 1 780 ? -7.362 -18.021 13.540 1.00 57.66 780 ALA A N 1
ATOM 5588 C CA . ALA A 1 780 ? -6.218 -18.932 13.640 1.00 57.66 780 ALA A CA 1
ATOM 5589 C C . ALA A 1 780 ? -5.595 -19.315 12.276 1.00 57.66 780 ALA A C 1
ATOM 5591 O O . ALA A 1 780 ? -4.584 -20.016 12.246 1.00 57.66 780 ALA A O 1
ATOM 5592 N N . SER A 1 781 ? -6.195 -18.875 11.163 1.00 57.50 781 SER A N 1
ATOM 5593 C CA . SER A 1 781 ? -5.856 -19.274 9.788 1.00 57.50 781 SER A CA 1
ATOM 5594 C C . SER A 1 781 ? -5.537 -18.094 8.854 1.00 57.50 781 SER A C 1
ATOM 5596 O O . SER A 1 781 ? -5.149 -18.328 7.707 1.00 57.50 781 SER A O 1
ATOM 5598 N N . LEU A 1 782 ? -5.679 -16.838 9.302 1.00 70.69 782 LEU A N 1
ATOM 5599 C CA . LEU A 1 782 ? -5.481 -15.639 8.474 1.00 70.69 782 LEU A CA 1
ATOM 5600 C C . LEU A 1 782 ? -4.351 -14.714 8.973 1.00 70.69 782 LEU A C 1
ATOM 5602 O O . LEU A 1 782 ? -4.562 -13.959 9.920 1.00 70.69 782 LEU A O 1
ATOM 5606 N N . PRO A 1 783 ? -3.200 -14.658 8.273 1.00 64.25 783 PRO A N 1
ATOM 5607 C CA . PRO A 1 783 ? -2.679 -15.662 7.341 1.00 64.25 783 PRO A CA 1
ATOM 5608 C C . PRO A 1 783 ? -2.104 -16.877 8.086 1.00 64.25 783 PRO A C 1
ATOM 5610 O O . PRO A 1 783 ? -1.605 -16.748 9.200 1.00 64.25 783 PRO A O 1
ATOM 5613 N N . VAL A 1 784 ? -2.054 -18.042 7.434 1.00 73.31 784 VAL A N 1
ATOM 5614 C CA . VAL A 1 784 ? -1.411 -19.249 7.994 1.00 73.31 784 VAL A CA 1
ATOM 5615 C C . VAL A 1 784 ? 0.089 -19.016 8.214 1.00 73.31 784 VAL A C 1
ATOM 5617 O O . VAL A 1 784 ? 0.671 -19.526 9.169 1.00 73.31 784 VAL A O 1
ATOM 5620 N N . ARG A 1 785 ? 0.731 -18.264 7.307 1.00 81.62 785 ARG A N 1
ATOM 5621 C CA . ARG A 1 785 ? 2.147 -17.864 7.372 1.00 81.62 785 ARG A CA 1
ATOM 5622 C C . ARG A 1 785 ? 2.448 -16.779 6.336 1.00 81.62 785 ARG A C 1
ATOM 5624 O O . ARG A 1 785 ? 2.026 -16.908 5.190 1.00 81.62 785 ARG A O 1
ATOM 5631 N N . LYS A 1 786 ? 3.255 -15.773 6.681 1.00 87.50 786 LYS A N 1
ATOM 5632 C CA . LYS A 1 786 ? 3.888 -14.876 5.694 1.00 87.50 786 LYS A CA 1
ATOM 5633 C C . LYS A 1 786 ? 5.158 -15.536 5.133 1.00 87.50 786 LYS A C 1
ATOM 5635 O O . LYS A 1 786 ? 5.961 -16.054 5.903 1.00 87.50 786 LYS A O 1
ATOM 5640 N N . LEU A 1 787 ? 5.326 -15.538 3.810 1.00 87.00 787 LEU A N 1
ATOM 5641 C CA . LEU A 1 787 ? 6.570 -15.918 3.118 1.00 87.00 787 LEU A CA 1
ATOM 5642 C C . LEU A 1 787 ? 7.449 -14.697 2.803 1.00 87.00 787 LEU A C 1
ATOM 5644 O O . LEU A 1 787 ? 8.662 -14.827 2.681 1.00 87.00 787 LEU A O 1
ATOM 5648 N N . LEU A 1 788 ? 6.835 -13.519 2.678 1.00 89.12 788 LEU A N 1
ATOM 5649 C CA . LEU A 1 788 ? 7.507 -12.231 2.537 1.00 89.12 788 LEU A CA 1
ATOM 5650 C C . LEU A 1 788 ? 6.695 -11.171 3.287 1.00 89.12 788 LEU A C 1
ATOM 5652 O O . LEU A 1 788 ? 5.467 -11.194 3.228 1.00 89.12 788 LEU A O 1
ATOM 5656 N N . ASP A 1 789 ? 7.383 -10.248 3.952 1.00 87.94 789 ASP A N 1
ATOM 5657 C CA . ASP A 1 789 ? 6.824 -9.021 4.529 1.00 87.94 789 ASP A CA 1
ATOM 5658 C C . ASP A 1 789 ? 7.871 -7.912 4.328 1.00 87.94 789 ASP A C 1
ATOM 5660 O O . ASP A 1 789 ? 8.734 -7.659 5.170 1.00 87.94 789 ASP A O 1
ATOM 5664 N N . ALA A 1 790 ? 7.906 -7.368 3.113 1.00 81.19 790 ALA A N 1
ATOM 5665 C CA . ALA A 1 790 ? 8.947 -6.466 2.644 1.00 81.19 790 ALA A CA 1
ATOM 5666 C C . ALA A 1 790 ? 8.527 -5.006 2.821 1.00 81.19 790 ALA A C 1
ATOM 5668 O O . ALA A 1 790 ? 7.523 -4.557 2.259 1.00 81.19 790 ALA A O 1
ATOM 5669 N N . ARG A 1 791 ? 9.342 -4.232 3.548 1.00 79.56 791 ARG A N 1
ATOM 5670 C CA . ARG A 1 791 ? 9.168 -2.780 3.634 1.00 79.56 791 ARG A CA 1
ATOM 5671 C C . ARG A 1 791 ? 9.310 -2.163 2.245 1.00 79.56 791 ARG A C 1
ATOM 5673 O O . ARG A 1 791 ? 10.411 -2.103 1.714 1.00 79.56 791 ARG A O 1
ATOM 5680 N N . HIS A 1 792 ? 8.194 -1.680 1.704 1.00 73.38 792 HIS A N 1
ATOM 5681 C CA . HIS A 1 792 ? 8.133 -1.070 0.381 1.00 73.38 792 HIS A CA 1
ATOM 5682 C C . HIS A 1 792 ? 8.548 0.408 0.441 1.00 73.38 792 HIS A C 1
ATOM 5684 O O . HIS A 1 792 ? 9.596 0.792 -0.061 1.00 73.38 792 HIS A O 1
ATOM 5690 N N . GLY A 1 793 ? 7.768 1.234 1.146 1.00 57.28 793 GLY A N 1
ATOM 5691 C CA . GLY A 1 793 ? 8.055 2.660 1.358 1.00 57.28 793 GLY A CA 1
ATOM 5692 C C . GLY A 1 793 ? 7.527 3.609 0.274 1.00 57.28 793 GLY A C 1
ATOM 5693 O O . GLY A 1 793 ? 7.430 4.803 0.542 1.00 57.28 793 GLY A O 1
ATOM 5694 N N . GLY A 1 794 ? 7.133 3.092 -0.894 1.00 51.53 794 GLY A N 1
ATOM 5695 C CA . GLY A 1 794 ? 6.443 3.831 -1.958 1.00 51.53 794 GLY A CA 1
ATOM 5696 C C . GLY A 1 794 ? 4.970 3.434 -2.105 1.00 51.53 794 GLY A C 1
ATOM 5697 O O . GLY A 1 794 ? 4.595 2.297 -1.812 1.00 51.53 794 GLY A O 1
ATOM 5698 N N . TRP A 1 795 ? 4.143 4.367 -2.588 1.00 66.19 795 TRP A N 1
ATOM 5699 C CA . TRP A 1 795 ? 2.707 4.170 -2.879 1.00 66.19 795 TRP A CA 1
ATOM 5700 C C . TRP A 1 795 ? 2.445 3.502 -4.245 1.00 66.19 795 TRP A C 1
ATOM 5702 O O . TRP A 1 795 ? 1.309 3.156 -4.581 1.00 66.19 795 TRP A O 1
ATOM 5712 N N . ASN A 1 796 ? 3.504 3.369 -5.039 1.00 75.75 796 ASN A N 1
ATOM 5713 C CA . ASN A 1 796 ? 3.540 2.901 -6.415 1.00 75.75 796 ASN A CA 1
ATOM 5714 C C . ASN A 1 796 ? 4.827 2.082 -6.655 1.00 75.75 796 ASN A C 1
ATOM 5716 O O . ASN A 1 796 ? 5.716 2.052 -5.802 1.00 75.75 796 ASN A O 1
ATOM 5720 N N . HIS A 1 797 ? 4.896 1.401 -7.795 1.00 89.50 797 HIS A N 1
ATOM 5721 C CA . HIS A 1 797 ? 5.843 0.346 -8.165 1.00 89.50 797 HIS A CA 1
ATOM 5722 C C . HIS A 1 797 ? 5.777 -0.908 -7.291 1.00 89.50 797 HIS A C 1
ATOM 5724 O O . HIS A 1 797 ? 6.800 -1.380 -6.802 1.00 89.50 797 HIS A O 1
ATOM 5730 N N . ALA A 1 798 ? 4.576 -1.447 -7.073 1.00 90.12 798 ALA A N 1
ATOM 5731 C CA . ALA A 1 798 ? 4.395 -2.620 -6.213 1.00 90.12 798 ALA A CA 1
ATOM 5732 C C . ALA A 1 798 ? 4.753 -3.960 -6.892 1.00 90.12 798 ALA A C 1
ATOM 5734 O O . ALA A 1 798 ? 5.059 -4.936 -6.203 1.00 90.12 798 ALA A O 1
ATOM 5735 N N . GLY A 1 799 ? 4.733 -4.034 -8.228 1.00 93.31 799 GLY A N 1
ATOM 5736 C CA . GLY A 1 799 ? 4.750 -5.295 -8.974 1.00 93.31 799 GLY A CA 1
ATOM 5737 C C . GLY A 1 799 ? 3.474 -6.101 -8.705 1.00 93.31 799 GLY A C 1
ATOM 5738 O O . GLY A 1 799 ? 2.365 -5.632 -8.951 1.00 93.31 799 GLY A O 1
ATOM 5739 N N . GLY A 1 800 ? 3.619 -7.303 -8.146 1.00 93.56 800 GLY A N 1
ATOM 5740 C CA . GLY A 1 800 ? 2.514 -7.992 -7.479 1.00 93.56 800 GLY A CA 1
ATOM 5741 C C . GLY A 1 800 ? 1.996 -9.268 -8.117 1.00 93.56 800 GLY A C 1
ATOM 5742 O O . GLY A 1 800 ? 0.960 -9.769 -7.689 1.00 93.56 800 GLY A O 1
ATOM 5743 N N . THR A 1 801 ? 2.691 -9.834 -9.101 1.00 97.69 801 THR A N 1
ATOM 5744 C CA . THR A 1 801 ? 2.309 -11.142 -9.655 1.00 97.69 801 THR A CA 1
ATOM 5745 C C . THR A 1 801 ? 2.776 -12.280 -8.758 1.00 97.69 801 THR A C 1
ATOM 5747 O O . THR A 1 801 ? 3.875 -12.226 -8.208 1.00 97.69 801 THR A O 1
ATOM 5750 N N . LEU A 1 802 ? 1.978 -13.348 -8.686 1.00 98.50 802 LEU A N 1
ATOM 5751 C CA . LEU A 1 802 ? 2.379 -14.656 -8.171 1.00 98.50 802 LEU A CA 1
ATOM 5752 C C . LEU A 1 802 ? 2.093 -15.736 -9.216 1.00 98.50 802 LEU A C 1
ATOM 5754 O O . LEU A 1 802 ? 0.995 -15.779 -9.769 1.00 98.50 802 LEU A O 1
ATOM 5758 N N . ALA A 1 803 ? 3.036 -16.651 -9.428 1.00 97.75 803 ALA A N 1
ATOM 5759 C CA . ALA A 1 803 ? 2.816 -17.856 -10.228 1.00 97.75 803 ALA A CA 1
ATOM 5760 C C . ALA A 1 803 ? 3.723 -18.996 -9.752 1.00 97.75 803 ALA A C 1
ATOM 5762 O O . ALA A 1 803 ? 4.842 -18.757 -9.305 1.00 97.75 803 ALA A O 1
ATOM 5763 N N . PHE A 1 804 ? 3.270 -20.244 -9.876 1.00 98.06 804 PHE A N 1
ATOM 5764 C CA . PHE A 1 804 ? 4.164 -21.393 -9.721 1.00 98.06 804 PHE A CA 1
ATOM 5765 C C . PHE A 1 804 ? 4.923 -21.641 -11.026 1.00 98.06 804 PHE A C 1
ATOM 5767 O O . PHE A 1 804 ? 4.317 -21.696 -12.096 1.00 98.06 804 PHE A O 1
ATOM 5774 N N . GLY A 1 805 ? 6.242 -21.787 -10.925 1.00 96.31 805 GLY A N 1
ATOM 5775 C CA . GLY A 1 805 ? 7.100 -22.138 -12.049 1.00 96.31 805 GLY A CA 1
ATOM 5776 C C . GLY A 1 805 ? 6.979 -23.612 -12.450 1.00 96.31 805 GLY A C 1
ATOM 5777 O O . GLY A 1 805 ? 6.422 -24.426 -11.704 1.00 96.31 805 GLY A O 1
ATOM 5778 N N . PRO A 1 806 ? 7.544 -23.994 -13.611 1.00 95.12 806 PRO A N 1
ATOM 5779 C CA . PRO A 1 806 ? 7.582 -25.387 -14.073 1.00 95.12 806 PRO A CA 1
ATOM 5780 C C . PRO A 1 806 ? 8.405 -26.312 -13.154 1.00 95.12 806 PRO A C 1
ATOM 5782 O O . PRO A 1 806 ? 8.315 -27.531 -13.269 1.00 95.12 806 PRO A O 1
ATOM 5785 N N . ASP A 1 807 ? 9.192 -25.743 -12.238 1.00 95.00 807 ASP A N 1
ATOM 5786 C CA . ASP A 1 807 ? 9.959 -26.435 -11.199 1.00 95.00 807 ASP A CA 1
ATOM 5787 C C . ASP A 1 807 ? 9.168 -26.680 -9.895 1.00 95.00 807 ASP A C 1
ATOM 5789 O O . ASP A 1 807 ? 9.673 -27.334 -8.983 1.00 95.00 807 ASP A O 1
ATOM 5793 N N . GLY A 1 808 ? 7.931 -26.177 -9.795 1.00 95.31 808 GLY A N 1
ATOM 5794 C CA . GLY A 1 808 ? 7.082 -26.306 -8.610 1.00 95.31 808 GLY A CA 1
ATOM 5795 C C . GLY A 1 808 ? 7.359 -25.289 -7.496 1.00 95.31 808 GLY A C 1
ATOM 5796 O O . GLY A 1 808 ? 6.790 -25.420 -6.410 1.00 95.31 808 GLY A O 1
ATOM 5797 N N . HIS A 1 809 ? 8.187 -24.267 -7.730 1.00 98.06 809 HIS A N 1
ATOM 5798 C CA . HIS A 1 809 ? 8.420 -23.181 -6.773 1.00 98.06 809 HIS A CA 1
ATOM 5799 C C . HIS A 1 809 ? 7.556 -21.950 -7.070 1.00 98.06 809 HIS A C 1
ATOM 5801 O O . HIS A 1 809 ? 7.115 -21.741 -8.198 1.00 98.06 809 HIS A O 1
ATOM 5807 N N . LEU A 1 810 ? 7.279 -21.142 -6.044 1.00 98.69 810 LEU A N 1
ATOM 5808 C CA . LEU A 1 810 ? 6.486 -19.920 -6.179 1.00 98.69 810 LEU A CA 1
ATOM 5809 C C . LEU A 1 810 ? 7.396 -18.771 -6.600 1.00 98.69 810 LEU A C 1
ATOM 5811 O O . LEU A 1 810 ? 8.328 -18.421 -5.878 1.00 98.69 810 LEU A O 1
ATOM 5815 N N . TYR A 1 811 ? 7.095 -18.170 -7.740 1.00 98.81 811 TYR A N 1
ATOM 5816 C CA . TYR A 1 811 ? 7.725 -16.950 -8.213 1.00 98.81 811 TYR A CA 1
ATOM 5817 C C . TYR A 1 811 ? 6.855 -15.741 -7.862 1.00 98.81 811 TYR A C 1
ATOM 5819 O O . TYR A 1 811 ? 5.623 -15.836 -7.850 1.00 98.81 811 TYR A O 1
ATOM 5827 N N . ALA A 1 812 ? 7.497 -14.604 -7.598 1.00 98.75 812 ALA A N 1
ATOM 5828 C CA . ALA A 1 812 ? 6.831 -13.342 -7.296 1.00 98.75 812 ALA A CA 1
ATOM 5829 C C . ALA A 1 812 ? 7.547 -12.158 -7.952 1.00 98.75 812 ALA A C 1
ATOM 5831 O O . ALA A 1 812 ? 8.777 -12.120 -7.951 1.00 98.75 812 ALA A O 1
ATOM 5832 N N . SER A 1 813 ? 6.799 -11.178 -8.462 1.00 97.69 813 SER A N 1
ATOM 5833 C CA . SER A 1 813 ? 7.371 -9.923 -8.959 1.00 97.69 813 SER A CA 1
ATOM 5834 C C . SER A 1 813 ? 7.192 -8.805 -7.938 1.00 97.69 813 SER A C 1
ATOM 5836 O O . SER A 1 813 ? 6.091 -8.591 -7.433 1.00 97.69 813 SER A O 1
ATOM 5838 N N . VAL A 1 814 ? 8.275 -8.096 -7.620 1.00 97.19 814 VAL A N 1
ATOM 5839 C CA . VAL A 1 814 ? 8.277 -6.997 -6.646 1.00 97.19 814 VAL A CA 1
ATOM 5840 C C . VAL A 1 814 ? 8.967 -5.797 -7.283 1.00 97.19 814 VAL A C 1
ATOM 5842 O O . VAL A 1 814 ? 10.123 -5.904 -7.692 1.00 97.19 814 VAL A O 1
ATOM 5845 N N . GLY A 1 815 ? 8.271 -4.666 -7.380 1.00 95.56 815 GLY A N 1
ATOM 5846 C CA . GLY A 1 815 ? 8.845 -3.431 -7.918 1.00 95.56 815 GLY A CA 1
ATOM 5847 C C . GLY A 1 815 ? 9.770 -2.706 -6.941 1.00 95.56 815 GLY A C 1
ATOM 5848 O O . GLY A 1 815 ? 10.055 -3.182 -5.840 1.00 95.56 815 GLY A O 1
ATOM 5849 N N . ASP A 1 816 ? 10.329 -1.587 -7.392 1.00 93.44 816 ASP A N 1
ATOM 5850 C CA . ASP A 1 816 ? 11.425 -0.870 -6.735 1.00 93.44 816 ASP A CA 1
ATOM 5851 C C . ASP A 1 816 ? 10.978 0.213 -5.738 1.00 93.44 816 ASP A C 1
ATOM 5853 O O . ASP A 1 816 ? 11.811 0.971 -5.232 1.00 93.44 816 ASP A O 1
ATOM 5857 N N . ALA A 1 817 ? 9.674 0.277 -5.451 1.00 88.38 817 ALA A N 1
ATOM 5858 C CA . ALA A 1 817 ? 9.027 1.266 -4.592 1.00 88.38 817 ALA A CA 1
ATOM 5859 C C . ALA A 1 817 ? 9.176 2.740 -5.023 1.00 88.38 817 ALA A C 1
ATOM 5861 O O . ALA A 1 817 ? 9.026 3.640 -4.193 1.00 88.38 817 ALA A O 1
ATOM 5862 N N . ALA A 1 818 ? 9.443 3.003 -6.308 1.00 85.19 818 ALA A N 1
ATOM 5863 C CA . ALA A 1 818 ? 9.426 4.340 -6.910 1.00 85.19 818 ALA A CA 1
ATOM 5864 C C . ALA A 1 818 ? 10.360 5.361 -6.241 1.00 85.19 818 ALA A C 1
ATOM 5866 O O . ALA A 1 818 ? 10.088 6.568 -6.228 1.00 85.19 818 ALA A O 1
ATOM 5867 N N . VAL A 1 819 ? 11.460 4.885 -5.655 1.00 75.00 819 VAL A N 1
ATOM 5868 C CA . VAL A 1 819 ? 12.332 5.732 -4.840 1.00 75.00 819 VAL A CA 1
ATOM 5869 C C . VAL A 1 819 ? 12.992 6.828 -5.678 1.00 75.00 819 VAL A C 1
ATOM 5871 O O . VAL A 1 819 ? 13.495 6.603 -6.780 1.00 75.00 819 VAL A O 1
ATOM 5874 N N . THR A 1 820 ? 13.005 8.043 -5.133 1.00 72.81 820 THR A N 1
ATOM 5875 C CA . THR A 1 820 ? 13.589 9.220 -5.781 1.00 72.81 820 THR A CA 1
ATOM 5876 C C . THR A 1 820 ? 14.794 9.734 -4.980 1.00 72.81 820 THR A C 1
ATOM 5878 O O . THR A 1 820 ? 14.696 9.879 -3.760 1.00 72.81 820 THR A O 1
ATOM 5881 N N . PRO A 1 821 ? 15.941 10.023 -5.631 1.00 74.81 821 PRO A N 1
ATOM 5882 C CA . PRO A 1 821 ? 16.222 9.860 -7.063 1.00 74.81 821 PRO A CA 1
ATOM 5883 C C . PRO A 1 821 ? 16.361 8.384 -7.482 1.00 74.81 821 PRO A C 1
ATOM 5885 O O . PRO A 1 821 ? 16.834 7.554 -6.711 1.00 74.81 821 PRO A O 1
ATOM 5888 N N . TYR A 1 822 ? 16.038 8.058 -8.739 1.00 80.50 822 TYR A N 1
ATOM 5889 C CA . TYR A 1 822 ? 16.094 6.675 -9.251 1.00 80.50 822 TYR A CA 1
ATOM 5890 C C . TYR A 1 822 ? 17.486 6.032 -9.129 1.00 80.50 822 TYR A C 1
ATOM 5892 O O . TYR A 1 822 ? 17.615 4.816 -9.029 1.00 80.50 822 TYR A O 1
ATOM 5900 N N . SER A 1 823 ? 18.552 6.836 -9.054 1.00 79.81 823 SER A N 1
ATOM 5901 C CA . SER A 1 823 ? 19.918 6.365 -8.804 1.00 79.81 823 SER A CA 1
ATOM 5902 C C . SER A 1 823 ? 20.099 5.651 -7.454 1.00 79.81 823 SER A C 1
ATOM 5904 O O . SER A 1 823 ? 21.080 4.918 -7.301 1.00 79.81 823 SER A O 1
ATOM 5906 N N . THR A 1 824 ? 19.166 5.792 -6.504 1.00 83.50 824 THR A N 1
ATOM 5907 C CA . THR A 1 824 ? 19.101 5.005 -5.259 1.00 83.50 824 THR A CA 1
ATOM 5908 C C . THR A 1 824 ? 18.104 3.839 -5.314 1.00 83.50 824 THR A C 1
ATOM 5910 O O . THR A 1 824 ? 17.794 3.277 -4.268 1.00 83.50 824 THR A O 1
ATOM 5913 N N . SER A 1 825 ? 17.618 3.447 -6.501 1.00 89.75 825 SER A N 1
ATOM 5914 C CA . SER A 1 825 ? 16.708 2.303 -6.661 1.00 89.75 825 SER A CA 1
ATOM 5915 C C . SER A 1 825 ? 17.273 1.017 -6.040 1.00 89.75 825 SER A C 1
ATOM 5917 O O . SER A 1 825 ? 18.434 0.673 -6.308 1.00 89.75 825 SER A O 1
ATOM 5919 N N . PRO A 1 826 ? 16.467 0.271 -5.258 1.00 89.88 826 PRO A N 1
ATOM 5920 C CA . PRO A 1 826 ? 16.861 -1.013 -4.690 1.00 89.88 826 PRO A CA 1
ATOM 5921 C C . PRO A 1 826 ? 16.957 -2.132 -5.738 1.00 89.88 826 PRO A C 1
ATOM 5923 O O . PRO A 1 826 ? 17.468 -3.203 -5.425 1.00 89.88 826 PRO A O 1
ATOM 5926 N N . ALA A 1 827 ? 16.536 -1.911 -6.989 1.00 93.88 827 ALA A N 1
ATOM 5927 C CA . ALA A 1 827 ? 16.572 -2.922 -8.047 1.00 93.88 827 ALA A CA 1
ATOM 5928 C C . ALA A 1 827 ? 17.964 -3.553 -8.240 1.00 93.88 827 ALA A C 1
ATOM 5930 O O . ALA A 1 827 ? 18.081 -4.772 -8.391 1.00 93.88 827 ALA A O 1
ATOM 5931 N N . LYS A 1 828 ? 19.026 -2.745 -8.127 1.00 90.56 828 LYS A N 1
ATOM 5932 C CA . LYS A 1 828 ? 20.441 -3.170 -8.169 1.00 90.56 828 LYS A CA 1
ATOM 5933 C C . LYS A 1 828 ? 21.007 -3.688 -6.837 1.00 90.56 828 LYS A C 1
ATOM 5935 O O . LYS A 1 828 ? 22.083 -4.277 -6.837 1.00 90.56 828 LYS A O 1
ATOM 5940 N N . ASP A 1 829 ? 20.334 -3.438 -5.716 1.00 90.75 829 ASP A N 1
ATOM 5941 C CA . ASP A 1 829 ? 20.747 -3.909 -4.393 1.00 90.75 829 ASP A CA 1
ATOM 5942 C C . ASP A 1 829 ? 20.281 -5.356 -4.201 1.00 90.75 829 ASP A C 1
ATOM 5944 O O . ASP A 1 829 ? 19.084 -5.633 -4.131 1.00 90.75 829 ASP A O 1
ATOM 5948 N N . LEU A 1 830 ? 21.231 -6.288 -4.131 1.00 91.12 830 LEU A N 1
ATOM 5949 C CA . LEU A 1 830 ? 20.943 -7.715 -3.989 1.00 91.12 830 LEU A CA 1
ATOM 5950 C C . LEU A 1 830 ? 20.536 -8.121 -2.565 1.00 91.12 830 LEU A C 1
ATOM 5952 O O . LEU A 1 830 ? 20.038 -9.231 -2.396 1.00 91.12 830 LEU A O 1
ATOM 5956 N N . SER A 1 831 ? 20.702 -7.255 -1.560 1.00 89.19 831 SER A N 1
ATOM 5957 C CA . SER A 1 831 ? 20.185 -7.482 -0.201 1.00 89.19 831 SER A CA 1
ATOM 5958 C C . SER A 1 831 ? 18.680 -7.189 -0.094 1.00 89.19 831 SER A C 1
ATOM 5960 O O . SER A 1 831 ? 17.974 -7.757 0.746 1.00 89.19 831 SER A O 1
ATOM 5962 N N . SER A 1 832 ? 18.162 -6.351 -0.995 1.00 92.00 832 SER A N 1
ATOM 5963 C CA . SER A 1 832 ? 16.759 -5.953 -1.034 1.00 92.00 832 SER A CA 1
ATOM 5964 C C . SER A 1 832 ? 15.906 -6.898 -1.896 1.00 92.00 832 SER A C 1
ATOM 5966 O O . SER A 1 832 ? 16.308 -7.245 -3.009 1.00 92.00 832 SER A O 1
ATOM 5968 N N . PRO A 1 833 ? 14.690 -7.275 -1.450 1.00 93.12 833 PRO A N 1
ATOM 5969 C CA . PRO A 1 833 ? 13.727 -8.006 -2.274 1.00 93.12 833 PRO A CA 1
ATOM 5970 C C . PRO A 1 833 ? 13.021 -7.123 -3.324 1.00 93.12 833 PRO A C 1
ATOM 5972 O O . PRO A 1 833 ? 12.213 -7.643 -4.085 1.00 93.12 833 PRO A O 1
ATOM 5975 N N . LEU A 1 834 ? 13.281 -5.808 -3.354 1.00 95.75 834 LEU A N 1
ATOM 5976 C CA . LEU A 1 834 ? 12.598 -4.835 -4.219 1.00 95.75 834 LEU A CA 1
ATOM 5977 C C . LEU A 1 834 ? 13.283 -4.674 -5.589 1.00 95.75 834 LEU A C 1
ATOM 5979 O O . LEU A 1 834 ? 14.514 -4.680 -5.673 1.00 95.75 834 LEU A O 1
ATOM 5983 N N . GLY A 1 835 ? 12.500 -4.500 -6.655 1.00 96.56 835 GLY A N 1
ATOM 5984 C CA . GLY A 1 835 ? 12.964 -4.426 -8.049 1.00 96.56 835 GLY A CA 1
ATOM 5985 C C . GLY A 1 835 ? 13.514 -5.762 -8.569 1.00 96.56 835 GLY A C 1
ATOM 5986 O O . GLY A 1 835 ? 14.607 -5.806 -9.146 1.00 96.56 835 GLY A O 1
ATOM 5987 N N . LYS A 1 836 ? 12.803 -6.860 -8.269 1.00 98.12 836 LYS A N 1
ATOM 5988 C CA . LYS A 1 836 ? 13.237 -8.261 -8.429 1.00 98.12 836 LYS A CA 1
ATOM 5989 C C . LYS A 1 836 ? 12.144 -9.161 -9.015 1.00 98.12 836 LYS A C 1
ATOM 5991 O O . LYS A 1 836 ? 10.951 -8.933 -8.797 1.00 98.12 836 LYS A O 1
ATOM 5996 N N . ILE A 1 837 ? 12.575 -10.278 -9.607 1.00 98.75 837 ILE A N 1
ATOM 5997 C CA . ILE A 1 837 ? 11.814 -11.534 -9.537 1.00 98.75 837 ILE A CA 1
ATOM 5998 C C . ILE A 1 837 ? 12.366 -12.346 -8.364 1.00 98.75 837 ILE A C 1
ATOM 6000 O O . ILE A 1 837 ? 13.571 -12.592 -8.268 1.00 98.75 837 ILE A O 1
ATOM 6004 N N . LEU A 1 838 ? 11.481 -12.774 -7.470 1.00 98.62 838 LEU A N 1
ATOM 6005 C CA . LEU A 1 838 ? 11.785 -13.680 -6.368 1.00 98.62 838 LEU A CA 1
ATOM 6006 C C . LEU A 1 838 ? 11.324 -15.100 -6.709 1.00 98.62 838 LEU A C 1
ATOM 6008 O O . LEU A 1 838 ? 10.354 -15.276 -7.444 1.00 98.62 838 LEU A O 1
ATOM 6012 N N . ARG A 1 839 ? 11.981 -16.107 -6.130 1.00 98.44 839 ARG A N 1
ATOM 6013 C CA . ARG A 1 839 ? 11.653 -17.533 -6.264 1.00 98.44 839 ARG A CA 1
ATOM 6014 C C . ARG A 1 839 ? 11.773 -18.219 -4.907 1.00 98.44 839 ARG A C 1
ATOM 6016 O O . ARG A 1 839 ? 12.829 -18.178 -4.277 1.00 98.44 839 ARG A O 1
ATOM 6023 N N . ILE A 1 840 ? 10.690 -18.844 -4.455 1.00 97.94 840 ILE A N 1
ATOM 6024 C CA . ILE A 1 840 ? 10.486 -19.265 -3.066 1.00 97.94 840 ILE A CA 1
ATOM 6025 C C . ILE A 1 840 ? 10.019 -20.726 -3.021 1.00 97.94 840 ILE A C 1
ATOM 6027 O O . ILE A 1 840 ? 9.052 -21.117 -3.681 1.00 97.94 840 ILE A O 1
ATOM 6031 N N . ASN A 1 841 ? 10.667 -21.543 -2.191 1.00 94.00 841 ASN A N 1
ATOM 6032 C CA . ASN A 1 841 ? 10.138 -22.843 -1.798 1.00 94.00 841 ASN A CA 1
ATOM 6033 C C . ASN A 1 841 ? 9.015 -22.613 -0.774 1.00 94.00 841 ASN A C 1
ATOM 6035 O O . ASN A 1 841 ? 9.269 -22.196 0.354 1.00 94.00 841 ASN A O 1
ATOM 6039 N N . VAL A 1 842 ? 7.767 -22.887 -1.160 1.00 92.56 842 VAL A N 1
ATOM 6040 C CA . VAL A 1 842 ? 6.584 -22.599 -0.328 1.00 92.56 842 VAL A CA 1
ATOM 6041 C C . VAL A 1 842 ? 6.427 -23.489 0.902 1.00 92.56 842 VAL A C 1
ATOM 6043 O O . VAL A 1 842 ? 5.573 -23.208 1.739 1.00 92.56 842 VAL A O 1
ATOM 6046 N N . ASP A 1 843 ? 7.227 -24.539 1.061 1.00 85.62 843 ASP A N 1
ATOM 6047 C CA . ASP A 1 843 ? 7.191 -25.374 2.261 1.00 85.62 843 ASP A CA 1
ATOM 6048 C C . ASP A 1 843 ? 8.196 -24.882 3.301 1.00 85.62 843 ASP A C 1
ATOM 6050 O O . ASP A 1 843 ? 7.824 -24.703 4.460 1.00 85.62 843 ASP A O 1
ATOM 6054 N N . THR A 1 844 ? 9.419 -24.529 2.894 1.00 84.75 844 THR A N 1
ATOM 6055 C CA . THR A 1 844 ? 10.435 -23.973 3.810 1.00 84.75 844 THR A CA 1
ATOM 6056 C C . THR A 1 844 ? 10.314 -22.463 4.029 1.00 84.75 844 THR A C 1
ATOM 6058 O O . THR A 1 844 ? 10.743 -21.971 5.067 1.00 84.75 844 THR A O 1
ATOM 6061 N N . GLY A 1 845 ? 9.743 -21.723 3.074 1.00 82.19 845 GLY A N 1
ATOM 6062 C CA . GLY A 1 845 ? 9.777 -20.256 3.029 1.00 82.19 845 GLY A CA 1
ATOM 6063 C C . GLY A 1 845 ? 11.129 -19.669 2.603 1.00 82.19 845 GLY A C 1
ATOM 6064 O O . GLY A 1 845 ? 11.334 -18.467 2.724 1.00 82.19 845 GLY A O 1
ATOM 6065 N N . LEU A 1 846 ? 12.056 -20.501 2.115 1.00 83.12 846 LEU A N 1
ATOM 6066 C CA . LEU A 1 846 ? 13.414 -20.103 1.733 1.00 83.12 846 LEU A CA 1
ATOM 6067 C C . LEU A 1 846 ? 13.616 -20.145 0.213 1.00 83.12 846 LEU A C 1
ATOM 6069 O O . LEU A 1 846 ? 12.846 -20.767 -0.521 1.00 83.12 846 LEU A O 1
ATOM 6073 N N . GLY A 1 847 ? 14.698 -19.525 -0.256 1.00 89.50 847 GLY A N 1
ATOM 6074 C CA . GLY A 1 847 ? 15.138 -19.633 -1.645 1.00 89.50 847 GLY A CA 1
ATOM 6075 C C . GLY A 1 847 ? 15.514 -21.078 -1.999 1.00 89.50 847 GLY A C 1
ATOM 6076 O O . GLY A 1 847 ? 16.299 -21.683 -1.263 1.00 89.50 847 GLY A O 1
ATOM 6077 N N . PRO A 1 848 ? 14.984 -21.666 -3.087 1.00 89.62 848 PRO A N 1
ATOM 6078 C CA . PRO A 1 848 ? 15.433 -22.970 -3.551 1.00 89.62 848 PRO A CA 1
ATOM 6079 C C . PRO A 1 848 ? 16.837 -22.901 -4.166 1.00 89.62 848 PRO A C 1
ATOM 6081 O O . PRO A 1 848 ? 17.344 -21.835 -4.527 1.00 89.62 848 PRO A O 1
ATOM 6084 N N . SER A 1 849 ? 17.460 -24.064 -4.357 1.00 91.50 849 SER A N 1
ATOM 6085 C CA . SER A 1 849 ? 18.735 -24.159 -5.068 1.00 91.50 849 SER A CA 1
ATOM 6086 C C . SER A 1 849 ? 18.630 -23.554 -6.476 1.00 91.50 849 SER A C 1
ATOM 6088 O O . SER A 1 849 ? 17.641 -23.738 -7.190 1.00 91.50 849 SER A O 1
ATOM 6090 N N . GLY A 1 850 ? 19.656 -22.795 -6.865 1.00 93.06 850 GLY A N 1
ATOM 6091 C CA . GLY A 1 850 ? 19.708 -22.071 -8.137 1.00 93.06 850 GLY A CA 1
ATOM 6092 C C . GLY A 1 850 ? 19.345 -20.583 -8.065 1.00 93.06 850 GLY A C 1
ATOM 6093 O O . GLY A 1 850 ? 19.624 -19.885 -9.035 1.00 93.06 850 GLY A O 1
ATOM 6094 N N . ASN A 1 851 ? 18.801 -20.077 -6.955 1.00 95.81 851 ASN A N 1
ATOM 6095 C CA . ASN A 1 851 ? 18.685 -18.629 -6.724 1.00 95.81 851 ASN A CA 1
ATOM 6096 C C . ASN A 1 851 ? 20.071 -17.942 -6.693 1.00 95.81 851 ASN A C 1
ATOM 6098 O O . ASN A 1 851 ? 21.105 -18.617 -6.671 1.00 95.81 851 ASN A O 1
ATOM 6102 N N . LEU A 1 852 ? 20.110 -16.604 -6.683 1.00 91.88 852 LEU A N 1
ATOM 6103 C CA . LEU A 1 852 ? 21.358 -15.871 -6.443 1.00 91.88 852 LEU A CA 1
ATOM 6104 C C . LEU A 1 852 ? 21.910 -16.172 -5.038 1.00 91.88 852 LEU A C 1
ATOM 6106 O O . LEU A 1 852 ? 21.168 -16.279 -4.063 1.00 91.88 852 LEU A O 1
ATOM 6110 N N . THR A 1 853 ? 23.235 -16.295 -4.936 1.00 88.56 853 THR A N 1
ATOM 6111 C CA . THR A 1 853 ? 23.942 -16.634 -3.692 1.00 88.56 853 THR A CA 1
ATOM 6112 C C . THR A 1 853 ? 25.194 -15.782 -3.524 1.00 88.56 853 THR A C 1
ATOM 6114 O O . THR A 1 853 ? 25.995 -15.680 -4.453 1.00 88.56 853 THR A O 1
ATOM 6117 N N . GLY A 1 854 ? 25.407 -15.248 -2.325 1.00 84.31 854 GLY A N 1
ATOM 6118 C CA . GLY A 1 854 ? 26.599 -14.490 -1.953 1.00 84.31 854 GLY A CA 1
ATOM 6119 C C . GLY A 1 854 ? 26.451 -13.892 -0.556 1.00 84.31 854 GLY A C 1
ATOM 6120 O O . GLY A 1 854 ? 25.363 -13.908 0.018 1.00 84.31 854 GLY A O 1
ATOM 6121 N N . GLU A 1 855 ? 27.536 -13.356 -0.004 1.00 77.38 855 GLU A N 1
ATOM 6122 C CA . GLU A 1 855 ? 27.460 -12.558 1.222 1.00 77.38 855 GLU A CA 1
ATOM 6123 C C . GLU A 1 855 ? 26.637 -11.285 0.959 1.00 77.38 855 GLU A C 1
ATOM 6125 O O . GLU A 1 855 ? 26.798 -10.639 -0.076 1.00 77.38 855 GLU A O 1
ATOM 6130 N N . GLY A 1 856 ? 25.698 -10.965 1.854 1.00 75.25 856 GLY A N 1
ATOM 6131 C CA . GLY A 1 856 ? 24.766 -9.843 1.680 1.00 75.25 856 GLY A CA 1
ATOM 6132 C C . GLY A 1 856 ? 23.682 -10.033 0.606 1.00 75.25 856 GLY A C 1
ATOM 6133 O O . GLY A 1 856 ? 22.862 -9.138 0.432 1.00 75.25 856 GLY A O 1
ATOM 6134 N N . VAL A 1 857 ? 23.628 -11.170 -0.099 1.00 88.19 857 VAL A N 1
ATOM 6135 C CA . VAL A 1 857 ? 22.580 -11.454 -1.095 1.00 88.19 857 VAL A CA 1
ATOM 6136 C C . VAL A 1 857 ? 21.341 -12.035 -0.414 1.00 88.19 857 VAL A C 1
ATOM 6138 O O . VAL A 1 857 ? 21.427 -12.998 0.347 1.00 88.19 857 VAL A O 1
ATOM 6141 N N . ASN A 1 858 ? 20.170 -11.484 -0.726 1.00 89.19 858 ASN A N 1
ATOM 6142 C CA . ASN A 1 858 ? 18.887 -12.015 -0.292 1.00 89.19 858 ASN A CA 1
ATOM 6143 C C . ASN A 1 858 ? 18.601 -13.345 -1.018 1.00 89.19 858 ASN A C 1
ATOM 6145 O O . ASN A 1 858 ? 18.485 -13.356 -2.247 1.00 89.19 858 ASN A O 1
ATOM 6149 N N . PRO A 1 859 ? 18.453 -14.471 -0.294 1.00 88.31 859 PRO A N 1
ATOM 6150 C CA . PRO A 1 859 ? 18.371 -15.793 -0.908 1.00 88.31 859 PRO A CA 1
ATOM 6151 C C . PRO A 1 859 ? 17.086 -16.015 -1.713 1.00 88.31 859 PRO A C 1
ATOM 6153 O O . PRO A 1 859 ? 17.010 -16.985 -2.461 1.00 88.31 859 PRO A O 1
ATOM 6156 N N . LEU A 1 860 ? 16.067 -15.157 -1.584 1.00 94.88 860 LEU A N 1
ATOM 6157 C CA . LEU A 1 860 ? 14.836 -15.262 -2.373 1.00 94.88 860 LEU A CA 1
ATOM 6158 C C . LEU A 1 860 ? 15.001 -14.752 -3.812 1.00 94.88 860 LEU A C 1
ATOM 6160 O O . LEU A 1 860 ? 14.130 -15.021 -4.634 1.00 94.88 860 LEU A O 1
ATOM 6164 N N . VAL A 1 861 ? 16.075 -14.021 -4.134 1.00 97.94 861 VAL A N 1
ATOM 6165 C CA . VAL A 1 861 ? 16.228 -13.380 -5.447 1.00 97.94 861 VAL A CA 1
ATOM 6166 C C . VAL A 1 861 ? 16.537 -14.407 -6.539 1.00 97.94 861 VAL A C 1
ATOM 6168 O O . VAL A 1 861 ? 17.530 -15.138 -6.475 1.00 97.94 861 VAL A O 1
ATOM 6171 N N . TRP A 1 862 ? 15.694 -14.417 -7.572 1.00 98.19 862 TRP A N 1
ATOM 6172 C CA . TRP A 1 862 ? 15.941 -15.107 -8.836 1.00 98.19 862 TRP A CA 1
ATOM 6173 C C . TRP A 1 862 ? 16.614 -14.156 -9.827 1.00 98.19 862 TRP A C 1
ATOM 6175 O O . TRP A 1 862 ? 17.735 -14.433 -10.238 1.00 98.19 862 TRP A O 1
ATOM 6185 N N . ASP A 1 863 ? 15.993 -13.001 -10.094 1.00 98.44 863 ASP A N 1
ATOM 6186 C CA . ASP A 1 863 ? 16.500 -11.951 -10.989 1.00 98.44 863 ASP A CA 1
ATOM 6187 C C . ASP A 1 863 ? 16.380 -10.558 -10.365 1.00 98.44 863 ASP A C 1
ATOM 6189 O O . ASP A 1 863 ? 15.583 -10.335 -9.449 1.00 98.44 863 ASP A O 1
ATOM 6193 N N . HIS A 1 864 ? 17.144 -9.599 -10.887 1.00 98.12 864 HIS A N 1
ATOM 6194 C CA . HIS A 1 864 ? 17.211 -8.235 -10.371 1.00 98.12 864 HIS A CA 1
ATOM 6195 C C . HIS A 1 864 ? 17.315 -7.168 -11.471 1.00 98.12 864 HIS A C 1
ATOM 6197 O O . HIS A 1 864 ? 17.420 -7.482 -12.654 1.00 98.12 864 HIS A O 1
ATOM 6203 N N . GLY A 1 865 ? 17.319 -5.892 -11.074 1.00 97.25 865 GLY A N 1
ATOM 6204 C CA . GLY A 1 865 ? 17.436 -4.772 -12.010 1.00 97.25 865 GLY A CA 1
ATOM 6205 C C . GLY A 1 865 ? 16.149 -4.490 -12.787 1.00 97.25 865 GLY A C 1
ATOM 6206 O O . GLY A 1 865 ? 16.241 -4.074 -13.935 1.00 97.25 865 GLY A O 1
ATOM 6207 N N . LEU A 1 866 ? 14.988 -4.743 -12.174 1.00 97.81 866 LEU A N 1
ATOM 6208 C CA . LEU A 1 866 ? 13.653 -4.429 -12.703 1.00 97.81 866 LEU A CA 1
ATOM 6209 C C . LEU A 1 866 ? 13.062 -3.214 -11.969 1.00 97.81 866 LEU A C 1
ATOM 6211 O O . LEU A 1 866 ? 13.391 -2.985 -10.801 1.00 97.81 866 LEU A O 1
ATOM 6215 N N . ARG A 1 867 ? 12.176 -2.455 -12.617 1.00 95.88 867 ARG A N 1
ATOM 6216 C CA . ARG A 1 867 ? 11.562 -1.234 -12.070 1.00 95.88 867 ARG A CA 1
ATOM 6217 C C . ARG A 1 867 ? 10.221 -1.505 -11.392 1.00 95.88 867 ARG A C 1
ATOM 6219 O O . ARG A 1 867 ? 10.100 -1.381 -10.177 1.00 95.88 867 ARG A O 1
ATOM 6226 N N . ASN A 1 868 ? 9.213 -1.869 -12.170 1.00 96.38 868 ASN A N 1
ATOM 6227 C CA . ASN A 1 868 ? 7.880 -2.248 -11.728 1.00 96.38 868 ASN A CA 1
ATOM 6228 C C . ASN A 1 868 ? 7.360 -3.410 -12.601 1.00 96.38 868 ASN A C 1
ATOM 6230 O O . ASN A 1 868 ? 6.543 -3.184 -13.498 1.00 96.38 868 ASN A O 1
ATOM 6234 N N . PRO A 1 869 ? 7.832 -4.651 -12.357 1.00 97.00 869 PRO A N 1
ATOM 6235 C CA . PRO A 1 869 ? 7.426 -5.840 -13.100 1.00 97.00 869 PRO A CA 1
ATOM 6236 C C . PRO A 1 869 ? 5.968 -6.203 -12.778 1.00 97.00 869 PRO A C 1
ATOM 6238 O O . PRO A 1 869 ? 5.681 -7.035 -11.908 1.00 97.00 869 PRO A O 1
ATOM 6241 N N . TRP A 1 870 ? 5.039 -5.525 -13.455 1.00 96.06 870 TRP A N 1
ATOM 6242 C CA . TRP A 1 870 ? 3.607 -5.529 -13.161 1.00 96.06 870 TRP A CA 1
ATOM 6243 C C . TRP A 1 870 ? 2.991 -6.910 -13.381 1.00 96.06 870 TRP A C 1
ATOM 6245 O O . TRP A 1 870 ? 2.378 -7.467 -12.464 1.00 96.06 870 TRP A O 1
ATOM 6255 N N . ARG A 1 871 ? 3.218 -7.514 -14.556 1.00 97.50 871 ARG A N 1
ATOM 6256 C CA . ARG A 1 871 ? 2.810 -8.896 -14.853 1.00 97.50 871 ARG A CA 1
ATOM 6257 C C . ARG A 1 871 ? 3.939 -9.720 -15.442 1.00 97.50 871 ARG A C 1
ATOM 6259 O O . ARG A 1 871 ? 4.636 -9.290 -16.356 1.00 97.50 871 ARG A O 1
ATOM 6266 N N . PHE A 1 872 ? 4.055 -10.953 -14.958 1.00 98.38 872 PHE A N 1
ATOM 6267 C CA . PHE A 1 872 ? 4.838 -11.995 -15.611 1.00 98.38 872 PHE A CA 1
ATOM 6268 C C . PHE A 1 872 ? 3.998 -13.257 -15.828 1.00 98.38 872 PHE A C 1
ATOM 6270 O O . PHE A 1 872 ? 2.977 -13.464 -15.171 1.00 98.38 872 PHE A O 1
ATOM 6277 N N . SER A 1 873 ? 4.430 -14.122 -16.741 1.00 98.44 873 SER A N 1
ATOM 6278 C CA . SER A 1 873 ? 3.852 -15.458 -16.911 1.00 98.44 873 SER A CA 1
ATOM 6279 C C . SER A 1 873 ? 4.905 -16.466 -17.365 1.00 98.44 873 SER A C 1
ATOM 6281 O O . SER A 1 873 ? 5.918 -16.095 -17.959 1.00 98.44 873 SER A O 1
ATOM 6283 N N . PHE A 1 874 ? 4.646 -17.746 -17.103 1.00 98.31 874 PHE A N 1
ATOM 6284 C CA . PHE A 1 874 ? 5.388 -18.850 -17.706 1.00 98.31 874 PHE A CA 1
ATOM 6285 C C . PHE A 1 874 ? 4.606 -19.411 -18.896 1.00 98.31 874 PHE A C 1
ATOM 6287 O O . PHE A 1 874 ? 3.403 -19.658 -18.787 1.00 98.31 874 PHE A O 1
ATOM 6294 N N . ASP A 1 875 ? 5.278 -19.712 -20.007 1.00 97.81 875 ASP A N 1
ATOM 6295 C CA . ASP A 1 875 ? 4.690 -20.585 -21.026 1.00 97.81 875 ASP A CA 1
ATOM 6296 C C . ASP A 1 875 ? 4.527 -21.993 -20.435 1.00 97.81 875 ASP A C 1
ATOM 6298 O O . ASP A 1 875 ? 5.509 -22.721 -20.267 1.00 97.81 875 ASP A O 1
ATOM 6302 N N . ARG A 1 876 ? 3.276 -22.407 -20.182 1.00 93.12 876 ARG A N 1
ATOM 6303 C CA . ARG A 1 876 ? 2.906 -23.737 -19.650 1.00 93.12 876 ARG A CA 1
ATOM 6304 C C . ARG A 1 876 ? 3.513 -24.933 -20.411 1.00 93.12 876 ARG A C 1
ATOM 6306 O O . ARG A 1 876 ? 3.436 -26.053 -19.913 1.00 93.12 876 ARG A O 1
ATOM 6313 N N . ARG A 1 877 ? 4.056 -24.741 -21.623 1.00 94.69 877 ARG A N 1
ATOM 6314 C CA . ARG A 1 877 ? 4.664 -25.794 -22.454 1.00 94.69 877 ARG A CA 1
ATOM 6315 C C . ARG A 1 877 ? 6.196 -25.775 -22.483 1.00 94.69 877 ARG A C 1
ATOM 6317 O O . ARG A 1 877 ? 6.779 -26.849 -22.584 1.00 94.69 877 ARG A O 1
ATOM 6324 N N . THR A 1 878 ? 6.842 -24.608 -22.472 1.00 96.56 878 THR A N 1
ATOM 6325 C CA . THR A 1 878 ? 8.318 -24.509 -22.552 1.00 96.56 878 THR A CA 1
ATOM 6326 C C . THR A 1 878 ? 8.970 -24.184 -21.213 1.00 96.56 878 THR A C 1
ATOM 6328 O O . THR A 1 878 ? 10.107 -24.585 -20.991 1.00 96.56 878 THR A O 1
ATOM 6331 N N . GLY A 1 879 ? 8.251 -23.510 -20.311 1.00 97.00 879 GLY A N 1
ATOM 6332 C CA . GLY A 1 879 ? 8.792 -22.978 -19.062 1.00 97.00 879 GLY A CA 1
ATOM 6333 C C . GLY A 1 879 ? 9.484 -21.619 -19.202 1.00 97.00 879 GLY A C 1
ATOM 6334 O O . GLY A 1 879 ? 10.060 -21.153 -18.223 1.00 97.00 879 GLY A O 1
ATOM 6335 N N . ASP A 1 880 ? 9.443 -20.993 -20.384 1.00 98.19 880 ASP A N 1
ATOM 6336 C CA . ASP A 1 880 ? 10.015 -19.659 -20.606 1.00 98.19 880 ASP A CA 1
ATOM 6337 C C . ASP A 1 880 ? 9.224 -18.598 -19.827 1.00 98.19 880 ASP A C 1
ATOM 6339 O O . ASP A 1 880 ? 7.990 -18.643 -19.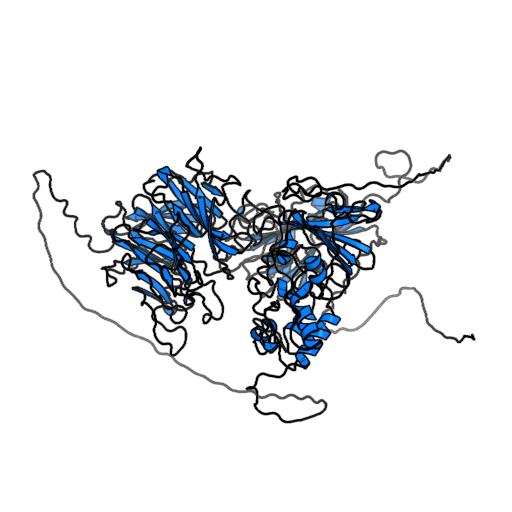782 1.00 98.19 880 ASP A O 1
ATOM 6343 N N . LEU A 1 881 ? 9.941 -17.650 -19.227 1.00 98.50 881 LEU A N 1
ATOM 6344 C CA . LEU A 1 881 ? 9.424 -16.603 -18.351 1.00 98.50 881 LEU A CA 1
ATOM 6345 C C . LEU A 1 881 ? 9.327 -15.278 -19.120 1.00 98.50 881 LEU A C 1
ATOM 6347 O O . LEU A 1 881 ? 10.329 -14.751 -19.591 1.00 98.50 881 LEU A O 1
ATOM 6351 N N . TYR A 1 882 ? 8.119 -14.732 -19.231 1.00 98.69 882 TYR A N 1
ATOM 6352 C CA . TYR A 1 882 ? 7.831 -13.449 -19.878 1.00 98.69 882 TYR A CA 1
ATOM 6353 C C . TYR A 1 882 ? 7.538 -12.420 -18.790 1.00 98.69 882 TYR A C 1
ATOM 6355 O O . TYR A 1 882 ? 6.620 -12.645 -18.005 1.00 98.69 882 TYR A O 1
ATOM 6363 N N . ILE A 1 883 ? 8.283 -11.314 -18.740 1.00 98.69 883 ILE A N 1
ATOM 6364 C CA . ILE A 1 883 ? 8.176 -10.259 -17.720 1.00 98.69 883 ILE A CA 1
ATOM 6365 C C . ILE A 1 883 ? 7.876 -8.935 -18.425 1.00 98.69 883 ILE A C 1
ATOM 6367 O O . ILE A 1 883 ? 8.698 -8.455 -19.203 1.00 98.69 883 ILE A O 1
ATOM 6371 N N . ALA A 1 884 ? 6.724 -8.337 -18.138 1.00 98.19 884 ALA A N 1
ATOM 6372 C CA . ALA A 1 884 ? 6.429 -6.964 -18.521 1.00 98.19 884 ALA A CA 1
ATOM 6373 C C . ALA A 1 884 ? 6.859 -6.030 -17.385 1.00 98.19 884 ALA A C 1
ATOM 6375 O O . ALA A 1 884 ? 6.357 -6.157 -16.263 1.00 98.19 884 ALA A O 1
ATOM 6376 N N . ASP A 1 885 ? 7.809 -5.140 -17.670 1.00 98.06 885 ASP A N 1
ATOM 6377 C CA . ASP A 1 885 ? 8.358 -4.182 -16.711 1.00 98.06 885 ASP A CA 1
ATOM 6378 C C . ASP A 1 885 ? 7.993 -2.758 -17.135 1.00 98.06 885 ASP A C 1
ATOM 6380 O O . ASP A 1 885 ? 8.255 -2.345 -18.268 1.00 98.06 885 ASP A O 1
ATOM 6384 N N . VAL A 1 886 ? 7.313 -2.037 -16.240 1.00 97.12 886 VAL A N 1
ATOM 6385 C CA . VAL A 1 886 ? 6.711 -0.742 -16.570 1.00 97.12 886 VAL A CA 1
ATOM 6386 C C . VAL A 1 886 ? 7.775 0.349 -16.588 1.00 97.12 886 VAL A C 1
ATOM 6388 O O . VAL A 1 886 ? 8.545 0.502 -15.632 1.00 97.12 886 VAL A O 1
ATOM 6391 N N . GLY A 1 887 ? 7.769 1.141 -17.658 1.00 92.31 887 GLY A N 1
ATOM 6392 C CA . GLY A 1 887 ? 8.705 2.228 -17.931 1.00 92.31 887 GLY A CA 1
ATOM 6393 C C . GLY A 1 887 ? 8.608 3.400 -16.960 1.00 92.31 887 GLY A C 1
ATOM 6394 O O . GLY A 1 887 ? 7.619 3.563 -16.241 1.00 92.31 887 GLY A O 1
ATOM 6395 N N . GLN A 1 888 ? 9.646 4.243 -16.921 1.00 87.38 888 GLN A N 1
ATOM 6396 C CA . GLN A 1 888 ? 9.634 5.451 -16.097 1.00 87.38 888 GLN A CA 1
ATOM 6397 C C . GLN A 1 888 ? 8.973 6.619 -16.819 1.00 87.38 888 GLN A C 1
ATOM 6399 O O . GLN A 1 888 ? 7.984 7.147 -16.321 1.00 87.38 888 GLN A O 1
ATOM 6404 N N . ASN A 1 889 ? 9.545 7.050 -17.940 1.00 84.62 889 ASN A N 1
ATOM 6405 C CA . ASN A 1 889 ? 9.107 8.233 -18.688 1.00 84.62 889 ASN A CA 1
ATOM 6406 C C . ASN A 1 889 ? 9.288 8.084 -20.215 1.00 84.62 889 ASN A C 1
ATOM 6408 O O . ASN A 1 889 ? 8.973 9.025 -20.946 1.00 84.62 889 ASN A O 1
ATOM 6412 N N . ALA A 1 890 ? 9.897 6.992 -20.698 1.00 89.88 890 ALA A N 1
ATOM 6413 C CA . ALA A 1 890 ? 10.394 6.900 -22.071 1.00 89.88 890 ALA A CA 1
ATOM 6414 C C . ALA A 1 890 ? 10.135 5.551 -22.760 1.00 89.88 890 ALA A C 1
ATOM 6416 O O . ALA A 1 890 ? 9.755 5.561 -23.936 1.00 89.88 890 ALA A O 1
ATOM 6417 N N . TRP A 1 891 ? 10.337 4.422 -22.067 1.00 95.81 891 TRP A N 1
ATOM 6418 C CA . TRP A 1 891 ? 10.289 3.083 -22.674 1.00 95.81 891 TRP A CA 1
ATOM 6419 C C . TRP A 1 891 ? 9.606 2.058 -21.775 1.00 95.81 891 TRP A C 1
ATOM 6421 O O . TRP A 1 891 ? 10.008 1.877 -20.632 1.00 95.81 891 TRP A O 1
ATOM 6431 N N . GLU A 1 892 ? 8.614 1.358 -22.321 1.00 96.81 892 GLU A N 1
ATOM 6432 C CA . GLU A 1 892 ? 8.023 0.164 -21.711 1.00 96.81 892 GLU A CA 1
ATOM 6433 C C . GLU A 1 892 ? 8.744 -1.104 -22.190 1.00 96.81 892 GLU A C 1
ATOM 6435 O O . GLU A 1 892 ? 9.087 -1.199 -23.374 1.00 96.81 892 GLU A O 1
ATOM 6440 N N . GLU A 1 893 ? 8.923 -2.097 -21.312 1.00 95.88 893 GLU A N 1
ATOM 6441 C CA . GLU A 1 893 ? 9.727 -3.291 -21.599 1.00 95.88 893 GLU A CA 1
ATOM 6442 C C . GLU A 1 893 ? 8.941 -4.607 -21.548 1.00 95.88 893 GLU A C 1
ATOM 6444 O O . GLU A 1 893 ? 8.239 -4.906 -20.581 1.00 95.88 893 GLU A O 1
ATOM 6449 N N . LEU A 1 894 ? 9.176 -5.474 -22.538 1.00 98.25 894 LEU A N 1
ATOM 6450 C CA . LEU A 1 894 ? 8.881 -6.903 -22.443 1.00 98.25 894 LEU A CA 1
ATOM 6451 C C . LEU A 1 894 ? 10.184 -7.709 -22.481 1.00 98.25 894 LEU A C 1
ATOM 6453 O O . LEU A 1 894 ? 10.817 -7.871 -23.527 1.00 98.25 894 LEU A O 1
ATOM 6457 N N . ASN A 1 895 ? 10.552 -8.255 -21.329 1.00 98.31 895 ASN A N 1
ATOM 6458 C CA . ASN A 1 895 ? 11.689 -9.143 -21.135 1.00 98.31 895 ASN A CA 1
ATOM 6459 C C . ASN A 1 895 ? 11.256 -10.615 -21.283 1.00 98.31 895 ASN A C 1
ATOM 6461 O O . ASN A 1 895 ? 10.166 -10.997 -20.852 1.00 98.31 895 ASN A O 1
ATOM 6465 N N . ILE A 1 896 ? 12.096 -11.453 -21.906 1.00 98.00 896 ILE A N 1
ATOM 6466 C CA . ILE A 1 896 ? 11.831 -12.892 -22.093 1.00 98.00 896 ILE A CA 1
ATOM 6467 C C . ILE A 1 896 ? 13.069 -13.700 -21.691 1.00 98.00 896 ILE A C 1
ATOM 6469 O O . ILE A 1 896 ? 14.147 -13.551 -22.268 1.00 98.00 896 ILE A O 1
ATOM 6473 N N . GLU A 1 897 ? 12.897 -14.593 -20.723 1.00 96.31 897 GLU A N 1
ATOM 6474 C CA . GLU A 1 897 ? 13.920 -15.497 -20.212 1.00 96.31 897 GLU A CA 1
ATOM 6475 C C . GLU A 1 897 ? 13.643 -16.954 -20.637 1.00 96.31 897 GLU A C 1
ATOM 6477 O O . GLU A 1 897 ? 12.582 -17.495 -20.318 1.00 96.31 897 GLU A O 1
ATOM 6482 N N . PRO A 1 898 ? 14.607 -17.640 -21.285 1.00 95.19 898 PRO A N 1
ATOM 6483 C CA . PRO A 1 898 ? 14.517 -19.075 -21.531 1.00 95.19 898 PRO A CA 1
ATOM 6484 C C . PRO A 1 898 ? 14.467 -19.899 -20.236 1.00 95.19 898 PRO A C 1
ATOM 6486 O O . PRO A 1 898 ? 15.207 -19.620 -19.285 1.00 95.19 898 PRO A O 1
ATOM 6489 N N . ALA A 1 899 ? 13.637 -20.941 -20.225 1.00 93.94 899 ALA A N 1
ATOM 6490 C CA . ALA A 1 899 ? 13.311 -21.751 -19.050 1.00 93.94 899 ALA A CA 1
ATOM 6491 C C . ALA A 1 899 ? 14.512 -22.114 -18.145 1.00 93.94 899 ALA A C 1
ATOM 6493 O O . ALA A 1 899 ? 15.466 -22.770 -18.565 1.00 93.94 899 ALA A O 1
ATOM 6494 N N . GLY A 1 900 ? 14.438 -21.721 -16.868 1.00 88.69 900 GLY A N 1
ATOM 6495 C CA . GLY A 1 900 ? 15.425 -22.073 -15.837 1.00 88.69 900 GLY A CA 1
ATOM 6496 C C . GLY A 1 900 ? 16.761 -21.315 -15.896 1.00 88.69 900 GLY A C 1
ATOM 6497 O O . GLY A 1 900 ? 17.689 -21.686 -15.170 1.00 88.69 900 GLY A O 1
ATOM 6498 N N . THR A 1 901 ? 16.883 -20.270 -16.727 1.00 93.06 901 THR A N 1
ATOM 6499 C CA . THR A 1 901 ? 18.151 -19.535 -16.880 1.00 93.06 901 THR A CA 1
ATOM 6500 C C . THR A 1 901 ? 18.504 -18.699 -15.650 1.00 93.06 901 THR A C 1
ATOM 6502 O O . THR A 1 901 ? 19.607 -18.868 -15.131 1.00 93.06 901 THR A O 1
ATOM 6505 N N . GLY A 1 902 ? 17.594 -17.842 -15.184 1.00 94.12 902 GLY A N 1
ATOM 6506 C CA . GLY A 1 902 ? 17.688 -17.003 -13.989 1.00 94.12 902 GLY A CA 1
ATOM 6507 C C . GLY A 1 902 ? 18.946 -16.165 -13.807 1.00 94.12 902 GLY A C 1
ATOM 6508 O O . GLY A 1 902 ? 19.851 -16.115 -14.649 1.00 94.12 902 GLY A O 1
ATOM 6509 N N . ARG A 1 903 ? 19.040 -15.573 -12.610 1.00 96.00 903 ARG A N 1
ATOM 6510 C CA . ARG A 1 903 ? 20.203 -14.814 -12.124 1.00 96.00 903 ARG A CA 1
ATOM 6511 C C . ARG A 1 903 ? 20.527 -13.644 -13.056 1.00 96.00 903 ARG A C 1
ATOM 6513 O O . ARG A 1 903 ? 21.690 -13.271 -13.226 1.00 96.00 903 ARG A O 1
ATOM 6520 N N . ARG A 1 904 ? 19.492 -13.092 -13.695 1.00 96.56 904 ARG A N 1
ATOM 6521 C CA . ARG A 1 904 ? 19.581 -11.994 -14.652 1.00 96.56 904 ARG A CA 1
ATOM 6522 C C . ARG A 1 904 ? 19.609 -10.648 -13.946 1.00 96.56 904 ARG A C 1
ATOM 6524 O O . ARG A 1 904 ? 19.067 -10.466 -12.858 1.00 96.56 904 ARG A O 1
ATOM 6531 N N . ASN A 1 905 ? 20.232 -9.704 -14.635 1.00 97.56 905 ASN A N 1
ATOM 6532 C CA . ASN A 1 905 ? 20.140 -8.280 -14.372 1.00 97.56 905 ASN A CA 1
ATOM 6533 C C . ASN A 1 905 ? 19.404 -7.663 -15.564 1.00 97.56 905 ASN A C 1
ATOM 6535 O O . ASN A 1 905 ? 19.885 -7.832 -16.683 1.00 97.56 905 ASN A O 1
ATOM 6539 N N . TYR A 1 906 ? 18.295 -6.966 -15.347 1.00 97.75 906 TYR A N 1
ATOM 6540 C CA . TYR A 1 906 ? 17.545 -6.274 -16.405 1.00 97.75 906 TYR A CA 1
ATOM 6541 C C . TYR A 1 906 ? 17.923 -4.783 -16.543 1.00 97.75 906 TYR A C 1
ATOM 6543 O O . TYR A 1 906 ? 17.541 -4.124 -17.498 1.00 97.75 906 TYR A O 1
ATOM 6551 N N . GLY A 1 907 ? 18.820 -4.277 -15.686 1.00 96.00 907 GLY A N 1
ATOM 6552 C CA . GLY A 1 907 ? 19.570 -3.037 -15.922 1.00 96.00 907 GLY A CA 1
ATOM 6553 C C . GLY A 1 907 ? 19.042 -1.768 -15.241 1.00 96.00 907 GLY A C 1
ATOM 6554 O O . GLY A 1 907 ? 19.827 -0.825 -15.080 1.00 96.00 907 GLY A O 1
ATOM 6555 N N . TRP A 1 908 ? 17.794 -1.727 -14.767 1.00 96.50 908 TRP A N 1
ATOM 6556 C CA . TRP A 1 908 ? 17.273 -0.596 -13.981 1.00 96.50 908 TRP A CA 1
ATOM 6557 C C . TRP A 1 908 ? 18.066 -0.437 -12.661 1.00 96.50 908 TRP A C 1
ATOM 6559 O O . TRP A 1 908 ? 18.389 -1.438 -12.008 1.00 96.50 908 TRP A O 1
ATOM 6569 N N . PRO A 1 909 ? 18.439 0.790 -12.229 1.00 93.94 909 PRO A N 1
ATOM 6570 C CA . PRO A 1 909 ? 18.088 2.114 -12.766 1.00 93.94 909 PRO A CA 1
ATOM 6571 C C . PRO A 1 909 ? 19.143 2.737 -13.704 1.00 93.94 909 PRO A C 1
ATOM 6573 O O . PRO A 1 909 ? 19.176 3.954 -13.880 1.00 93.94 909 PRO A O 1
ATOM 6576 N N . THR A 1 910 ? 20.077 1.948 -14.240 1.00 94.38 910 THR A N 1
ATOM 6577 C CA . THR A 1 910 ? 21.065 2.442 -15.220 1.00 94.38 910 THR A CA 1
ATOM 6578 C C . THR A 1 910 ? 20.451 2.505 -16.619 1.00 94.38 910 THR A C 1
ATOM 6580 O O . THR A 1 910 ? 20.710 3.444 -17.377 1.00 94.38 910 THR A O 1
ATOM 6583 N N . MET A 1 911 ? 19.623 1.506 -16.921 1.00 94.38 911 MET A N 1
ATOM 6584 C CA . MET A 1 911 ? 18.886 1.329 -18.165 1.00 94.38 911 MET A CA 1
ATOM 6585 C C . MET A 1 911 ? 17.385 1.559 -17.949 1.00 94.38 911 MET A C 1
ATOM 6587 O O . MET A 1 911 ? 16.876 1.248 -16.876 1.00 94.38 911 MET A O 1
ATOM 6591 N N . GLU A 1 912 ? 16.711 2.093 -18.964 1.00 93.62 912 GLU A N 1
ATOM 6592 C CA . GLU A 1 912 ? 15.256 2.067 -19.164 1.00 93.62 912 GLU A CA 1
ATOM 6593 C C . GLU A 1 912 ? 15.066 1.622 -20.620 1.00 93.62 912 GLU A C 1
ATOM 6595 O O . GLU A 1 912 ? 15.508 2.313 -21.544 1.00 93.62 912 GLU A O 1
ATOM 6600 N N . GLY A 1 913 ? 14.557 0.410 -20.828 1.00 92.75 913 GLY A N 1
ATOM 6601 C CA . GLY A 1 913 ? 14.779 -0.326 -22.068 1.00 92.75 913 GLY A CA 1
ATOM 6602 C C . GLY A 1 913 ? 16.271 -0.569 -22.334 1.00 92.75 913 GLY A C 1
ATOM 6603 O O . GLY A 1 913 ? 17.105 -0.678 -21.438 1.00 92.75 913 GLY A O 1
ATOM 6604 N N . ASN A 1 914 ? 16.666 -0.569 -23.601 1.00 93.12 914 ASN A N 1
ATOM 6605 C CA . ASN A 1 914 ? 18.058 -0.623 -24.056 1.00 93.12 914 ASN A CA 1
ATOM 6606 C C . ASN A 1 914 ? 18.723 0.778 -24.069 1.00 93.12 914 ASN A C 1
ATOM 6608 O O . ASN A 1 914 ? 19.778 0.990 -24.689 1.00 93.12 914 ASN A O 1
ATOM 6612 N N . HIS A 1 915 ? 18.109 1.756 -23.391 1.00 93.69 915 HIS A N 1
ATOM 6613 C CA . HIS A 1 915 ? 18.502 3.162 -23.365 1.00 93.69 915 HIS A CA 1
ATOM 6614 C C . HIS A 1 915 ? 19.034 3.578 -21.984 1.00 93.69 915 HIS A C 1
ATOM 6616 O O . HIS A 1 915 ? 18.582 3.109 -20.947 1.00 93.69 915 HIS A O 1
ATOM 6622 N N . CYS A 1 916 ? 20.031 4.466 -21.960 1.00 92.81 916 CYS A N 1
ATOM 6623 C CA . CYS A 1 916 ? 20.598 4.975 -20.711 1.00 92.81 916 CYS A CA 1
ATOM 6624 C C . CYS A 1 916 ? 19.666 5.994 -20.043 1.00 92.81 916 CYS A C 1
ATOM 6626 O O . CYS A 1 916 ? 19.349 7.011 -20.661 1.00 92.81 916 CYS A O 1
ATOM 6628 N N . VAL A 1 917 ? 19.357 5.803 -18.756 1.00 88.81 917 VAL A N 1
ATOM 6629 C CA . VAL A 1 917 ? 18.605 6.781 -17.937 1.00 88.81 917 VAL A CA 1
ATOM 6630 C C . VAL A 1 917 ? 19.398 8.083 -17.741 1.00 88.81 917 VAL A C 1
ATOM 6632 O O . VAL A 1 917 ? 18.831 9.171 -17.676 1.00 88.81 917 VAL A O 1
ATOM 6635 N N . ALA A 1 918 ? 20.730 7.986 -17.673 1.00 85.06 918 ALA A N 1
ATOM 6636 C CA . ALA A 1 918 ? 21.641 9.122 -17.545 1.00 85.06 918 ALA A CA 1
ATOM 6637 C C . ALA A 1 918 ? 22.624 9.191 -18.725 1.00 85.06 918 ALA A C 1
ATOM 6639 O O . ALA A 1 918 ? 23.167 8.174 -19.164 1.00 85.06 918 ALA A O 1
ATOM 6640 N N . ALA A 1 919 ? 22.893 10.399 -19.225 1.00 83.88 919 ALA A N 1
ATOM 6641 C CA . ALA A 1 919 ? 23.796 10.607 -20.355 1.00 83.88 919 ALA A CA 1
ATOM 6642 C C . ALA A 1 919 ? 25.204 10.044 -20.075 1.00 83.88 919 ALA A C 1
ATOM 6644 O O . ALA A 1 919 ? 25.820 10.360 -19.059 1.00 83.88 919 ALA A O 1
ATOM 6645 N N . GLY A 1 920 ? 25.717 9.223 -20.997 1.00 82.19 920 GLY A N 1
ATOM 6646 C CA . GLY A 1 920 ? 27.041 8.601 -20.880 1.00 82.19 920 GLY A CA 1
ATOM 6647 C C . GLY A 1 920 ? 27.108 7.343 -20.005 1.00 82.19 920 GLY A C 1
ATOM 6648 O O . GLY A 1 920 ? 28.208 6.951 -19.622 1.00 82.19 920 GLY A O 1
ATOM 6649 N N . CYS A 1 921 ? 25.978 6.700 -19.682 1.00 88.25 921 CYS A N 1
ATOM 6650 C CA . CYS A 1 921 ? 25.997 5.418 -18.972 1.00 88.25 921 CYS A CA 1
ATOM 6651 C C . CYS A 1 921 ? 26.686 4.298 -19.779 1.00 88.25 921 CYS A C 1
ATOM 6653 O O . CYS A 1 921 ? 26.647 4.269 -21.012 1.00 88.25 921 CYS A O 1
ATOM 6655 N N . SER A 1 922 ? 27.267 3.327 -19.072 1.00 90.94 922 SER A N 1
ATOM 6656 C CA . SER A 1 922 ? 27.619 2.029 -19.658 1.00 90.94 922 SER A CA 1
ATOM 6657 C C . SER A 1 922 ? 26.370 1.157 -19.730 1.00 90.94 922 SER A C 1
ATOM 6659 O O . SER A 1 922 ? 25.709 0.971 -18.708 1.00 90.94 922 SER A O 1
ATOM 6661 N N . ARG A 1 923 ? 26.074 0.571 -20.899 1.00 91.50 923 ARG A N 1
ATOM 6662 C CA . ARG A 1 923 ? 24.988 -0.415 -21.017 1.00 91.50 923 ARG A CA 1
ATOM 6663 C C . ARG A 1 923 ? 25.266 -1.630 -20.132 1.00 91.50 923 ARG A C 1
ATOM 6665 O O . ARG A 1 923 ? 26.379 -2.157 -20.136 1.00 91.50 923 ARG A O 1
ATOM 6672 N N . VAL A 1 924 ? 24.251 -2.070 -19.394 1.00 93.38 924 VAL A N 1
ATOM 6673 C CA . VAL A 1 924 ? 24.312 -3.196 -18.450 1.00 93.38 924 VAL A CA 1
ATOM 6674 C C . VAL A 1 924 ? 23.026 -4.013 -18.509 1.00 93.38 924 VAL A C 1
ATOM 6676 O O . VAL A 1 924 ? 21.975 -3.478 -18.837 1.00 93.38 924 VAL A O 1
ATOM 6679 N N . GLY A 1 925 ? 23.111 -5.289 -18.138 1.00 94.12 925 GLY A N 1
ATOM 6680 C CA . GLY A 1 925 ? 21.958 -6.187 -18.082 1.00 94.12 925 GLY A CA 1
ATOM 6681 C C . GLY A 1 925 ? 21.652 -6.921 -19.392 1.00 94.12 925 GLY A C 1
ATOM 6682 O O . GLY A 1 925 ? 22.438 -6.908 -20.341 1.00 94.12 925 GLY A O 1
ATOM 6683 N N . VAL A 1 926 ? 20.524 -7.625 -19.393 1.00 94.44 926 VAL A N 1
ATOM 6684 C CA . VAL A 1 926 ? 19.902 -8.253 -20.563 1.00 94.44 926 VAL A CA 1
ATOM 6685 C C . VAL A 1 926 ? 19.068 -7.187 -21.270 1.00 94.44 926 VAL A C 1
ATOM 6687 O O . VAL A 1 926 ? 18.316 -6.483 -20.612 1.00 94.44 926 VAL A O 1
ATOM 6690 N N . ALA A 1 927 ? 19.200 -7.060 -22.591 1.00 94.38 927 ALA A N 1
ATOM 6691 C CA . ALA A 1 927 ? 18.329 -6.170 -23.354 1.00 94.38 927 ALA A CA 1
ATOM 6692 C C . ALA A 1 927 ? 16.923 -6.792 -23.500 1.00 94.38 927 ALA A C 1
ATOM 6694 O O . ALA A 1 927 ? 16.841 -8.002 -23.746 1.00 94.38 927 ALA A O 1
ATOM 6695 N N . PRO A 1 928 ? 15.844 -5.994 -23.406 1.00 96.44 928 PRO A N 1
ATOM 6696 C CA . PRO A 1 928 ? 14.476 -6.476 -23.580 1.00 96.44 928 PRO A CA 1
ATOM 6697 C C . PRO A 1 928 ? 14.226 -7.065 -24.972 1.00 96.44 928 PRO A C 1
ATOM 6699 O O . PRO A 1 928 ? 14.907 -6.757 -25.952 1.00 96.44 928 PRO A O 1
ATOM 6702 N N . ALA A 1 929 ? 13.223 -7.940 -25.057 1.00 97.19 929 ALA A N 1
ATOM 6703 C CA . ALA A 1 929 ? 12.832 -8.608 -26.295 1.00 97.19 929 ALA A CA 1
ATOM 6704 C C . ALA A 1 929 ? 11.914 -7.730 -27.166 1.00 97.19 929 ALA A C 1
ATOM 6706 O O . ALA A 1 929 ? 11.931 -7.858 -28.392 1.00 97.19 929 ALA A O 1
ATOM 6707 N N . VAL A 1 930 ? 11.128 -6.845 -26.540 1.00 97.56 930 VAL A N 1
ATOM 6708 C CA . VAL A 1 930 ? 10.371 -5.761 -27.186 1.00 97.56 930 VAL A CA 1
ATOM 6709 C C . VAL A 1 930 ? 10.437 -4.511 -26.307 1.00 97.56 930 VAL A C 1
ATOM 6711 O O . VAL A 1 930 ? 10.361 -4.611 -25.083 1.00 97.56 930 VAL A O 1
ATOM 6714 N N . GLU A 1 931 ? 10.539 -3.348 -26.947 1.00 96.88 931 GLU A N 1
ATOM 6715 C CA . GLU A 1 931 ? 10.486 -2.016 -26.337 1.00 96.88 931 GLU A CA 1
ATOM 6716 C C . GLU A 1 931 ? 9.359 -1.218 -27.012 1.00 96.88 931 GLU A C 1
ATOM 6718 O O . GLU A 1 931 ? 9.216 -1.299 -28.235 1.00 96.88 931 GLU A O 1
ATOM 6723 N N . HIS A 1 932 ? 8.587 -0.433 -26.254 1.00 96.12 932 HIS A N 1
ATOM 6724 C CA . HIS A 1 932 ? 7.589 0.503 -26.805 1.00 96.12 932 HIS A CA 1
ATOM 6725 C C . HIS A 1 932 ? 7.872 1.926 -26.327 1.00 96.12 932 HIS A C 1
ATOM 6727 O O . HIS A 1 932 ? 8.034 2.152 -25.127 1.00 96.12 932 HIS A O 1
ATOM 6733 N N . SER A 1 933 ? 7.928 2.901 -27.243 1.00 94.56 933 SER A N 1
ATOM 6734 C CA . SER A 1 933 ? 8.261 4.281 -26.867 1.00 94.56 933 SER A CA 1
ATOM 6735 C C . SER A 1 933 ? 7.040 5.072 -26.409 1.00 94.56 933 SER A C 1
ATOM 6737 O O . SER A 1 933 ? 6.005 5.105 -27.079 1.00 94.56 933 SER A O 1
ATOM 6739 N N . HIS A 1 934 ? 7.206 5.829 -25.326 1.00 90.94 934 HIS A N 1
ATOM 6740 C CA . HIS A 1 934 ? 6.269 6.891 -24.942 1.00 90.94 934 HIS A CA 1
ATOM 6741 C C . HIS A 1 934 ? 6.244 7.996 -26.008 1.00 90.94 934 HIS A C 1
ATOM 6743 O O . HIS A 1 934 ? 5.199 8.571 -26.300 1.00 90.94 934 HIS A O 1
ATOM 6749 N N . SER A 1 935 ? 7.395 8.269 -26.638 1.00 90.81 935 SER A N 1
ATOM 6750 C CA . SER A 1 935 ? 7.555 9.368 -27.602 1.00 90.81 935 SER A CA 1
ATOM 6751 C C . SER A 1 935 ? 6.820 9.157 -28.934 1.00 90.81 935 SER A C 1
ATOM 6753 O O . SER A 1 935 ? 6.496 10.134 -29.609 1.00 90.81 935 SER A O 1
ATOM 6755 N N . SER A 1 936 ? 6.524 7.905 -29.299 1.00 88.31 936 SER A N 1
ATOM 6756 C CA . SER A 1 936 ? 5.731 7.530 -30.479 1.00 88.31 936 SER A CA 1
ATOM 6757 C C . SER A 1 936 ? 4.246 7.297 -30.165 1.00 88.31 936 SER A C 1
ATOM 6759 O O . SER A 1 936 ? 3.452 7.128 -31.091 1.00 88.31 936 SER A O 1
ATOM 6761 N N . GLY A 1 937 ? 3.854 7.279 -28.884 1.00 86.44 937 GLY A N 1
ATOM 6762 C CA . GLY A 1 937 ? 2.525 6.828 -28.454 1.00 86.44 937 GLY A CA 1
ATOM 6763 C C . GLY A 1 937 ? 2.321 5.311 -28.588 1.00 86.44 937 GLY A C 1
ATOM 6764 O O . GLY A 1 937 ? 1.196 4.848 -28.792 1.00 86.44 937 GLY A O 1
ATOM 6765 N N . GLU A 1 938 ? 3.402 4.529 -28.536 1.00 87.50 938 GLU A N 1
ATOM 6766 C CA . GLU A 1 938 ? 3.344 3.062 -28.553 1.00 87.50 938 GLU A CA 1
ATOM 6767 C C . GLU A 1 938 ? 3.236 2.469 -27.150 1.00 87.50 938 GLU A C 1
ATOM 6769 O O . GLU A 1 938 ? 2.458 1.540 -26.971 1.00 87.50 938 GLU A O 1
ATOM 6774 N N . GLY A 1 939 ? 3.943 3.030 -26.165 1.00 88.56 939 GLY A N 1
ATOM 6775 C CA . GLY A 1 939 ? 3.882 2.609 -24.762 1.00 88.56 939 GLY A CA 1
ATOM 6776 C C . GLY A 1 939 ? 3.408 3.718 -23.822 1.00 88.56 939 GLY A C 1
ATOM 6777 O O . GLY A 1 939 ? 3.485 4.903 -24.153 1.00 88.56 939 GLY A O 1
ATOM 6778 N N . GLY A 1 940 ? 2.935 3.327 -22.640 1.00 90.75 940 GLY A N 1
ATOM 6779 C CA . GLY A 1 940 ? 2.595 4.241 -21.546 1.00 90.75 940 GLY A CA 1
ATOM 6780 C C . GLY A 1 940 ? 2.357 3.580 -20.180 1.00 90.75 940 GLY A C 1
ATOM 6781 O O . GLY A 1 940 ? 2.338 4.291 -19.177 1.00 90.75 940 GLY A O 1
ATOM 6782 N N . SER A 1 941 ? 2.136 2.261 -20.136 1.00 93.50 941 SER A N 1
ATOM 6783 C CA . SER A 1 941 ? 2.295 1.376 -18.970 1.00 93.50 941 SER A CA 1
ATOM 6784 C C . SER A 1 941 ? 2.021 -0.068 -19.416 1.00 93.50 941 SER A C 1
ATOM 6786 O O . SER A 1 941 ? 0.861 -0.429 -19.639 1.00 93.50 941 SER A O 1
ATOM 6788 N N . ILE A 1 942 ? 3.049 -0.902 -19.597 1.00 96.88 942 ILE A N 1
ATOM 6789 C CA . ILE A 1 942 ? 2.867 -2.247 -20.162 1.00 96.88 942 ILE A CA 1
ATOM 6790 C C . ILE A 1 942 ? 2.178 -3.204 -19.176 1.00 96.88 942 ILE A C 1
ATOM 6792 O O . ILE A 1 942 ? 2.688 -3.552 -18.113 1.00 96.88 942 ILE A O 1
ATOM 6796 N N . THR A 1 943 ? 1.002 -3.697 -19.567 1.00 95.81 943 THR A N 1
ATOM 6797 C CA . THR A 1 943 ? 0.169 -4.598 -18.757 1.00 95.81 943 THR A CA 1
ATOM 6798 C C . THR A 1 943 ? 0.745 -6.012 -18.678 1.00 95.81 943 THR A C 1
ATOM 6800 O O . THR A 1 943 ? 0.423 -6.756 -17.754 1.00 95.81 943 THR A O 1
ATOM 6803 N N . GLY A 1 944 ? 1.553 -6.419 -19.659 1.00 96.12 944 GLY A N 1
ATOM 6804 C CA . GLY A 1 944 ? 1.969 -7.810 -19.843 1.00 96.12 944 GLY A CA 1
ATOM 6805 C C . GLY A 1 944 ? 0.838 -8.701 -20.352 1.00 96.12 944 GLY A C 1
ATOM 6806 O O . GLY A 1 944 ? -0.123 -8.215 -20.946 1.00 96.12 944 GLY A O 1
ATOM 6807 N N . GLY A 1 945 ? 0.985 -10.017 -20.194 1.00 97.12 945 GLY A N 1
ATOM 6808 C CA . GLY A 1 945 ? 0.135 -11.003 -20.862 1.00 97.12 945 GLY A CA 1
ATOM 6809 C C . GLY A 1 945 ? 0.615 -12.451 -20.716 1.00 97.12 945 GLY A C 1
ATOM 6810 O O . GLY A 1 945 ? 1.448 -12.746 -19.856 1.00 97.12 945 GLY A O 1
ATOM 6811 N N . TYR A 1 946 ? 0.102 -13.342 -21.574 1.00 98.56 946 TYR A N 1
ATOM 6812 C CA . TYR A 1 946 ? 0.290 -14.803 -21.503 1.00 98.56 946 TYR A CA 1
ATOM 6813 C C . TYR A 1 946 ? 0.554 -15.442 -22.873 1.00 98.56 946 TYR A C 1
ATOM 6815 O O . TYR A 1 946 ? 0.096 -14.946 -23.904 1.00 98.56 946 TYR A O 1
ATOM 6823 N N . VAL A 1 947 ? 1.235 -16.596 -22.898 1.00 98.44 947 VAL A N 1
ATOM 6824 C CA . VAL A 1 947 ? 1.312 -17.443 -24.103 1.00 98.44 947 VAL A CA 1
ATOM 6825 C C . VAL A 1 947 ? 0.026 -18.251 -24.251 1.00 98.44 947 VAL A C 1
ATOM 6827 O O . VAL A 1 947 ? -0.285 -19.087 -23.407 1.00 98.44 947 VAL A O 1
ATOM 6830 N N . TYR A 1 948 ? -0.706 -18.052 -25.350 1.00 98.19 948 TYR A N 1
ATOM 6831 C CA . TYR A 1 948 ? -1.959 -18.762 -25.593 1.00 98.19 948 TYR A CA 1
ATOM 6832 C C . TYR A 1 948 ? -1.727 -20.273 -25.746 1.00 98.19 948 TYR A C 1
ATOM 6834 O O . TYR A 1 948 ? -0.980 -20.736 -26.626 1.00 98.19 948 TYR A O 1
ATOM 6842 N N . ARG A 1 949 ? -2.399 -21.041 -24.880 1.00 96.75 949 ARG A N 1
ATOM 6843 C CA . ARG A 1 949 ? -2.302 -22.507 -24.785 1.00 96.75 949 ARG A CA 1
ATOM 6844 C C . ARG A 1 949 ? -3.655 -23.228 -24.856 1.00 96.75 949 ARG A C 1
ATOM 6846 O O . ARG A 1 949 ? -3.651 -24.458 -24.873 1.00 96.75 949 ARG A O 1
ATOM 6853 N N . GLY A 1 950 ? -4.759 -22.490 -24.966 1.00 96.12 950 GLY A N 1
ATOM 6854 C CA . GLY A 1 950 ? -6.121 -23.004 -25.116 1.00 96.12 950 GLY A CA 1
ATOM 6855 C C . GLY A 1 950 ? -6.393 -23.744 -26.432 1.00 96.12 950 GLY A C 1
ATOM 6856 O O . GLY A 1 950 ? -5.552 -23.827 -27.333 1.00 96.12 950 GLY A O 1
ATOM 6857 N N . ALA A 1 951 ? -7.589 -24.315 -26.536 1.00 95.31 951 ALA A N 1
ATOM 6858 C CA . ALA A 1 951 ? -8.031 -25.113 -27.675 1.00 95.31 951 ALA A CA 1
ATOM 6859 C C . ALA A 1 951 ? -8.973 -24.351 -28.625 1.00 95.31 951 ALA A C 1
ATOM 6861 O O . ALA A 1 951 ? -9.071 -24.730 -29.794 1.00 95.31 951 ALA A O 1
ATOM 6862 N N . ALA A 1 952 ? -9.649 -23.294 -28.160 1.00 94.94 952 ALA A N 1
ATOM 6863 C CA . ALA A 1 952 ? -10.644 -22.559 -28.946 1.00 94.94 952 ALA A CA 1
ATOM 6864 C C . ALA A 1 952 ? -10.058 -21.810 -30.161 1.00 94.94 952 ALA A C 1
ATOM 6866 O O . ALA A 1 952 ? -10.758 -21.608 -31.154 1.00 94.94 952 ALA A O 1
ATOM 6867 N N . ILE A 1 953 ? -8.777 -21.422 -30.114 1.00 96.19 953 ILE A N 1
ATOM 6868 C CA . ILE A 1 953 ? -8.108 -20.621 -31.150 1.00 96.19 953 ILE A CA 1
ATOM 6869 C C . ILE A 1 953 ? -6.805 -21.305 -31.619 1.00 96.19 953 ILE A C 1
ATOM 6871 O O . ILE A 1 953 ? -5.704 -20.854 -31.291 1.00 96.19 953 ILE A O 1
ATOM 6875 N N . PRO A 1 954 ? -6.873 -22.373 -32.443 1.00 93.88 954 PRO A N 1
ATOM 6876 C CA . PRO A 1 954 ? -5.689 -23.128 -32.875 1.00 93.88 954 PRO A CA 1
ATOM 6877 C C . PRO A 1 954 ? -4.589 -22.285 -33.538 1.00 93.88 954 PRO A C 1
ATOM 6879 O O . PRO A 1 954 ? -3.410 -22.596 -33.403 1.00 93.88 954 PRO A O 1
ATOM 6882 N N . CYS A 1 955 ? -4.944 -21.188 -34.215 1.00 92.81 955 CYS A N 1
ATOM 6883 C CA . CYS A 1 955 ? -3.978 -20.298 -34.869 1.00 92.81 955 CYS A CA 1
ATOM 6884 C C . CYS A 1 955 ? -3.261 -19.312 -33.926 1.00 92.81 955 CYS A C 1
ATOM 6886 O O . CYS A 1 955 ? -2.280 -18.687 -34.332 1.00 92.81 955 CYS A O 1
ATOM 6888 N N . LEU A 1 956 ? -3.719 -19.186 -32.677 1.00 95.56 956 LEU A N 1
ATOM 6889 C CA . LEU A 1 956 ? -3.092 -18.363 -31.638 1.00 95.56 956 LEU A CA 1
ATOM 6890 C C . LEU A 1 956 ? -2.086 -19.175 -30.792 1.00 95.56 956 LEU A C 1
ATOM 6892 O O . LEU A 1 956 ? -1.280 -18.592 -30.074 1.00 95.56 956 LEU A O 1
ATOM 6896 N N . GLN A 1 957 ? -2.074 -20.511 -30.915 1.00 95.81 957 GLN A N 1
ATOM 6897 C CA . GLN A 1 957 ? -1.189 -21.412 -30.163 1.00 95.81 957 GLN A CA 1
ATOM 6898 C C . GLN A 1 957 ? 0.287 -21.008 -30.216 1.00 95.81 957 GLN A C 1
ATOM 6900 O O . GLN A 1 957 ? 0.892 -20.873 -31.284 1.00 95.81 957 GLN A O 1
ATOM 6905 N N . GLY A 1 958 ? 0.881 -20.870 -29.028 1.00 95.25 958 GLY A N 1
ATOM 6906 C CA . GLY A 1 958 ? 2.285 -20.499 -28.870 1.00 95.25 958 GLY A CA 1
ATOM 6907 C C . GLY A 1 958 ? 2.606 -19.062 -29.258 1.00 95.25 958 GLY A C 1
ATOM 6908 O O . GLY A 1 958 ? 3.779 -18.753 -29.449 1.00 95.25 958 GLY A O 1
ATOM 6909 N N . ARG A 1 959 ? 1.596 -18.198 -29.386 1.00 97.12 959 ARG A N 1
ATOM 6910 C CA . ARG A 1 959 ? 1.793 -16.754 -29.419 1.00 97.12 959 ARG A CA 1
ATOM 6911 C C . ARG A 1 959 ? 1.635 -16.176 -28.016 1.00 97.12 959 ARG A C 1
ATOM 6913 O O . ARG A 1 959 ? 0.679 -16.517 -27.324 1.00 97.12 959 ARG A O 1
ATOM 6920 N N . TYR A 1 960 ? 2.541 -15.290 -27.618 1.00 98.44 960 TYR A N 1
ATOM 6921 C CA . TYR A 1 960 ? 2.322 -14.389 -26.488 1.00 98.44 960 TYR A CA 1
ATOM 6922 C C . TYR A 1 960 ? 1.274 -13.349 -26.897 1.00 98.44 960 TYR A C 1
ATOM 6924 O O . TYR A 1 960 ? 1.316 -12.862 -28.030 1.00 98.44 960 TYR A O 1
ATOM 6932 N N . VAL A 1 961 ? 0.322 -13.040 -26.022 1.00 98.19 961 VAL A N 1
ATOM 6933 C CA . VAL A 1 961 ? -0.722 -12.023 -26.219 1.00 98.19 961 VAL A CA 1
ATOM 6934 C C . VAL A 1 961 ? -0.703 -11.109 -25.006 1.00 98.19 961 VAL A C 1
ATOM 6936 O O . VAL A 1 961 ? -0.828 -11.596 -23.883 1.00 98.19 961 VAL A O 1
ATOM 6939 N N . TYR A 1 962 ? -0.515 -9.813 -25.242 1.00 97.56 962 TYR A N 1
ATOM 6940 C CA . TYR A 1 962 ? -0.281 -8.809 -24.206 1.00 97.56 962 TYR A CA 1
ATOM 6941 C C . TYR A 1 962 ? -0.818 -7.435 -24.629 1.00 97.56 962 TYR A C 1
ATOM 6943 O O . TYR A 1 962 ? -1.246 -7.252 -25.773 1.00 97.56 962 TYR A O 1
ATOM 6951 N N . GLY A 1 963 ? -0.801 -6.469 -23.714 1.00 95.50 963 GLY A N 1
ATOM 6952 C CA . GLY A 1 963 ? -1.228 -5.098 -23.990 1.00 95.50 963 GLY A CA 1
ATOM 6953 C C . GLY A 1 963 ? -0.586 -4.063 -23.075 1.00 95.50 963 GLY A C 1
ATOM 6954 O O . GLY A 1 963 ? 0.288 -4.389 -22.271 1.00 95.50 963 GLY A O 1
ATOM 6955 N N . ASP A 1 964 ? -1.037 -2.822 -23.222 1.00 94.69 964 ASP A N 1
ATOM 6956 C CA . ASP A 1 964 ? -0.578 -1.643 -22.488 1.00 94.69 964 ASP A CA 1
ATOM 6957 C C . ASP A 1 964 ? -1.780 -0.845 -21.941 1.00 94.69 964 ASP A C 1
ATOM 6959 O O . ASP A 1 964 ? -2.744 -0.542 -22.652 1.00 94.69 964 ASP A O 1
ATOM 6963 N N . TYR A 1 965 ? -1.720 -0.526 -20.648 1.00 92.94 965 TYR A N 1
ATOM 6964 C CA . TYR A 1 965 ? -2.770 0.131 -19.875 1.00 92.94 965 TYR A CA 1
ATOM 6965 C C . TYR A 1 965 ? -2.928 1.615 -20.239 1.00 92.94 965 TYR A C 1
ATOM 6967 O O . TYR A 1 965 ? -4.038 2.139 -20.180 1.00 92.94 965 TYR A O 1
ATOM 6975 N N . GLY A 1 966 ? -1.840 2.304 -20.603 1.00 90.75 966 GLY A N 1
ATOM 6976 C CA . GLY A 1 966 ? -1.845 3.747 -20.872 1.00 90.75 966 GLY A CA 1
ATOM 6977 C C . GLY A 1 966 ? -2.350 4.120 -22.270 1.00 90.75 966 GLY A C 1
ATOM 6978 O O . GLY A 1 966 ? -2.932 5.187 -22.458 1.00 90.75 966 GLY A O 1
ATOM 6979 N N . THR A 1 967 ? -2.141 3.234 -23.242 1.00 90.94 967 THR A N 1
ATOM 6980 C CA . THR A 1 967 ? -2.482 3.413 -24.664 1.00 90.94 967 THR A CA 1
ATOM 6981 C C . THR A 1 967 ? -3.707 2.605 -25.104 1.00 90.94 967 THR A C 1
ATOM 6983 O O . THR A 1 967 ? -4.250 2.861 -26.179 1.00 90.94 967 THR A O 1
ATOM 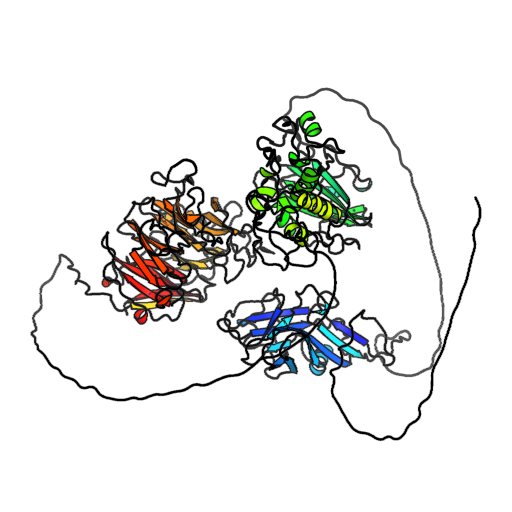6986 N N . HIS A 1 968 ? -4.144 1.634 -24.291 1.00 91.56 968 HIS A N 1
ATOM 6987 C CA . HIS A 1 968 ? -5.182 0.640 -24.607 1.00 91.56 968 HIS A CA 1
ATOM 6988 C C . HIS A 1 968 ? -4.841 -0.251 -25.822 1.00 91.56 968 HIS A C 1
ATOM 6990 O O . HIS A 1 968 ? -5.738 -0.812 -26.459 1.00 91.56 968 HIS A O 1
ATOM 6996 N N . ARG A 1 969 ? -3.555 -0.370 -26.180 1.00 92.62 969 ARG A N 1
ATOM 6997 C CA . ARG A 1 969 ? -3.091 -1.152 -27.336 1.00 92.62 969 ARG A CA 1
ATOM 6998 C C . ARG A 1 969 ? -2.775 -2.593 -26.945 1.00 92.62 969 ARG A C 1
ATOM 7000 O O . ARG A 1 969 ? -2.466 -2.900 -25.795 1.00 92.62 969 ARG A O 1
ATOM 7007 N N . PHE A 1 970 ? -2.892 -3.488 -27.921 1.00 95.06 970 PHE A N 1
ATOM 7008 C CA . PHE A 1 970 ? -2.738 -4.930 -27.756 1.00 95.06 970 PHE A CA 1
ATOM 7009 C C . PHE A 1 970 ? -1.874 -5.497 -28.873 1.00 95.06 970 PHE A C 1
ATOM 7011 O O . PHE A 1 970 ? -2.088 -5.188 -30.045 1.00 95.06 970 PHE A O 1
ATOM 7018 N N . TRP A 1 971 ? -0.968 -6.409 -28.534 1.00 96.56 971 TRP A N 1
ATOM 7019 C CA . TRP A 1 971 ? -0.080 -7.062 -29.491 1.00 96.56 971 TRP A CA 1
ATOM 7020 C C . TRP A 1 971 ? -0.022 -8.566 -29.266 1.00 96.56 971 TRP A C 1
ATOM 7022 O O . TRP A 1 971 ? -0.367 -9.106 -28.211 1.00 96.56 971 TRP A O 1
ATOM 7032 N N . THR A 1 972 ? 0.472 -9.257 -30.284 1.00 97.50 972 THR A N 1
ATOM 7033 C CA . THR A 1 972 ? 0.852 -10.655 -30.191 1.00 97.50 972 THR A CA 1
ATOM 7034 C C . THR A 1 972 ? 2.202 -10.897 -30.852 1.00 97.50 972 THR A C 1
ATOM 7036 O O . THR A 1 972 ? 2.539 -10.241 -31.834 1.00 97.50 972 THR A O 1
ATOM 7039 N N . LEU A 1 973 ? 2.987 -11.830 -30.316 1.00 97.62 973 LEU A N 1
ATOM 7040 C CA . LEU A 1 973 ? 4.291 -12.221 -30.856 1.00 97.62 973 LEU A CA 1
ATOM 7041 C C . LEU A 1 973 ? 4.554 -13.715 -30.674 1.00 97.62 973 LEU A C 1
ATOM 7043 O O . LEU A 1 973 ? 3.810 -14.410 -29.986 1.00 97.62 973 LEU A O 1
ATOM 7047 N N . ARG A 1 974 ? 5.633 -14.216 -31.269 1.00 95.75 974 ARG A N 1
ATOM 7048 C CA . ARG A 1 974 ? 6.204 -15.543 -31.010 1.00 95.75 974 ARG A CA 1
ATOM 7049 C C . ARG A 1 974 ? 7.651 -15.403 -30.552 1.00 95.75 974 ARG A C 1
ATOM 7051 O O . ARG A 1 974 ? 8.370 -14.537 -31.040 1.00 95.75 974 ARG A O 1
ATOM 7058 N N . TRP A 1 975 ? 8.078 -16.294 -29.669 1.00 95.00 975 TRP A N 1
ATOM 7059 C CA . TRP A 1 975 ? 9.473 -16.466 -29.271 1.00 95.00 975 TRP A CA 1
ATOM 7060 C C . TRP A 1 975 ? 10.011 -17.756 -29.897 1.00 95.00 975 TRP A C 1
ATOM 7062 O O . TRP A 1 975 ? 9.325 -18.779 -29.862 1.00 95.00 975 TRP A O 1
ATOM 7072 N N . ASP A 1 976 ? 11.207 -17.718 -30.490 1.00 90.50 976 ASP A N 1
ATOM 7073 C CA . ASP A 1 976 ? 11.877 -18.909 -31.045 1.00 90.50 976 ASP A CA 1
ATOM 7074 C C . ASP A 1 976 ? 13.028 -19.443 -30.171 1.00 90.50 976 ASP A C 1
ATOM 7076 O O . ASP A 1 976 ? 13.765 -20.335 -30.589 1.00 90.50 976 ASP A O 1
ATOM 7080 N N . GLY A 1 977 ? 13.165 -18.918 -28.949 1.00 87.38 977 GLY A N 1
ATOM 7081 C CA . GLY A 1 977 ? 14.259 -19.222 -28.022 1.00 87.38 977 GLY A CA 1
ATOM 7082 C C . GLY A 1 977 ? 15.412 -18.213 -28.067 1.00 87.38 977 GLY A C 1
ATOM 7083 O O . GLY A 1 977 ? 16.213 -18.187 -27.134 1.00 87.38 977 GLY A O 1
ATOM 7084 N N . ALA A 1 978 ? 15.494 -17.374 -29.108 1.00 87.31 978 ALA A N 1
ATOM 7085 C CA . ALA A 1 978 ? 16.546 -16.362 -29.250 1.00 87.31 978 ALA A CA 1
ATOM 7086 C C . ALA A 1 978 ? 16.064 -15.006 -29.798 1.00 87.31 978 ALA A C 1
ATOM 7088 O O . ALA A 1 978 ? 16.711 -13.989 -29.556 1.00 87.31 978 ALA A O 1
ATOM 7089 N N . THR A 1 979 ? 14.967 -14.974 -30.557 1.00 92.44 979 THR A N 1
ATOM 7090 C CA . THR A 1 979 ? 14.449 -13.772 -31.219 1.00 92.44 979 THR A CA 1
ATOM 7091 C C . THR A 1 979 ? 12.922 -13.730 -31.255 1.00 92.44 979 THR A C 1
ATOM 7093 O O . THR A 1 979 ? 12.235 -14.755 -31.299 1.00 92.44 979 THR A O 1
ATOM 7096 N N . VAL A 1 980 ? 12.384 -12.509 -31.279 1.00 96.44 980 VAL A N 1
ATOM 7097 C CA . VAL A 1 980 ? 10.956 -12.257 -31.481 1.00 96.44 980 VAL A CA 1
ATOM 7098 C C . VAL A 1 980 ? 10.591 -12.431 -32.959 1.00 96.44 980 VAL A C 1
ATOM 7100 O O . VAL A 1 980 ? 11.268 -11.929 -33.856 1.00 96.44 980 VAL A O 1
ATOM 7103 N N . ARG A 1 981 ? 9.490 -13.143 -33.211 1.00 94.94 981 ARG A N 1
ATOM 7104 C CA . ARG A 1 981 ? 8.895 -13.408 -34.528 1.00 94.94 981 ARG A CA 1
ATOM 7105 C C . ARG A 1 981 ? 7.430 -12.995 -34.534 1.00 94.94 981 ARG A C 1
ATOM 7107 O O . ARG A 1 981 ? 6.792 -12.959 -33.485 1.00 94.94 981 ARG A O 1
ATOM 7114 N N . ASP A 1 982 ? 6.882 -12.742 -35.720 1.00 92.75 982 ASP A N 1
ATOM 7115 C CA . ASP A 1 982 ? 5.463 -12.438 -35.940 1.00 92.75 982 ASP A CA 1
ATOM 7116 C C . ASP A 1 982 ? 4.873 -11.411 -34.945 1.00 92.75 982 ASP A C 1
ATOM 7118 O O . ASP A 1 982 ? 3.758 -11.619 -34.457 1.00 92.75 982 ASP A O 1
ATOM 7122 N N . HIS A 1 983 ? 5.621 -10.351 -34.607 1.00 95.88 983 HIS A N 1
ATOM 7123 C CA . HIS A 1 983 ? 5.132 -9.283 -33.734 1.00 95.88 983 HIS A CA 1
ATOM 7124 C C . HIS A 1 983 ? 4.117 -8.424 -34.499 1.00 95.88 983 HIS A C 1
ATOM 7126 O O . HIS A 1 983 ? 4.453 -7.818 -35.516 1.00 95.88 983 HIS A O 1
ATOM 7132 N N . VAL A 1 984 ? 2.864 -8.436 -34.045 1.00 95.12 984 VAL A N 1
ATOM 7133 C CA . VAL A 1 984 ? 1.706 -7.863 -34.742 1.00 95.12 984 VAL A CA 1
ATOM 7134 C C . VAL A 1 984 ? 0.790 -7.180 -33.729 1.00 95.12 984 VAL A C 1
ATOM 7136 O O . VAL A 1 984 ? 0.429 -7.782 -32.718 1.00 95.12 984 VAL A O 1
ATOM 7139 N N . GLU A 1 985 ? 0.377 -5.945 -34.012 1.00 94.38 985 GLU A N 1
ATOM 7140 C CA . GLU A 1 985 ? -0.677 -5.263 -33.255 1.00 94.38 985 GLU A CA 1
ATOM 7141 C C . GLU A 1 985 ? -2.062 -5.848 -33.592 1.00 94.38 985 GLU A C 1
ATOM 7143 O O . GLU A 1 985 ? -2.394 -6.074 -34.756 1.00 94.38 985 GLU A O 1
ATOM 7148 N N . ILE A 1 986 ? -2.879 -6.074 -32.563 1.00 94.12 986 ILE A N 1
ATOM 7149 C CA . ILE A 1 986 ? -4.232 -6.653 -32.632 1.00 94.12 986 ILE A CA 1
ATOM 7150 C C . ILE A 1 986 ? -5.303 -5.751 -31.987 1.00 94.12 986 ILE A C 1
ATOM 7152 O O . ILE A 1 986 ? -6.452 -6.163 -31.830 1.00 94.12 986 ILE A O 1
ATOM 7156 N N . THR A 1 987 ? -4.966 -4.504 -31.640 1.00 92.19 987 THR A N 1
ATOM 7157 C CA . THR A 1 987 ? -5.875 -3.515 -31.023 1.00 92.19 987 THR A CA 1
ATOM 7158 C C . THR A 1 987 ? -7.202 -3.370 -31.781 1.00 92.19 987 THR A C 1
ATOM 7160 O O . THR A 1 987 ? -8.273 -3.396 -31.178 1.00 92.19 987 THR A O 1
ATOM 7163 N N . ALA A 1 988 ? -7.158 -3.301 -33.118 1.00 89.25 988 ALA A N 1
ATOM 7164 C CA . ALA A 1 988 ? -8.345 -3.162 -33.971 1.00 89.25 988 ALA A CA 1
ATOM 7165 C C . ALA A 1 988 ? -9.255 -4.413 -34.010 1.00 89.25 988 ALA A C 1
ATOM 7167 O O . ALA A 1 988 ? -10.413 -4.327 -34.428 1.00 89.25 988 ALA A O 1
ATOM 7168 N N . ASP A 1 989 ? -8.748 -5.569 -33.580 1.00 86.75 989 ASP A N 1
ATOM 7169 C CA . ASP A 1 989 ? -9.511 -6.812 -33.465 1.00 86.75 989 ASP A CA 1
ATOM 7170 C C . ASP A 1 989 ? -10.219 -6.900 -32.114 1.00 86.75 989 ASP A C 1
ATOM 7172 O O . ASP A 1 989 ? -11.426 -7.140 -32.063 1.00 86.75 989 ASP A O 1
ATOM 7176 N N . LEU A 1 990 ? -9.489 -6.662 -31.022 1.00 86.44 990 LEU A N 1
ATOM 7177 C CA . LEU A 1 990 ? -10.048 -6.716 -29.669 1.00 86.44 990 LEU A CA 1
ATOM 7178 C C . LEU A 1 990 ? -10.979 -5.526 -29.382 1.00 86.44 990 LEU A C 1
ATOM 7180 O O . LEU A 1 990 ? -11.972 -5.695 -28.678 1.00 86.44 990 LEU A O 1
ATOM 7184 N N . ALA A 1 991 ? -10.725 -4.376 -30.016 1.00 66.25 991 ALA A N 1
ATOM 7185 C CA . ALA A 1 991 ? -11.618 -3.218 -30.122 1.00 66.25 991 ALA A CA 1
ATOM 7186 C C . ALA A 1 991 ? -12.091 -2.593 -28.790 1.00 66.25 991 ALA A C 1
ATOM 7188 O O . ALA A 1 991 ? -13.050 -1.820 -28.776 1.00 66.25 991 ALA A O 1
ATOM 7189 N N . SER A 1 992 ? -11.413 -2.878 -27.677 1.00 62.47 992 SER A N 1
ATOM 7190 C CA . SER A 1 992 ? -11.661 -2.232 -26.389 1.00 62.47 992 SER A CA 1
ATOM 7191 C C . SER A 1 992 ? -11.041 -0.838 -26.338 1.00 62.47 992 SER A C 1
ATOM 7193 O O . SER A 1 992 ? -9.823 -0.696 -26.346 1.00 62.47 992 SER A O 1
ATOM 7195 N N . SER A 1 993 ? -11.870 0.187 -26.149 1.00 66.19 993 SER A N 1
ATOM 7196 C CA . SER A 1 993 ? -11.435 1.522 -25.714 1.00 66.19 993 SER A CA 1
ATOM 7197 C C . SER A 1 993 ? -11.175 1.600 -24.198 1.00 66.19 993 SER A C 1
ATOM 7199 O O . SER A 1 993 ? -11.251 2.685 -23.624 1.00 66.19 993 SER A O 1
ATOM 7201 N N . LEU A 1 994 ? -10.954 0.453 -23.545 1.00 75.56 994 LEU A N 1
ATOM 7202 C CA . LEU A 1 994 ? -10.863 0.288 -22.093 1.00 75.56 994 LEU A CA 1
ATOM 7203 C C . LEU A 1 994 ? -9.430 -0.096 -21.686 1.00 75.56 994 LEU A C 1
ATOM 7205 O O . LEU A 1 994 ? -8.792 -0.866 -22.409 1.00 75.56 994 LEU A O 1
ATOM 7209 N N . PRO A 1 995 ? -8.939 0.381 -20.529 1.00 80.31 995 PRO A N 1
ATOM 7210 C CA . PRO A 1 995 ? -7.600 0.066 -20.050 1.00 80.31 995 PRO A CA 1
ATOM 7211 C C . PRO A 1 995 ? -7.538 -1.341 -19.437 1.00 80.31 995 PRO A C 1
ATOM 7213 O O . PRO A 1 995 ? -8.157 -1.626 -18.404 1.00 80.31 995 PRO A O 1
ATOM 7216 N N . ALA A 1 996 ? -6.746 -2.219 -20.055 1.00 91.00 996 ALA A N 1
ATOM 7217 C CA . ALA A 1 996 ? -6.459 -3.549 -19.529 1.00 91.00 996 ALA A CA 1
ATOM 7218 C C . ALA A 1 996 ? -5.549 -3.443 -18.294 1.00 91.00 996 ALA A C 1
ATOM 7220 O O . ALA A 1 996 ? -4.359 -3.149 -18.411 1.00 91.00 996 ALA A O 1
ATOM 7221 N N . ALA A 1 997 ? -6.102 -3.701 -17.108 1.00 91.94 997 ALA A N 1
ATOM 7222 C CA . ALA A 1 997 ? -5.357 -3.745 -15.849 1.00 91.94 997 ALA A CA 1
ATOM 7223 C C . ALA A 1 997 ? -4.500 -5.011 -15.734 1.00 91.94 997 ALA A C 1
ATOM 7225 O O . ALA A 1 997 ? -3.426 -4.992 -15.137 1.00 91.94 997 ALA A O 1
ATOM 7226 N N . SER A 1 998 ? -4.976 -6.122 -16.302 1.00 95.56 998 SER A N 1
ATOM 7227 C CA . SER A 1 998 ? -4.256 -7.393 -16.350 1.00 95.56 998 SER A CA 1
ATOM 7228 C C . SER A 1 998 ? -4.832 -8.305 -17.427 1.00 95.56 998 SER A C 1
ATOM 7230 O O . SER A 1 998 ? -5.934 -8.099 -17.935 1.00 95.56 998 SER A O 1
ATOM 7232 N N . PHE A 1 999 ? -4.107 -9.378 -17.709 1.00 96.06 999 PHE A N 1
ATOM 7233 C CA . PHE A 1 999 ? -4.652 -10.578 -18.332 1.00 96.06 999 PHE A CA 1
ATOM 7234 C C . PHE A 1 999 ? -4.834 -11.669 -17.267 1.00 96.06 999 PHE A C 1
ATOM 7236 O O . PHE A 1 999 ? -4.417 -11.503 -16.116 1.00 96.06 999 PHE A O 1
ATOM 7243 N N . GLY A 1 1000 ? -5.442 -12.782 -17.659 1.00 96.00 1000 GLY A N 1
ATOM 7244 C CA . GLY A 1 1000 ? -5.499 -14.020 -16.889 1.00 96.00 1000 GLY A CA 1
ATOM 7245 C C . GLY A 1 1000 ? -5.685 -15.227 -17.805 1.00 96.00 1000 GLY A C 1
ATOM 7246 O O . GLY A 1 1000 ? -6.057 -15.085 -18.971 1.00 96.00 1000 GLY A O 1
ATOM 7247 N N . GLU A 1 1001 ? -5.452 -16.422 -17.276 1.00 95.12 1001 GLU A N 1
ATOM 7248 C CA . GLU A 1 1001 ? -5.655 -17.689 -17.985 1.00 95.12 1001 GLU A CA 1
ATOM 7249 C C . GLU A 1 1001 ? -6.477 -18.667 -17.137 1.00 95.12 1001 GLU A C 1
ATOM 7251 O O . GLU A 1 1001 ? -6.349 -18.716 -15.909 1.00 95.12 1001 GLU A O 1
ATOM 7256 N N . ASP A 1 1002 ? -7.324 -19.462 -17.790 1.00 95.88 1002 ASP A N 1
ATOM 7257 C CA . ASP A 1 1002 ? -8.107 -20.502 -17.118 1.00 95.88 1002 ASP A CA 1
ATOM 7258 C C . ASP A 1 1002 ? -7.379 -21.865 -17.070 1.00 95.88 1002 ASP A C 1
ATOM 7260 O O . ASP A 1 1002 ? -6.255 -22.036 -17.561 1.00 95.88 1002 ASP A O 1
ATOM 7264 N N . ALA A 1 1003 ? -8.007 -22.882 -16.473 1.00 95.25 1003 ALA A N 1
ATOM 7265 C CA . ALA A 1 1003 ? -7.457 -24.243 -16.425 1.00 95.25 1003 ALA A CA 1
ATOM 7266 C C . ALA A 1 1003 ? -7.529 -25.014 -17.767 1.00 95.25 1003 ALA A C 1
ATOM 7268 O O . ALA A 1 1003 ? -7.048 -26.148 -17.851 1.00 95.25 1003 ALA A O 1
ATOM 7269 N N . ALA A 1 1004 ? -8.120 -24.437 -18.818 1.00 95.06 1004 ALA A N 1
ATOM 7270 C CA . ALA A 1 1004 ? -8.032 -24.927 -20.195 1.00 95.06 1004 ALA A CA 1
ATOM 7271 C C . ALA A 1 1004 ? -6.914 -24.226 -20.997 1.00 95.06 1004 ALA A C 1
ATOM 7273 O O . ALA A 1 1004 ? -6.423 -24.800 -21.968 1.00 95.06 1004 ALA A O 1
ATOM 7274 N N . GLY A 1 1005 ? -6.459 -23.048 -20.556 1.00 95.94 1005 GLY A N 1
ATOM 7275 C CA . GLY A 1 1005 ? -5.483 -22.197 -21.241 1.00 95.94 1005 GLY A CA 1
ATOM 7276 C C . GLY A 1 1005 ? -6.118 -21.123 -22.132 1.00 95.94 1005 GLY A C 1
ATOM 7277 O O . GLY A 1 1005 ? -5.411 -20.534 -22.953 1.00 95.94 1005 GLY A O 1
ATOM 7278 N N . GLU A 1 1006 ? -7.427 -20.885 -22.004 1.00 97.44 1006 GLU A N 1
ATOM 7279 C CA . GLU A 1 1006 ? -8.100 -19.775 -22.680 1.00 97.44 1006 GLU A CA 1
ATOM 7280 C C . GLU A 1 1006 ? -7.789 -18.457 -21.958 1.00 97.44 1006 GLU A C 1
ATOM 7282 O O . GLU A 1 1006 ? -7.748 -18.388 -20.722 1.00 97.44 1006 GLU A O 1
ATOM 7287 N N . LEU A 1 1007 ? -7.535 -17.406 -22.741 1.00 97.81 1007 LEU A N 1
ATOM 7288 C CA . LEU A 1 1007 ? -7.045 -16.130 -22.228 1.00 97.81 1007 LEU A CA 1
ATOM 7289 C C . LEU A 1 1007 ? -8.170 -15.132 -21.984 1.00 97.81 1007 LEU A C 1
ATOM 7291 O O . LEU A 1 1007 ? -9.112 -15.008 -22.769 1.00 97.81 1007 LEU A O 1
ATOM 7295 N N . HIS A 1 1008 ? -8.012 -14.385 -20.900 1.00 97.44 1008 HIS A N 1
ATOM 7296 C CA . HIS A 1 1008 ? -8.954 -13.395 -20.415 1.00 97.44 1008 HIS A CA 1
ATOM 7297 C C . HIS A 1 1008 ? -8.264 -12.039 -20.236 1.00 97.44 1008 HIS A C 1
ATOM 7299 O O . HIS A 1 1008 ? -7.078 -11.975 -19.911 1.00 97.44 1008 HIS A O 1
ATOM 7305 N N . VAL A 1 1009 ? -9.016 -10.958 -20.437 1.00 96.88 1009 VAL A N 1
ATOM 7306 C CA . VAL A 1 1009 ? -8.595 -9.569 -20.210 1.00 96.88 1009 VAL A CA 1
ATOM 7307 C C . VAL A 1 1009 ? -9.419 -9.003 -19.060 1.00 96.88 1009 VAL A C 1
ATOM 7309 O O . VAL A 1 1009 ? -10.643 -9.144 -19.046 1.00 96.88 1009 VAL A O 1
ATOM 7312 N N . VAL A 1 1010 ? -8.744 -8.377 -18.101 1.00 95.94 1010 VAL A N 1
ATOM 7313 C CA . VAL A 1 1010 ? -9.322 -7.768 -16.900 1.00 95.94 1010 VAL A CA 1
ATOM 7314 C C . VAL A 1 1010 ? -9.218 -6.251 -17.045 1.00 95.94 1010 VAL A C 1
ATOM 7316 O O . VAL A 1 1010 ? -8.110 -5.715 -17.118 1.00 95.94 1010 VAL A O 1
ATOM 7319 N N . MET A 1 1011 ? -10.356 -5.561 -17.113 1.00 90.62 1011 MET A N 1
ATOM 7320 C CA . MET A 1 1011 ? -10.416 -4.103 -17.265 1.00 90.62 1011 MET A CA 1
ATOM 7321 C C . MET A 1 1011 ? -10.604 -3.438 -15.902 1.00 90.62 1011 MET A C 1
ATOM 7323 O O . MET A 1 1011 ? -11.472 -3.851 -15.133 1.00 90.62 1011 MET A O 1
ATOM 7327 N N . LEU A 1 1012 ? -9.858 -2.362 -15.616 1.00 86.88 1012 LEU A N 1
ATOM 7328 C CA . LEU A 1 1012 ? -9.965 -1.666 -14.319 1.00 86.88 1012 LEU A CA 1
ATOM 7329 C C . LEU A 1 1012 ? -11.375 -1.096 -14.063 1.00 86.88 1012 LEU A C 1
ATOM 7331 O O . LEU A 1 1012 ? -11.765 -0.879 -12.919 1.00 86.88 1012 LEU A O 1
ATOM 7335 N N . THR A 1 1013 ? -12.144 -0.878 -15.131 1.00 85.31 1013 THR A N 1
ATOM 7336 C CA . THR A 1 1013 ? -13.530 -0.390 -15.135 1.00 85.31 1013 THR A CA 1
ATOM 7337 C C . THR A 1 1013 ? -14.562 -1.382 -14.583 1.00 85.31 1013 THR A C 1
ATOM 7339 O O . THR A 1 1013 ? -15.690 -0.974 -14.311 1.00 85.31 1013 THR A O 1
ATOM 7342 N N . GLY A 1 1014 ? -14.181 -2.642 -14.334 1.00 88.69 1014 GLY A N 1
ATOM 7343 C CA . GLY A 1 1014 ? -15.023 -3.629 -13.649 1.00 88.69 1014 GLY A CA 1
ATOM 7344 C C . GLY A 1 1014 ? -15.502 -4.797 -14.511 1.00 88.69 1014 GLY A C 1
ATOM 7345 O O . GLY A 1 1014 ? -16.328 -5.588 -14.048 1.00 88.69 1014 GLY A O 1
ATOM 7346 N N . GLU A 1 1015 ? -15.019 -4.921 -15.747 1.00 92.31 1015 GLU A N 1
ATOM 7347 C CA . GLU A 1 1015 ? -15.341 -6.007 -16.676 1.00 92.31 1015 GLU A CA 1
ATOM 7348 C C . GLU A 1 1015 ? -14.214 -7.039 -16.820 1.00 92.31 1015 GLU A C 1
ATOM 7350 O O . GLU A 1 1015 ? -13.022 -6.728 -16.763 1.00 92.31 1015 GLU A O 1
ATOM 7355 N N . VAL A 1 1016 ? -14.608 -8.283 -17.101 1.00 95.31 1016 VAL A N 1
ATOM 7356 C CA . VAL A 1 1016 ? -13.708 -9.345 -17.559 1.00 95.31 1016 VAL A CA 1
ATOM 7357 C C . VAL A 1 1016 ? -14.233 -9.913 -18.870 1.00 95.31 1016 VAL A C 1
ATOM 7359 O O . VAL A 1 1016 ? -15.402 -10.294 -18.983 1.00 95.31 1016 VAL A O 1
ATOM 7362 N N . PHE A 1 1017 ? -13.339 -10.021 -19.848 1.00 95.75 1017 PHE A N 1
ATOM 7363 C CA . PHE A 1 1017 ? -13.606 -10.574 -21.172 1.00 95.75 1017 PHE A CA 1
ATOM 7364 C C . PHE A 1 1017 ? -12.765 -11.829 -21.411 1.00 95.75 1017 PHE A C 1
ATOM 7366 O O . PHE A 1 1017 ? -11.616 -11.881 -20.985 1.00 95.75 1017 PHE A O 1
ATOM 7373 N N . ARG A 1 1018 ? -13.288 -12.810 -22.150 1.00 96.44 1018 ARG A N 1
ATOM 7374 C CA . ARG A 1 1018 ? -12.486 -13.859 -22.799 1.00 96.44 1018 ARG A CA 1
ATOM 7375 C C . ARG A 1 1018 ? -12.094 -13.409 -24.205 1.00 96.44 1018 ARG A C 1
ATOM 7377 O O . ARG A 1 1018 ? -12.895 -12.774 -24.893 1.00 96.44 1018 ARG A O 1
ATOM 7384 N N . ILE A 1 1019 ? -10.887 -13.754 -24.642 1.00 96.62 1019 ILE A N 1
ATOM 7385 C CA . ILE A 1 1019 ? -10.456 -13.600 -26.034 1.00 96.62 1019 ILE A CA 1
ATOM 7386 C C . ILE A 1 1019 ? -11.014 -14.778 -26.839 1.00 96.62 1019 ILE A C 1
ATOM 7388 O O . ILE A 1 1019 ? -10.658 -15.925 -26.586 1.00 96.62 1019 ILE A O 1
ATOM 7392 N N . ASP A 1 1020 ? -11.870 -14.485 -27.817 1.00 95.12 1020 ASP A N 1
ATOM 7393 C CA . ASP A 1 1020 ? -12.517 -15.456 -28.706 1.00 95.12 1020 ASP A CA 1
ATOM 7394 C C . ASP A 1 1020 ? -12.126 -15.206 -30.181 1.00 95.12 1020 ASP A C 1
ATOM 7396 O O . ASP A 1 1020 ? -11.784 -14.076 -30.551 1.00 95.12 1020 ASP A O 1
ATOM 7400 N N . PRO A 1 1021 ? -12.216 -16.214 -31.072 1.00 92.88 1021 PRO A N 1
ATOM 7401 C CA . PRO A 1 1021 ? -12.122 -15.987 -32.516 1.00 92.88 1021 PRO A CA 1
ATOM 7402 C C . PRO A 1 1021 ? -13.385 -15.254 -33.003 1.00 92.88 1021 PRO A C 1
ATOM 7404 O O . PRO A 1 1021 ? -14.461 -15.484 -32.448 1.00 92.88 1021 PRO A O 1
ATOM 7407 N N . ARG A 1 1022 ? -13.289 -14.367 -34.005 1.00 85.06 1022 ARG A N 1
ATOM 7408 C CA . ARG A 1 1022 ? -14.427 -13.551 -34.493 1.00 85.06 1022 ARG A CA 1
ATOM 7409 C C . ARG A 1 1022 ? -15.544 -14.360 -35.146 1.00 85.06 1022 ARG A C 1
ATOM 7411 O O . ARG A 1 1022 ? -15.265 -15.055 -36.141 1.00 85.06 1022 ARG A O 1
#

InterPro domains:
  IPR011041 Soluble quinoprotein glucose/sorbosone dehydrogenase, beta-propeller domain superfamily [SSF50952] (652-981)
  IPR011042 Six-bladed beta-propeller, TolB-like [G3DSA:2.120.10.30] (650-1022)
  IPR012938 Glucose/Sorbosone dehydrogenase [PF07995] (675-990)
  IPR055372 Carbohydrate-binding module family 96 [PF24517] (66-220)

Radius of gyration: 37.15 Å; Cα contacts (8 Å, |Δi|>4): 2235; chains: 1; bounding box: 93×112×128 Å

Mean predicted aligned error: 21.6 Å

Nearest PDB structures (foldseek):
  7pgm-assembly1_C  TM=8.095E-01  e=1.663E-21  Homo sapiens
  2wft-assembly1_A  TM=7.996E-01  e=5.770E-21  Homo sapiens
  2wft-assembly2_B  TM=8.010E-01  e=3.631E-20  Homo sapiens
  3ho4-assembly2_B  TM=7.695E-01  e=6.430E-21  Homo sapiens
  8wab-assembly1_A  TM=7.669E-01  e=1.677E-07  Dysgonomonas sp. HDW5A

Organism: Sorangium cellulosum (NCBI:txid56)

Secondary structure (DSSP, 8-state):
---------------------------------PPPPPPP-----PPPTTS-EEEEEBTTTBS-EEEEEEEGGGTT-EE-S-SEEEEEEETTTEEEEEEEEE--TTSPTT-EEEEEEEEEEEEE-SS-EEEEEEEB-S---TTT--IIIIISSSB-SS-SEEEEE-SSSEEEEEE-HHHHHHHHTTSS----EEEEE-SSS-EEEE-TTSS-GGGS-EEEEEEE-S--S-PPTT-SS--------------------------------------------TTPPPS-SSPPSBGGGGTSEEETTTTEEPTTEEEE--SSPPP-TT-EEEEEEEPPTT--BB-SSSSS-BPPTT-EEEEEEEETTEEEEEEEEEE-SSSSS-EEEEEEEEETTTTEEEE-TT-BTTGGGSS--B--TTTHHHHHTTSTT--SS-STTTT-SSSSSB-HHHHTTTT-BSS---TT-S-SSSHHHHHHHHHHHHHTTTTSSSSSS-SS-----TT--SSTTSHHHHTTBTPPPSS--TT--BSBBTTBSTTBHHHHHHH--SSTT-SSSSS--S--HHHHHHHHHHHHHPPPPTT------------------------------------------------------------------S---EEEEEEE---SSEEEEE--TT-SSEEEEEETTTEEEEEETTEE-SS-SEE-B--SSSS-SS-SSSS--B--S-TTSS-SEEEEEE-TTHHHH-EEEEEEEBTTT--EEEEEEEB-SS-TTSB---TTTTTSEEEEEE----SS-----EEE-TTSPEEEEE--TT-SSGGG-GGG-TT-SSSEEEEE-TTTSSPPTTS--STT--TTEEEE--S-EEEEEE-TTT--EEEEE--SSSEEEEEEE-TT----B--TTTEETTEESSTTPPP-SPPPSEEEETTTTS-SSEEEEEE---SS-GGGTT-EEEEETTT--EEEEEE-SSSEEEEEE-HHHH---S-EEEEEE-TT--EEEEETTS-EEEEEE-

Foldseek 3Di:
DDDDDDDYDDDDDYDDDDDDDDDDDDDDDDDDDDDDDDDDDDDDQDCDPPQKGKDKFAPPPDFDKAKWKAWDLVFFDTGRQDQKAKAAAAPPGGGMKMFMFTDPPVPAAPWQWPWKKKKWKWAFDAAKDKKFKWAFQDADDRRGDYCVNPVVDRTDPDGLWIWIDHGDIGMIMDTNNVVVRCCSNVVGPGNGIMIYGYRDHMIITGDSNDPDRVRYIMMMIMTHDPDPDDDDPDDPDDDDDDDDDDDDDDDDDDDDDDDDDDDDDDDDDDDDDDDDDPDDFPQFDALDLDDDFWPVVLQQAPDLLVSHGHPQWFWAFFPAAADFAPKDKTKTKRATPPAAWECVPQQAIRGDARIKMKIFIHAPNDGFKMKMWHQSDDDQPSIHIWIWGDDPVPSITGTDQCWDQCTPVHRFTGHHSVCLCVQQVLGSNSDAQPGQAGQPDPDPIHGLVNCVVVVRYPDRDDPDQAQEDDPLNRLLLSNCLRFPQSQADPSHLDQQHRNDGSPQHHSCSDSNNVSWEQDCDPDDDPLAGTCQDALDLSNHLVLVQLCDAPDCSHGVNDSDRDRPPVNSVSNSVVSNVGDHDPPPDDDDDDDDDDDDDDDDDDDDDDDDDDYDDDDDDDDDDDDDDDDDDDDDDDDDDDDDDDPPPDQQDAAFQWAWFFLDFPAAQWQFWEAAAPDFFWIWIDHFQAFIWIRGNSRTDPDTQDHQGQDCCQQRPHGPDPHHFAYRVHPPFPFGFHEKEAQNPCVPFQKIWTFGLTHNQRWTWIFIFGGDPVDNSHTDPDPCVVPVDILDGARQSASYLQQTYWYQFPVRWIKGAGAQRPDPPQVPGCQPQQLHPHQAIFTADPVVSFADPLADDDVSGRSRGFEGQAHRQNDWDAAPPFRKIWTWGWFDAWKTAIAIGGHSPTPWHQHPPQDGAQDGPDPPGDGDTDHGQDMATPVVLRADTWQFFYQQDADQGVSSHQKTWTGHQVNQWIWIWHDPPPHIHSIGTNCVSHVDPFGFSYKYAYNRRFIWTDGSNGIIITMHRD